Protein AF-0000000079789313 (afdb_homodimer)

pLDDT: mean 78.88, std 24.29, range [18.08, 97.69]

Sequence (876 aa):
MSASTAAPPKLTTPKPVKETPDKKHDMRDMPPPPLPPSMHPHGGPPGLPPPAPPMMKCGNMIKLNRTPNIKLKQVHWVKINANQLSASMWKDARDLTDRLDLAELEEQFSLQEKKPFIIKQKSQEERQMLMDTKRAQNLGILFSGIKLDSLVKLTEALNSTVELESFPADKMATLKRYQPTTEDIEMYRMYADKRDSLHDVDRFMLALCEIPRLGSRLDLVGILWDFPDHYLSLEEEVNDLLCACDEVLTNAHLTKILEYLLSIGNYMNANWNSKHGVPGFQLTSIEKVLNVKGRDPQTTLCSYLVGQLRKIDPVLLEWPEGVTHVNKCAGYSVKAVGAEIDVLKNDLQKIKKTLKALRDHKVGVDKMDKKFQTDVQNFIVEYDRKLDQLDAKYSKVTDKYKQMLVRFGEPVNKPTESLFASVSLFADIFQQVCDKTKMSASTAAPPKLTTPKPVKETPDKKHDMRDMPPPPLPPSMHPHGGPPGLPPPAPPMMKCGNMIKLNRTPNIKLKQVHWVKINANQLSASMWKDARDLTDRLDLAELEEQFSLQEKKPFIIKQKSQEERQMLMDTKRAQNLGILFSGIKLDSLVKLTEALNSTVELESFPADKMATLKRYQPTTEDIEMYRMYADKRDSLHDVDRFMLALCEIPRLGSRLDLVGILWDFPDHYLSLEEEVNDLLCACDEVLTNAHLTKILEYLLSIGNYMNANWNSKHGVPGFQLTSIEKVLNVKGRDPQTTLCSYLVGQLRKIDPVLLEWPEGVTHVNKCAGYSVKAVGAEIDVLKNDLQKIKKTLKALRDHKVGVDKMDKKFQTDVQNFIVEYDRKLDQLDAKYSKVTDKYKQMLVRFGEPVNKPTESLFASVSLFADIFQQVCDKTK

Organism: Elysia chlorotica (NCBI:txid188477)

Foldseek 3Di:
DDDCPPDDDDPPDDDDPDDPDDPPPDPDCPDDPPDPDPPVPPPPPPPDPPPPPPPPPCVVDDDDPDDDPADFDDDDDDDDDPVCCVVDPNVPDDDPVVVDDVVVVCVVGGDPPPPPPCPVPDPDDQADEDDDPVLLVVCCVLCVVCPVVNLVVVVLLLLDLEADPSQGLVSLVVCLVSQDDPVLLVVLVVCLVVLVSHDPSNNVNSSSSPPPPSNLSSLLSNLSHVLVVLLVVLLVLLVLLLLLLVLLVVQPLVVVLQVVLQVVVLVVCCVVPVRDGDPADFLLCLVVSQACADPPNVDGPLLVSQVVCVVVPNVSLCSLVSRVSLLVCLQPFLVVSVVSLVVSVVSLVSSVVSLVVLVVVPPPQDPSNVVSSVVSVVVSVVVVVVSVVSVVSSVSSVVSLQVVCVVRVHDNPDGRSRPSNSVSVSSVSNVVSNVVVD/DDDPPPDDPDDPDPDDPDDPPDDPPDPDDDDDPDPPPPPVPPPPDPPDPPPPPPPPPCVVDDDDPDDDPADFDDDDDDDDDPVCCVVDPNVPDDDPVVVDDVVVVCVVGGDPPPPPPCPVPDPDDQADEDDDPVLLVVCCVLCVVCPVVNLVVVVLLLLDLEADPSQGLVSLVVCLVSQDDPVLLVVLVVCLPVLVSHDPSNNVNSSSSPPPPSNLSSLLSNLSHVLVVLLVVLLVLLVLLLLLLVLLVVQVLVVVLQVVLQVVVLVVCCVVPVRDGDPADFLLCLVVSQACADPPNVDGPLLVSQVVCVVVPPVSLCSLVSRVSLLVCLQPFLVVSVVSLVVSVVSLVSSVVSLVVLVVPPPPCDPSNVVSSVVSVVVSVVVVVVSVVSVVSSVSSVVSLQVVCVVRVHDNPDGRSRPSNSVSVSSVSNVVSNVVVD

InterPro domains:
  IPR015425 Formin, FH2 domain [PF02181] (65-431)
  IPR015425 Formin, FH2 domain [PS51444] (62-438)
  IPR015425 Formin, FH2 domain [SM00498] (62-438)
  IPR042201 Formin, FH2 domain superfamily [G3DSA:1.20.58.2220] (60-438)
  IPR051425 Formin Homology [PTHR45725] (5-433)

Radius of gyration: 42.32 Å; Cα contacts (8 Å, |Δi|>4): 829; chains: 2; bounding box: 107×117×102 Å

Secondary structure (DSSP, 8-state):
----------------------------------------------------------TT-EE-S---SS-BPPPP--BPPHHHHTTSGGGG----GGGS-HHHHHHHHB------------S---PBP-S-HHHHHHHHHHHTT--HHHHHHHHHHHT-SS-BTTB-HHHHHHHHHTPPPHHHHHHHHTTGGGGGGB-HHHHHHHHHHTSTTHHHHHHHHHHHHHHHHHHHHHHHHHHHHHHHHHHHHH-HHHHHHHHHHHHHHHHHHTTTTTTEE-S-B-GGGHHHHHT-B-SSTT-BHHHHHHHHHHHH-GGGGGGGGG-HHHHHTTT--HHHHHHHHHHHHHHHHHHHHHHHHHHH--TT--HHHHHHHHHHHHHHHHHHHHHHHHHHHHHHHHHHHHHHHHHTT--TT--TTHHHHHHHHHHHHHHHHHHH--/---------------------------------------------------S------TT-EE-S---SS-BPPPP--BPPHHHHTTSGGGG----GGGS-HHHHHHHHB------------S---PBP-S-HHHHHHHHHHHTT--HHHHHHHHHHHT-SS-BTTB-HHHHHHHHHT---HHHHHHHHTTGGGGGGB-HHHHHHHHHHTSTTHHHHHHHHHHHHHHHHHHHHHHHHHHHHHHHHHHHHH-HHHHHHHHHHHHHHHHHHTTTTTTEE-S-B-GGGHHHHHT-B-SSTT-BHHHHHHHHHHHH-GGGGGGGGG-HHHHHTTT--HHHHHHHHHHHHHHHHHHHHHHHHHHH--TT--HHHHHHHHHHHHHHHHHHHHHHHHHHHHHHHHHHHHHHHHHTT--TT--TTHHHHHHHHHHHHHHHHHHH--

Nearest PDB structures (foldseek):
  9b27-assembly1_G  TM=7.466E-01  e=3.923E-14  Mus musculus
  3o4x-assembly2_F  TM=7.562E-01  e=1.187E-13  Mus musculus
  1ux5-assembly1_A  TM=6.259E-01  e=2.518E-10  Saccharomyces cerevisiae
  1ux4-assembly1_A  TM=6.295E-01  e=4.478E-10  Saccharomyces cerevisiae
  8rty-assembly1_E  TM=6.648E-01  e=8.699E-09  Homo sapiens

Structure (mmCIF, N/CA/C/O backbone):
data_AF-0000000079789313-model_v1
#
loop_
_entity.id
_entity.type
_entity.pdbx_description
1 polymer 'FH2 domain-containing protein'
#
loop_
_atom_site.group_PDB
_atom_site.id
_atom_site.type_symbol
_atom_site.label_atom_id
_atom_site.label_alt_id
_atom_site.label_comp_id
_atom_site.label_asym_id
_atom_site.label_entity_id
_atom_site.label_seq_id
_atom_site.pdbx_PDB_ins_code
_atom_site.Cartn_x
_atom_site.Cartn_y
_atom_site.Cartn_z
_atom_site.occupancy
_atom_site.B_iso_or_equiv
_atom_site.auth_seq_id
_atom_site.auth_comp_id
_atom_site.auth_asym_id
_atom_site.auth_atom_id
_atom_site.pdbx_PDB_model_num
ATOM 1 N N . MET A 1 1 ? -42.75 45.656 -38.094 1 23.16 1 MET A N 1
ATOM 2 C CA . MET A 1 1 ? -42.312 44.312 -37.781 1 23.16 1 MET A CA 1
ATOM 3 C C . MET A 1 1 ? -42.125 44.125 -36.281 1 23.16 1 MET A C 1
ATOM 5 O O . MET A 1 1 ? -41.188 44.688 -35.688 1 23.16 1 MET A O 1
ATOM 9 N N . SER A 1 2 ? -43.219 43.969 -35.469 1 21.36 2 SER A N 1
ATOM 10 C CA . SER A 1 2 ? -43.75 44.219 -34.125 1 21.36 2 SER A CA 1
ATOM 11 C C . SER A 1 2 ? -43.188 43.219 -33.125 1 21.36 2 SER A C 1
ATOM 13 O O . SER A 1 2 ? -43.406 42 -33.281 1 21.36 2 SER A O 1
ATOM 15 N N . ALA A 1 3 ? -41.938 43.469 -32.469 1 25.64 3 ALA A N 1
ATOM 16 C CA . ALA A 1 3 ? -40.969 42.938 -31.531 1 25.64 3 ALA A CA 1
ATOM 17 C C . ALA A 1 3 ? -41.625 42.438 -30.266 1 25.64 3 ALA A C 1
ATOM 19 O O . ALA A 1 3 ? -42.219 43.219 -29.516 1 25.64 3 ALA A O 1
ATOM 20 N N . SER A 1 4 ? -42.094 41.094 -30.203 1 22.8 4 SER A N 1
ATOM 21 C CA . SER A 1 4 ? -42.969 40.344 -29.297 1 22.8 4 SER A CA 1
ATOM 22 C C . SER A 1 4 ? -42.375 40.281 -27.891 1 22.8 4 SER A C 1
ATOM 24 O O . SER A 1 4 ? -41.25 39.781 -27.703 1 22.8 4 SER A O 1
ATOM 26 N N . THR A 1 5 ? -42.656 41.219 -26.953 1 23.17 5 THR A N 1
ATOM 27 C CA . THR A 1 5 ? -42.312 41.625 -25.609 1 23.17 5 THR A CA 1
ATOM 28 C C . THR A 1 5 ? -42.688 40.531 -24.594 1 23.17 5 THR A C 1
ATOM 30 O O . THR A 1 5 ? -43.844 40.438 -24.188 1 23.17 5 THR A O 1
ATOM 33 N N . ALA A 1 6 ? -42.25 39.219 -24.844 1 23.72 6 ALA A N 1
ATOM 34 C CA . ALA A 1 6 ? -42.812 38.156 -24.031 1 23.72 6 ALA A CA 1
ATOM 35 C C . ALA A 1 6 ? -42.531 38.375 -22.547 1 23.72 6 ALA A C 1
ATOM 37 O O . ALA A 1 6 ? -41.406 38.688 -22.172 1 23.72 6 ALA A O 1
ATOM 38 N N . ALA A 1 7 ? -43.594 38.562 -21.719 1 24.36 7 ALA A N 1
ATOM 39 C CA . ALA A 1 7 ? -43.781 38.969 -20.344 1 24.36 7 ALA A CA 1
ATOM 40 C C . ALA A 1 7 ? -43.125 38 -19.375 1 24.36 7 ALA A C 1
ATOM 42 O O . ALA A 1 7 ? -43.062 36.781 -19.672 1 24.36 7 ALA A O 1
ATOM 43 N N . PRO A 1 8 ? -42.438 38.406 -18.297 1 26.81 8 PRO A N 1
ATOM 44 C CA . PRO A 1 8 ? -41.5 37.906 -17.297 1 26.81 8 PRO A CA 1
ATOM 45 C C . PRO A 1 8 ? -42.156 36.938 -16.328 1 26.81 8 PRO A C 1
ATOM 47 O O . PRO A 1 8 ? -43.312 37.094 -15.945 1 26.81 8 PRO A O 1
ATOM 50 N N . PRO A 1 9 ? -41.938 35.562 -16.391 1 22.8 9 PRO A N 1
ATOM 51 C CA . PRO A 1 9 ? -42.719 34.562 -15.656 1 22.8 9 PRO A CA 1
ATOM 52 C C . PRO A 1 9 ? -42.781 34.844 -14.156 1 22.8 9 PRO A C 1
ATOM 54 O O . PRO A 1 9 ? -41.875 35.5 -13.609 1 22.8 9 PRO A O 1
ATOM 57 N N . LYS A 1 10 ? -43.875 34.656 -13.477 1 18.8 10 LYS A N 1
ATOM 58 C CA . LYS A 1 10 ? -44.5 34.938 -12.172 1 18.8 10 LYS A CA 1
ATOM 59 C C . LYS A 1 10 ? -43.781 34.156 -11.07 1 18.8 10 LYS A C 1
ATOM 61 O O . LYS A 1 10 ? -43.562 32.938 -11.203 1 18.8 10 LYS A O 1
ATOM 66 N N . LEU A 1 11 ? -43.062 34.719 -10.086 1 20.19 11 LEU A N 1
ATOM 67 C CA . LEU A 1 11 ? -42.188 34.406 -8.961 1 20.19 11 LEU A CA 1
ATOM 68 C C . LEU A 1 11 ? -42.969 33.656 -7.875 1 20.19 11 LEU A C 1
ATOM 70 O O . LEU A 1 11 ? -43.844 34.219 -7.23 1 20.19 11 LEU A O 1
ATOM 74 N N . THR A 1 12 ? -43.531 32.406 -8.07 1 20.06 12 THR A N 1
ATOM 75 C CA . THR A 1 12 ? -44.438 31.859 -7.078 1 20.06 12 THR A CA 1
ATOM 76 C C . THR A 1 12 ? -43.75 31.703 -5.734 1 20.06 12 THR A C 1
ATOM 78 O O . THR A 1 12 ? -42.625 31.172 -5.66 1 20.06 12 THR A O 1
ATOM 81 N N . THR A 1 13 ? -44.062 32.531 -4.766 1 20.67 13 THR A N 1
ATOM 82 C CA . THR A 1 13 ? -43.531 32.781 -3.428 1 20.67 13 THR A CA 1
ATOM 83 C C . THR A 1 13 ? -43.75 31.562 -2.521 1 20.67 13 THR A C 1
ATOM 85 O O . THR A 1 13 ? -44.906 31.125 -2.357 1 20.67 13 THR A O 1
ATOM 88 N N . PRO A 1 14 ? -42.812 30.578 -2.408 1 21.2 14 PRO A N 1
ATOM 89 C CA . PRO A 1 14 ? -43.031 29.328 -1.67 1 21.2 14 PRO A CA 1
ATOM 90 C C . PRO A 1 14 ? -43.531 29.578 -0.247 1 21.2 14 PRO A C 1
ATOM 92 O O . PRO A 1 14 ? -43.281 30.625 0.332 1 21.2 14 PRO A O 1
ATOM 95 N N . LYS A 1 15 ? -44.5 28.828 0.171 1 19.75 15 LYS A N 1
ATOM 96 C CA . LYS A 1 15 ? -45.406 28.844 1.333 1 19.75 15 LYS A CA 1
ATOM 97 C C . LYS A 1 15 ? -44.594 28.703 2.629 1 19.75 15 LYS A C 1
ATOM 99 O O . LYS A 1 15 ? -43.656 27.922 2.695 1 19.75 15 LYS A O 1
ATOM 104 N N . PRO A 1 16 ? -44.875 29.484 3.686 1 19.94 16 PRO A N 1
ATOM 105 C CA . PRO A 1 16 ? -44.156 29.688 4.957 1 19.94 16 PRO A CA 1
ATOM 106 C C . PRO A 1 16 ? -44.25 28.484 5.887 1 19.94 16 PRO A C 1
ATOM 108 O O . PRO A 1 16 ? -45.375 27.984 6.145 1 19.94 16 PRO A O 1
ATOM 111 N N . VAL A 1 17 ? -43.5 27.406 5.738 1 20.95 17 VAL A N 1
ATOM 112 C CA . VAL A 1 17 ? -43.594 26.203 6.555 1 20.95 17 VAL A CA 1
ATOM 113 C C . VAL A 1 17 ? -43.656 26.578 8.031 1 20.95 17 VAL A C 1
ATOM 115 O O . VAL A 1 17 ? -42.906 27.453 8.492 1 20.95 17 VAL A O 1
ATOM 118 N N . LYS A 1 18 ? -44.719 26.219 8.664 1 18.23 18 LYS A N 1
ATOM 119 C CA . LYS A 1 18 ? -45.281 26.375 9.992 1 18.23 18 LYS A CA 1
ATOM 120 C C . LYS A 1 18 ? -44.312 25.922 11.078 1 18.23 18 LYS A C 1
ATOM 122 O O . LYS A 1 18 ? -43.625 24.938 10.914 1 18.23 18 LYS A O 1
ATOM 127 N N . GLU A 1 19 ? -44.031 26.703 12.18 1 19.25 19 GLU A N 1
ATOM 128 C CA . GLU A 1 19 ? -43.125 26.891 13.312 1 19.25 19 GLU A CA 1
ATOM 129 C C . GLU A 1 19 ? -43.375 25.859 14.406 1 19.25 19 GLU A C 1
ATOM 131 O O . GLU A 1 19 ? -44.438 25.875 15.031 1 19.25 19 GLU A O 1
ATOM 136 N N . THR A 1 20 ? -43.375 24.5 14.133 1 20.55 20 THR A N 1
ATOM 137 C CA . THR A 1 20 ? -43.906 23.688 15.227 1 20.55 20 THR A CA 1
ATOM 138 C C . THR A 1 20 ? -43.156 23.969 16.516 1 20.55 20 THR A C 1
ATOM 140 O O . THR A 1 20 ? -41.906 24.141 16.5 1 20.55 20 THR A O 1
ATOM 143 N N . PRO A 1 21 ? -43.812 24.25 17.672 1 19.48 21 PRO A N 1
ATOM 144 C CA . PRO A 1 21 ? -43.438 24.766 18.984 1 19.48 21 PRO A CA 1
ATOM 145 C C . PRO A 1 21 ? -42.469 23.828 19.734 1 19.48 21 PRO A C 1
ATOM 147 O O . PRO A 1 21 ? -42.438 22.625 19.453 1 19.48 21 PRO A O 1
ATOM 150 N N . ASP A 1 22 ? -41.438 24.297 20.469 1 19.89 22 ASP A N 1
ATOM 151 C CA . ASP A 1 22 ? -40.188 24.031 21.188 1 19.89 22 ASP A CA 1
ATOM 152 C C . ASP A 1 22 ? -40.469 23.281 22.5 1 19.89 22 ASP A C 1
ATOM 154 O O . ASP A 1 22 ? -41.094 23.828 23.406 1 19.89 22 ASP A O 1
ATOM 158 N N . LYS A 1 23 ? -40.938 21.984 22.469 1 19.61 23 LYS A N 1
ATOM 159 C CA . LYS A 1 23 ? -41.281 21.312 23.719 1 19.61 23 LYS 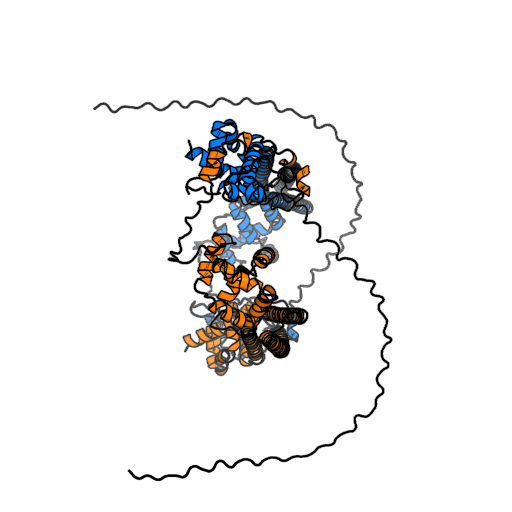A CA 1
ATOM 160 C C . LYS A 1 23 ? -40.156 21.375 24.719 1 19.61 23 LYS A C 1
ATOM 162 O O . LYS A 1 23 ? -39.031 20.906 24.438 1 19.61 23 LYS A O 1
ATOM 167 N N . LYS A 1 24 ? -40.156 22.203 25.734 1 21.5 24 LYS A N 1
ATOM 168 C CA . LYS A 1 24 ? -39.312 22.641 26.844 1 21.5 24 LYS A CA 1
ATOM 169 C C . LYS A 1 24 ? -39.094 21.5 27.844 1 21.5 24 LYS A C 1
ATOM 171 O O . LYS A 1 24 ? -40 21.094 28.547 1 21.5 24 LYS A O 1
ATOM 176 N N . HIS A 1 25 ? -38.5 20.406 27.406 1 21.17 25 HIS A N 1
ATOM 177 C CA . HIS A 1 25 ? -38.375 19.281 28.328 1 21.17 25 HIS A CA 1
ATOM 178 C C . HIS A 1 25 ? -37.656 19.719 29.625 1 21.17 25 HIS A C 1
ATOM 180 O O . HIS A 1 25 ? -36.719 20.484 29.578 1 21.17 25 HIS A O 1
ATOM 186 N N . ASP A 1 26 ? -38.312 19.734 30.734 1 20.03 26 ASP A N 1
ATOM 187 C CA . ASP A 1 26 ? -38.094 20.047 32.125 1 20.03 26 ASP A CA 1
ATOM 188 C C . ASP A 1 26 ? -36.969 19.234 32.719 1 20.03 26 ASP A C 1
ATOM 190 O O . ASP A 1 26 ? -36.969 18 32.656 1 20.03 26 ASP A O 1
ATOM 194 N N . MET A 1 27 ? -35.719 19.719 32.719 1 21.84 27 MET A N 1
ATOM 195 C CA . MET A 1 27 ? -34.375 19.297 33.125 1 21.84 27 MET A CA 1
ATOM 196 C C . MET A 1 27 ? -34.375 18.984 34.625 1 21.84 27 MET A C 1
ATOM 198 O O . MET A 1 27 ? -34.312 19.891 35.469 1 21.84 27 MET A O 1
ATOM 202 N N . ARG A 1 28 ? -35.219 18.094 35.031 1 20.86 28 ARG A N 1
ATOM 203 C CA . ARG A 1 28 ? -35.344 17.766 36.469 1 20.86 28 ARG A CA 1
ATOM 204 C C . ARG A 1 28 ? -33.969 17.656 37.125 1 20.86 28 ARG A C 1
ATOM 206 O O . ARG A 1 28 ? -32.969 17.391 36.438 1 20.86 28 ARG A O 1
ATOM 213 N N . ASP A 1 29 ? -33.844 17.797 38.469 1 20.75 29 ASP A N 1
ATOM 214 C CA . ASP A 1 29 ? -33.031 18.234 39.594 1 20.75 29 ASP A CA 1
ATOM 215 C C . ASP A 1 29 ? -31.938 17.219 39.906 1 20.75 29 ASP A C 1
ATOM 217 O O . ASP A 1 29 ? -32.031 16.438 40.844 1 20.75 29 ASP A O 1
ATOM 221 N N . MET A 1 30 ? -31.359 16.578 38.875 1 23.38 30 MET A N 1
ATOM 222 C CA . MET A 1 30 ? -30.484 15.523 39.375 1 23.38 30 MET A CA 1
ATOM 223 C C . MET A 1 30 ? -29.484 16.078 40.406 1 23.38 30 MET A C 1
ATOM 225 O O . MET A 1 30 ? -28.891 17.125 40.188 1 23.38 30 MET A O 1
ATOM 229 N N . PRO A 1 31 ? -29.562 15.617 41.656 1 24.83 31 PRO A N 1
ATOM 230 C CA . PRO A 1 31 ? -28.828 16.188 42.781 1 24.83 31 PRO A CA 1
ATOM 231 C C . PRO A 1 31 ? -27.328 16.312 42.5 1 24.83 31 PRO A C 1
ATOM 233 O O . PRO A 1 31 ? -26.781 15.578 41.656 1 24.83 31 PRO A O 1
ATOM 236 N N . PRO A 1 32 ? -26.672 17.422 42.75 1 24.22 32 PRO A N 1
ATOM 237 C CA . PRO A 1 32 ? -25.297 17.766 42.406 1 24.22 32 PRO A CA 1
ATOM 238 C C . PRO A 1 32 ? -24.297 16.75 42.969 1 24.22 32 PRO A C 1
ATOM 240 O O . PRO A 1 32 ? -24.547 16.125 44 1 24.22 32 PRO A O 1
ATOM 243 N N . PRO A 1 33 ? -23.719 15.93 42.125 1 26.53 33 PRO A N 1
ATOM 244 C CA . PRO A 1 33 ? -22.812 14.891 42.656 1 26.53 33 PRO A CA 1
ATOM 245 C C . PRO A 1 33 ? -21.891 15.398 43.75 1 26.53 33 PRO A C 1
ATOM 247 O O . PRO A 1 33 ? -21.594 16.594 43.812 1 26.53 33 PRO A O 1
ATOM 250 N N . PRO A 1 34 ? -21.859 14.703 44.812 1 23.77 34 PRO A N 1
ATOM 251 C CA . PRO A 1 34 ? -21.156 15.188 46 1 23.77 34 PRO A CA 1
ATOM 252 C C . PRO A 1 34 ? -19.734 15.664 45.719 1 23.77 34 PRO A C 1
ATOM 254 O O . PRO A 1 34 ? -19.141 15.258 44.719 1 23.77 34 PRO A O 1
ATOM 257 N N . LEU A 1 35 ? -19.344 16.812 46.219 1 24.31 35 LEU A N 1
ATOM 258 C CA . LEU A 1 35 ? -18.109 17.578 46.062 1 24.31 35 LEU A CA 1
ATOM 259 C C . LEU A 1 35 ? -16.891 16.734 46.438 1 24.31 35 LEU A C 1
ATOM 261 O O . LEU A 1 35 ? -16.891 16.094 47.5 1 24.31 35 LEU A O 1
ATOM 265 N N . PRO A 1 36 ? -16.312 15.984 45.5 1 27.33 36 PRO A N 1
ATOM 266 C CA . PRO A 1 36 ? -15.25 15.094 45.938 1 27.33 36 PRO A CA 1
ATOM 267 C C . PRO A 1 36 ? -14.305 15.781 46.938 1 27.33 36 PRO A C 1
ATOM 269 O O . PRO A 1 36 ? -14.172 17 46.938 1 27.33 36 PRO A O 1
ATOM 272 N N . PRO A 1 37 ? -14.023 15.203 48.031 1 24.38 37 PRO A N 1
ATOM 273 C CA . PRO A 1 37 ? -13.25 15.797 49.125 1 24.38 37 PRO A CA 1
ATOM 274 C C . PRO A 1 37 ? -11.969 16.469 48.656 1 24.38 37 PRO A C 1
ATOM 276 O O . PRO A 1 37 ? -11.453 16.141 47.562 1 24.38 37 PRO A O 1
ATOM 279 N N . SER A 1 38 ? -11.664 17.672 49.062 1 25.25 38 SER A N 1
ATOM 280 C CA . SER A 1 38 ? -10.586 18.625 48.812 1 25.25 38 SER A CA 1
ATOM 281 C C . SER A 1 38 ? -9.227 17.984 49.094 1 25.25 38 SER A C 1
ATOM 283 O O . SER A 1 38 ? -8.844 17.812 50.25 1 25.25 38 SER A O 1
ATOM 285 N N . MET A 1 39 ? -8.945 16.797 48.562 1 24.81 39 MET A N 1
ATOM 286 C CA . MET A 1 39 ? -7.672 16.25 49.062 1 24.81 39 MET A CA 1
ATOM 287 C C . MET A 1 39 ? -6.559 17.281 48.938 1 24.81 39 MET A C 1
ATOM 289 O O . MET A 1 39 ? -6.344 17.844 47.844 1 24.81 39 MET A O 1
ATOM 293 N N . HIS A 1 40 ? -6.34 18.047 49.938 1 25.11 40 HIS A N 1
ATOM 294 C CA . HIS A 1 40 ? -5.312 19.062 50.094 1 25.11 40 HIS A CA 1
ATOM 295 C C . HIS A 1 40 ? -3.953 18.562 49.594 1 25.11 40 HIS A C 1
ATOM 297 O O . HIS A 1 40 ? -3.404 17.625 50.188 1 25.11 40 HIS A O 1
ATOM 303 N N . PRO A 1 41 ? -3.758 18.297 48.312 1 26.17 41 PRO A N 1
ATOM 304 C CA . PRO A 1 41 ? -2.465 17.688 48 1 26.17 41 PRO A CA 1
ATOM 305 C C . PRO A 1 41 ? -1.289 18.453 48.594 1 26.17 41 PRO A C 1
ATOM 307 O O . PRO A 1 41 ? -1.275 19.688 48.594 1 26.17 41 PRO A O 1
ATOM 310 N N . HIS A 1 42 ? -0.86 18.125 49.781 1 26.19 42 HIS A N 1
ATOM 311 C CA . HIS A 1 42 ? 0.316 18.672 50.438 1 26.19 42 HIS A CA 1
ATOM 312 C C . HIS A 1 42 ? 1.452 18.891 49.469 1 26.19 42 HIS A C 1
ATOM 314 O O . HIS A 1 42 ? 2.055 17.938 48.969 1 26.19 42 HIS A O 1
ATOM 320 N N . GLY A 1 43 ? 1.262 19.75 48.469 1 26.2 43 GLY A N 1
ATOM 321 C CA . GLY A 1 43 ? 2.197 20.125 47.438 1 26.2 43 GLY A CA 1
ATOM 322 C C . GLY A 1 43 ? 3.576 20.469 47.969 1 26.2 43 GLY A C 1
ATOM 323 O O . GLY A 1 43 ? 3.744 21.484 48.656 1 26.2 43 GLY A O 1
ATOM 324 N N . GLY A 1 44 ? 4.188 19.547 48.719 1 29.08 44 GLY A N 1
ATOM 325 C CA . GLY A 1 44 ? 5.492 19.984 49.188 1 29.08 44 GLY A CA 1
ATOM 326 C C . GLY A 1 44 ? 6.254 20.812 48.156 1 29.08 44 GLY A C 1
ATOM 327 O O . GLY A 1 44 ? 5.898 20.828 47 1 29.08 44 GLY A O 1
ATOM 328 N N . PRO A 1 45 ? 6.988 21.844 48.625 1 28.86 45 PRO A N 1
ATOM 329 C CA . PRO A 1 45 ? 7.566 22.859 47.719 1 28.86 45 PRO A CA 1
ATOM 330 C C . PRO A 1 45 ? 8.258 22.234 46.5 1 28.86 45 PRO A C 1
ATOM 332 O O . PRO A 1 45 ? 8.805 21.141 46.594 1 28.86 45 PRO A O 1
ATOM 335 N N . PRO A 1 46 ? 7.641 22.312 45.281 1 27.95 46 PRO A N 1
ATOM 336 C CA . PRO A 1 46 ? 8.258 21.594 44.156 1 27.95 46 PRO A CA 1
ATOM 337 C C . PRO A 1 46 ? 9.781 21.672 44.188 1 27.95 46 PRO A C 1
ATOM 339 O O . PRO A 1 46 ? 10.352 22.688 44.562 1 27.95 46 PRO A O 1
ATOM 342 N N . GLY A 1 47 ? 10.469 20.672 44.656 1 29.3 47 GLY A N 1
ATOM 343 C CA . GLY A 1 47 ? 11.922 20.656 44.719 1 29.3 47 GLY A CA 1
ATOM 344 C C . GLY A 1 47 ? 12.562 21.359 43.531 1 29.3 47 GLY A C 1
ATOM 345 O O . GLY A 1 47 ? 11.906 21.578 42.5 1 29.3 47 GLY A O 1
ATOM 346 N N . LEU A 1 48 ? 13.734 22.094 43.75 1 30.28 48 LEU A N 1
ATOM 347 C CA . LEU A 1 48 ? 14.469 22.891 42.75 1 30.28 48 LEU A CA 1
ATOM 348 C C . LEU A 1 48 ? 14.539 22.172 41.406 1 30.28 48 LEU A C 1
ATOM 350 O O . LEU A 1 48 ? 14.672 20.953 41.375 1 30.28 48 LEU A O 1
ATOM 354 N N . PRO A 1 49 ? 13.734 22.672 40.406 1 29.58 49 PRO A N 1
ATOM 355 C CA . PRO A 1 49 ? 13.758 21.859 39.188 1 29.58 49 PRO A CA 1
ATOM 356 C C . PRO A 1 49 ? 15.125 21.234 38.938 1 29.58 49 PRO A C 1
ATOM 358 O O . PRO A 1 49 ? 16.156 21.766 39.375 1 29.58 49 PRO A O 1
ATOM 361 N N . PRO A 1 50 ? 15.25 19.922 38.906 1 31.66 50 PRO A N 1
ATOM 362 C CA . PRO A 1 50 ? 16.625 19.469 38.75 1 31.66 50 PRO A CA 1
ATOM 363 C C . PRO A 1 50 ? 17.438 20.328 37.781 1 31.66 50 PRO A C 1
ATOM 365 O O . PRO A 1 50 ? 16.859 21.016 36.938 1 31.66 50 PRO A O 1
ATOM 368 N N . PRO A 1 51 ? 18.656 20.875 38.094 1 30.5 51 PRO A N 1
ATOM 369 C CA . PRO A 1 51 ? 19.391 21.734 37.156 1 30.5 51 PRO A CA 1
ATOM 370 C C . PRO A 1 51 ? 19.156 21.344 35.688 1 30.5 51 PRO A C 1
ATOM 372 O O . PRO A 1 51 ? 18.75 20.219 35.406 1 30.5 51 PRO A O 1
ATOM 375 N N . ALA A 1 52 ? 18.984 22.359 34.75 1 29.28 52 ALA A N 1
ATOM 376 C CA . ALA A 1 52 ? 18.875 22.141 33.312 1 29.28 52 ALA A CA 1
ATOM 377 C C . ALA A 1 52 ? 19.656 20.906 32.875 1 29.28 52 ALA A C 1
ATOM 379 O O . ALA A 1 52 ? 20.703 20.594 33.438 1 29.28 52 ALA A O 1
ATOM 380 N N . PRO A 1 53 ? 18.953 19.844 32.531 1 32.09 53 PRO A N 1
ATOM 381 C CA . PRO A 1 53 ? 19.922 18.766 32.281 1 32.09 53 PRO A CA 1
ATOM 382 C C . PRO A 1 53 ? 21.25 19.266 31.766 1 32.09 53 PRO A C 1
ATOM 384 O O . PRO A 1 53 ? 21.312 20.344 31.156 1 32.09 53 PRO A O 1
ATOM 387 N N . PRO A 1 54 ? 22.375 19.141 32.406 1 31.23 54 PRO A N 1
ATOM 388 C CA . PRO A 1 54 ? 23.578 19.672 31.781 1 31.23 54 PRO A CA 1
ATOM 389 C C . PRO A 1 54 ? 23.469 19.719 30.25 1 31.23 54 PRO A C 1
ATOM 391 O O . PRO A 1 54 ? 22.688 18.969 29.656 1 31.23 54 PRO A O 1
ATOM 394 N N . MET A 1 55 ? 23.547 20.891 29.578 1 30.58 55 MET A N 1
ATOM 395 C CA . MET A 1 55 ? 23.859 20.953 28.156 1 30.58 55 MET A CA 1
ATOM 396 C C . MET A 1 55 ? 24.422 19.625 27.672 1 30.58 55 MET A C 1
ATOM 398 O O . MET A 1 55 ? 25.406 19.109 28.234 1 30.58 55 MET A O 1
ATOM 402 N N . MET A 1 56 ? 23.578 18.766 27.406 1 32.44 56 MET A N 1
ATOM 403 C CA . MET A 1 56 ? 24.203 17.547 26.906 1 32.44 56 MET A CA 1
ATOM 404 C C . MET A 1 56 ? 25.594 17.844 26.328 1 32.44 56 MET A C 1
ATOM 406 O O . MET A 1 56 ? 25.734 18.734 25.484 1 32.44 56 MET A O 1
ATOM 410 N N . LYS A 1 57 ? 26.594 17.891 27.031 1 34.53 57 LYS A N 1
ATOM 411 C CA . LYS A 1 57 ? 27.969 17.875 26.547 1 34.53 57 LYS A CA 1
ATOM 412 C C . LYS A 1 57 ? 28.047 17.312 25.125 1 34.53 57 LYS A C 1
ATOM 414 O O . LYS A 1 57 ? 27.672 16.156 24.891 1 34.53 57 LYS A O 1
ATOM 419 N N . CYS A 1 58 ? 27.594 18.016 24.141 1 43.25 58 CYS A N 1
ATOM 420 C CA . CYS A 1 58 ? 27.844 17.641 22.75 1 43.25 58 CYS A CA 1
ATOM 421 C C . CYS A 1 58 ? 29.094 16.766 22.641 1 43.25 58 CYS A C 1
ATOM 423 O O . CYS A 1 58 ? 30.188 17.266 22.391 1 43.25 58 CYS A O 1
ATOM 425 N N . GLY A 1 59 ? 29.188 15.922 23.562 1 46.97 59 GLY A N 1
ATOM 426 C CA . GLY A 1 59 ? 30.359 15.141 23.938 1 46.97 59 GLY A CA 1
ATOM 427 C C . GLY A 1 59 ? 31.141 14.633 22.734 1 46.97 59 GLY A C 1
ATOM 428 O O . GLY A 1 59 ? 32.344 14.398 22.812 1 46.97 59 GLY A O 1
ATOM 429 N N . ASN A 1 60 ? 30.406 14.211 21.672 1 65.25 60 ASN A N 1
ATOM 430 C CA . ASN A 1 60 ? 31.281 13.523 20.734 1 65.25 60 ASN A CA 1
ATOM 431 C C . ASN A 1 60 ? 31.719 14.445 19.594 1 65.25 60 ASN A C 1
ATOM 433 O O . ASN A 1 60 ? 31.891 14 18.453 1 65.25 60 ASN A O 1
ATOM 437 N N . MET A 1 61 ? 31.625 15.695 19.938 1 77.25 61 MET A N 1
ATOM 438 C CA . MET A 1 61 ? 32.156 16.594 18.906 1 77.25 61 MET A CA 1
ATOM 439 C C . MET A 1 61 ? 33.656 16.781 19.094 1 77.25 61 MET A C 1
ATOM 441 O O . MET A 1 61 ? 34.188 16.641 20.203 1 77.25 61 MET A O 1
ATOM 445 N N . ILE A 1 62 ? 34.281 16.953 17.984 1 85.69 62 ILE A N 1
ATOM 446 C CA . ILE A 1 62 ? 35.75 17.094 18.016 1 85.69 62 ILE A CA 1
ATOM 447 C C . ILE A 1 62 ? 36.125 18.547 17.766 1 85.69 62 ILE A C 1
ATOM 449 O O . ILE A 1 62 ? 35.469 19.25 16.984 1 85.69 62 ILE A O 1
ATOM 453 N N . LYS A 1 63 ? 37.031 19.062 18.547 1 86 63 LYS A N 1
ATOM 454 C CA . LYS A 1 63 ? 37.562 20.406 18.297 1 86 63 LYS A CA 1
ATOM 455 C C . LYS A 1 63 ? 38.312 20.469 16.969 1 86 63 LYS A C 1
ATOM 457 O O . LYS A 1 63 ? 39.125 19.594 16.672 1 86 63 LYS A O 1
ATOM 462 N N . LEU A 1 64 ? 37.969 21.469 16.172 1 90.06 64 LEU A N 1
ATOM 463 C CA . LEU A 1 64 ? 38.562 21.578 14.852 1 90.06 64 LEU A CA 1
ATOM 464 C C . LEU A 1 64 ? 39.875 22.359 14.898 1 90.06 64 LEU A C 1
ATOM 466 O O . LEU A 1 64 ? 39.969 23.344 15.641 1 90.06 64 LEU A O 1
ATOM 470 N N . ASN A 1 65 ? 40.844 21.922 14.148 1 85.5 65 ASN A N 1
ATOM 471 C CA . ASN A 1 65 ? 42.125 22.562 14.109 1 85.5 65 ASN A CA 1
ATOM 472 C C . ASN A 1 65 ? 42.125 23.812 13.234 1 85.5 65 ASN A C 1
ATOM 474 O O . ASN A 1 65 ? 42.875 24.75 13.484 1 85.5 65 ASN A O 1
ATOM 478 N N . ARG A 1 66 ? 41.312 23.812 12.227 1 90.19 66 ARG A N 1
ATOM 479 C CA . ARG A 1 66 ? 41.219 24.922 11.281 1 90.19 66 ARG A CA 1
ATOM 480 C C . ARG A 1 66 ? 39.75 25.328 11.039 1 90.19 66 ARG A C 1
ATOM 482 O O . ARG A 1 66 ? 38.875 24.453 10.914 1 90.19 66 ARG A O 1
ATOM 489 N N . THR A 1 67 ? 39.562 26.625 11.062 1 91.31 67 THR A N 1
ATOM 490 C CA . THR A 1 67 ? 38.25 27.156 10.805 1 91.31 67 THR A CA 1
ATOM 491 C C . THR A 1 67 ? 38.312 28.266 9.75 1 91.31 67 THR A C 1
ATOM 493 O O . THR A 1 67 ? 39.312 28.969 9.633 1 91.31 67 THR A O 1
ATOM 496 N N . PRO A 1 68 ? 37.312 28.266 8.93 1 91.25 68 PRO A N 1
ATOM 497 C CA . PRO A 1 68 ? 37.312 29.266 7.855 1 91.25 68 PRO A CA 1
ATOM 498 C C . PRO A 1 68 ? 37.219 30.703 8.375 1 91.25 68 PRO A C 1
ATOM 500 O O . PRO A 1 68 ? 36.75 30.922 9.484 1 91.25 68 PRO A O 1
ATOM 503 N N . ASN A 1 69 ? 37.688 31.625 7.555 1 86.81 69 ASN A N 1
ATOM 504 C CA . ASN A 1 69 ? 37.656 33.062 7.875 1 86.81 69 ASN A CA 1
ATOM 505 C C . ASN A 1 69 ? 36.281 33.688 7.527 1 86.81 69 ASN A C 1
ATOM 507 O O . ASN A 1 69 ? 35.969 34.781 7.992 1 86.81 69 ASN A O 1
ATOM 511 N N . ILE A 1 70 ? 35.656 33.031 6.66 1 87.31 70 ILE A N 1
ATOM 512 C CA . ILE A 1 70 ? 34.344 33.469 6.191 1 87.31 70 ILE A CA 1
ATOM 513 C C . ILE A 1 70 ? 33.312 32.375 6.402 1 87.31 70 ILE A C 1
ATOM 515 O O . ILE A 1 70 ? 33.656 31.203 6.492 1 87.31 70 ILE A O 1
ATOM 519 N N . LYS A 1 71 ? 32.125 32.812 6.508 1 87.75 71 LYS A N 1
ATOM 520 C CA . LYS A 1 71 ? 31.047 31.812 6.645 1 87.75 71 LYS A CA 1
ATOM 521 C C . LYS A 1 71 ? 30.828 31.062 5.332 1 87.75 71 LYS A C 1
ATOM 523 O O . LYS A 1 71 ? 30.719 31.688 4.27 1 87.75 71 LYS A O 1
ATOM 528 N N . LEU A 1 72 ? 30.797 29.781 5.398 1 93 72 LEU A N 1
ATOM 529 C CA . LEU A 1 72 ? 30.594 28.938 4.227 1 93 72 LEU A CA 1
ATOM 530 C C . LEU A 1 72 ? 29.219 28.281 4.254 1 93 72 LEU A C 1
ATOM 532 O O . LEU A 1 72 ? 28.547 28.297 5.285 1 93 72 LEU A O 1
ATOM 536 N N . LYS A 1 73 ? 28.812 27.812 3.166 1 91.44 73 LYS A N 1
ATOM 537 C CA . LYS A 1 73 ? 27.578 27.031 3.109 1 91.44 73 LYS A CA 1
ATOM 538 C C . LYS A 1 73 ? 27.641 25.828 4.047 1 91.44 73 LYS A C 1
ATOM 540 O O . LYS A 1 73 ? 28.688 25.219 4.199 1 91.44 73 LYS A O 1
ATOM 545 N N . GLN A 1 74 ? 26.547 25.547 4.598 1 90.06 74 GLN A N 1
ATOM 546 C CA . GLN A 1 74 ? 26.5 24.469 5.574 1 90.06 74 GLN A CA 1
ATOM 547 C C . GLN A 1 74 ? 26.359 23.109 4.887 1 90.06 74 GLN A C 1
ATOM 549 O O . GLN A 1 74 ? 25.609 22.984 3.914 1 90.06 74 GLN A O 1
ATOM 554 N N . VAL A 1 75 ? 27.062 22.109 5.383 1 92.62 75 VAL A N 1
ATOM 555 C CA . VAL A 1 75 ? 26.938 20.734 4.941 1 92.62 75 VAL A CA 1
ATOM 556 C C . VAL A 1 75 ? 26 19.969 5.875 1 92.62 75 VAL A C 1
ATOM 558 O O . VAL A 1 75 ? 26.219 19.938 7.086 1 92.62 75 VAL A O 1
ATOM 561 N N . HIS A 1 76 ? 24.953 19.422 5.258 1 90.88 76 HIS A N 1
ATOM 562 C CA . HIS A 1 76 ? 23.969 18.672 6.039 1 90.88 76 HIS A CA 1
ATOM 563 C C . HIS A 1 76 ? 24.234 17.172 5.953 1 90.88 76 HIS A C 1
ATOM 565 O O . HIS A 1 76 ? 24.297 16.609 4.859 1 90.88 76 HIS A O 1
ATOM 571 N N . TRP A 1 77 ? 24.438 16.594 7.156 1 91.94 77 TRP A N 1
ATOM 572 C CA . TRP A 1 77 ? 24.656 15.148 7.211 1 91.94 77 TRP A CA 1
ATOM 573 C C . TRP A 1 77 ? 24.141 14.57 8.523 1 91.94 77 TRP A C 1
ATOM 575 O O . TRP A 1 77 ? 23.828 15.312 9.461 1 91.94 77 TRP A O 1
ATOM 585 N N . VAL A 1 78 ? 23.859 13.266 8.484 1 88.75 78 VAL A N 1
ATOM 586 C CA . VAL A 1 78 ? 23.484 12.539 9.688 1 88.75 78 VAL A CA 1
ATOM 587 C C . VAL A 1 78 ? 24.734 12.039 10.414 1 88.75 78 VAL A C 1
ATOM 589 O O . VAL A 1 78 ? 25.484 11.227 9.875 1 88.75 78 VAL A O 1
ATOM 592 N N . LYS A 1 79 ? 25.031 12.633 11.578 1 90.69 79 LYS A N 1
ATOM 593 C CA . LYS A 1 79 ? 26.203 12.234 12.352 1 90.69 79 LYS A CA 1
ATOM 594 C C . LYS A 1 79 ? 26.031 10.836 12.93 1 90.69 79 LYS A C 1
ATOM 596 O O . LYS A 1 79 ? 24.906 10.391 13.172 1 90.69 79 LYS A O 1
ATOM 601 N N . ILE A 1 80 ? 27.109 10.125 13.109 1 90.44 80 ILE A N 1
ATOM 602 C CA . ILE A 1 80 ? 27.031 8.797 13.719 1 90.44 80 ILE A CA 1
ATOM 603 C C . ILE A 1 80 ? 26.781 8.93 15.219 1 90.44 80 ILE A C 1
ATOM 605 O O . ILE A 1 80 ? 27.094 9.961 15.82 1 90.44 80 ILE A O 1
ATOM 609 N N . ASN A 1 81 ? 26.234 7.883 15.797 1 84.25 81 ASN A N 1
ATOM 610 C CA . ASN A 1 81 ? 26.031 7.867 17.25 1 84.25 81 ASN A CA 1
ATOM 611 C C . ASN A 1 81 ? 27.359 7.688 17.984 1 84.25 81 ASN A C 1
ATOM 613 O O . ASN A 1 81 ? 28.266 7.008 17.5 1 84.25 81 ASN A O 1
ATOM 617 N N . ALA A 1 82 ? 27.391 8.305 19.156 1 85.81 82 ALA A N 1
ATOM 618 C CA . ALA A 1 82 ? 28.625 8.273 19.953 1 85.81 82 ALA A CA 1
ATOM 619 C C . ALA A 1 82 ? 29.031 6.836 20.25 1 85.81 82 ALA A C 1
ATOM 621 O O . ALA A 1 82 ? 30.219 6.516 20.281 1 85.81 82 ALA A O 1
ATOM 622 N N . ASN A 1 83 ? 28.047 5.988 20.453 1 86.19 83 ASN A N 1
ATOM 623 C CA . ASN A 1 83 ? 28.312 4.602 20.828 1 86.19 83 ASN A CA 1
ATOM 624 C C . ASN A 1 83 ? 28.875 3.805 19.656 1 86.19 83 ASN A C 1
ATOM 626 O O . ASN A 1 83 ? 29.422 2.715 19.844 1 86.19 83 ASN A O 1
ATOM 630 N N . GLN A 1 84 ? 28.828 4.375 18.5 1 88.44 84 GLN A N 1
ATOM 631 C CA . GLN A 1 84 ? 29.297 3.664 17.312 1 88.44 84 GLN A CA 1
ATOM 632 C C . GLN A 1 84 ? 30.719 4.07 16.938 1 88.44 84 GLN A C 1
ATOM 634 O O . GLN A 1 84 ? 31.375 3.387 16.156 1 88.44 84 GLN A O 1
ATOM 639 N N . LEU A 1 85 ? 31.234 5.102 17.453 1 91.5 85 LEU A N 1
ATOM 640 C CA . LEU A 1 85 ? 32.5 5.715 17.031 1 91.5 85 LEU A CA 1
ATOM 641 C C . LEU A 1 85 ? 33.656 4.77 17.266 1 91.5 85 LEU A C 1
ATOM 643 O O . LEU A 1 85 ? 34.5 4.582 16.359 1 91.5 85 LEU A O 1
ATOM 647 N N . SER A 1 86 ? 33.656 4.102 18.406 1 91.69 86 SER A N 1
ATOM 648 C CA . SER A 1 86 ? 34.844 3.299 18.781 1 91.69 86 SER A CA 1
ATOM 649 C C . SER A 1 86 ? 35 2.109 17.844 1 91.69 86 SER A C 1
ATOM 651 O O . SER A 1 86 ? 36.125 1.655 17.625 1 91.69 86 SER A O 1
ATOM 653 N N . ALA A 1 87 ? 33.938 1.65 17.328 1 91.62 87 ALA A N 1
ATOM 654 C CA . ALA A 1 87 ? 34 0.454 16.484 1 91.62 87 ALA A CA 1
ATOM 655 C C . ALA A 1 87 ? 34 0.818 15.008 1 91.62 87 ALA A C 1
ATOM 657 O O . ALA A 1 87 ? 34.188 -0.046 14.148 1 91.62 87 ALA A O 1
ATOM 658 N N . SER A 1 88 ? 33.844 2.02 14.664 1 93.75 88 SER A N 1
ATOM 659 C CA . SER A 1 88 ? 33.688 2.436 13.273 1 93.75 88 SER A CA 1
ATOM 660 C C . SER A 1 88 ? 35.031 2.916 12.711 1 93.75 88 SER A C 1
ATOM 662 O O . SER A 1 88 ? 36 3.09 13.461 1 93.75 88 SER A O 1
ATOM 664 N N . MET A 1 89 ? 35.094 3.121 11.391 1 93.44 89 MET A N 1
ATOM 665 C CA . MET A 1 89 ? 36.281 3.623 10.742 1 93.44 89 MET A CA 1
ATOM 666 C C . MET A 1 89 ? 36.594 5.047 11.195 1 93.44 89 MET A C 1
ATOM 668 O O . MET A 1 89 ? 37.75 5.516 11.055 1 93.44 89 MET A O 1
ATOM 672 N N . TRP A 1 90 ? 35.656 5.695 11.75 1 94.19 90 TRP A N 1
ATOM 673 C CA . TRP A 1 90 ? 35.75 7.113 12.07 1 94.19 90 TRP A CA 1
ATOM 674 C C . TRP A 1 90 ? 36.625 7.328 13.297 1 94.19 90 TRP A C 1
ATOM 676 O O . TRP A 1 90 ? 37.125 8.438 13.531 1 94.19 90 TRP A O 1
ATOM 686 N N . LYS A 1 91 ? 36.75 6.285 14.102 1 91.5 91 LYS A N 1
ATOM 687 C CA . LYS A 1 91 ? 37.625 6.355 15.273 1 91.5 91 LYS A CA 1
ATOM 688 C C . LYS A 1 91 ? 39.031 6.789 14.891 1 91.5 91 LYS A C 1
ATOM 690 O O . LYS A 1 91 ? 39.656 7.555 15.617 1 91.5 91 LYS A O 1
ATOM 695 N N . ASP A 1 92 ? 39.469 6.359 13.703 1 91 92 ASP A N 1
ATOM 696 C CA . ASP A 1 92 ? 40.844 6.609 13.266 1 91 92 ASP A CA 1
ATOM 697 C C . ASP A 1 92 ? 40.875 7.656 12.156 1 91 92 ASP A C 1
ATOM 699 O O . ASP A 1 92 ? 41.875 7.801 11.469 1 91 92 ASP A O 1
ATOM 703 N N . ALA A 1 93 ? 39.75 8.328 11.992 1 92.06 93 ALA A N 1
ATOM 704 C CA . ALA A 1 93 ? 39.719 9.305 10.906 1 92.06 93 ALA A CA 1
ATOM 705 C C . ALA A 1 93 ? 40.594 10.508 11.203 1 92.06 93 ALA A C 1
ATOM 707 O O . ALA A 1 93 ? 40.531 11.086 12.297 1 92.06 93 ALA A O 1
ATOM 708 N N . ARG A 1 94 ? 41.438 10.93 10.266 1 91.25 94 ARG A N 1
ATOM 709 C CA . ARG A 1 94 ? 42.344 12.055 10.43 1 91.25 94 ARG A CA 1
ATOM 710 C C . ARG A 1 94 ? 41.781 13.32 9.805 1 91.25 94 ARG A C 1
ATOM 712 O O . ARG A 1 94 ? 41 13.25 8.836 1 91.25 94 ARG A O 1
ATOM 719 N N . ASP A 1 95 ? 42.062 14.422 10.438 1 92.62 95 ASP A N 1
ATOM 720 C CA . ASP A 1 95 ? 41.75 15.711 9.82 1 92.62 95 ASP A CA 1
ATOM 721 C C . ASP A 1 95 ? 42.719 16.031 8.688 1 92.62 95 ASP A C 1
ATOM 723 O O . ASP A 1 95 ? 43.906 16.25 8.922 1 92.62 95 ASP A O 1
ATOM 727 N N . LEU A 1 96 ? 42.219 16.047 7.496 1 94 96 LEU A N 1
ATOM 728 C CA . LEU A 1 96 ? 43.062 16.188 6.316 1 94 96 LEU A CA 1
ATOM 729 C C . LEU A 1 96 ? 42.969 17.594 5.746 1 94 96 LEU A C 1
ATOM 731 O O . LEU A 1 96 ? 43.375 17.828 4.594 1 94 96 LEU A O 1
ATOM 735 N N . THR A 1 97 ? 42.562 18.531 6.484 1 94.56 97 THR A N 1
ATOM 736 C CA . THR A 1 97 ? 42.375 19.906 6.02 1 94.56 97 THR A CA 1
ATOM 737 C C . THR A 1 97 ? 43.688 20.516 5.578 1 94.56 97 THR A C 1
ATOM 739 O O . THR A 1 97 ? 43.719 21.406 4.727 1 94.56 97 THR A O 1
ATOM 742 N N . ASP A 1 98 ? 44.812 20.016 6.137 1 93.62 98 ASP A N 1
ATOM 743 C CA . ASP A 1 98 ? 46.156 20.547 5.816 1 93.62 98 ASP A CA 1
ATOM 744 C C . ASP A 1 98 ? 46.531 20.203 4.379 1 93.62 98 ASP A C 1
ATOM 746 O O . ASP A 1 98 ? 47.438 20.844 3.807 1 93.62 98 ASP A O 1
ATOM 750 N N . ARG A 1 99 ? 45.875 19.234 3.795 1 94.69 99 ARG A N 1
ATOM 751 C CA . ARG A 1 99 ? 46.25 18.781 2.453 1 94.69 99 ARG A CA 1
ATOM 752 C C . ARG A 1 99 ? 45.375 19.453 1.399 1 94.69 99 ARG A C 1
ATOM 754 O O . ARG A 1 99 ? 45.594 19.297 0.199 1 94.69 99 ARG A O 1
ATOM 761 N N . LEU A 1 100 ? 44.375 20.25 1.824 1 95.69 100 LEU A N 1
ATOM 762 C CA . LEU A 1 100 ? 43.344 20.781 0.921 1 95.69 100 LEU A CA 1
ATOM 763 C C . LEU A 1 100 ? 43.594 22.25 0.636 1 95.69 100 LEU A C 1
ATOM 765 O O . LEU A 1 100 ? 44.188 22.969 1.466 1 95.69 100 LEU A O 1
ATOM 769 N N . ASP A 1 101 ? 43.219 22.703 -0.547 1 96.12 101 ASP A N 1
ATOM 770 C CA . ASP A 1 101 ? 43.219 24.141 -0.857 1 96.12 101 ASP A CA 1
ATOM 771 C C . ASP A 1 101 ? 42 24.812 -0.243 1 96.12 101 ASP A C 1
ATOM 773 O O . ASP A 1 101 ? 40.938 24.906 -0.885 1 96.12 101 ASP A O 1
ATOM 777 N N . LEU A 1 102 ? 42.156 25.297 0.905 1 96.12 102 LEU A N 1
ATOM 778 C CA . LEU A 1 102 ? 41.062 25.859 1.677 1 96.12 102 LEU A CA 1
ATOM 779 C C . LEU A 1 102 ? 40.656 27.219 1.133 1 96.12 102 LEU A C 1
ATOM 781 O O . LEU A 1 102 ? 39.5 27.625 1.272 1 96.12 102 LEU A O 1
ATOM 785 N N . ALA A 1 103 ? 41.594 27.891 0.515 1 95.38 103 ALA A N 1
ATOM 786 C CA . ALA A 1 103 ? 41.281 29.172 -0.102 1 95.38 103 ALA A CA 1
ATOM 787 C C . ALA A 1 103 ? 40.281 28.984 -1.238 1 95.38 103 ALA A C 1
ATOM 789 O O . ALA A 1 103 ? 39.312 29.766 -1.361 1 95.38 103 ALA A O 1
ATOM 790 N N . GLU A 1 104 ? 40.562 28.016 -2.025 1 95.44 104 GLU A N 1
ATOM 791 C CA . GLU A 1 104 ? 39.656 27.703 -3.111 1 95.44 104 GLU A CA 1
ATOM 792 C C . GLU A 1 104 ? 38.281 27.297 -2.576 1 95.44 104 GLU A C 1
ATOM 794 O O . GLU A 1 104 ? 37.25 27.688 -3.133 1 95.44 104 GLU A O 1
ATOM 799 N N . LEU A 1 105 ? 38.25 26.5 -1.515 1 96.44 105 LEU A N 1
ATOM 800 C CA . LEU A 1 105 ? 37 26.094 -0.877 1 96.44 105 LEU A CA 1
ATOM 801 C C . LEU A 1 105 ? 36.188 27.297 -0.399 1 96.44 105 LEU A C 1
ATOM 803 O O . LEU A 1 105 ? 35 27.391 -0.658 1 96.44 105 LEU A O 1
ATOM 807 N N . GLU A 1 106 ? 36.844 28.219 0.26 1 95.44 106 GLU A N 1
ATOM 808 C CA . GLU A 1 106 ? 36.156 29.422 0.761 1 95.44 106 GLU A CA 1
ATOM 809 C C . GLU A 1 106 ? 35.625 30.281 -0.384 1 95.44 106 GLU A C 1
ATOM 811 O O . GLU A 1 106 ? 34.531 30.844 -0.282 1 95.44 106 GLU A O 1
ATOM 816 N N . GLU A 1 107 ? 36.438 30.344 -1.413 1 93.94 107 GLU A N 1
ATOM 817 C CA . GLU A 1 107 ? 36.031 31.125 -2.574 1 93.94 107 GLU A CA 1
ATOM 818 C C . GLU A 1 107 ? 34.781 30.531 -3.223 1 93.94 107 GLU A C 1
ATOM 820 O O . GLU A 1 107 ? 33.844 31.266 -3.576 1 93.94 107 GLU A O 1
ATOM 825 N N . GLN A 1 108 ? 34.719 29.25 -3.322 1 94.69 108 GLN A N 1
ATOM 826 C CA . GLN A 1 108 ? 33.688 28.594 -4.098 1 94.69 108 GLN A CA 1
ATOM 827 C C . GLN A 1 108 ? 32.406 28.422 -3.273 1 94.69 108 GLN A C 1
ATOM 829 O O . GLN A 1 108 ? 31.312 28.375 -3.822 1 94.69 108 GLN A O 1
ATOM 834 N N . PHE A 1 109 ? 32.531 28.328 -1.956 1 95.75 109 PHE A N 1
ATOM 835 C CA . PHE A 1 109 ? 31.375 27.938 -1.178 1 95.75 109 PHE A CA 1
ATOM 836 C C . PHE A 1 109 ? 31.062 28.969 -0.106 1 95.75 109 PHE A C 1
ATOM 838 O O . PHE A 1 109 ? 30.391 28.672 0.88 1 95.75 109 PHE A O 1
ATOM 845 N N . SER A 1 110 ? 31.625 30.203 -0.316 1 92.5 110 SER A N 1
ATOM 846 C CA . SER A 1 110 ? 31.297 31.281 0.599 1 92.5 110 SER A CA 1
ATOM 847 C C . SER A 1 110 ? 29.828 31.672 0.488 1 92.5 110 SER A C 1
ATOM 849 O O . SER A 1 110 ? 29.25 31.594 -0.591 1 92.5 110 SER A O 1
ATOM 851 N N . LEU A 1 111 ? 29.25 31.844 1.41 1 84.5 111 LEU A N 1
ATOM 852 C CA . LEU A 1 111 ? 27.891 32.344 1.412 1 84.5 111 LEU A CA 1
ATOM 853 C C . LEU A 1 111 ? 27.844 33.781 0.87 1 84.5 111 LEU A C 1
ATOM 855 O O . LEU A 1 111 ? 28.703 34.594 1.187 1 84.5 111 LEU A O 1
ATOM 859 N N . GLN A 1 112 ? 27.5 33.844 -0.546 1 62.22 112 GLN A N 1
ATOM 860 C CA . GLN A 1 112 ? 27.375 35.219 -1.069 1 62.22 112 GLN A CA 1
ATOM 861 C C . GLN A 1 112 ? 26.75 36.156 -0.034 1 62.22 112 GLN A C 1
ATOM 863 O O . GLN A 1 112 ? 25.766 35.781 0.612 1 62.22 112 GLN A O 1
ATOM 868 N N . GLU A 1 113 ? 27.531 36.875 0.38 1 51.38 113 GLU A N 1
ATOM 869 C CA . GLU A 1 113 ? 26.844 37.969 1.076 1 51.38 113 GLU A CA 1
ATOM 870 C C . GLU A 1 113 ? 25.656 38.469 0.26 1 51.38 113 GLU A C 1
ATOM 872 O O . GLU A 1 113 ? 25.828 38.938 -0.869 1 51.38 113 GLU A O 1
ATOM 877 N N . LYS A 1 114 ? 24.688 37.594 -0.037 1 43.31 114 LYS A N 1
ATOM 878 C CA . LYS A 1 114 ? 23.578 38.281 -0.678 1 43.31 114 LYS A CA 1
ATOM 879 C C . LYS A 1 114 ? 23.641 39.781 -0.434 1 43.31 114 LYS A C 1
ATOM 881 O O . LYS A 1 114 ? 23.906 40.219 0.684 1 43.31 114 LYS A O 1
ATOM 886 N N . LYS A 1 115 ? 24.016 40.438 -1.525 1 40.69 115 LYS A N 1
ATOM 887 C CA . LYS A 1 115 ? 23.656 41.844 -1.411 1 40.69 115 LYS A CA 1
ATOM 888 C C . LYS A 1 115 ? 22.406 42.031 -0.577 1 40.69 115 LYS A C 1
ATOM 890 O O . LYS A 1 115 ? 21.422 41.312 -0.748 1 40.69 115 LYS A O 1
ATOM 895 N N . PRO A 1 116 ? 22.5 42.438 0.544 1 35.5 116 PRO A N 1
ATOM 896 C CA . PRO A 1 116 ? 21.203 42.75 1.183 1 35.5 116 PRO A CA 1
ATOM 897 C C . PRO A 1 116 ? 20.125 43.125 0.176 1 35.5 116 PRO A C 1
ATOM 899 O O . PRO A 1 116 ? 20.406 43.812 -0.8 1 35.5 116 PRO A O 1
ATOM 902 N N . PHE A 1 117 ? 19.484 42.156 -0.472 1 33.41 117 PHE A N 1
ATOM 903 C CA . PHE A 1 117 ? 18.328 42.844 -1.042 1 33.41 117 PHE A CA 1
ATOM 904 C C . PHE A 1 117 ? 18.062 44.156 -0.349 1 33.41 117 PHE A C 1
ATOM 906 O O . PHE A 1 117 ? 17.844 44.219 0.863 1 33.41 117 PHE A O 1
ATOM 913 N N . ILE A 1 118 ? 18.766 45.094 -0.7 1 32.34 118 ILE A N 1
ATOM 914 C CA . ILE A 1 118 ? 18.375 46.438 -0.349 1 32.34 118 ILE A CA 1
ATOM 915 C C . ILE A 1 118 ? 16.875 46.594 -0.506 1 32.34 118 ILE A C 1
ATOM 917 O O . ILE A 1 118 ? 16.344 46.531 -1.621 1 32.34 118 ILE A O 1
ATOM 921 N N . ILE A 1 119 ? 15.945 45.75 0.171 1 35.56 119 ILE A N 1
ATOM 922 C CA . ILE A 1 119 ? 14.719 46.5 0.292 1 35.56 119 ILE A CA 1
ATOM 923 C C . ILE A 1 119 ? 15.031 48 0.264 1 35.56 119 ILE A C 1
ATOM 925 O O . ILE A 1 119 ? 15.789 48.5 1.102 1 35.56 119 ILE A O 1
ATOM 929 N N . LYS A 1 120 ? 15.117 48.406 -0.828 1 37.66 120 LYS A N 1
ATOM 930 C CA . LYS A 1 120 ? 15.195 49.844 -1.012 1 37.66 120 LYS A CA 1
ATOM 931 C C . LYS A 1 120 ? 14.609 50.594 0.188 1 37.66 120 LYS A C 1
ATOM 933 O O . LYS A 1 120 ? 13.406 50.875 0.233 1 37.66 120 LYS A O 1
ATOM 938 N N . GLN A 1 121 ? 14.602 50.031 1.494 1 36.44 121 GLN A N 1
ATOM 939 C CA . GLN A 1 121 ? 14.164 51.094 2.365 1 36.44 121 GLN A CA 1
ATOM 940 C C . GLN A 1 121 ? 14.945 52.375 2.088 1 36.44 121 GLN A C 1
ATOM 942 O O . GLN A 1 121 ? 16.172 52.375 2.033 1 36.44 121 GLN A O 1
ATOM 947 N N . LYS A 1 122 ? 14.477 53.281 1.387 1 39.47 122 LYS A N 1
ATOM 948 C CA . LYS A 1 122 ? 14.922 54.656 1.414 1 39.47 122 LYS A CA 1
ATOM 949 C C . LYS A 1 122 ? 15.781 54.938 2.643 1 39.47 122 LYS A C 1
ATOM 951 O O . LYS A 1 122 ? 15.891 54.094 3.533 1 39.47 122 LYS A O 1
ATOM 956 N N . SER A 1 123 ? 15.82 56.25 3.195 1 38.44 123 SER A N 1
ATOM 957 C CA . SER A 1 123 ? 16.438 57.031 4.25 1 38.44 123 SER A CA 1
ATOM 958 C C . SER A 1 123 ? 16.328 56.344 5.605 1 38.44 123 SER A C 1
ATOM 960 O O . SER A 1 123 ? 16.578 56.969 6.645 1 38.44 123 SER A O 1
ATOM 962 N N . GLN A 1 124 ? 15.539 55.25 5.797 1 41 124 GLN A N 1
ATOM 963 C CA . GLN A 1 124 ? 15.273 54.844 7.176 1 41 124 GLN A CA 1
ATOM 964 C C . GLN A 1 124 ? 16.547 54.375 7.871 1 41 124 GLN A C 1
ATOM 966 O O . GLN A 1 124 ? 17.391 53.719 7.262 1 41 124 GLN A O 1
ATOM 971 N N . GLU A 1 125 ? 16.969 54.688 9.078 1 47.75 125 GLU A N 1
ATOM 972 C CA . GLU A 1 125 ? 17.969 54.406 10.109 1 47.75 125 GLU A CA 1
ATOM 973 C C . GLU A 1 125 ? 18.328 52.938 10.172 1 47.75 125 GLU A C 1
ATOM 975 O O . GLU A 1 125 ? 17.469 52.094 9.945 1 47.75 125 GLU A O 1
ATOM 980 N N . GLU A 1 126 ? 19.562 52.344 10.055 1 61.31 126 GLU A N 1
ATOM 981 C CA . GLU A 1 126 ? 20.297 51.062 10.102 1 61.31 126 GLU A CA 1
ATOM 982 C C . GLU A 1 126 ? 19.719 50.125 11.148 1 61.31 126 GLU A C 1
ATOM 984 O O . GLU A 1 126 ? 20.109 50.156 12.312 1 61.31 126 GLU A O 1
ATOM 989 N N . ARG A 1 127 ? 18.547 49.5 11.125 1 73.62 127 ARG A N 1
ATOM 990 C CA . ARG A 1 127 ? 18 48.625 12.148 1 73.62 127 ARG A CA 1
ATOM 991 C C . ARG A 1 127 ? 18.688 47.25 12.109 1 73.62 127 ARG A C 1
ATOM 993 O O . ARG A 1 127 ? 19.062 46.781 11.031 1 73.62 127 ARG A O 1
ATOM 1000 N N . GLN A 1 128 ? 19.078 46.688 13.25 1 83.31 128 GLN A N 1
ATOM 1001 C CA . GLN A 1 128 ? 19.828 45.438 13.461 1 83.31 128 GLN A CA 1
ATOM 1002 C C . GLN A 1 128 ? 18.953 44.219 13.172 1 83.31 128 GLN A C 1
ATOM 1004 O O . GLN A 1 128 ? 17.797 44.156 13.609 1 83.31 128 GLN A O 1
ATOM 1009 N N . MET A 1 129 ? 19.453 43.281 12.273 1 84.56 129 MET A N 1
ATOM 1010 C CA . MET A 1 129 ? 18.781 42 12.008 1 84.56 129 MET A CA 1
ATOM 1011 C C . MET A 1 129 ? 19.422 40.875 12.805 1 84.56 129 MET A C 1
ATOM 1013 O O . MET A 1 129 ? 20.625 40.625 12.688 1 84.56 129 MET A O 1
ATOM 1017 N N . LEU A 1 130 ? 18.641 40.156 13.562 1 84.5 130 LEU A N 1
ATOM 1018 C CA . LEU A 1 130 ? 19.156 39.125 14.438 1 84.5 130 LEU A CA 1
ATOM 1019 C C . LEU A 1 130 ? 18.969 37.75 13.805 1 84.5 130 LEU A C 1
ATOM 1021 O O . LEU A 1 130 ? 19.781 36.844 14.008 1 84.5 130 LEU A O 1
ATOM 1025 N N . MET A 1 131 ? 17.891 37.562 13.055 1 82.38 131 MET A N 1
ATOM 1026 C CA . MET A 1 131 ? 17.578 36.25 12.484 1 82.38 131 MET A CA 1
ATOM 1027 C C . MET A 1 131 ? 18.359 36.031 11.188 1 82.38 131 MET A C 1
ATOM 1029 O O . MET A 1 131 ? 18.781 36.969 10.539 1 82.38 131 MET A O 1
ATOM 1033 N N . ASP A 1 132 ? 18.422 34.719 10.859 1 81.31 132 ASP A N 1
ATOM 1034 C CA . ASP A 1 132 ? 19.109 34.406 9.609 1 81.31 132 ASP A CA 1
ATOM 1035 C C . ASP A 1 132 ? 18.344 34.938 8.406 1 81.31 132 ASP A C 1
ATOM 1037 O O . ASP A 1 132 ? 17.125 35.062 8.445 1 81.31 132 ASP A O 1
ATOM 1041 N N . THR A 1 133 ? 19.062 35.281 7.465 1 76.56 133 THR A N 1
ATOM 1042 C CA . THR A 1 133 ? 18.547 36.031 6.32 1 76.56 133 THR A CA 1
ATOM 1043 C C . THR A 1 133 ? 17.484 35.25 5.586 1 76.56 133 THR A C 1
ATOM 1045 O O . THR A 1 133 ? 16.453 35.781 5.176 1 76.56 133 THR A O 1
ATOM 1048 N N . LYS A 1 134 ? 17.688 33.969 5.445 1 78.38 134 LYS A N 1
ATOM 1049 C CA . LYS A 1 134 ? 16.703 33.156 4.719 1 78.38 134 LYS A CA 1
ATOM 1050 C C . LYS A 1 134 ? 15.383 33.094 5.465 1 78.38 134 LYS A C 1
ATOM 1052 O O . LYS A 1 134 ? 14.32 33.312 4.875 1 78.38 134 LYS A O 1
ATOM 1057 N N . ARG A 1 135 ? 15.453 32.781 6.695 1 80 135 ARG A N 1
ATOM 1058 C CA . ARG A 1 135 ? 14.258 32.75 7.527 1 80 135 ARG A CA 1
ATOM 1059 C C . ARG A 1 135 ? 13.57 34.094 7.535 1 80 135 ARG A C 1
ATOM 1061 O O . ARG A 1 135 ? 12.344 34.188 7.43 1 80 135 ARG A O 1
ATOM 1068 N N . ALA A 1 136 ? 14.398 35.156 7.613 1 78.62 136 ALA A N 1
ATOM 1069 C CA . ALA A 1 136 ? 13.875 36.531 7.605 1 78.62 136 ALA A CA 1
ATOM 1070 C C . ALA A 1 136 ? 13.148 36.844 6.297 1 78.62 136 ALA A C 1
ATOM 1072 O O . ALA A 1 136 ? 12.086 37.438 6.297 1 78.62 136 ALA A O 1
ATOM 1073 N N . GLN A 1 137 ? 13.719 36.375 5.273 1 75.81 137 GLN A N 1
ATOM 1074 C CA . GLN A 1 137 ? 13.109 36.594 3.965 1 75.81 137 GLN A CA 1
ATOM 1075 C C . GLN A 1 137 ? 11.773 35.844 3.852 1 75.81 137 GLN A C 1
ATOM 1077 O O . GLN A 1 137 ? 10.781 36.438 3.387 1 75.81 137 GLN A O 1
ATOM 1082 N N . ASN A 1 138 ? 11.734 34.594 4.246 1 75.88 138 ASN A N 1
ATOM 1083 C CA . ASN A 1 138 ? 10.5 33.812 4.207 1 75.88 138 ASN A CA 1
ATOM 1084 C C . ASN A 1 138 ? 9.398 34.438 5.047 1 75.88 138 ASN A C 1
ATOM 1086 O O . ASN A 1 138 ? 8.25 34.531 4.609 1 75.88 138 ASN A O 1
ATOM 1090 N N . LEU A 1 139 ? 9.797 34.875 6.168 1 76.19 139 LEU A N 1
ATOM 1091 C CA . LEU A 1 139 ? 8.836 35.531 7.047 1 76.19 139 LEU A CA 1
ATOM 1092 C C . LEU A 1 139 ? 8.383 36.875 6.465 1 76.19 139 LEU A C 1
ATOM 1094 O O . LEU A 1 139 ? 7.223 37.25 6.605 1 76.19 139 LEU A O 1
ATOM 1098 N N . GLY A 1 140 ? 9.398 37.531 5.863 1 74.19 140 GLY A N 1
ATOM 1099 C CA . GLY A 1 140 ? 9.055 38.781 5.195 1 74.19 140 GLY A CA 1
ATOM 1100 C C . GLY A 1 140 ? 8.016 38.594 4.105 1 74.19 140 GLY A C 1
ATOM 1101 O O . GLY A 1 140 ? 7.121 39.438 3.955 1 74.19 140 GLY A O 1
ATOM 1102 N N . ILE A 1 141 ? 8.188 37.531 3.449 1 71.5 141 ILE A N 1
ATOM 1103 C CA . ILE A 1 141 ? 7.238 37.219 2.391 1 71.5 141 ILE A CA 1
ATOM 1104 C C . ILE A 1 141 ? 5.887 36.844 3.004 1 71.5 141 ILE A C 1
ATOM 1106 O O . ILE A 1 141 ? 4.84 37.312 2.523 1 71.5 141 ILE A O 1
ATOM 1110 N N . LEU A 1 142 ? 6.004 36.094 3.924 1 67.88 142 LEU A N 1
ATOM 1111 C CA . LEU A 1 142 ? 4.785 35.562 4.543 1 67.88 142 LEU A CA 1
ATOM 1112 C C . LEU A 1 142 ? 4.047 36.688 5.289 1 67.88 142 LEU A C 1
ATOM 1114 O O . LEU A 1 142 ? 2.818 36.75 5.234 1 67.88 142 LEU A O 1
ATOM 1118 N N . PHE A 1 143 ? 4.934 37.594 5.957 1 62.28 143 PHE A N 1
ATOM 1119 C CA . PHE A 1 143 ? 4.309 38.562 6.848 1 62.28 143 PHE A CA 1
ATOM 1120 C C . PHE A 1 143 ? 4.398 39.969 6.258 1 62.28 143 PHE A C 1
ATOM 1122 O O . PHE A 1 143 ? 4.051 40.938 6.918 1 62.28 143 PHE A O 1
ATOM 1129 N N . SER A 1 144 ? 5.27 40.188 5.184 1 58.25 144 SER A N 1
ATOM 1130 C CA . SER A 1 144 ? 5.387 41.5 4.609 1 58.25 144 SER A CA 1
ATOM 1131 C C . SER A 1 144 ? 4.055 42.25 4.66 1 58.25 144 SER A C 1
ATOM 1133 O O . SER A 1 144 ? 4.027 43.469 4.75 1 58.25 144 SER A O 1
ATOM 1135 N N . GLY A 1 145 ? 3.045 41.531 4.488 1 53.41 145 GLY A N 1
ATOM 1136 C CA . GLY A 1 145 ? 1.817 42.281 4.703 1 53.41 145 GLY A CA 1
ATOM 1137 C C . GLY A 1 145 ? 1.414 42.375 6.164 1 53.41 145 GLY A C 1
ATOM 1138 O O . GLY A 1 145 ? 0.305 42.781 6.488 1 53.41 145 GLY A O 1
ATOM 1139 N N . ILE A 1 146 ? 2.133 41.75 6.996 1 53.16 146 ILE A N 1
ATOM 1140 C CA . ILE A 1 146 ? 1.653 41.781 8.375 1 53.16 146 ILE A CA 1
ATOM 1141 C C . ILE A 1 146 ? 2.258 43 9.094 1 53.16 146 ILE A C 1
ATOM 1143 O O . ILE A 1 146 ? 3.436 42.969 9.453 1 53.16 146 ILE A O 1
ATOM 1147 N N . LYS A 1 147 ? 2 44.125 8.758 1 54.16 147 LYS A N 1
ATOM 1148 C CA . LYS A 1 147 ? 2.279 45.312 9.516 1 54.16 147 LYS A CA 1
ATOM 1149 C C . LYS A 1 147 ? 1.975 45.125 11 1 54.16 147 LYS A C 1
ATOM 1151 O O . LYS A 1 147 ? 1.343 44.125 11.383 1 54.16 147 LYS A O 1
ATOM 1156 N N . LEU A 1 148 ? 2.654 46 11.883 1 56.44 148 LEU A N 1
ATOM 1157 C CA . LEU A 1 148 ? 2.33 46.031 13.305 1 56.44 148 LEU A CA 1
ATOM 1158 C C . LEU A 1 148 ? 0.84 45.812 13.531 1 56.44 148 LEU A C 1
ATOM 1160 O O . LEU A 1 148 ? 0.447 45.156 14.516 1 56.44 148 LEU A O 1
ATOM 1164 N N . ASP A 1 149 ? 0.102 46.25 12.641 1 64.12 149 ASP A N 1
ATOM 1165 C CA . ASP A 1 149 ? -1.339 46.031 12.672 1 64.12 149 ASP A CA 1
ATOM 1166 C C . ASP A 1 149 ? -1.659 44.531 12.57 1 64.12 149 ASP A C 1
ATOM 1168 O O . ASP A 1 149 ? -2.65 44.062 13.141 1 64.12 149 ASP A O 1
ATOM 1172 N N . SER A 1 150 ? -0.667 43.844 12.117 1 72.06 150 SER A N 1
ATOM 1173 C CA . SER A 1 150 ? -0.853 42.406 11.969 1 72.06 150 SER A CA 1
ATOM 1174 C C . SER A 1 150 ? -0.708 41.688 13.305 1 72.06 150 SER A C 1
ATOM 1176 O O . SER A 1 150 ? -1.354 40.656 13.531 1 72.06 150 SER A O 1
ATOM 1178 N N . LEU A 1 151 ? -0.003 42.344 14.188 1 76.56 151 LEU A N 1
ATOM 1179 C CA . LEU A 1 151 ? 0.185 41.719 15.492 1 76.56 151 LEU A CA 1
ATOM 1180 C C . LEU A 1 151 ? -1.098 41.781 16.312 1 76.56 151 LEU A C 1
ATOM 1182 O O . LEU A 1 151 ? -1.414 40.875 17.062 1 76.56 151 LEU A O 1
ATOM 1186 N N . VAL A 1 152 ? -1.72 42.906 16.094 1 76.75 152 VAL A N 1
ATOM 1187 C CA . VAL A 1 152 ? -2.99 43.062 16.797 1 76.75 152 VAL A CA 1
ATOM 1188 C C . VAL A 1 152 ? -3.979 42 16.312 1 76.75 152 VAL A C 1
ATOM 1190 O O . VAL A 1 152 ? -4.645 41.344 17.109 1 76.75 152 VAL A O 1
ATOM 1193 N N . LYS A 1 153 ? -3.99 41.906 15.031 1 80 153 LYS A N 1
ATOM 1194 C CA . LYS A 1 153 ? -4.887 40.906 14.438 1 80 153 LYS A CA 1
ATOM 1195 C C . LYS A 1 153 ? -4.512 39.5 14.867 1 80 153 LYS A C 1
ATOM 1197 O O . LYS A 1 153 ? -5.387 38.656 15.133 1 80 153 LYS A O 1
ATOM 1202 N N . LEU A 1 154 ? -3.297 39.219 14.953 1 83.94 154 LEU A N 1
ATOM 1203 C CA . LEU A 1 154 ? -2.812 37.906 15.391 1 83.94 154 LEU A CA 1
ATOM 1204 C C . LEU A 1 154 ? -3.221 37.625 16.828 1 83.94 154 LEU A C 1
ATOM 1206 O O . LEU A 1 154 ? -3.709 36.531 17.141 1 83.94 154 LEU A O 1
ATOM 1210 N N . THR A 1 155 ? -2.949 38.625 17.672 1 82.94 155 THR A N 1
ATOM 1211 C CA . THR A 1 155 ? -3.295 38.469 19.078 1 82.94 155 THR A CA 1
ATOM 1212 C C . THR A 1 155 ? -4.793 38.219 19.25 1 82.94 155 THR A C 1
ATOM 1214 O O . THR A 1 155 ? -5.199 37.375 20.062 1 82.94 155 THR A O 1
ATOM 1217 N N . GLU A 1 156 ? -5.543 38.906 18.438 1 84.75 156 GLU A N 1
ATOM 1218 C CA . GLU A 1 156 ? -6.984 38.688 18.453 1 84.75 156 GLU A CA 1
ATOM 1219 C C . GLU A 1 156 ? -7.324 37.25 18.016 1 84.75 156 GLU A C 1
ATOM 1221 O O . GLU A 1 156 ? -8.156 36.594 18.625 1 84.75 156 GLU A O 1
ATOM 1226 N N . ALA A 1 157 ? -6.688 36.875 17.016 1 87.31 157 ALA A N 1
ATOM 1227 C CA . ALA A 1 157 ? -6.934 35.531 16.453 1 87.31 157 ALA A CA 1
ATOM 1228 C C . ALA A 1 157 ? -6.539 34.438 17.438 1 87.31 157 ALA A C 1
ATOM 1230 O O . ALA A 1 157 ? -7.234 33.438 17.578 1 87.31 157 ALA A O 1
ATOM 1231 N N . LEU A 1 158 ? -5.473 34.656 18.141 1 89.19 158 LEU A N 1
ATOM 1232 C CA . LEU A 1 158 ? -4.965 33.688 19.109 1 89.19 158 LEU A CA 1
ATOM 1233 C C . LEU A 1 158 ? -5.898 33.562 20.312 1 89.19 158 LEU A C 1
ATOM 1235 O O . LEU A 1 158 ? -5.805 32.594 21.078 1 89.19 158 LEU A O 1
ATOM 1239 N N . ASN A 1 159 ? -6.754 34.625 20.391 1 87.25 159 ASN A N 1
ATOM 1240 C CA . ASN A 1 159 ? -7.703 34.625 21.5 1 87.25 159 ASN A CA 1
ATOM 1241 C C . ASN A 1 159 ? -9.141 34.469 21.016 1 87.25 159 ASN A C 1
ATOM 1243 O O . ASN A 1 159 ? -10.078 34.969 21.641 1 87.25 159 ASN A O 1
ATOM 1247 N N . SER A 1 160 ? -9.297 33.75 19.922 1 87.31 160 SER A N 1
ATOM 1248 C CA . SER A 1 160 ? -10.625 33.5 19.359 1 87.31 160 SER A CA 1
ATOM 1249 C C . SER A 1 160 ? -10.883 32 19.188 1 87.31 160 SER A C 1
ATOM 1251 O O . SER A 1 160 ? -10.008 31.281 18.734 1 87.31 160 SER A O 1
ATOM 1253 N N . THR A 1 161 ? -12.07 31.625 19.5 1 86.5 161 THR A N 1
ATOM 1254 C CA . THR A 1 161 ? -12.461 30.234 19.328 1 86.5 161 THR A CA 1
ATOM 1255 C C . THR A 1 161 ? -12.945 29.984 17.906 1 86.5 161 THR A C 1
ATOM 1257 O O . THR A 1 161 ? -13.148 28.828 17.5 1 86.5 161 THR A O 1
ATOM 1260 N N . VAL A 1 162 ? -13.117 31.078 17.156 1 86.62 162 VAL A N 1
ATOM 1261 C CA . VAL A 1 162 ? -13.586 30.953 15.773 1 86.62 162 VAL A CA 1
ATOM 1262 C C . VAL A 1 162 ? -12.57 31.578 14.82 1 86.62 162 VAL A C 1
ATOM 1264 O O . VAL A 1 162 ? -11.859 32.5 15.195 1 86.62 162 VAL A O 1
ATOM 1267 N N . GLU A 1 163 ? -12.555 31.062 13.664 1 86.06 163 GLU A N 1
ATOM 1268 C CA . GLU A 1 163 ? -11.633 31.594 12.664 1 86.06 163 GLU A CA 1
ATOM 1269 C C . GLU A 1 163 ? -11.977 33.031 12.289 1 86.06 163 GLU A C 1
ATOM 1271 O O . GLU A 1 163 ? -13.148 33.375 12.094 1 86.06 163 GLU A O 1
ATOM 1276 N N . LEU A 1 164 ? -10.984 33.781 12.266 1 82.25 164 LEU A N 1
ATOM 1277 C CA . LEU A 1 164 ? -11.18 35.188 11.891 1 82.25 164 LEU A CA 1
ATOM 1278 C C . LEU A 1 164 ? -10.727 35.406 10.453 1 82.25 164 LEU A C 1
ATOM 1280 O O . LEU A 1 164 ? -9.68 34.938 10.039 1 82.25 164 LEU A O 1
ATOM 1284 N N . GLU A 1 165 ? -11.414 36.156 9.711 1 81.75 165 GLU A N 1
ATOM 1285 C CA . GLU A 1 165 ? -11.078 36.5 8.336 1 81.75 165 GLU A CA 1
ATOM 1286 C C . GLU A 1 165 ? -9.797 37.312 8.258 1 81.75 165 GLU A C 1
ATOM 1288 O O . GLU A 1 165 ? -9.039 37.188 7.289 1 81.75 165 GLU A O 1
ATOM 1293 N N . SER A 1 166 ? -9.586 38.094 9.297 1 79.81 166 SER A N 1
ATOM 1294 C CA . SER A 1 166 ? -8.422 38.969 9.328 1 79.81 166 SER A CA 1
ATOM 1295 C C . SER A 1 166 ? -7.133 38.188 9.469 1 79.81 166 SER A C 1
ATOM 1297 O O . SER A 1 166 ? -6.055 38.688 9.133 1 79.81 166 SER A O 1
ATOM 1299 N N . PHE A 1 167 ? -7.316 36.938 10 1 83.06 167 PHE A N 1
ATOM 1300 C CA . PHE A 1 167 ? -6.188 36.031 10.156 1 83.06 167 PHE A CA 1
ATOM 1301 C C . PHE A 1 167 ? -6.633 34.594 10 1 83.06 167 PHE A C 1
ATOM 1303 O O . PHE A 1 167 ? -6.848 33.875 10.992 1 83.06 167 PHE A O 1
ATOM 1310 N N . PRO A 1 168 ? -6.652 34.188 8.812 1 82 168 PRO A N 1
ATOM 1311 C CA . PRO A 1 168 ? -7.297 32.906 8.516 1 82 168 PRO A CA 1
ATOM 1312 C C . PRO A 1 168 ? -6.414 31.703 8.875 1 82 168 PRO A C 1
ATOM 1314 O O . PRO A 1 168 ? -5.262 31.891 9.273 1 82 168 PRO A O 1
ATOM 1317 N N . ALA A 1 169 ? -6.945 30.547 8.734 1 84 169 ALA A N 1
ATOM 1318 C CA . ALA A 1 169 ? -6.363 29.281 9.203 1 84 169 ALA A CA 1
ATOM 1319 C C . ALA A 1 169 ? -5.035 29 8.508 1 84 169 ALA A C 1
ATOM 1321 O O . ALA A 1 169 ? -4.102 28.484 9.117 1 84 169 ALA A O 1
ATOM 1322 N N . ASP A 1 170 ? -4.926 29.328 7.277 1 81.25 170 ASP A N 1
ATOM 1323 C CA . ASP A 1 170 ? -3.695 29.062 6.539 1 81.25 170 ASP A CA 1
ATOM 1324 C C . ASP A 1 170 ? -2.537 29.891 7.09 1 81.25 170 ASP A C 1
ATOM 1326 O O . ASP A 1 170 ? -1.409 29.406 7.184 1 81.25 170 ASP A O 1
ATOM 1330 N N . LYS A 1 171 ? -2.826 31.141 7.449 1 80.31 171 LYS A N 1
ATOM 1331 C CA . LYS A 1 171 ? -1.81 32 8.047 1 80.31 171 LYS A CA 1
ATOM 1332 C C . LYS A 1 171 ? -1.395 31.484 9.422 1 80.31 171 LYS A C 1
ATOM 1334 O O . LYS A 1 171 ? -0.211 31.516 9.766 1 80.31 171 LYS A O 1
ATOM 1339 N N . MET A 1 172 ? -2.398 31.031 10.148 1 83.5 172 MET A N 1
ATOM 1340 C CA . MET A 1 172 ? -2.133 30.469 11.469 1 83.5 172 MET A CA 1
ATOM 1341 C C . MET A 1 172 ? -1.209 29.25 11.375 1 83.5 172 MET A C 1
ATOM 1343 O O . MET A 1 172 ? -0.249 29.141 12.133 1 83.5 172 MET A O 1
ATOM 1347 N N . ALA A 1 173 ? -1.566 28.422 10.438 1 85.31 173 ALA A N 1
ATOM 1348 C CA . ALA A 1 173 ? -0.739 27.25 10.219 1 85.31 173 ALA A CA 1
ATOM 1349 C C . ALA A 1 173 ? 0.685 27.641 9.836 1 85.31 173 ALA A C 1
ATOM 1351 O O . ALA A 1 173 ? 1.65 27.016 10.289 1 85.31 173 ALA A O 1
ATOM 1352 N N . THR A 1 174 ? 0.757 28.594 9.039 1 81.31 174 THR A N 1
ATOM 1353 C CA . THR A 1 174 ? 2.066 29.078 8.625 1 81.31 174 THR A CA 1
ATOM 1354 C C . THR A 1 174 ? 2.842 29.625 9.82 1 81.31 174 THR A C 1
ATOM 1356 O O . THR A 1 174 ? 4.039 29.359 9.961 1 81.31 174 THR A O 1
ATOM 1359 N N . LEU A 1 175 ? 2.172 30.406 10.648 1 83.69 175 LEU A N 1
ATOM 1360 C CA . LEU A 1 175 ? 2.801 30.953 11.836 1 83.69 175 LEU A CA 1
ATOM 1361 C C . LEU A 1 175 ? 3.301 29.859 12.758 1 83.69 175 LEU A C 1
ATOM 1363 O O . LEU A 1 175 ? 4.367 29.984 13.367 1 83.69 175 LEU A O 1
ATOM 1367 N N . LYS A 1 176 ? 2.494 28.844 12.867 1 87.56 176 LYS A N 1
ATOM 1368 C CA . LYS A 1 176 ? 2.896 27.719 13.703 1 87.56 176 LYS A CA 1
ATOM 1369 C C . LYS A 1 176 ? 4.207 27.109 13.211 1 87.56 176 LYS A C 1
ATOM 1371 O O . LYS A 1 176 ? 5.078 26.766 14.016 1 87.56 176 LYS A O 1
ATOM 1376 N N . ARG A 1 177 ? 4.371 27.078 11.961 1 85.38 177 ARG A N 1
ATOM 1377 C CA . ARG A 1 177 ? 5.582 26.531 11.359 1 85.38 177 ARG A CA 1
ATOM 1378 C C . ARG A 1 177 ? 6.789 27.422 11.656 1 85.38 177 ARG A C 1
ATOM 1380 O O . ARG A 1 177 ? 7.902 26.922 11.828 1 85.38 177 ARG A O 1
ATOM 1387 N N . TYR A 1 178 ? 6.555 28.766 11.852 1 82.69 178 TYR A N 1
ATOM 1388 C CA . TYR A 1 178 ? 7.66 29.719 11.992 1 82.69 178 TYR A CA 1
ATOM 1389 C C . TYR A 1 178 ? 7.691 30.312 13.398 1 82.69 178 TYR A C 1
ATOM 1391 O O . TYR A 1 178 ? 8.297 31.359 13.617 1 82.69 178 TYR A O 1
ATOM 1399 N N . GLN A 1 179 ? 6.984 29.656 14.195 1 86.06 179 GLN A N 1
ATOM 1400 C CA . GLN A 1 179 ? 6.941 30.172 15.555 1 86.06 179 GLN A CA 1
ATOM 1401 C C . GLN A 1 179 ? 8.336 30.188 16.188 1 86.06 179 GLN A C 1
ATOM 1403 O O . GLN A 1 179 ? 9.188 29.375 15.82 1 86.06 179 GLN A O 1
ATOM 1408 N N . PRO A 1 180 ? 8.578 31.125 17.047 1 86.06 180 PRO A N 1
ATOM 1409 C CA . PRO A 1 180 ? 9.883 31.219 17.703 1 86.06 180 PRO A CA 1
ATOM 1410 C C . PRO A 1 180 ? 10.242 29.953 18.484 1 86.06 180 PRO A C 1
ATOM 1412 O O . PRO A 1 180 ? 9.375 29.359 19.141 1 86.06 180 PRO A O 1
ATOM 1415 N N . THR A 1 181 ? 11.445 29.516 18.391 1 85 181 THR A N 1
ATOM 1416 C CA . THR A 1 181 ? 11.969 28.406 19.188 1 85 181 THR A CA 1
ATOM 1417 C C . THR A 1 181 ? 12.445 28.891 20.547 1 85 181 THR A C 1
ATOM 1419 O O . THR A 1 181 ? 12.453 30.094 20.828 1 85 181 THR A O 1
ATOM 1422 N N . THR A 1 182 ? 12.82 27.984 21.391 1 81.06 182 THR A N 1
ATOM 1423 C CA . THR A 1 182 ? 13.367 28.328 22.703 1 81.06 182 THR A CA 1
ATOM 1424 C C . THR A 1 182 ? 14.617 29.188 22.547 1 81.06 182 THR A C 1
ATOM 1426 O O . THR A 1 182 ? 14.82 30.141 23.312 1 81.06 182 THR A O 1
ATOM 1429 N N . GLU A 1 183 ? 15.359 28.891 21.484 1 79.75 183 GLU A N 1
ATOM 1430 C CA . GLU A 1 183 ? 16.562 29.656 21.219 1 79.75 183 GLU A CA 1
ATOM 1431 C C . GLU A 1 183 ? 16.219 31.078 20.781 1 79.75 183 GLU A C 1
ATOM 1433 O O . GLU A 1 183 ? 16.891 32.031 21.172 1 79.75 183 GLU A O 1
ATOM 1438 N N . ASP A 1 184 ? 15.211 31.219 20 1 85.75 184 ASP A N 1
ATOM 1439 C CA . ASP A 1 184 ? 14.75 32.531 19.578 1 85.75 184 ASP A CA 1
ATOM 1440 C C . ASP A 1 184 ? 14.328 33.375 20.781 1 85.75 184 ASP A C 1
ATOM 1442 O O . ASP A 1 184 ? 14.719 34.562 20.891 1 85.75 184 ASP A O 1
ATOM 1446 N N . ILE A 1 185 ? 13.578 32.781 21.656 1 83.44 185 ILE A N 1
ATOM 1447 C CA . ILE A 1 185 ? 13.031 33.469 22.812 1 83.44 185 ILE A CA 1
ATOM 1448 C C . ILE A 1 185 ? 14.172 34.031 23.672 1 83.44 185 ILE A C 1
ATOM 1450 O O . ILE A 1 185 ? 14.133 35.156 24.109 1 83.44 185 ILE A O 1
ATOM 1454 N N . GLU A 1 186 ? 15.102 33.188 23.844 1 82.88 186 GLU A N 1
ATOM 1455 C CA . GLU A 1 186 ? 16.25 33.625 24.641 1 82.88 186 GLU A CA 1
ATOM 1456 C C . GLU A 1 186 ? 17 34.75 23.953 1 82.88 186 GLU A C 1
ATOM 1458 O O . GLU A 1 186 ? 17.406 35.719 24.594 1 82.88 186 GLU A O 1
ATOM 1463 N N . MET A 1 187 ? 17.125 34.656 22.688 1 85.19 187 MET A N 1
ATOM 1464 C CA . MET A 1 187 ? 17.844 35.656 21.922 1 85.19 187 MET A CA 1
ATOM 1465 C C . MET A 1 187 ? 17.094 36.969 21.938 1 85.19 187 MET A C 1
ATOM 1467 O O . MET A 1 187 ? 17.672 38.031 22.219 1 85.19 187 MET A O 1
ATOM 1471 N N . TYR A 1 188 ? 15.867 36.969 21.75 1 87.62 188 TYR A N 1
ATOM 1472 C CA . TYR A 1 188 ? 15.086 38.219 21.625 1 87.62 188 TYR A CA 1
ATOM 1473 C C . TYR A 1 188 ? 14.836 38.844 22.984 1 87.62 188 TYR A C 1
ATOM 1475 O O . TYR A 1 188 ? 14.609 40.031 23.078 1 87.62 188 TYR A O 1
ATOM 1483 N N . ARG A 1 189 ? 14.898 38 24.031 1 82.94 189 ARG A N 1
ATOM 1484 C CA . ARG A 1 189 ? 14.742 38.531 25.391 1 82.94 189 ARG A CA 1
ATOM 1485 C C . ARG A 1 189 ? 15.805 39.594 25.688 1 82.94 189 ARG A C 1
ATOM 1487 O O . ARG A 1 189 ? 15.531 40.562 26.391 1 82.94 189 ARG A O 1
ATOM 1494 N N . MET A 1 190 ? 16.891 39.5 25 1 84.5 190 MET A N 1
ATOM 1495 C CA . MET A 1 190 ? 18.016 40.406 25.234 1 84.5 190 MET A CA 1
ATOM 1496 C C . MET A 1 190 ? 17.797 41.75 24.531 1 84.5 190 MET A C 1
ATOM 1498 O O . MET A 1 190 ? 18.453 42.719 24.844 1 84.5 190 MET A O 1
ATOM 1502 N N . TYR A 1 191 ? 16.859 41.719 23.734 1 84.56 191 TYR A N 1
ATOM 1503 C CA . TYR A 1 191 ? 16.656 42.938 22.938 1 84.56 191 TYR A CA 1
ATOM 1504 C C . TYR A 1 191 ? 15.281 43.531 23.234 1 84.56 191 TYR A C 1
ATOM 1506 O O . TYR A 1 191 ? 14.797 44.375 22.484 1 84.56 191 TYR A O 1
ATOM 1514 N N . ALA A 1 192 ? 14.648 43.094 24.375 1 81.88 192 ALA A N 1
ATOM 1515 C CA . ALA A 1 192 ? 13.312 43.562 24.719 1 81.88 192 ALA A CA 1
ATOM 1516 C C . ALA A 1 192 ? 13.289 45.094 24.891 1 81.88 192 ALA A C 1
ATOM 1518 O O . ALA A 1 192 ? 12.32 45.75 24.5 1 81.88 192 ALA A O 1
ATOM 1519 N N . ASP A 1 193 ? 14.391 45.75 25.297 1 85.19 193 ASP A N 1
ATOM 1520 C CA . ASP A 1 193 ? 14.477 47.188 25.562 1 85.19 193 ASP A CA 1
ATOM 1521 C C . ASP A 1 193 ? 14.984 47.969 24.344 1 85.19 193 ASP A C 1
ATOM 1523 O O . ASP A 1 193 ? 15.023 49.188 24.359 1 85.19 193 ASP A O 1
ATOM 1527 N N . LYS A 1 194 ? 15.398 47.312 23.281 1 85.88 194 LYS A N 1
ATOM 1528 C CA . LYS A 1 194 ? 15.938 47.938 22.094 1 85.88 194 LYS A CA 1
ATOM 1529 C C . LYS A 1 194 ? 15.133 47.562 20.844 1 85.88 194 LYS A C 1
ATOM 1531 O O . LYS A 1 194 ? 15.703 47.344 19.781 1 85.88 194 LYS A O 1
ATOM 1536 N N . ARG A 1 195 ? 13.867 47.469 21.016 1 85.12 195 ARG A N 1
ATOM 1537 C CA . ARG A 1 195 ? 12.961 47 19.969 1 85.12 195 ARG A CA 1
ATOM 1538 C C . ARG A 1 195 ? 13.078 47.875 18.719 1 85.12 195 ARG A C 1
ATOM 1540 O O . ARG A 1 195 ? 13.047 47.344 17.609 1 85.12 195 ARG A O 1
ATOM 1547 N N . ASP A 1 196 ? 13.273 49.125 18.906 1 83.12 196 ASP A N 1
ATOM 1548 C CA . ASP A 1 196 ? 13.242 50.062 17.812 1 83.12 196 ASP A CA 1
ATOM 1549 C C . ASP A 1 196 ? 14.508 49.969 16.953 1 83.12 196 ASP A C 1
ATOM 1551 O O . ASP A 1 196 ? 14.547 50.438 15.82 1 83.12 196 ASP A O 1
ATOM 1555 N N . SER A 1 197 ? 15.484 49.344 17.5 1 86.44 197 SER A N 1
ATOM 1556 C CA . SER A 1 197 ? 16.734 49.188 16.766 1 86.44 197 SER A CA 1
ATOM 1557 C C . SER A 1 197 ? 16.719 47.969 15.859 1 86.44 197 SER A C 1
ATOM 1559 O O . SER A 1 197 ? 17.609 47.781 15.023 1 86.44 197 SER A O 1
ATOM 1561 N N . LEU A 1 198 ? 15.672 47.188 16.047 1 86.44 198 LEU A N 1
ATOM 1562 C CA . LEU A 1 198 ? 15.617 45.906 15.336 1 86.44 198 LEU A CA 1
ATOM 1563 C C . LEU A 1 198 ? 14.906 46.094 13.992 1 86.44 198 LEU A C 1
ATOM 1565 O O . LEU A 1 198 ? 14.062 46.969 13.836 1 86.44 198 LEU A O 1
ATOM 1569 N N . HIS A 1 199 ? 15.312 45.156 13.078 1 82.69 199 HIS A N 1
ATOM 1570 C CA . HIS A 1 199 ? 14.594 45.062 11.812 1 82.69 199 HIS A CA 1
ATOM 1571 C C . HIS A 1 199 ? 13.141 44.656 12.039 1 82.69 199 HIS A C 1
ATOM 1573 O O . HIS A 1 199 ? 12.805 44.031 13.055 1 82.69 199 HIS A O 1
ATOM 1579 N N . ASP A 1 200 ? 12.273 45 11.109 1 78.94 200 ASP A N 1
ATOM 1580 C CA . ASP A 1 200 ? 10.836 44.781 11.234 1 78.94 200 ASP A CA 1
ATOM 1581 C C . ASP A 1 200 ? 10.523 43.312 11.531 1 78.94 200 ASP A C 1
ATOM 1583 O O . ASP A 1 200 ? 9.664 43 12.359 1 78.94 200 ASP A O 1
ATOM 1587 N N . VAL A 1 201 ? 11.203 42.438 10.859 1 80.19 201 VAL A N 1
ATOM 1588 C CA . VAL A 1 201 ? 10.953 41.031 11.023 1 80.19 201 VAL A CA 1
ATOM 1589 C C . VAL A 1 201 ? 11.32 40.594 12.438 1 80.19 201 VAL A C 1
ATOM 1591 O O . VAL A 1 201 ? 10.609 39.812 13.062 1 80.19 201 VAL A O 1
ATOM 1594 N N . ASP A 1 202 ? 12.383 41.156 12.945 1 85.38 202 ASP A N 1
ATOM 1595 C CA . ASP A 1 202 ? 12.812 40.844 14.305 1 85.38 202 ASP A CA 1
ATOM 1596 C C . ASP A 1 202 ? 11.875 41.438 15.336 1 85.38 202 ASP A C 1
ATOM 1598 O O . ASP A 1 202 ? 11.641 40.844 16.391 1 85.38 202 ASP A O 1
ATOM 1602 N N . ARG A 1 203 ? 11.43 42.562 14.977 1 83.12 203 ARG A N 1
ATOM 1603 C CA . ARG A 1 203 ? 10.461 43.188 15.867 1 83.12 203 ARG A CA 1
ATOM 1604 C C . ARG A 1 203 ? 9.188 42.344 15.969 1 83.12 203 ARG A C 1
ATOM 1606 O O . ARG A 1 203 ? 8.625 42.188 17.047 1 83.12 203 ARG A O 1
ATOM 1613 N N . PHE A 1 204 ? 8.812 41.844 14.883 1 82.56 204 PHE A N 1
ATOM 1614 C CA . PHE A 1 204 ? 7.648 40.969 14.844 1 82.56 204 PHE A CA 1
ATOM 1615 C C . PHE A 1 204 ? 7.906 39.688 15.656 1 82.56 204 PHE A C 1
ATOM 1617 O O . PHE A 1 204 ? 7.07 39.312 16.469 1 82.56 204 PHE A O 1
ATOM 1624 N N . MET A 1 205 ? 9.039 39.125 15.438 1 84.81 205 MET A N 1
ATOM 1625 C CA . MET A 1 205 ? 9.391 37.906 16.172 1 84.81 205 MET A CA 1
ATOM 1626 C C . MET A 1 205 ? 9.461 38.156 17.672 1 84.81 205 MET A C 1
ATOM 1628 O O . MET A 1 205 ? 9.023 37.344 18.469 1 84.81 205 MET A O 1
ATOM 1632 N N . LEU A 1 206 ? 10.031 39.312 17.953 1 86.44 206 LEU A N 1
ATOM 1633 C CA . LEU A 1 206 ? 10.086 39.688 19.359 1 86.44 206 LEU A CA 1
ATOM 1634 C C . LEU A 1 206 ? 8.688 39.812 19.953 1 86.44 206 LEU A C 1
ATOM 1636 O O . LEU A 1 206 ? 8.43 39.375 21.062 1 86.44 206 LEU A O 1
ATOM 1640 N N . ALA A 1 207 ? 7.84 40.375 19.172 1 83.75 207 ALA A N 1
ATOM 1641 C CA . ALA A 1 207 ? 6.449 40.5 19.609 1 83.75 207 ALA A CA 1
ATOM 1642 C C . ALA A 1 207 ? 5.812 39.156 19.812 1 83.75 207 ALA A C 1
ATOM 1644 O O . ALA A 1 207 ? 5.039 38.969 20.766 1 83.75 207 ALA A O 1
ATOM 1645 N N . LEU A 1 208 ? 6.133 38.219 18.984 1 85.69 208 LEU A N 1
ATOM 1646 C CA . LEU A 1 208 ? 5.617 36.844 19.125 1 85.69 208 LEU A CA 1
ATOM 1647 C C . LEU A 1 208 ? 6.129 36.219 20.406 1 85.69 208 LEU A C 1
ATOM 1649 O O . LEU A 1 208 ? 5.379 35.531 21.094 1 85.69 208 LEU A O 1
ATOM 1653 N N . CYS A 1 209 ? 7.371 36.438 20.672 1 85.5 209 CYS A N 1
ATOM 1654 C CA . CYS A 1 209 ? 7.992 35.875 21.875 1 85.5 209 CYS A CA 1
ATOM 1655 C C . CYS A 1 209 ? 7.309 36.375 23.141 1 85.5 209 CYS A C 1
ATOM 1657 O O . CYS A 1 209 ? 7.344 35.719 24.172 1 85.5 209 CYS A O 1
ATOM 1659 N N . GLU A 1 210 ? 6.715 37.531 23.031 1 82.81 210 GLU A N 1
ATOM 1660 C CA . GLU A 1 210 ? 6.109 38.156 24.203 1 82.81 210 GLU A CA 1
ATOM 1661 C C . GLU A 1 210 ? 4.703 37.625 24.453 1 82.81 210 GLU A C 1
ATOM 1663 O O . GLU A 1 210 ? 4.113 37.875 25.5 1 82.81 210 GLU A O 1
ATOM 1668 N N . ILE A 1 211 ? 4.176 36.906 23.484 1 82.44 211 ILE A N 1
ATOM 1669 C CA . ILE A 1 211 ? 2.873 36.281 23.672 1 82.44 211 ILE A CA 1
ATOM 1670 C C . ILE A 1 211 ? 3.021 35.062 24.562 1 82.44 211 ILE A C 1
ATOM 1672 O O . ILE A 1 211 ? 3.721 34.094 24.203 1 82.44 211 ILE A O 1
ATOM 1676 N N . PRO A 1 212 ? 2.393 35.094 25.703 1 81.81 212 PRO A N 1
ATOM 1677 C CA . PRO A 1 212 ? 2.529 33.969 26.609 1 81.81 212 PRO A CA 1
ATOM 1678 C C . PRO A 1 212 ? 1.993 32.656 26.016 1 81.81 212 PRO A C 1
ATOM 1680 O O . PRO A 1 212 ? 0.897 32.625 25.438 1 81.81 212 PRO A O 1
ATOM 1683 N N . ARG A 1 213 ? 2.807 31.547 26.078 1 85.62 213 ARG A N 1
ATOM 1684 C CA . ARG A 1 213 ? 2.443 30.203 25.656 1 85.62 213 ARG A CA 1
ATOM 1685 C C . ARG A 1 213 ? 1.981 30.188 24.203 1 85.62 213 ARG A C 1
ATOM 1687 O O . ARG A 1 213 ? 0.96 29.578 23.875 1 85.62 213 ARG A O 1
ATOM 1694 N N . LEU A 1 214 ? 2.654 30.906 23.422 1 87.12 214 LEU A N 1
ATOM 1695 C CA . LEU A 1 214 ? 2.303 31.062 22.016 1 87.12 214 LEU A CA 1
ATOM 1696 C C . LEU A 1 214 ? 2.082 29.719 21.344 1 87.12 214 LEU A C 1
ATOM 1698 O O . LEU A 1 214 ? 1.078 29.516 20.656 1 87.12 214 LEU A O 1
ATOM 1702 N N . GLY A 1 215 ? 2.998 28.766 21.547 1 87.19 215 GLY A N 1
ATOM 1703 C CA . GLY A 1 215 ? 2.875 27.453 20.938 1 87.19 215 GLY A CA 1
ATOM 1704 C C . GLY A 1 215 ? 1.593 26.734 21.328 1 87.19 215 GLY A C 1
ATOM 1705 O O . GLY A 1 215 ? 0.886 26.219 20.453 1 87.19 215 GLY A O 1
ATOM 1706 N N . SER A 1 216 ? 1.327 26.75 22.547 1 88.38 216 SER A N 1
ATOM 1707 C CA . SER A 1 216 ? 0.121 26.094 23.047 1 88.38 216 SER A CA 1
ATOM 1708 C C . SER A 1 216 ? -1.136 26.766 22.5 1 88.38 216 SER A C 1
ATOM 1710 O O . SER A 1 216 ? -2.111 26.094 22.172 1 88.38 216 SER A O 1
ATOM 1712 N N . ARG A 1 217 ? -1.048 28.078 22.391 1 89.5 217 ARG A N 1
ATOM 1713 C CA . ARG A 1 217 ? -2.195 28.812 21.875 1 89.5 217 ARG A CA 1
ATOM 1714 C C . ARG A 1 217 ? -2.422 28.5 20.391 1 89.5 217 ARG A C 1
ATOM 1716 O O . ARG A 1 217 ? -3.562 28.344 19.953 1 89.5 217 ARG A O 1
ATOM 1723 N N . LEU A 1 218 ? -1.366 28.453 19.734 1 89.69 218 LEU A N 1
ATOM 1724 C CA . LEU A 1 218 ? -1.456 28.125 18.312 1 89.69 218 LEU A CA 1
ATOM 1725 C C . LEU A 1 218 ? -2.049 26.734 18.109 1 89.69 218 LEU A C 1
ATOM 1727 O O . LEU A 1 218 ? -2.928 26.547 17.266 1 89.69 218 LEU A O 1
ATOM 1731 N N . ASP A 1 219 ? -1.6 25.781 18.875 1 89.88 219 ASP A N 1
ATOM 1732 C CA . ASP A 1 219 ? -2.139 24.438 18.828 1 89.88 219 ASP A CA 1
ATOM 1733 C C . ASP A 1 219 ? -3.627 24.422 19.172 1 89.88 219 ASP A C 1
ATOM 1735 O O . ASP A 1 219 ? -4.422 23.766 18.484 1 89.88 219 ASP A O 1
ATOM 1739 N N . LEU A 1 220 ? -3.926 25.141 20.188 1 93.62 220 LEU A N 1
ATOM 1740 C CA . LEU A 1 220 ? -5.301 25.172 20.672 1 93.62 220 LEU A CA 1
ATOM 1741 C C . LEU A 1 220 ? -6.23 25.781 19.641 1 93.62 220 LEU A C 1
ATOM 1743 O O . LEU A 1 220 ? -7.273 25.219 19.312 1 93.62 220 LEU A O 1
ATOM 1747 N N . VAL A 1 221 ? -5.848 26.875 19.078 1 92.69 221 VAL A N 1
ATOM 1748 C CA . VAL A 1 221 ? -6.676 27.594 18.109 1 92.69 221 VAL A CA 1
ATOM 1749 C C . VAL A 1 221 ? -6.848 26.734 16.844 1 92.69 221 VAL A C 1
ATOM 1751 O O . VAL A 1 221 ? -7.934 26.688 16.266 1 92.69 221 VAL A O 1
ATOM 1754 N N . GLY A 1 222 ? -5.848 26.094 16.5 1 90.44 222 GLY A N 1
ATOM 1755 C CA . GLY A 1 222 ? -5.945 25.203 15.359 1 90.44 222 GLY A CA 1
ATOM 1756 C C . GLY A 1 222 ? -7.023 24.141 15.523 1 90.44 222 GLY A C 1
ATOM 1757 O O . GLY A 1 222 ? -7.82 23.922 14.609 1 90.44 222 GLY A O 1
ATOM 1758 N N . ILE A 1 223 ? -7.012 23.516 16.625 1 94.25 223 ILE A N 1
ATOM 1759 C CA . ILE A 1 223 ? -7.988 22.453 16.891 1 94.25 223 ILE A CA 1
ATOM 1760 C C . ILE A 1 223 ? -9.383 23.078 17.016 1 94.25 223 ILE A C 1
ATOM 1762 O O . ILE A 1 223 ? -10.352 22.547 16.469 1 94.25 223 ILE A O 1
ATOM 1766 N N . LEU A 1 224 ? -9.453 24.25 17.688 1 95 224 LEU A N 1
ATOM 1767 C CA . LEU A 1 224 ? -10.727 24.906 17.953 1 95 224 LEU A CA 1
ATOM 1768 C C . LEU A 1 224 ? -11.406 25.312 16.656 1 95 224 LEU A C 1
ATOM 1770 O O . LEU A 1 224 ? -12.625 25.172 16.516 1 95 224 LEU A O 1
ATOM 1774 N N . TRP A 1 225 ? -10.68 25.75 15.742 1 90.69 225 TRP A N 1
ATOM 1775 C CA . TRP A 1 225 ? -11.234 26.281 14.508 1 90.69 225 TRP A CA 1
ATOM 1776 C C . TRP A 1 225 ? -11.711 25.156 13.594 1 90.69 225 TRP A C 1
ATOM 1778 O O . TRP A 1 225 ? -12.719 25.297 12.891 1 90.69 225 TRP A O 1
ATOM 1788 N N . ASP A 1 226 ? -11.117 24.078 13.617 1 90.56 226 ASP A N 1
ATOM 1789 C CA . ASP A 1 226 ? -11.438 22.953 12.742 1 90.56 226 ASP A CA 1
ATOM 1790 C C . ASP A 1 226 ? -12.547 22.094 13.344 1 90.56 226 ASP A C 1
ATOM 1792 O O . ASP A 1 226 ? -13.266 21.406 12.617 1 90.56 226 ASP A O 1
ATOM 1796 N N . PHE A 1 227 ? -12.719 22.125 14.602 1 95 227 PHE A N 1
ATOM 1797 C CA . PHE A 1 227 ? -13.508 21.172 15.367 1 95 227 PHE A CA 1
ATOM 1798 C C . PHE A 1 227 ? -14.977 21.25 14.969 1 95 227 PHE A C 1
ATOM 1800 O O . PHE A 1 227 ? -15.602 20.219 14.664 1 95 227 PHE A O 1
ATOM 1807 N N . PRO A 1 228 ? -15.57 22.453 14.852 1 93.81 228 PRO A N 1
ATOM 1808 C CA . PRO A 1 228 ? -17.016 22.531 14.57 1 93.81 228 PRO A CA 1
ATOM 1809 C C . PRO A 1 228 ? -17.375 21.938 13.211 1 93.81 228 PRO A C 1
ATOM 1811 O O . PRO A 1 228 ? -18.344 21.188 13.094 1 93.81 228 PRO A O 1
ATOM 1814 N N . ASP A 1 229 ? -16.594 22.234 12.242 1 90.56 229 ASP A N 1
ATOM 1815 C CA . ASP A 1 229 ? -16.875 21.734 10.898 1 90.56 229 ASP A CA 1
ATOM 1816 C C . ASP A 1 229 ? -16.703 20.219 10.844 1 90.56 229 ASP A C 1
ATOM 1818 O O . ASP A 1 229 ? -17.484 19.516 10.195 1 90.56 229 ASP A O 1
ATOM 1822 N N . HIS A 1 230 ? -15.695 19.781 11.477 1 93.62 230 HIS A N 1
ATOM 1823 C CA . HIS A 1 230 ? -15.469 18.344 11.547 1 93.62 230 HIS A CA 1
ATOM 1824 C C . HIS A 1 230 ? -16.625 17.625 12.242 1 93.62 230 HIS A C 1
ATOM 1826 O O . HIS A 1 230 ? -17.109 16.609 11.758 1 93.62 230 HIS A O 1
ATOM 1832 N N . TYR A 1 231 ? -17.062 18.188 13.273 1 95.88 231 TYR A N 1
ATOM 1833 C CA . TYR A 1 231 ? -18.188 17.641 14.016 1 95.88 231 TYR A CA 1
ATOM 1834 C C . TYR A 1 231 ? -19.438 17.609 13.148 1 95.88 231 TYR A C 1
ATOM 1836 O O . TYR A 1 231 ? -20.125 16.578 13.086 1 95.88 231 TYR A O 1
ATOM 1844 N N . LEU A 1 232 ? -19.703 18.703 12.5 1 94.38 232 LEU A N 1
ATOM 1845 C CA . LEU A 1 232 ? -20.906 18.812 11.68 1 94.38 232 LEU A CA 1
ATOM 1846 C C . LEU A 1 232 ? -20.891 17.766 10.562 1 94.38 232 LEU A C 1
ATOM 1848 O O . LEU A 1 232 ? -21.922 17.156 10.273 1 94.38 232 LEU A O 1
ATOM 1852 N N . SER A 1 233 ? -19.781 17.625 9.969 1 94.62 233 SER A N 1
ATOM 1853 C CA . SER A 1 233 ? -19.641 16.641 8.898 1 94.62 233 SER A CA 1
ATOM 1854 C C . SER A 1 233 ? -19.938 15.234 9.414 1 94.62 233 SER A C 1
ATOM 1856 O O . SER A 1 233 ? -20.656 14.469 8.773 1 94.62 233 SER A O 1
ATOM 1858 N N . LEU A 1 234 ? -19.406 14.898 10.594 1 95.81 234 LEU A N 1
ATOM 1859 C CA . LEU A 1 234 ? -19.609 13.578 11.18 1 95.81 234 LEU A CA 1
ATOM 1860 C C . LEU A 1 234 ? -21.062 13.375 11.594 1 95.81 234 LEU A C 1
ATOM 1862 O O . LEU A 1 234 ? -21.609 12.281 11.445 1 95.81 234 LEU A O 1
ATOM 1866 N N . GLU A 1 235 ? -21.578 14.43 12.125 1 96.12 235 GLU A N 1
ATOM 1867 C CA . GLU A 1 235 ? -22.984 14.367 12.516 1 96.12 235 GLU A CA 1
ATOM 1868 C C . GLU A 1 235 ? -23.875 14.047 11.32 1 96.12 235 GLU A C 1
ATOM 1870 O O . GLU A 1 235 ? -24.781 13.219 11.422 1 96.12 235 GLU A O 1
ATOM 1875 N N . GLU A 1 236 ? -23.625 14.648 10.281 1 94.81 236 GLU A N 1
ATOM 1876 C CA . GLU A 1 236 ? -24.359 14.383 9.055 1 94.81 236 GLU A CA 1
ATOM 1877 C C . GLU A 1 236 ? -24.188 12.938 8.602 1 94.81 236 GLU A C 1
ATOM 1879 O O . GLU A 1 236 ? -25.172 12.266 8.25 1 94.81 236 GLU A O 1
ATOM 1884 N N . GLU A 1 237 ? -23.016 12.484 8.641 1 95.69 237 GLU A N 1
ATOM 1885 C CA . GLU A 1 237 ? -22.719 11.117 8.219 1 95.69 237 GLU A CA 1
ATOM 1886 C C . GLU A 1 237 ? -23.438 10.094 9.094 1 95.69 237 GLU A C 1
ATOM 1888 O O . GLU A 1 237 ? -24.016 9.125 8.594 1 95.69 237 GLU A O 1
ATOM 1893 N N . VAL A 1 238 ? -23.359 10.328 10.383 1 97.5 238 VAL A N 1
ATOM 1894 C CA . VAL A 1 238 ? -24 9.414 11.336 1 97.5 238 VAL A CA 1
ATOM 1895 C C . VAL A 1 238 ? -25.5 9.414 11.109 1 97.5 238 VAL A C 1
ATOM 1897 O O . VAL A 1 238 ? -26.141 8.352 11.125 1 97.5 238 VAL A O 1
ATOM 1900 N N . ASN A 1 239 ? -26.016 10.594 10.867 1 97.06 239 ASN A N 1
ATOM 1901 C CA . ASN A 1 239 ? -27.453 10.695 10.594 1 97.06 239 ASN A CA 1
ATOM 1902 C C . ASN A 1 239 ? -27.828 9.969 9.305 1 97.06 239 ASN A C 1
ATOM 1904 O O . ASN A 1 239 ? -28.828 9.266 9.258 1 97.06 239 ASN A O 1
ATOM 1908 N N . ASP A 1 240 ? -27.031 10.148 8.312 1 96.81 240 ASP A N 1
ATOM 1909 C CA . ASP A 1 240 ? -27.266 9.461 7.043 1 96.81 240 ASP A CA 1
ATOM 1910 C C . ASP A 1 240 ? -27.219 7.941 7.227 1 96.81 240 ASP A C 1
ATOM 1912 O O . ASP A 1 240 ? -28.062 7.223 6.688 1 96.81 240 ASP A O 1
ATOM 1916 N N . LEU A 1 241 ? -26.281 7.496 7.996 1 97.25 241 LEU A N 1
ATOM 1917 C CA . LEU A 1 241 ? -26.141 6.066 8.242 1 97.25 241 LEU A CA 1
ATOM 1918 C C . LEU A 1 241 ? -27.344 5.52 9 1 97.25 241 LEU A C 1
ATOM 1920 O O . LEU A 1 241 ? -27.828 4.43 8.695 1 97.25 241 LEU A O 1
ATOM 1924 N N . LEU A 1 242 ? -27.719 6.277 10 1 96.94 242 LEU A N 1
ATOM 1925 C CA . LEU A 1 242 ? -28.891 5.867 10.773 1 96.94 242 LEU A CA 1
ATOM 1926 C C . LEU A 1 242 ? -30.109 5.734 9.883 1 96.94 242 LEU A C 1
ATOM 1928 O O . LEU A 1 242 ? -30.828 4.73 9.945 1 96.94 242 LEU A O 1
ATOM 1932 N N . CYS A 1 243 ? -30.328 6.684 9.039 1 97.12 243 CYS A N 1
ATOM 1933 C CA . CYS A 1 243 ? -31.438 6.668 8.109 1 97.12 243 CYS A CA 1
ATOM 1934 C C . CYS A 1 243 ? -31.312 5.52 7.113 1 97.12 243 CYS A C 1
ATOM 1936 O O . CYS A 1 243 ? -32.281 4.832 6.816 1 97.12 243 CYS A O 1
ATOM 1938 N N . ALA A 1 244 ? -30.141 5.344 6.594 1 97.44 244 ALA A N 1
ATOM 1939 C CA . ALA A 1 244 ? -29.906 4.262 5.641 1 97.44 244 ALA A CA 1
ATOM 1940 C C . ALA A 1 244 ? -30.234 2.906 6.254 1 97.44 244 ALA A C 1
ATOM 1942 O O . ALA A 1 244 ? -30.875 2.07 5.609 1 97.44 244 ALA A O 1
ATOM 1943 N N . CYS A 1 245 ? -29.797 2.713 7.5 1 96.88 245 CYS A N 1
ATOM 1944 C CA . CYS A 1 245 ? -30.109 1.464 8.18 1 96.88 245 CYS A CA 1
ATOM 1945 C C . CYS A 1 245 ? -31.609 1.27 8.289 1 96.88 245 CYS A C 1
ATOM 1947 O O . CYS A 1 245 ? -32.125 0.188 8 1 96.88 245 CYS A O 1
ATOM 1949 N N . ASP A 1 246 ? -32.25 2.334 8.656 1 97 246 ASP A N 1
ATOM 1950 C CA . ASP A 1 246 ? -33.688 2.268 8.82 1 97 246 ASP A CA 1
ATOM 1951 C C . ASP A 1 246 ? -34.375 1.977 7.484 1 97 246 ASP A C 1
ATOM 1953 O O . ASP A 1 246 ? -35.344 1.2 7.43 1 97 246 ASP A O 1
ATOM 1957 N N . GLU A 1 247 ? -33.906 2.555 6.445 1 97 247 GLU A N 1
ATOM 1958 C CA . GLU A 1 247 ? -34.469 2.357 5.113 1 97 247 GLU A CA 1
ATOM 1959 C C . GLU A 1 247 ? -34.406 0.893 4.691 1 97 247 GLU A C 1
ATOM 1961 O O . GLU A 1 247 ? -35.344 0.337 4.168 1 97 247 GLU A O 1
ATOM 1966 N N . VAL A 1 248 ? -33.344 0.265 4.965 1 96.38 248 VAL A N 1
ATOM 1967 C CA . VAL A 1 248 ? -33.125 -1.12 4.559 1 96.38 248 VAL A CA 1
ATOM 1968 C C . VAL A 1 248 ? -33.938 -2.051 5.445 1 96.38 248 VAL A C 1
ATOM 1970 O O . VAL A 1 248 ? -34.594 -2.969 4.949 1 96.38 248 VAL A O 1
ATOM 1973 N N . LEU A 1 249 ? -33.938 -1.791 6.711 1 96 249 LEU A N 1
ATOM 1974 C CA . LEU A 1 249 ? -34.562 -2.678 7.68 1 96 249 LEU A CA 1
ATOM 1975 C C . LEU A 1 249 ? -36.062 -2.625 7.551 1 96 249 LEU A C 1
ATOM 1977 O O . LEU A 1 249 ? -36.75 -3.613 7.824 1 96 249 LEU A O 1
ATOM 1981 N N . THR A 1 250 ? -36.562 -1.491 7.082 1 95.44 250 THR A N 1
ATOM 1982 C CA . THR A 1 250 ? -38 -1.335 7.082 1 95.44 250 THR A CA 1
ATOM 1983 C C . THR A 1 250 ? -38.562 -1.479 5.668 1 95.44 250 THR A C 1
ATOM 1985 O O . THR A 1 250 ? -39.781 -1.39 5.461 1 95.44 250 THR A O 1
ATOM 1988 N N . ASN A 1 251 ? -37.781 -1.704 4.695 1 95.06 251 ASN A N 1
ATOM 1989 C CA . ASN A 1 251 ? -38.219 -1.793 3.307 1 95.06 251 ASN A CA 1
ATOM 1990 C C . ASN A 1 251 ? -38.812 -3.162 2.992 1 95.06 251 ASN A C 1
ATOM 1992 O O . ASN A 1 251 ? -38.094 -4.094 2.635 1 95.06 251 ASN A O 1
ATOM 1996 N N . ALA A 1 252 ? -40.094 -3.324 3.018 1 95.38 252 ALA A N 1
ATOM 1997 C CA . ALA A 1 252 ? -40.812 -4.586 2.785 1 95.38 252 ALA A CA 1
ATOM 1998 C C . ALA A 1 252 ? -40.75 -4.98 1.312 1 95.38 252 ALA A C 1
ATOM 2000 O O . ALA A 1 252 ? -40.719 -6.168 0.98 1 95.38 252 ALA A O 1
ATOM 2001 N N . HIS A 1 253 ? -40.719 -4.023 0.462 1 96.56 253 HIS A N 1
ATOM 2002 C CA . HIS A 1 253 ? -40.656 -4.293 -0.97 1 96.56 253 HIS A CA 1
ATOM 2003 C C . HIS A 1 253 ? -39.312 -4.949 -1.346 1 96.56 253 HIS A C 1
ATOM 2005 O O . HIS A 1 253 ? -39.281 -5.879 -2.154 1 96.56 253 HIS A O 1
ATOM 2011 N N . LEU A 1 254 ? -38.281 -4.461 -0.725 1 96.19 254 LEU A N 1
ATOM 2012 C CA . LEU A 1 254 ? -37 -5.059 -0.95 1 96.19 254 LEU A CA 1
ATOM 2013 C C . LEU A 1 254 ? -36.969 -6.531 -0.555 1 96.19 254 LEU A C 1
ATOM 2015 O O . LEU A 1 254 ? -36.5 -7.383 -1.313 1 96.19 254 LEU A O 1
ATOM 2019 N N . THR A 1 255 ? -37.5 -6.828 0.573 1 95.25 255 THR A N 1
ATOM 2020 C CA . THR A 1 255 ? -37.562 -8.195 1.074 1 95.25 255 THR A CA 1
ATOM 2021 C C . THR A 1 255 ? -38.344 -9.094 0.113 1 95.25 255 THR A C 1
ATOM 2023 O O . THR A 1 255 ? -37.906 -10.203 -0.195 1 95.25 255 THR A O 1
ATOM 2026 N N . LYS A 1 256 ? -39.375 -8.578 -0.365 1 96.81 256 LYS A N 1
ATOM 2027 C CA . LYS A 1 256 ? -40.219 -9.344 -1.289 1 96.81 256 LYS A CA 1
ATOM 2028 C C . LYS A 1 256 ? -39.469 -9.602 -2.604 1 96.81 256 LYS A C 1
ATOM 2030 O O . LYS A 1 256 ? -39.562 -10.703 -3.152 1 96.81 256 LYS A O 1
ATOM 2035 N N . ILE A 1 257 ? -38.812 -8.664 -3.092 1 97.31 257 ILE A N 1
ATOM 2036 C CA . ILE A 1 257 ? -38.062 -8.797 -4.344 1 97.31 257 ILE A CA 1
ATOM 2037 C C . ILE A 1 257 ? -36.938 -9.828 -4.18 1 97.31 257 ILE A C 1
ATOM 2039 O O . ILE A 1 257 ? -36.688 -10.617 -5.09 1 97.31 257 ILE A O 1
ATOM 2043 N N . LEU A 1 258 ? -36.344 -9.805 -3.031 1 96.75 258 LEU A N 1
ATOM 2044 C CA . LEU A 1 258 ? -35.281 -10.789 -2.748 1 96.75 258 LEU A CA 1
ATOM 2045 C C . LEU A 1 258 ? -35.875 -12.203 -2.721 1 96.75 258 LEU A C 1
ATOM 2047 O O . LEU A 1 258 ? -35.219 -13.148 -3.18 1 96.75 258 LEU A O 1
ATOM 2051 N N . GLU A 1 259 ? -37.062 -12.328 -2.281 1 96.25 259 GLU A N 1
ATOM 2052 C CA . GLU A 1 259 ? -37.75 -13.617 -2.311 1 96.25 259 GLU A CA 1
ATOM 2053 C C . GLU A 1 259 ? -37.969 -14.078 -3.742 1 96.25 259 GLU A C 1
ATOM 2055 O O . GLU A 1 259 ? -37.812 -15.266 -4.055 1 96.25 259 GLU A O 1
ATOM 2060 N N . TYR A 1 260 ? -38.375 -13.164 -4.551 1 97.06 260 TYR A N 1
ATOM 2061 C CA . TYR A 1 260 ? -38.562 -13.492 -5.961 1 97.06 260 TYR A CA 1
ATOM 2062 C C . TYR A 1 260 ? -37.25 -13.961 -6.586 1 97.06 260 TYR A C 1
ATOM 2064 O O . TYR A 1 260 ? -37.219 -14.961 -7.305 1 97.06 260 TYR A O 1
ATOM 2072 N N . LEU A 1 261 ? -36.188 -13.227 -6.297 1 97 261 LEU A N 1
ATOM 2073 C CA . LEU A 1 261 ? -34.906 -13.57 -6.852 1 97 261 LEU A CA 1
ATOM 2074 C C . LEU A 1 261 ? -34.438 -14.953 -6.383 1 97 261 LEU A C 1
ATOM 2076 O O . LEU A 1 261 ? -33.938 -15.75 -7.172 1 97 261 LEU A O 1
ATOM 2080 N N . LEU A 1 262 ? -34.656 -15.227 -5.105 1 95.94 262 LEU A N 1
ATOM 2081 C CA . LEU A 1 262 ? -34.344 -16.531 -4.562 1 95.94 262 LEU A CA 1
ATOM 2082 C C . LEU A 1 262 ? -35.125 -17.641 -5.277 1 95.94 262 LEU A C 1
ATOM 2084 O O . LEU A 1 262 ? -34.562 -18.656 -5.664 1 95.94 262 LEU A O 1
ATOM 2088 N N . SER A 1 263 ? -36.406 -17.406 -5.504 1 96.56 263 SER A N 1
ATOM 2089 C CA . SER A 1 263 ? -37.281 -18.375 -6.168 1 96.56 263 SER A CA 1
ATOM 2090 C C . SER A 1 263 ? -36.812 -18.625 -7.602 1 96.56 263 SER A C 1
ATOM 2092 O O . SER A 1 263 ? -36.75 -19.781 -8.039 1 96.56 263 SER A O 1
ATOM 2094 N N . ILE A 1 264 ? -36.5 -17.578 -8.258 1 96.5 264 ILE A N 1
ATOM 2095 C CA . ILE A 1 264 ? -36.062 -17.656 -9.648 1 96.5 264 ILE A CA 1
ATOM 2096 C C . ILE A 1 264 ? -34.75 -18.406 -9.734 1 96.5 264 ILE A C 1
ATOM 2098 O O . ILE A 1 264 ? -34.594 -19.344 -10.539 1 96.5 264 ILE A O 1
ATOM 2102 N N . GLY A 1 265 ? -33.812 -17.938 -8.922 1 96.19 265 GLY A N 1
ATOM 2103 C CA . GLY A 1 265 ? -32.5 -18.562 -8.938 1 96.19 265 GLY A CA 1
ATOM 2104 C C . GLY A 1 265 ? -32.562 -20.047 -8.586 1 96.19 265 GLY A C 1
ATOM 2105 O O . GLY A 1 265 ? -31.891 -20.859 -9.227 1 96.19 265 GLY A O 1
ATOM 2106 N N . ASN A 1 266 ? -33.312 -20.406 -7.574 1 93.56 266 ASN A N 1
ATOM 2107 C CA . ASN A 1 266 ? -33.469 -21.797 -7.199 1 93.56 266 ASN A CA 1
ATOM 2108 C C . ASN A 1 266 ? -34.094 -22.609 -8.328 1 93.56 266 ASN A C 1
ATOM 2110 O O . ASN A 1 266 ? -33.688 -23.734 -8.594 1 93.56 266 ASN A O 1
ATOM 2114 N N . TYR A 1 267 ? -35.094 -22.078 -9 1 95.75 267 TYR A N 1
ATOM 2115 C CA . TYR A 1 267 ? -35.719 -22.734 -10.141 1 95.75 267 TYR A CA 1
ATOM 2116 C C . TYR A 1 267 ? -34.688 -22.984 -11.25 1 95.75 267 TYR A C 1
ATOM 2118 O O . TYR A 1 267 ? -34.625 -24.094 -11.797 1 95.75 267 TYR A O 1
ATOM 2126 N N . MET A 1 268 ? -33.906 -21.984 -11.531 1 92.81 268 MET A N 1
ATOM 2127 C CA . MET A 1 268 ? -32.938 -22.062 -12.617 1 92.81 268 MET A CA 1
ATOM 2128 C C . MET A 1 268 ? -31.844 -23.047 -12.289 1 92.81 268 MET A C 1
ATOM 2130 O O . MET A 1 268 ? -31.312 -23.719 -13.18 1 92.81 268 MET A O 1
ATOM 2134 N N . ASN A 1 269 ? -31.547 -23.156 -10.984 1 90.69 269 ASN A N 1
ATOM 2135 C CA . ASN A 1 269 ? -30.453 -24.016 -10.562 1 90.69 269 ASN A CA 1
ATOM 2136 C C . ASN A 1 269 ? -30.938 -25.422 -10.227 1 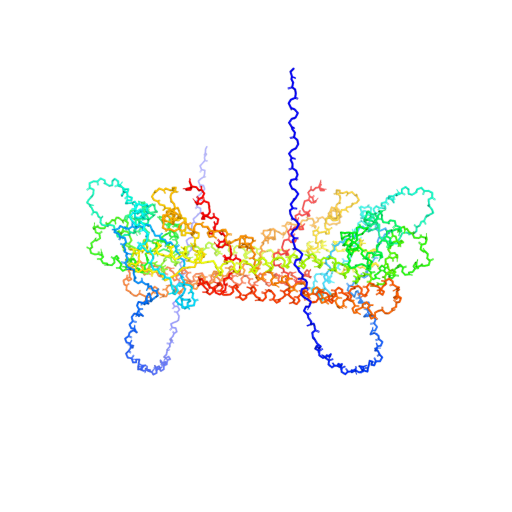90.69 269 ASN A C 1
ATOM 2138 O O . ASN A 1 269 ? -30.141 -26.297 -9.859 1 90.69 269 ASN A O 1
ATOM 2142 N N . ALA A 1 270 ? -32.156 -25.688 -10.391 1 90.06 270 ALA A N 1
ATOM 2143 C CA . ALA A 1 270 ? -32.75 -26.938 -9.945 1 90.06 270 ALA A CA 1
ATOM 2144 C C . ALA A 1 270 ? -32.062 -28.141 -10.57 1 90.06 270 ALA A C 1
ATOM 2146 O O . ALA A 1 270 ? -31.703 -29.094 -9.875 1 90.06 270 ALA A O 1
ATOM 2147 N N . ASN A 1 271 ? -31.781 -28.047 -11.867 1 84.88 271 ASN A N 1
ATOM 2148 C CA . ASN A 1 271 ? -31.156 -29.172 -12.57 1 84.88 271 ASN A CA 1
ATOM 2149 C C . ASN A 1 271 ? -29.672 -29.266 -12.281 1 84.88 271 ASN A C 1
ATOM 2151 O O . ASN A 1 271 ? -29.047 -30.312 -12.5 1 84.88 271 ASN A O 1
ATOM 2155 N N . TRP A 1 272 ? -29.172 -28.172 -11.844 1 81.62 272 TRP A N 1
ATOM 2156 C CA . TRP A 1 272 ? -27.766 -28.172 -11.469 1 81.62 272 TRP A CA 1
ATOM 2157 C C . TRP A 1 272 ? -27.562 -28.766 -10.078 1 81.62 272 TRP A C 1
ATOM 2159 O O . TRP A 1 272 ? -26.5 -29.297 -9.781 1 81.62 272 TRP A O 1
ATOM 2169 N N . ASN A 1 273 ? -28.625 -28.719 -9.273 1 81.62 273 ASN A N 1
ATOM 2170 C CA . ASN A 1 273 ? -28.5 -29.062 -7.859 1 81.62 273 ASN A CA 1
ATOM 2171 C C . ASN A 1 273 ? -29.438 -30.203 -7.473 1 81.62 273 ASN A C 1
ATOM 2173 O O . ASN A 1 273 ? -29.984 -30.203 -6.371 1 81.62 273 ASN A O 1
ATOM 2177 N N . SER A 1 274 ? -29.641 -31.219 -8.391 1 80.38 274 SER A N 1
ATOM 2178 C CA . SER A 1 274 ? -30.438 -32.406 -8.148 1 80.38 274 SER A CA 1
ATOM 2179 C C . SER A 1 274 ? -31.797 -32.062 -7.539 1 80.38 274 SER A C 1
ATOM 2181 O O . SER A 1 274 ? -32.219 -32.656 -6.555 1 80.38 274 SER A O 1
ATOM 2183 N N . LYS A 1 275 ? -32.375 -30.953 -7.98 1 82.69 275 LYS A N 1
ATOM 2184 C CA . LYS A 1 275 ? -33.719 -30.484 -7.652 1 82.69 275 LYS A CA 1
ATOM 2185 C C . LYS A 1 275 ? -33.781 -29.938 -6.23 1 82.69 275 LYS A C 1
ATOM 2187 O O . LYS A 1 275 ? -34.844 -29.938 -5.602 1 82.69 275 LYS A O 1
ATOM 2192 N N . HIS A 1 276 ? -32.688 -29.578 -5.699 1 84.56 276 HIS A N 1
ATOM 2193 C CA . HIS A 1 276 ? -32.594 -28.906 -4.414 1 84.56 276 HIS A CA 1
ATOM 2194 C C . HIS A 1 276 ? -32.219 -27.438 -4.59 1 84.56 276 HIS A C 1
ATOM 2196 O O . HIS A 1 276 ? -31.547 -27.078 -5.57 1 84.56 276 HIS A O 1
ATOM 2202 N N . GLY A 1 277 ? -32.719 -26.625 -3.756 1 89.56 277 GLY A N 1
ATOM 2203 C CA . GLY A 1 277 ? -32.375 -25.203 -3.768 1 89.56 277 GLY A CA 1
ATOM 2204 C C . GLY A 1 277 ? -31.703 -24.75 -2.494 1 89.56 277 GLY A C 1
ATOM 2205 O O . GLY A 1 277 ? -31.594 -25.5 -1.527 1 89.56 277 GLY A O 1
ATOM 2206 N N . VAL A 1 278 ? -31.203 -23.484 -2.451 1 91.06 278 VAL A N 1
ATOM 2207 C CA . VAL A 1 278 ? -30.594 -22.875 -1.269 1 91.06 278 VAL A CA 1
ATOM 2208 C C . VAL A 1 278 ? -31.656 -22.094 -0.494 1 91.06 278 VAL A C 1
ATOM 2210 O O . VAL A 1 278 ? -32.562 -21.516 -1.088 1 91.06 278 VAL A O 1
ATOM 2213 N N . PRO A 1 279 ? -31.547 -22.078 0.796 1 91.31 279 PRO A N 1
ATOM 2214 C CA . PRO A 1 279 ? -32.531 -21.359 1.592 1 91.31 279 PRO A CA 1
ATOM 2215 C C . PRO A 1 279 ? -32.375 -19.844 1.514 1 91.31 279 PRO A C 1
ATOM 2217 O O . PRO A 1 279 ? -33.344 -19.109 1.808 1 91.31 279 PRO A O 1
ATOM 2220 N N . GLY A 1 280 ? -31.234 -19.406 1.218 1 94.06 280 GLY A N 1
ATOM 2221 C CA . GLY A 1 280 ? -30.938 -17.984 1.133 1 94.06 280 GLY A CA 1
ATOM 2222 C C . GLY A 1 280 ? -29.562 -17.703 0.536 1 94.06 280 GLY A C 1
ATOM 2223 O O . GLY A 1 280 ? -28.75 -18.609 0.379 1 94.06 280 GLY A O 1
ATOM 2224 N N . PHE A 1 281 ? -29.438 -16.453 0.162 1 94.06 281 PHE A N 1
ATOM 2225 C CA . PHE A 1 281 ? -28.156 -16.047 -0.415 1 94.06 281 PHE A CA 1
ATOM 2226 C C . PHE A 1 281 ? -27.719 -14.688 0.111 1 94.06 281 PHE A C 1
ATOM 2228 O O . PHE A 1 281 ? -28.562 -13.914 0.598 1 94.06 281 PHE A O 1
ATOM 2235 N N . GLN A 1 282 ? -26.484 -14.375 0.073 1 92.31 282 GLN A N 1
ATOM 2236 C CA . GLN A 1 282 ? -25.922 -13.117 0.559 1 92.31 282 GLN A CA 1
ATOM 2237 C C . GLN A 1 282 ? -26.141 -11.992 -0.448 1 92.31 282 GLN A C 1
ATOM 2239 O O . GLN A 1 282 ? -26.047 -12.211 -1.658 1 92.31 282 GLN A O 1
ATOM 2244 N N . LEU A 1 283 ? -26.266 -10.805 0.002 1 93 283 LEU A N 1
ATOM 2245 C CA . LEU A 1 283 ? -26.547 -9.641 -0.833 1 93 283 LEU A CA 1
ATOM 2246 C C . LEU A 1 283 ? -25.375 -9.344 -1.769 1 93 283 LEU A C 1
ATOM 2248 O O . LEU A 1 283 ? -25.562 -8.773 -2.844 1 93 283 LEU A O 1
ATOM 2252 N N . THR A 1 284 ? -24.219 -9.742 -1.399 1 85.19 284 THR A N 1
ATOM 2253 C CA . THR A 1 284 ? -23.047 -9.516 -2.232 1 85.19 284 THR A CA 1
ATOM 2254 C C . THR A 1 284 ? -23.188 -10.242 -3.57 1 85.19 284 THR A C 1
ATOM 2256 O O . THR A 1 284 ? -22.5 -9.898 -4.539 1 85.19 284 THR A O 1
ATOM 2259 N N . SER A 1 285 ? -24.172 -11.211 -3.668 1 90.38 285 SER A N 1
ATOM 2260 C CA . SER A 1 285 ? -24.375 -12 -4.879 1 90.38 285 SER A CA 1
ATOM 2261 C C . SER A 1 285 ? -25.297 -11.273 -5.859 1 90.38 285 SER A C 1
ATOM 2263 O O . SER A 1 285 ? -25.406 -11.664 -7.023 1 90.38 285 SER A O 1
ATOM 2265 N N . ILE A 1 286 ? -25.859 -10.266 -5.469 1 92.25 286 ILE A N 1
ATOM 2266 C CA . ILE A 1 286 ? -27.016 -9.695 -6.168 1 92.25 286 ILE A CA 1
ATOM 2267 C C . ILE A 1 286 ? -26.578 -9.211 -7.547 1 92.25 286 ILE A C 1
ATOM 2269 O O . ILE A 1 286 ? -27.297 -9.414 -8.531 1 92.25 286 ILE A O 1
ATOM 2273 N N . GLU A 1 287 ? -25.469 -8.508 -7.531 1 90.25 287 GLU A N 1
ATOM 2274 C CA . GLU A 1 287 ? -25 -7.988 -8.805 1 90.25 287 GLU A CA 1
ATOM 2275 C C . GLU A 1 287 ? -24.812 -9.102 -9.836 1 90.25 287 GLU A C 1
ATOM 2277 O O . GLU A 1 287 ? -25.25 -8.969 -10.984 1 90.25 287 GLU A O 1
ATOM 2282 N N . LYS A 1 288 ? -24.25 -10.164 -9.414 1 89.5 288 LYS A N 1
ATOM 2283 C CA . LYS A 1 288 ? -24.016 -11.305 -10.297 1 89.5 288 LYS A CA 1
ATOM 2284 C C . LYS A 1 288 ? -25.344 -11.93 -10.742 1 89.5 288 LYS A C 1
ATOM 2286 O O . LYS A 1 288 ? -25.5 -12.266 -11.914 1 89.5 288 LYS A O 1
ATOM 2291 N N . VAL A 1 289 ? -26.281 -12.055 -9.875 1 93 289 VAL A N 1
ATOM 2292 C CA . VAL A 1 289 ? -27.578 -12.68 -10.141 1 93 289 VAL A CA 1
ATOM 2293 C C . VAL A 1 289 ? -28.359 -11.836 -11.141 1 93 289 VAL A C 1
ATOM 2295 O O . VAL A 1 289 ? -28.875 -12.359 -12.133 1 93 289 VAL A O 1
ATOM 2298 N N . LEU A 1 290 ? -28.344 -10.578 -10.945 1 94.88 290 LEU A N 1
ATOM 2299 C CA . LEU A 1 290 ? -29.125 -9.664 -11.773 1 94.88 290 LEU A CA 1
ATOM 2300 C C . LEU A 1 290 ? -28.562 -9.617 -13.195 1 94.88 290 LEU A C 1
ATOM 2302 O O . LEU A 1 290 ? -29.328 -9.414 -14.148 1 94.88 290 LEU A O 1
ATOM 2306 N N . ASN A 1 291 ? -27.344 -9.906 -13.312 1 92.12 291 ASN A N 1
ATOM 2307 C CA . ASN A 1 291 ? -26.688 -9.688 -14.594 1 92.12 291 ASN A CA 1
ATOM 2308 C C . ASN A 1 291 ? -26.531 -10.992 -15.375 1 92.12 291 ASN A C 1
ATOM 2310 O O . ASN A 1 291 ? -25.844 -11.031 -16.406 1 92.12 291 ASN A O 1
ATOM 2314 N N . VAL A 1 292 ? -27.141 -12.031 -14.922 1 92.62 292 VAL A N 1
ATOM 2315 C CA . VAL A 1 292 ? -27.188 -13.25 -15.727 1 92.62 292 VAL A CA 1
ATOM 2316 C C . VAL A 1 292 ? -27.844 -12.961 -17.078 1 92.62 292 VAL A C 1
ATOM 2318 O O . VAL A 1 292 ? -28.953 -12.414 -17.125 1 92.62 292 VAL A O 1
ATOM 2321 N N . LYS A 1 293 ? -27.172 -13.281 -18.172 1 90.12 293 LYS A N 1
ATOM 2322 C CA . LYS A 1 293 ? -27.656 -12.969 -19.516 1 90.12 293 LYS A CA 1
ATOM 2323 C C . LYS A 1 293 ? -28.562 -14.07 -20.047 1 90.12 293 LYS A C 1
ATOM 2325 O O . LYS A 1 293 ? -28.359 -15.25 -19.75 1 90.12 293 LYS A O 1
ATOM 2330 N N . GLY A 1 294 ? -29.531 -13.703 -20.766 1 91 294 GLY A N 1
ATOM 2331 C CA . GLY A 1 294 ? -30.375 -14.664 -21.453 1 91 294 GLY A CA 1
ATOM 2332 C C . GLY A 1 294 ? -29.812 -15.125 -22.781 1 91 294 GLY A C 1
ATOM 2333 O O . GLY A 1 294 ? -28.625 -14.906 -23.062 1 91 294 GLY A O 1
ATOM 2334 N N . ARG A 1 295 ? -30.625 -15.836 -23.531 1 86.69 295 ARG A N 1
ATOM 2335 C CA . ARG A 1 295 ? -30.25 -16.219 -24.891 1 86.69 295 ARG A CA 1
ATOM 2336 C C . ARG A 1 295 ? -29.953 -15 -25.75 1 86.69 295 ARG A C 1
ATOM 2338 O O . ARG A 1 295 ? -28.984 -15 -26.531 1 86.69 295 ARG A O 1
ATOM 2345 N N . ASP A 1 296 ? -30.844 -14.078 -25.578 1 86.62 296 ASP A N 1
ATOM 2346 C CA . ASP A 1 296 ? -30.594 -12.742 -26.109 1 86.62 296 ASP A CA 1
ATOM 2347 C C . ASP A 1 296 ? -29.688 -11.938 -25.172 1 86.62 296 ASP A C 1
ATOM 2349 O O . ASP A 1 296 ? -30.047 -11.695 -24.016 1 86.62 296 ASP A O 1
ATOM 2353 N N . PRO A 1 297 ? -28.547 -11.508 -25.672 1 84.44 297 PRO A N 1
ATOM 2354 C CA . PRO A 1 297 ? -27.578 -10.812 -24.812 1 84.44 297 PRO A CA 1
ATOM 2355 C C . PRO A 1 297 ? -28.141 -9.523 -24.219 1 84.44 297 PRO A C 1
ATOM 2357 O O . PRO A 1 297 ? -27.625 -9.023 -23.219 1 84.44 297 PRO A O 1
ATOM 2360 N N . GLN A 1 298 ? -29.188 -9.008 -24.766 1 86.31 298 GLN A N 1
ATOM 2361 C CA . GLN A 1 298 ? -29.781 -7.785 -24.25 1 86.31 298 GLN A CA 1
ATOM 2362 C C . GLN A 1 298 ? -30.719 -8.078 -23.062 1 86.31 298 GLN A C 1
ATOM 2364 O O . GLN A 1 298 ? -31.094 -7.168 -22.328 1 86.31 298 GLN A O 1
ATOM 2369 N N . THR A 1 299 ? -31.047 -9.328 -22.891 1 91.06 299 THR A N 1
ATOM 2370 C CA . THR A 1 299 ? -31.938 -9.734 -21.812 1 91.06 299 THR A CA 1
ATOM 2371 C C . THR A 1 299 ? -31.141 -10.219 -20.594 1 91.06 299 THR A C 1
ATOM 2373 O O . THR A 1 299 ? -30.172 -10.969 -20.75 1 91.06 299 THR A O 1
ATOM 2376 N N . THR A 1 300 ? -31.422 -9.664 -19.438 1 95.44 300 THR A N 1
ATOM 2377 C CA . THR A 1 300 ? -30.812 -10.102 -18.188 1 95.44 300 THR A CA 1
ATOM 2378 C C . THR A 1 300 ? -31.875 -10.633 -17.219 1 95.44 300 THR A C 1
ATOM 2380 O O . THR A 1 300 ? -33.062 -10.461 -17.453 1 95.44 300 THR A O 1
ATOM 2383 N N . LEU A 1 301 ? -31.391 -11.297 -16.25 1 96.06 301 LEU A N 1
ATOM 2384 C CA . LEU A 1 301 ? -32.344 -11.797 -15.258 1 96.06 301 LEU A CA 1
ATOM 2385 C C . LEU A 1 301 ? -33.094 -10.648 -14.609 1 96.06 301 LEU A C 1
ATOM 2387 O O . LEU A 1 301 ? -34.281 -10.797 -14.258 1 96.06 301 LEU A O 1
ATOM 2391 N N . CYS A 1 302 ? -32.5 -9.516 -14.508 1 96.75 302 CYS A N 1
ATOM 2392 C CA . CYS A 1 302 ? -33.156 -8.344 -13.953 1 96.75 302 CYS A CA 1
ATOM 2393 C C . CYS A 1 302 ? -34.312 -7.891 -14.844 1 96.75 302 CYS A C 1
ATOM 2395 O O . CYS A 1 302 ? -35.375 -7.555 -14.352 1 96.75 302 CYS A O 1
ATOM 2397 N N . SER A 1 303 ? -34.062 -7.906 -16.109 1 96.19 303 SER A N 1
ATOM 2398 C CA . SER A 1 303 ? -35.125 -7.5 -17.031 1 96.19 303 SER A CA 1
ATOM 2399 C C . SER A 1 303 ? -36.312 -8.445 -16.953 1 96.19 303 SER A C 1
ATOM 2401 O O . SER A 1 303 ? -37.469 -8.016 -17.016 1 96.19 303 SER A O 1
ATOM 2403 N N . TYR A 1 304 ? -36.031 -9.734 -16.859 1 96.88 304 TYR A N 1
ATOM 2404 C CA . TYR A 1 304 ? -37.125 -10.703 -16.672 1 96.88 304 TYR A CA 1
ATOM 2405 C C . TYR A 1 304 ? -37.906 -10.414 -15.391 1 96.88 304 TYR A C 1
ATOM 2407 O O . TYR A 1 304 ? -39.125 -10.352 -15.406 1 96.88 304 TYR A O 1
ATOM 2415 N N . LEU A 1 305 ? -37.125 -10.219 -14.305 1 97.25 305 LEU A N 1
ATOM 2416 C CA . LEU A 1 305 ? -37.719 -9.945 -13.008 1 97.25 305 LEU A CA 1
ATOM 2417 C C . LEU A 1 305 ? -38.625 -8.719 -13.086 1 97.25 305 LEU A C 1
ATOM 2419 O O . LEU A 1 305 ? -39.781 -8.766 -12.664 1 97.25 305 LEU A O 1
ATOM 2423 N N . VAL A 1 306 ? -38.125 -7.684 -13.609 1 96.94 306 VAL A N 1
ATOM 2424 C CA . VAL A 1 306 ? -38.875 -6.434 -13.711 1 96.94 306 VAL A CA 1
ATOM 2425 C C . VAL A 1 306 ? -40.125 -6.656 -14.555 1 96.94 306 VAL A C 1
ATOM 2427 O O . VAL A 1 306 ? -41.188 -6.164 -14.219 1 96.94 306 VAL A O 1
ATOM 2430 N N . GLY A 1 307 ? -39.969 -7.367 -15.656 1 96.44 307 GLY A N 1
ATOM 2431 C CA . GLY A 1 307 ? -41.125 -7.691 -16.484 1 96.44 307 GLY A CA 1
ATOM 2432 C C . GLY A 1 307 ? -42.188 -8.453 -15.734 1 96.44 307 GLY A C 1
ATOM 2433 O O . GLY A 1 307 ? -43.375 -8.172 -15.891 1 96.44 307 GLY A O 1
ATOM 2434 N N . GLN A 1 308 ? -41.781 -9.383 -14.961 1 96.62 308 GLN A N 1
ATOM 2435 C CA . GLN A 1 308 ? -42.719 -10.172 -14.164 1 96.62 308 GLN A CA 1
ATOM 2436 C C . GLN A 1 308 ? -43.406 -9.312 -13.102 1 96.62 308 GLN A C 1
ATOM 2438 O O . GLN A 1 308 ? -44.625 -9.391 -12.922 1 96.62 308 GLN A O 1
ATOM 2443 N N . LEU A 1 309 ? -42.625 -8.484 -12.414 1 96.81 309 LEU A N 1
ATOM 2444 C CA . LEU A 1 309 ? -43.156 -7.656 -11.344 1 96.81 309 LEU A CA 1
ATOM 2445 C C . LEU A 1 309 ? -44.188 -6.652 -11.891 1 96.81 309 LEU A C 1
ATOM 2447 O O . LEU A 1 309 ? -45.156 -6.324 -11.219 1 96.81 309 LEU A O 1
ATOM 2451 N N . ARG A 1 310 ? -43.938 -6.168 -13.086 1 95.88 310 ARG A N 1
ATOM 2452 C CA . ARG A 1 310 ? -44.844 -5.23 -13.711 1 95.88 310 ARG A CA 1
ATOM 2453 C C . ARG A 1 310 ? -46.25 -5.863 -13.883 1 95.88 310 ARG A C 1
ATOM 2455 O O . ARG A 1 310 ? -47.25 -5.172 -13.789 1 95.88 310 ARG A O 1
ATOM 2462 N N . LYS A 1 311 ? -46.25 -7.156 -14.078 1 95.19 311 LYS A N 1
ATOM 2463 C CA . LYS A 1 311 ? -47.5 -7.891 -14.289 1 95.19 311 LYS A CA 1
ATOM 2464 C C . LYS A 1 311 ? -48.125 -8.328 -12.969 1 95.19 311 LYS A C 1
ATOM 2466 O O . LYS A 1 311 ? -49.344 -8.258 -12.789 1 95.19 311 LYS A O 1
ATOM 2471 N N . ILE A 1 312 ? -47.312 -8.703 -12.039 1 95 312 ILE A N 1
ATOM 2472 C CA . ILE A 1 312 ? -47.781 -9.375 -10.828 1 95 312 ILE A CA 1
ATOM 2473 C C . ILE A 1 312 ? -48.062 -8.344 -9.742 1 95 312 ILE A C 1
ATOM 2475 O O . ILE A 1 312 ? -49.094 -8.383 -9.102 1 95 312 ILE A O 1
ATOM 2479 N N . ASP A 1 313 ? -47.062 -7.504 -9.508 1 95.5 313 ASP A N 1
ATOM 2480 C CA . ASP A 1 313 ? -47.156 -6.523 -8.43 1 95.5 313 ASP A CA 1
ATOM 2481 C C . ASP A 1 313 ? -46.312 -5.289 -8.75 1 95.5 313 ASP A C 1
ATOM 2483 O O . ASP A 1 313 ? -45.219 -5.125 -8.227 1 95.5 313 ASP A O 1
ATOM 2487 N N . PRO A 1 314 ? -46.906 -4.328 -9.461 1 95.38 314 PRO A N 1
ATOM 2488 C CA . PRO A 1 314 ? -46.156 -3.176 -9.953 1 95.38 314 PRO A CA 1
ATOM 2489 C C . PRO A 1 314 ? -45.656 -2.266 -8.828 1 95.38 314 PRO A C 1
ATOM 2491 O O . PRO A 1 314 ? -44.719 -1.496 -9.023 1 95.38 314 PRO A O 1
ATOM 2494 N N . VAL A 1 315 ? -46.219 -2.314 -7.672 1 96.06 315 VAL A N 1
ATOM 2495 C CA . VAL A 1 315 ? -45.844 -1.46 -6.555 1 96.06 315 VAL A CA 1
ATOM 2496 C C . VAL A 1 315 ? -44.406 -1.782 -6.113 1 96.06 315 VAL A C 1
ATOM 2498 O O . VAL A 1 315 ? -43.719 -0.908 -5.621 1 96.06 315 VAL A O 1
ATOM 2501 N N . LEU A 1 316 ? -44 -2.986 -6.34 1 96.88 316 LEU A N 1
ATOM 2502 C CA . LEU A 1 316 ? -42.688 -3.432 -5.945 1 96.88 316 LEU A CA 1
ATOM 2503 C C . LEU A 1 316 ? -41.594 -2.713 -6.758 1 96.88 316 LEU A C 1
ATOM 2505 O O . LEU A 1 316 ? -40.438 -2.648 -6.34 1 96.88 316 LEU A O 1
ATOM 2509 N N . LEU A 1 317 ? -42 -2.166 -7.922 1 96.25 317 LEU A N 1
ATOM 2510 C CA . LEU A 1 317 ? -41.031 -1.512 -8.805 1 96.25 31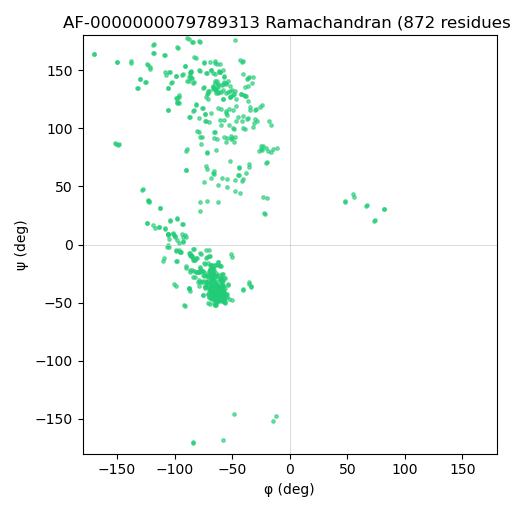7 LEU A CA 1
ATOM 2511 C C . LEU A 1 317 ? -40.531 -0.202 -8.195 1 96.25 317 LEU A C 1
ATOM 2513 O O . LEU A 1 317 ? -39.5 0.335 -8.617 1 96.25 317 LEU A O 1
ATOM 2517 N N . GLU A 1 318 ? -41.156 0.274 -7.098 1 94.94 318 GLU A N 1
ATOM 2518 C CA . GLU A 1 318 ? -40.844 1.574 -6.508 1 94.94 318 GLU A CA 1
ATOM 2519 C C . GLU A 1 318 ? -39.844 1.437 -5.348 1 94.94 318 GLU A C 1
ATOM 2521 O O . GLU A 1 318 ? -39.469 2.434 -4.746 1 94.94 318 GLU A O 1
ATOM 2526 N N . TRP A 1 319 ? -39.406 0.271 -5.074 1 96.06 319 TRP A N 1
ATOM 2527 C CA . TRP A 1 319 ? -38.594 0.02 -3.875 1 96.06 319 TRP A CA 1
ATOM 2528 C C . TRP A 1 319 ? -37.344 0.866 -3.869 1 96.06 319 TRP A C 1
ATOM 2530 O O . TRP A 1 319 ? -36.906 1.34 -2.818 1 96.06 319 TRP A O 1
ATOM 2540 N N . PRO A 1 320 ? -36.781 1.19 -5.059 1 94.94 320 PRO A N 1
ATOM 2541 C CA . PRO A 1 320 ? -35.531 1.979 -5.016 1 94.94 320 PRO A CA 1
ATOM 2542 C C . PRO A 1 320 ? -35.75 3.393 -4.484 1 94.94 320 PRO A C 1
ATOM 2544 O O . PRO A 1 320 ? -34.844 4.016 -3.969 1 94.94 320 PRO A O 1
ATOM 2547 N N . GLU A 1 321 ? -37 3.91 -4.543 1 94.19 321 GLU A N 1
ATOM 2548 C CA . GLU A 1 321 ? -37.281 5.246 -4.043 1 94.19 321 GLU A CA 1
ATOM 2549 C C . GLU A 1 321 ? -37.156 5.316 -2.525 1 94.19 321 GLU A C 1
ATOM 2551 O O . GLU A 1 321 ? -36.938 6.395 -1.965 1 94.19 321 GLU A O 1
ATOM 2556 N N . GLY A 1 322 ? -37.188 4.16 -1.877 1 94.62 322 GLY A N 1
ATOM 2557 C CA . GLY A 1 322 ? -37.156 4.113 -0.424 1 94.62 322 GLY A CA 1
ATOM 2558 C C . GLY A 1 322 ? -35.75 3.939 0.12 1 94.62 322 GLY A C 1
ATOM 2559 O O . GLY A 1 322 ? -35.562 3.74 1.322 1 94.62 322 GLY A O 1
ATOM 2560 N N . VAL A 1 323 ? -34.719 4.047 -0.771 1 95.81 323 VAL A N 1
ATOM 2561 C CA . VAL A 1 323 ? -33.375 3.787 -0.274 1 95.81 323 VAL A CA 1
ATOM 2562 C C . VAL A 1 323 ? -32.438 4.949 -0.646 1 95.81 323 VAL A C 1
ATOM 2564 O O . VAL A 1 323 ? -31.312 4.734 -1.062 1 95.81 323 VAL A O 1
ATOM 2567 N N . THR A 1 324 ? -32.875 6.195 -0.412 1 94.38 324 THR A N 1
ATOM 2568 C CA . THR A 1 324 ? -32.125 7.402 -0.771 1 94.38 324 THR A CA 1
ATOM 2569 C C . THR A 1 324 ? -30.859 7.531 0.073 1 94.38 324 THR A C 1
ATOM 2571 O O . THR A 1 324 ? -29.781 7.812 -0.454 1 94.38 324 THR A O 1
ATOM 2574 N N . HIS A 1 325 ? -31 7.32 1.321 1 96.19 325 HIS A N 1
ATOM 2575 C CA . HIS A 1 325 ? -29.844 7.457 2.201 1 96.19 325 HIS A CA 1
ATOM 2576 C C . HIS A 1 325 ? -28.859 6.309 2.006 1 96.19 325 HIS A C 1
ATOM 2578 O O . HIS A 1 325 ? -27.656 6.484 2.174 1 96.19 325 HIS A O 1
ATOM 2584 N N . VAL A 1 326 ? -29.406 5.156 1.56 1 96.38 326 VAL A N 1
ATOM 2585 C CA . VAL A 1 326 ? -28.531 4.031 1.253 1 96.38 326 VAL A CA 1
ATOM 2586 C C . VAL A 1 326 ? -27.594 4.406 0.11 1 96.38 326 VAL A C 1
ATOM 2588 O O . VAL A 1 326 ? -26.391 4.141 0.174 1 96.38 326 VAL A O 1
ATOM 2591 N N . ASN A 1 327 ? -28.125 5.062 -0.824 1 94.12 327 ASN A N 1
ATOM 2592 C CA . ASN A 1 327 ? -27.328 5.484 -1.968 1 94.12 327 ASN A CA 1
ATOM 2593 C C . ASN A 1 327 ? -26.25 6.48 -1.558 1 94.12 327 ASN A C 1
ATOM 2595 O O . ASN A 1 327 ? -25.109 6.406 -2.035 1 94.12 327 ASN A O 1
ATOM 2599 N N . LYS A 1 328 ? -26.609 7.359 -0.665 1 92.88 328 LYS A N 1
ATOM 2600 C CA . LYS A 1 328 ? -25.656 8.344 -0.156 1 92.88 328 LYS A CA 1
ATOM 2601 C C . LYS A 1 328 ? -24.547 7.664 0.65 1 92.88 328 LYS A C 1
ATOM 2603 O O . LYS A 1 328 ? -23.391 8.109 0.633 1 92.88 328 LYS A O 1
ATOM 2608 N N . CYS A 1 329 ? -24.844 6.527 1.286 1 95.06 329 CYS A N 1
AT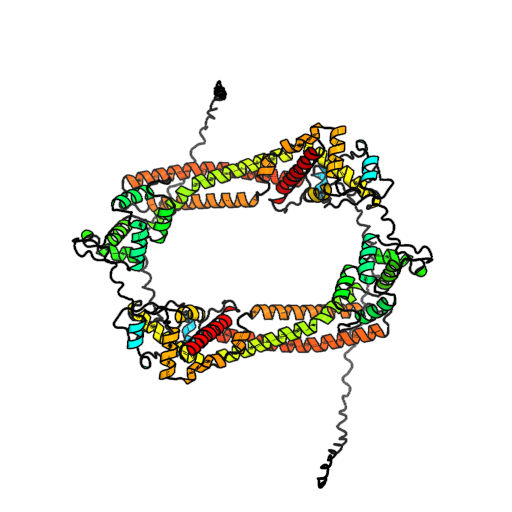OM 2609 C CA . CYS A 1 329 ? -23.938 5.879 2.225 1 95.06 329 CYS A CA 1
ATOM 2610 C C . CYS A 1 329 ? -23.219 4.719 1.56 1 95.06 329 CYS A C 1
ATOM 2612 O O . CYS A 1 329 ? -22.562 3.922 2.236 1 95.06 329 CYS A O 1
ATOM 2614 N N . ALA A 1 330 ? -23.359 4.551 0.252 1 92.56 330 ALA A N 1
ATOM 2615 C CA . ALA A 1 330 ? -22.797 3.404 -0.461 1 92.56 330 ALA A CA 1
ATOM 2616 C C . ALA A 1 330 ? -21.297 3.311 -0.242 1 92.56 330 ALA A C 1
ATOM 2618 O O . ALA A 1 330 ? -20.734 2.213 -0.195 1 92.56 330 ALA A O 1
ATOM 2619 N N . GLY A 1 331 ? -20.672 4.434 -0.019 1 89.06 331 GLY A N 1
ATOM 2620 C CA . GLY A 1 331 ? -19.219 4.441 0.143 1 89.06 331 GLY A CA 1
ATOM 2621 C C . GLY A 1 331 ? -18.781 4.648 1.58 1 89.06 331 GLY A C 1
ATOM 2622 O O . GLY A 1 331 ? -17.594 4.758 1.861 1 89.06 331 GLY A O 1
ATOM 2623 N N . TYR A 1 332 ? -19.688 4.613 2.473 1 89.38 332 TYR A N 1
ATOM 2624 C CA . TYR A 1 332 ? -19.359 4.883 3.869 1 89.38 332 TYR A CA 1
ATOM 2625 C C . TYR A 1 332 ? -18.875 3.623 4.566 1 89.38 332 TYR A C 1
ATOM 2627 O O . TYR A 1 332 ? -19.359 2.523 4.297 1 89.38 332 TYR A O 1
ATOM 2635 N N . SER A 1 333 ? -17.922 3.754 5.445 1 88.62 333 SER A N 1
ATOM 2636 C CA . SER A 1 333 ? -17.516 2.727 6.395 1 88.62 333 SER A CA 1
ATOM 2637 C C . SER A 1 333 ? -18 3.049 7.805 1 88.62 333 SER A C 1
ATOM 2639 O O . SER A 1 333 ? -17.578 4.051 8.391 1 88.62 333 SER A O 1
ATOM 2641 N N . VAL A 1 334 ? -18.844 2.176 8.25 1 92.75 334 VAL A N 1
ATOM 2642 C CA . VAL A 1 334 ? -19.359 2.389 9.594 1 92.75 334 VAL A CA 1
ATOM 2643 C C . VAL A 1 334 ? -18.203 2.441 10.594 1 92.75 334 VAL A C 1
ATOM 2645 O O . VAL A 1 334 ? -18.172 3.309 11.469 1 92.75 334 VAL A O 1
ATOM 2648 N N . LYS A 1 335 ? -17.25 1.628 10.398 1 90.19 335 LYS A N 1
ATOM 2649 C CA . LYS A 1 335 ? -16.094 1.572 11.297 1 90.19 335 LYS A CA 1
ATOM 2650 C C . LYS A 1 335 ? -15.258 2.84 11.18 1 90.19 335 LYS A C 1
ATOM 2652 O O . LYS A 1 335 ? -14.766 3.357 12.188 1 90.19 335 LYS A O 1
ATOM 2657 N N . ALA A 1 336 ? -15.109 3.328 9.992 1 89.62 336 ALA A N 1
ATOM 2658 C CA . ALA A 1 336 ? -14.312 4.535 9.773 1 89.62 336 ALA A CA 1
ATOM 2659 C C . ALA A 1 336 ? -14.953 5.742 10.453 1 89.62 336 ALA A C 1
ATOM 2661 O O . ALA A 1 336 ? -14.25 6.598 11 1 89.62 336 ALA A O 1
ATOM 2662 N N . VAL A 1 337 ? -16.25 5.789 10.422 1 94.06 337 VAL A N 1
ATOM 2663 C CA . VAL A 1 337 ? -16.969 6.883 11.07 1 94.06 337 VAL A CA 1
ATOM 2664 C C . VAL A 1 337 ? -16.719 6.836 12.578 1 94.06 337 VAL A C 1
ATOM 2666 O O . VAL A 1 337 ? -16.5 7.875 13.203 1 94.06 337 VAL A O 1
ATOM 2669 N N . GLY A 1 338 ? -16.75 5.664 13.133 1 93.81 338 GLY A N 1
ATOM 2670 C CA . GLY A 1 338 ? -16.422 5.512 14.547 1 93.81 338 GLY A CA 1
ATOM 2671 C C . GLY A 1 338 ? -15.023 5.984 14.898 1 93.81 338 GLY A C 1
ATOM 2672 O O . GLY A 1 338 ? -14.828 6.648 15.914 1 93.81 338 GLY A O 1
ATOM 2673 N N . ALA A 1 339 ? -14.148 5.641 14.07 1 91.62 339 ALA A N 1
ATOM 2674 C CA . ALA A 1 339 ? -12.758 6.059 14.281 1 91.62 339 ALA A CA 1
ATOM 2675 C C . ALA A 1 339 ? -12.633 7.578 14.258 1 91.62 339 ALA A C 1
ATOM 2677 O O . ALA A 1 339 ? -11.883 8.156 15.039 1 91.62 339 ALA A O 1
ATOM 2678 N N . GLU A 1 340 ? -13.383 8.211 13.375 1 94.19 340 GLU A N 1
ATOM 2679 C CA . GLU A 1 340 ? -13.359 9.664 13.266 1 94.19 340 GLU A CA 1
ATOM 2680 C C . GLU A 1 340 ? -13.969 10.32 14.508 1 94.19 340 GLU A C 1
ATOM 2682 O O . GLU A 1 340 ? -13.523 11.383 14.93 1 94.19 340 GLU A O 1
ATOM 2687 N N . ILE A 1 341 ? -14.938 9.688 15.031 1 95.31 341 ILE A N 1
ATOM 2688 C CA . ILE A 1 341 ? -15.531 10.18 16.266 1 95.31 341 ILE A CA 1
ATOM 2689 C C . ILE A 1 341 ? -14.5 10.125 17.391 1 95.31 341 ILE A C 1
ATOM 2691 O O . ILE A 1 341 ? -14.391 11.062 18.188 1 95.31 341 ILE A O 1
ATOM 2695 N N . ASP A 1 342 ? -13.727 9.109 17.344 1 93.75 342 ASP A N 1
ATOM 2696 C CA . ASP A 1 342 ? -12.672 8.977 18.344 1 93.75 342 ASP A CA 1
ATOM 2697 C C . ASP A 1 342 ? -11.617 10.07 18.188 1 93.75 342 ASP A C 1
ATOM 2699 O O . ASP A 1 342 ? -11.086 10.578 19.172 1 93.75 342 ASP A O 1
ATOM 2703 N N . VAL A 1 343 ? -11.367 10.391 17 1 94.06 343 VAL A N 1
ATOM 2704 C CA . VAL A 1 343 ? -10.438 11.477 16.734 1 94.06 343 VAL A CA 1
ATOM 2705 C C . VAL A 1 343 ? -10.953 12.773 17.344 1 94.06 343 VAL A C 1
ATOM 2707 O O . VAL A 1 343 ? -10.195 13.508 17.984 1 94.06 343 VAL A O 1
ATOM 2710 N N . LEU A 1 344 ? -12.227 13.086 17.234 1 95.75 344 LEU A N 1
ATOM 2711 C CA . LEU A 1 344 ? -12.828 14.281 17.797 1 95.75 344 LEU A CA 1
ATOM 2712 C C . LEU A 1 344 ? -12.789 14.25 19.328 1 95.75 344 LEU A C 1
ATOM 2714 O O . LEU A 1 344 ? -12.539 15.281 19.969 1 95.75 344 LEU A O 1
ATOM 2718 N N . LYS A 1 345 ? -13.016 13.07 19.828 1 95.75 345 LYS A N 1
ATOM 2719 C CA . LYS A 1 345 ? -12.938 12.93 21.281 1 95.75 345 LYS A CA 1
ATOM 2720 C C . LYS A 1 345 ? -11.531 13.227 21.781 1 95.75 345 LYS A C 1
ATOM 2722 O O . LYS A 1 345 ? -11.359 13.914 22.797 1 95.75 345 LYS A O 1
ATOM 2727 N N . ASN A 1 346 ? -10.625 12.734 21.094 1 95 346 ASN A N 1
ATOM 2728 C CA . ASN A 1 346 ? -9.227 12.984 21.453 1 95 346 ASN A CA 1
ATOM 2729 C C . ASN A 1 346 ? -8.875 14.461 21.328 1 95 346 ASN A C 1
ATOM 2731 O O . ASN A 1 346 ? -8.164 15.008 22.172 1 95 346 ASN A O 1
ATOM 2735 N N . ASP A 1 347 ? -9.352 15.086 20.328 1 95.81 347 ASP A N 1
ATOM 2736 C CA . ASP A 1 347 ? -9.109 16.516 20.141 1 95.81 347 ASP A CA 1
ATOM 2737 C C . ASP A 1 347 ? -9.719 17.328 21.281 1 95.81 347 ASP A C 1
ATOM 2739 O O . ASP A 1 347 ? -9.117 18.281 21.766 1 95.81 347 ASP A O 1
ATOM 2743 N N . LEU A 1 348 ? -10.891 16.969 21.719 1 97 348 LEU A N 1
ATOM 2744 C CA . LEU A 1 348 ? -11.539 17.672 22.828 1 97 348 LEU A CA 1
ATOM 2745 C C . LEU A 1 348 ? -10.734 17.516 24.109 1 97 348 LEU A C 1
ATOM 2747 O O . LEU A 1 348 ? -10.609 18.453 24.891 1 97 348 LEU A O 1
ATOM 2751 N N . GLN A 1 349 ? -10.156 16.344 24.203 1 96.44 349 GLN A N 1
ATOM 2752 C CA . GLN A 1 349 ? -9.305 16.109 25.375 1 96.44 349 GLN A CA 1
ATOM 2753 C C . GLN A 1 349 ? -8.055 16.984 25.312 1 96.44 349 GLN A C 1
ATOM 2755 O O . GLN A 1 349 ? -7.629 17.531 26.344 1 96.44 349 GLN A O 1
ATOM 2760 N N . LYS A 1 350 ? -7.535 17.094 24.203 1 95.19 350 LYS A N 1
ATOM 2761 C CA . LYS A 1 350 ? -6.379 17.969 24.016 1 95.19 350 LYS A CA 1
ATOM 2762 C C . LYS A 1 350 ? -6.723 19.406 24.359 1 95.19 350 LYS A C 1
ATOM 2764 O O . LYS A 1 350 ? -5.926 20.109 24.984 1 95.19 350 LYS A O 1
ATOM 2769 N N . ILE A 1 351 ? -7.883 19.875 23.969 1 95.94 351 ILE A N 1
ATOM 2770 C CA . ILE A 1 351 ? -8.344 21.219 24.266 1 95.94 351 ILE A CA 1
ATOM 2771 C C . ILE A 1 351 ? -8.453 21.406 25.781 1 95.94 351 ILE A C 1
ATOM 2773 O O . ILE A 1 351 ? -7.988 22.422 26.328 1 95.94 351 ILE A O 1
ATOM 2777 N N . LYS A 1 352 ? -9.008 20.422 26.422 1 95.31 352 LYS A N 1
ATOM 2778 C CA . LYS A 1 352 ? -9.156 20.469 27.875 1 95.31 352 LYS A CA 1
ATOM 2779 C C . LYS A 1 352 ? -7.797 20.578 28.562 1 95.31 352 LYS A C 1
ATOM 2781 O O . LYS A 1 352 ? -7.613 21.406 29.453 1 95.31 352 LYS A O 1
ATOM 2786 N N . LYS A 1 353 ? -6.898 19.766 28.094 1 94.44 353 LYS A N 1
ATOM 2787 C CA . LYS A 1 353 ? -5.562 19.75 28.688 1 94.44 353 LYS A CA 1
ATOM 2788 C C . LYS A 1 353 ? -4.844 21.078 28.453 1 94.44 353 LYS A C 1
ATOM 2790 O O . LYS A 1 353 ? -4.215 21.609 29.375 1 94.44 353 LYS A O 1
ATOM 2795 N N . THR A 1 354 ? -5 21.594 27.266 1 93.19 354 THR A N 1
ATOM 2796 C CA . THR A 1 354 ? -4.336 22.844 26.938 1 93.19 354 THR A CA 1
ATOM 2797 C C . THR A 1 354 ? -4.941 24 27.719 1 93.19 354 THR A C 1
ATOM 2799 O O . THR A 1 354 ? -4.219 24.875 28.203 1 93.19 354 THR A O 1
ATOM 2802 N N . LEU A 1 355 ? -6.246 24.062 27.875 1 92.94 355 LEU A N 1
ATOM 2803 C CA . LEU A 1 355 ? -6.906 25.094 28.672 1 92.94 355 LEU A CA 1
ATOM 2804 C C . LEU A 1 355 ? -6.434 25.062 30.125 1 92.94 355 LEU A C 1
ATOM 2806 O O . LEU A 1 355 ? -6.164 26.109 30.719 1 92.94 355 LEU A O 1
ATOM 2810 N N . LYS A 1 356 ? -6.32 23.875 30.625 1 91.38 356 LYS A N 1
ATOM 2811 C CA . LYS A 1 356 ? -5.832 23.719 31.984 1 91.38 356 LYS A CA 1
ATOM 2812 C C . LYS A 1 356 ? -4.418 24.281 32.125 1 91.38 356 LYS A C 1
ATOM 2814 O O . LYS A 1 356 ? -4.117 24.984 33.094 1 91.38 356 LYS A O 1
ATOM 2819 N N . ALA A 1 357 ? -3.607 23.953 31.172 1 87.81 357 ALA A N 1
ATOM 2820 C CA . ALA A 1 357 ? -2.229 24.422 31.188 1 87.81 357 ALA A CA 1
ATOM 2821 C C . ALA A 1 357 ? -2.174 25.953 31.109 1 87.81 357 ALA A C 1
ATOM 2823 O O . ALA A 1 357 ? -1.351 26.578 31.781 1 87.81 357 ALA A O 1
ATOM 2824 N N . LEU A 1 358 ? -3.051 26.578 30.359 1 85.5 358 LEU A N 1
ATOM 2825 C CA . LEU A 1 358 ? -3.109 28.031 30.219 1 85.5 358 LEU A CA 1
ATOM 2826 C C . LEU A 1 358 ? -3.57 28.672 31.516 1 85.5 358 LEU A C 1
ATOM 2828 O O . LEU A 1 358 ? -3.064 29.734 31.906 1 85.5 358 LEU A O 1
ATOM 2832 N N . ARG A 1 359 ? -4.438 28.062 32.188 1 86.56 359 ARG A N 1
ATOM 2833 C CA . ARG A 1 359 ? -4.98 28.578 33.438 1 86.56 359 ARG A CA 1
ATOM 2834 C C . ARG A 1 359 ? -3.953 28.484 34.562 1 86.56 359 ARG A C 1
ATOM 2836 O O . ARG A 1 359 ? -3.918 29.328 35.469 1 86.56 359 ARG A O 1
ATOM 2843 N N . ASP A 1 360 ? -3.211 27.391 34.469 1 84.31 360 ASP A N 1
ATOM 2844 C CA . ASP A 1 360 ? -2.199 27.172 35.5 1 84.31 360 ASP A CA 1
ATOM 2845 C C . ASP A 1 360 ? -1.067 28.188 35.375 1 84.31 360 ASP A C 1
ATOM 2847 O O . ASP A 1 360 ? -0.365 28.469 36.344 1 84.31 360 ASP A O 1
ATOM 2851 N N . HIS A 1 361 ? -0.939 28.734 34.156 1 73.31 361 HIS A N 1
ATOM 2852 C CA . HIS A 1 361 ? 0.099 29.734 33.969 1 73.31 361 HIS A CA 1
ATOM 2853 C C . HIS A 1 361 ? -0.426 31.125 34.25 1 73.31 361 HIS A C 1
ATOM 2855 O O . HIS A 1 361 ? -1.135 31.719 33.438 1 73.31 361 HIS A O 1
ATOM 2861 N N . LYS A 1 362 ? -0.558 31.625 35.562 1 64.94 362 LYS A N 1
ATOM 2862 C CA . LYS A 1 362 ? -1.222 32.812 36.094 1 64.94 362 LYS A CA 1
ATOM 2863 C C . LYS A 1 362 ? -0.477 34.094 35.688 1 64.94 362 LYS A C 1
ATOM 2865 O O . LYS A 1 362 ? -1 35.188 35.844 1 64.94 362 LYS A O 1
ATOM 2870 N N . VAL A 1 363 ? 0.595 34 35.062 1 59.81 363 VAL A N 1
ATOM 2871 C CA . VAL A 1 363 ? 1.355 35.219 34.938 1 59.81 363 VAL A CA 1
ATOM 2872 C C . VAL A 1 363 ? 0.823 36.031 33.75 1 59.81 363 VAL A C 1
ATOM 2874 O O . VAL A 1 363 ? 0.804 35.562 32.625 1 59.81 363 VAL A O 1
ATOM 2877 N N . GLY A 1 364 ? 0.284 37.156 34 1 61.56 364 GLY A N 1
ATOM 2878 C CA . GLY A 1 364 ? -0.034 38.188 33.031 1 61.56 364 GLY A CA 1
ATOM 2879 C C . GLY A 1 364 ? -1.344 37.938 32.312 1 61.56 364 GLY A C 1
ATOM 2880 O O . GLY A 1 364 ? -1.494 38.281 31.141 1 61.56 364 GLY A O 1
ATOM 2881 N N . VAL A 1 365 ? -2.262 37.312 32.969 1 65.5 365 VAL A N 1
ATOM 2882 C CA . VAL A 1 365 ? -3.551 37.031 32.344 1 65.5 365 VAL A CA 1
ATOM 2883 C C . VAL A 1 365 ? -4.367 38.312 32.25 1 65.5 365 VAL A C 1
ATOM 2885 O O . VAL A 1 365 ? -4.668 38.938 33.25 1 65.5 365 VAL A O 1
ATOM 2888 N N . ASP A 1 366 ? -4.48 38.844 31.047 1 77.81 366 ASP A N 1
ATOM 2889 C CA . ASP A 1 366 ? -5.27 40.031 30.797 1 77.81 366 ASP A CA 1
ATOM 2890 C C . ASP A 1 366 ? -6.727 39.688 30.516 1 77.81 366 ASP A C 1
ATOM 2892 O O . ASP A 1 366 ? -7.125 38.531 30.625 1 77.81 366 ASP A O 1
ATOM 2896 N N . LYS A 1 367 ? -7.453 40.812 30.359 1 80.88 367 LYS A N 1
ATOM 2897 C CA . LYS A 1 367 ? -8.891 40.656 30.156 1 80.88 367 LYS A CA 1
ATOM 2898 C C . LYS A 1 367 ? -9.188 39.812 28.922 1 80.88 367 LYS A C 1
ATOM 2900 O O . LYS A 1 367 ? -10.125 39 28.938 1 80.88 367 LYS A O 1
ATOM 2905 N N . MET A 1 368 ? -8.43 39.938 27.969 1 80.5 368 MET A N 1
ATOM 2906 C CA . MET A 1 368 ? -8.625 39.188 26.734 1 80.5 368 MET A CA 1
ATOM 2907 C C . MET A 1 368 ? -8.359 37.719 26.953 1 80.5 368 MET A C 1
ATOM 2909 O O . MET A 1 368 ? -9.102 36.875 26.453 1 80.5 368 MET A O 1
ATOM 2913 N N . ASP A 1 369 ? -7.371 37.406 27.75 1 83.31 369 ASP A N 1
ATOM 2914 C CA . ASP A 1 369 ? -7.02 36.031 28.062 1 83.31 369 ASP A CA 1
ATOM 2915 C C . ASP A 1 369 ? -8.125 35.344 28.875 1 83.31 369 ASP A C 1
ATOM 2917 O O . ASP A 1 369 ? -8.469 34.188 28.609 1 83.31 369 ASP A O 1
ATOM 2921 N N . LYS A 1 370 ? -8.625 36.156 29.812 1 86.94 370 LYS A N 1
ATOM 2922 C CA . LYS A 1 370 ? -9.695 35.625 30.641 1 86.94 370 LYS A CA 1
ATOM 2923 C C . LYS A 1 370 ? -10.938 35.312 29.812 1 86.94 370 LYS A C 1
ATOM 2925 O O . LYS A 1 370 ? -11.57 34.281 29.984 1 86.94 370 LYS A O 1
ATOM 2930 N N . LYS A 1 371 ? -11.266 36.25 28.938 1 89.12 371 LYS A N 1
ATOM 2931 C CA . LYS A 1 371 ? -12.406 36.031 28.047 1 89.12 371 LYS A CA 1
ATOM 2932 C C . LYS A 1 371 ? -12.195 34.812 27.172 1 89.12 371 LYS A C 1
ATOM 2934 O O . LYS A 1 371 ? -13.102 34 26.984 1 89.12 371 LYS A O 1
ATOM 2939 N N . PHE A 1 372 ? -11.039 34.625 26.672 1 91.25 372 PHE A N 1
ATOM 2940 C CA . PHE A 1 372 ? -10.719 33.469 25.812 1 91.25 372 PHE A CA 1
ATOM 2941 C C . PHE A 1 372 ? -10.859 32.156 26.562 1 91.25 372 PHE A C 1
ATOM 2943 O O . PHE A 1 372 ? -11.453 31.219 26.062 1 91.25 372 PHE A O 1
ATOM 2950 N N . GLN A 1 373 ? -10.297 32.156 27.734 1 90.94 373 GLN A N 1
ATOM 2951 C CA . GLN A 1 373 ? -10.383 30.938 28.547 1 90.94 373 GLN A CA 1
ATOM 2952 C C . GLN A 1 373 ? -11.836 30.578 28.828 1 90.94 373 GLN A C 1
ATOM 2954 O O . GLN A 1 373 ? -12.195 29.391 28.797 1 90.94 373 GLN A O 1
ATOM 2959 N N . THR A 1 374 ? -12.664 31.641 29.094 1 93.31 374 THR A N 1
ATOM 2960 C CA . THR A 1 374 ? -14.086 31.406 29.312 1 93.31 374 THR A CA 1
ATOM 2961 C C . THR A 1 374 ? -14.75 30.875 28.047 1 93.31 374 THR A C 1
ATOM 2963 O O . THR A 1 374 ? -15.555 29.938 28.109 1 93.31 374 THR A O 1
ATOM 2966 N N . ASP A 1 375 ? -14.406 31.469 26.938 1 93.69 375 ASP A N 1
ATOM 2967 C CA . ASP A 1 375 ? -14.969 31.031 25.672 1 93.69 375 ASP A CA 1
ATOM 2968 C C . ASP A 1 375 ? -14.586 29.578 25.359 1 93.69 375 ASP A C 1
ATOM 2970 O O . ASP A 1 375 ? -15.406 28.797 24.859 1 93.69 375 ASP A O 1
ATOM 2974 N N . VAL A 1 376 ? -13.352 29.188 25.656 1 95.19 376 VAL A N 1
ATOM 2975 C CA . VAL A 1 376 ? -12.883 27.828 25.422 1 95.19 376 VAL A CA 1
ATOM 2976 C C . VAL A 1 376 ? -13.617 26.859 26.344 1 95.19 376 VAL A C 1
ATOM 2978 O O . VAL A 1 376 ? -13.992 25.766 25.938 1 95.19 376 VAL A O 1
ATOM 2981 N N . GLN A 1 377 ? -13.773 27.328 27.562 1 95.31 377 GLN A N 1
ATOM 2982 C CA . GLN A 1 377 ? -14.516 26.5 28.516 1 95.31 377 GLN A CA 1
ATOM 2983 C C . GLN A 1 377 ? -15.938 26.25 28.016 1 95.31 377 GLN A C 1
ATOM 2985 O O . GLN A 1 377 ? -16.438 25.125 28.094 1 95.31 377 GLN A O 1
ATOM 2990 N N . ASN A 1 378 ? -16.625 27.281 27.531 1 95.44 378 ASN A N 1
ATOM 2991 C CA . ASN A 1 378 ? -17.953 27.141 26.969 1 95.44 378 ASN A CA 1
ATOM 2992 C C . ASN A 1 378 ? -17.953 26.172 25.781 1 95.44 378 ASN A C 1
ATOM 2994 O O . ASN A 1 378 ? -18.875 25.375 25.625 1 95.44 378 ASN A O 1
ATOM 2998 N N . PHE A 1 379 ? -16.938 26.297 24.969 1 96.44 379 PHE A N 1
ATOM 2999 C CA . PHE A 1 379 ? -16.734 25.406 23.828 1 96.44 379 PHE A CA 1
ATOM 3000 C C . PHE A 1 379 ? -16.672 23.953 24.281 1 96.44 379 PHE A C 1
ATOM 3002 O O . PHE A 1 379 ? -17.344 23.094 23.719 1 96.44 379 PHE A O 1
ATOM 3009 N N . ILE A 1 380 ? -15.859 23.688 25.297 1 97 380 ILE A N 1
ATOM 3010 C CA . ILE A 1 380 ? -15.656 22.328 25.828 1 97 380 ILE A CA 1
ATOM 3011 C C . ILE A 1 380 ? -16.984 21.766 26.312 1 97 380 ILE A C 1
ATOM 3013 O O . ILE A 1 380 ? -17.344 20.625 25.984 1 97 380 ILE A O 1
ATOM 3017 N N . VAL A 1 381 ? -17.734 22.609 27.031 1 96.44 381 VAL A N 1
ATOM 3018 C CA . VAL A 1 381 ? -19 22.156 27.594 1 96.44 381 VAL A CA 1
ATOM 3019 C C . VAL A 1 381 ? -19.984 21.828 26.469 1 96.44 381 VAL A C 1
ATOM 3021 O O . VAL A 1 381 ? -20.641 20.797 26.484 1 96.44 381 VAL A O 1
ATOM 3024 N N . GLU A 1 382 ? -20.047 22.641 25.531 1 96.19 382 GLU A N 1
ATOM 3025 C CA . GLU A 1 382 ? -20.953 22.484 24.406 1 96.19 382 GLU A CA 1
ATOM 3026 C C . GLU A 1 382 ? -20.641 21.203 23.609 1 96.19 382 GLU A C 1
ATOM 3028 O O . GLU A 1 382 ? -21.531 20.391 23.359 1 96.19 382 GLU A O 1
ATOM 3033 N N . TYR A 1 383 ? -19.391 20.969 23.344 1 97 383 TYR A N 1
ATOM 3034 C CA . TYR A 1 383 ? -19.062 19.891 22.438 1 97 383 TYR A CA 1
ATOM 3035 C C . TYR A 1 383 ? -18.859 18.578 23.188 1 97 383 TYR A C 1
ATOM 3037 O O . TYR A 1 383 ? -18.875 17.5 22.594 1 97 383 TYR A O 1
ATOM 3045 N N . ASP A 1 384 ? -18.609 18.75 24.469 1 96.69 384 ASP A N 1
ATOM 3046 C CA . ASP A 1 384 ? -18.688 17.547 25.281 1 96.69 384 ASP A CA 1
ATOM 3047 C C . ASP A 1 384 ? -20.078 16.922 25.203 1 96.69 384 ASP A C 1
ATOM 3049 O O . ASP A 1 384 ? -20.203 15.703 25 1 96.69 384 ASP A O 1
ATOM 3053 N N . ARG A 1 385 ? -21.062 17.781 25.312 1 96.5 385 ARG A N 1
ATOM 3054 C CA . ARG A 1 385 ? -22.453 17.344 25.234 1 96.5 385 ARG A CA 1
ATOM 3055 C C . ARG A 1 385 ? -22.797 16.828 23.844 1 96.5 385 ARG A C 1
ATOM 3057 O O . ARG A 1 385 ? -23.391 15.758 23.703 1 96.5 385 ARG A O 1
ATOM 3064 N N . LYS A 1 386 ? -22.406 17.516 22.875 1 96.81 386 LYS A N 1
ATOM 3065 C CA . LYS A 1 386 ? -22.703 17.172 21.484 1 96.81 386 LYS A CA 1
ATOM 3066 C C . LYS A 1 386 ? -22.047 15.852 21.109 1 96.81 386 LYS A C 1
ATOM 3068 O O . LYS A 1 386 ? -22.656 15.023 20.422 1 96.81 386 LYS A O 1
ATOM 3073 N N . LEU A 1 387 ? -20.797 15.641 21.562 1 97.25 387 LEU A N 1
ATOM 3074 C CA . LEU A 1 387 ? -20.078 14.414 21.25 1 97.25 387 LEU A CA 1
ATOM 3075 C C . LEU A 1 387 ? -20.75 13.211 21.938 1 97.25 387 LEU A C 1
ATOM 3077 O O . LEU A 1 387 ? -20.797 12.125 21.359 1 97.25 387 LEU A O 1
ATOM 3081 N N . ASP A 1 388 ? -21.219 13.461 23.125 1 96.38 388 ASP A N 1
ATOM 3082 C CA . ASP A 1 388 ? -21.953 12.398 23.828 1 96.38 388 ASP A CA 1
ATOM 3083 C C . ASP A 1 388 ? -23.188 11.977 23.031 1 96.38 388 ASP A C 1
ATOM 3085 O O . ASP A 1 388 ? -23.453 10.789 22.875 1 96.38 388 ASP A O 1
ATOM 3089 N N . GLN A 1 389 ? -23.906 12.969 22.531 1 96.94 389 GLN A N 1
ATOM 3090 C CA . GLN A 1 389 ? -25.094 12.703 21.734 1 96.94 389 GLN A CA 1
ATOM 3091 C C . GLN A 1 389 ? -24.734 11.984 20.438 1 96.94 389 GLN A C 1
ATOM 3093 O O . GLN A 1 389 ? -25.422 11.039 20.031 1 96.94 389 GLN A O 1
ATOM 3098 N N . LEU A 1 390 ? -23.688 12.414 19.828 1 97.12 390 LEU A N 1
ATOM 3099 C CA . LEU A 1 390 ? -23.219 11.805 18.594 1 97.12 390 LEU A CA 1
ATOM 3100 C C . LEU A 1 390 ? -22.812 10.352 18.812 1 97.12 390 LEU A C 1
ATOM 3102 O O . LEU A 1 390 ? -23.109 9.484 18 1 97.12 390 LEU A O 1
ATOM 3106 N N . ASP A 1 391 ? -22.125 10.141 19.922 1 96 391 ASP A N 1
ATOM 3107 C CA . ASP A 1 391 ? -21.688 8.797 20.281 1 96 391 ASP A CA 1
ATOM 3108 C C . ASP A 1 391 ? -22.891 7.867 20.484 1 96 391 ASP A C 1
ATOM 3110 O O . ASP A 1 391 ? -22.859 6.707 20.062 1 96 391 ASP A O 1
ATOM 3114 N N . ALA A 1 392 ? -23.906 8.359 21.078 1 96.88 392 ALA A N 1
ATOM 3115 C CA . ALA A 1 392 ? -25.125 7.59 21.281 1 96.88 392 ALA A CA 1
ATOM 3116 C C . ALA A 1 392 ? -25.781 7.234 19.953 1 96.88 392 ALA A C 1
ATOM 3118 O O . ALA A 1 392 ? -26.234 6.102 19.766 1 96.88 392 ALA A O 1
ATOM 3119 N N . LYS A 1 393 ? -25.859 8.18 19.078 1 97 393 LYS A N 1
ATOM 3120 C CA . LYS A 1 393 ? -26.422 7.938 17.75 1 97 393 LYS A CA 1
ATOM 3121 C C . LYS A 1 393 ? -25.594 6.914 16.984 1 97 393 LYS A C 1
ATOM 3123 O O . LYS A 1 393 ? -26.141 6.039 16.312 1 97 393 LYS A O 1
ATOM 3128 N N . TYR A 1 394 ? -24.297 7.059 17.109 1 97.62 394 TYR A N 1
ATOM 3129 C CA . TYR A 1 394 ? -23.406 6.109 16.438 1 97.62 394 TYR A CA 1
ATOM 3130 C C . TYR A 1 394 ? -23.609 4.699 16.984 1 97.62 394 TYR A C 1
ATOM 3132 O O . TYR A 1 394 ? -23.578 3.727 16.234 1 97.62 394 TYR A O 1
ATOM 3140 N N . SER A 1 395 ? -23.766 4.539 18.25 1 97.19 395 SER A N 1
ATOM 3141 C CA . SER A 1 395 ? -24.047 3.24 18.844 1 97.19 395 SER A CA 1
ATOM 3142 C C . SER A 1 395 ? -25.312 2.627 18.266 1 97.19 395 SER A C 1
ATOM 3144 O O . SER A 1 395 ? -25.359 1.423 18 1 97.19 395 SER A O 1
ATOM 3146 N N . LYS A 1 396 ? -26.312 3.457 18.047 1 97.25 396 LYS A N 1
ATOM 3147 C CA . LYS A 1 396 ? -27.547 2.992 17.422 1 97.25 396 LYS A CA 1
ATOM 3148 C C . LYS A 1 396 ? -27.281 2.514 15.992 1 97.25 396 LYS A C 1
ATOM 3150 O O . LYS A 1 396 ? -27.812 1.491 15.562 1 97.25 396 LYS A O 1
ATOM 3155 N N . VAL A 1 397 ? -26.469 3.279 15.281 1 97 397 VAL A N 1
ATOM 3156 C CA . VAL A 1 397 ? -26.094 2.898 13.93 1 97 397 VAL A CA 1
ATOM 3157 C C . VAL A 1 397 ? -25.438 1.521 13.938 1 97 397 VAL A C 1
ATOM 3159 O O . VAL A 1 397 ? -25.781 0.649 13.141 1 97 397 VAL A O 1
ATOM 3162 N N . THR A 1 398 ? -24.469 1.351 14.875 1 95.94 398 THR A N 1
ATOM 3163 C CA . THR A 1 398 ? -23.734 0.091 14.969 1 95.94 398 THR A CA 1
ATOM 3164 C C . THR A 1 398 ? -24.688 -1.062 15.289 1 95.94 398 THR A C 1
ATOM 3166 O O . THR A 1 398 ? -24.578 -2.143 14.703 1 95.94 398 THR A O 1
ATOM 3169 N N . ASP A 1 399 ? -25.625 -0.844 16.094 1 96.12 399 ASP A N 1
ATOM 3170 C CA . ASP A 1 399 ? -26.594 -1.861 16.453 1 96.12 399 ASP A CA 1
ATOM 3171 C C . ASP A 1 399 ? -27.484 -2.211 15.258 1 96.12 399 ASP A C 1
ATOM 3173 O O . ASP A 1 399 ? -27.734 -3.387 14.977 1 96.12 399 ASP A O 1
ATOM 3177 N N . LYS A 1 400 ? -27.953 -1.222 14.594 1 96.31 400 LYS A N 1
ATOM 3178 C CA . LYS A 1 400 ? -28.828 -1.438 13.445 1 96.31 400 LYS A CA 1
ATOM 3179 C C . LYS A 1 400 ? -28.062 -2.115 12.305 1 96.31 400 LYS A C 1
ATOM 3181 O O . LYS A 1 400 ? -28.625 -2.957 11.594 1 96.31 400 LYS A O 1
ATOM 3186 N N . TYR A 1 401 ? -26.875 -1.733 12.18 1 95.94 401 TYR A N 1
ATOM 3187 C CA . TYR A 1 401 ? -26.047 -2.371 11.156 1 95.94 401 TYR A CA 1
ATOM 3188 C C . TYR A 1 401 ? -25.891 -3.861 11.438 1 95.94 401 TYR A C 1
ATOM 3190 O O . TYR A 1 401 ? -26.016 -4.688 10.531 1 95.94 401 TYR A O 1
ATOM 3198 N N . LYS A 1 402 ? -25.594 -4.176 12.68 1 94.5 402 LYS A N 1
ATOM 3199 C CA . LYS A 1 402 ? -25.516 -5.578 13.078 1 94.5 402 LYS A CA 1
ATOM 3200 C C . LYS A 1 402 ? -26.828 -6.309 12.805 1 94.5 402 LYS A C 1
ATOM 3202 O O . LYS A 1 402 ? -26.812 -7.453 12.344 1 94.5 402 LYS A O 1
ATOM 3207 N N . GLN A 1 403 ? -27.906 -5.664 13.078 1 95.12 403 GLN A N 1
ATOM 3208 C CA . GLN A 1 403 ? -29.219 -6.23 12.805 1 95.12 403 GLN A CA 1
ATOM 3209 C C . GLN A 1 403 ? -29.391 -6.516 11.312 1 95.12 403 GLN A C 1
ATOM 3211 O O . GLN A 1 403 ? -29.969 -7.543 10.938 1 95.12 403 GLN A O 1
ATOM 3216 N N . MET A 1 404 ? -28.938 -5.617 10.516 1 95 404 MET A N 1
ATOM 3217 C CA . MET A 1 404 ? -29.016 -5.805 9.07 1 95 404 MET A CA 1
ATOM 3218 C C . MET A 1 404 ? -28.219 -7.027 8.625 1 95 404 MET A C 1
ATOM 3220 O O . MET A 1 404 ? -28.688 -7.828 7.82 1 95 404 MET A O 1
ATOM 3224 N N . LEU A 1 405 ? -27.062 -7.148 9.188 1 93.62 405 LEU A N 1
ATOM 3225 C CA . LEU A 1 405 ? -26.234 -8.305 8.859 1 93.62 405 LEU A CA 1
ATOM 3226 C C . LEU A 1 405 ? -26.953 -9.602 9.203 1 93.62 405 LEU A C 1
ATOM 3228 O O . LEU A 1 405 ? -26.969 -10.539 8.406 1 93.62 405 LEU A O 1
ATOM 3232 N N . VAL A 1 406 ? -27.531 -9.641 10.344 1 93.38 406 VAL A N 1
ATOM 3233 C CA . VAL A 1 406 ? -28.266 -10.82 10.805 1 93.38 406 VAL A CA 1
ATOM 3234 C C . VAL A 1 406 ? -29.484 -11.055 9.906 1 93.38 406 VAL A C 1
ATOM 3236 O O . VAL A 1 406 ? -29.703 -12.18 9.438 1 93.38 406 VAL A O 1
ATOM 3239 N N . ARG A 1 407 ? -30.203 -10.047 9.617 1 94.25 407 ARG A N 1
ATOM 3240 C CA . ARG A 1 407 ? -31.438 -10.148 8.844 1 94.25 407 ARG A CA 1
ATOM 3241 C C . ARG A 1 407 ? -31.172 -10.719 7.453 1 94.25 407 ARG A C 1
ATOM 3243 O O . ARG A 1 407 ? -31.953 -11.531 6.953 1 94.25 407 ARG A O 1
ATOM 3250 N N . PHE A 1 408 ? -30.047 -10.391 6.855 1 94.75 408 PHE A N 1
ATOM 3251 C CA . PHE A 1 408 ? -29.797 -10.781 5.477 1 94.75 408 PHE A CA 1
ATOM 3252 C C . PHE A 1 408 ? -28.781 -11.922 5.418 1 94.75 408 PHE A C 1
ATOM 3254 O O . PHE A 1 408 ? -28.312 -12.281 4.336 1 94.75 408 PHE A O 1
ATOM 3261 N N . GLY A 1 409 ? -28.422 -12.477 6.574 1 91.56 409 GLY A N 1
ATOM 3262 C CA . GLY A 1 409 ? -27.547 -13.625 6.656 1 91.56 409 GLY A CA 1
ATOM 3263 C C . GLY A 1 409 ? -26.125 -13.328 6.203 1 91.56 409 GLY A C 1
ATOM 3264 O O . GLY A 1 409 ? -25.469 -14.172 5.586 1 91.56 409 GLY A O 1
ATOM 3265 N N . GLU A 1 410 ? -25.703 -12.109 6.473 1 91.56 410 GLU A N 1
ATOM 3266 C CA . GLU A 1 410 ? -24.344 -11.703 6.125 1 91.56 410 GLU A CA 1
ATOM 3267 C C . GLU A 1 410 ? -23.359 -12.078 7.234 1 91.56 410 GLU A C 1
ATOM 3269 O O . GLU A 1 410 ? -23.719 -12.109 8.406 1 91.56 410 GLU A O 1
ATOM 3274 N N . PRO A 1 411 ? -22.125 -12.359 6.824 1 86.19 411 PRO A N 1
ATOM 3275 C CA . PRO A 1 411 ? -21.141 -12.625 7.871 1 86.19 411 PRO A CA 1
ATOM 3276 C C . PRO A 1 411 ? -20.922 -11.43 8.797 1 86.19 411 PRO A C 1
ATOM 3278 O O . PRO A 1 411 ? -20.922 -10.281 8.336 1 86.19 411 PRO A O 1
ATOM 3281 N N . VAL A 1 412 ? -20.609 -11.766 10.008 1 84.5 412 VAL A N 1
ATOM 3282 C CA . VAL A 1 412 ? -20.484 -10.742 11.047 1 84.5 412 VAL A CA 1
ATOM 3283 C C . VAL A 1 412 ? -19.25 -9.891 10.773 1 84.5 412 VAL A C 1
ATOM 3285 O O . VAL A 1 412 ? -19.234 -8.695 11.094 1 84.5 412 VAL A O 1
ATOM 3288 N N . ASN A 1 413 ? -18.266 -10.469 10.219 1 80.75 413 ASN A N 1
ATOM 3289 C CA . ASN A 1 413 ? -17 -9.766 10.031 1 80.75 413 ASN A CA 1
ATOM 3290 C C . ASN A 1 413 ? -16.922 -9.117 8.648 1 80.75 413 ASN A C 1
ATOM 3292 O O . ASN A 1 413 ? -15.844 -8.75 8.188 1 80.75 413 ASN A O 1
ATOM 3296 N N . LYS A 1 414 ? -18 -8.977 8.07 1 80.5 414 LYS A N 1
ATOM 3297 C CA . LYS A 1 414 ? -18.047 -8.352 6.75 1 80.5 414 LYS A CA 1
ATOM 3298 C C . LYS A 1 414 ? -17.609 -6.895 6.82 1 80.5 414 LYS A C 1
ATOM 3300 O O . LYS A 1 414 ? -17.953 -6.18 7.762 1 80.5 414 LYS A O 1
ATOM 3305 N N . PRO A 1 415 ? -16.812 -6.453 5.797 1 73.12 415 PRO A N 1
ATOM 3306 C CA . PRO A 1 415 ? -16.469 -5.027 5.762 1 73.12 415 PRO A CA 1
ATOM 3307 C C . PRO A 1 415 ? -17.719 -4.137 5.773 1 73.12 415 PRO A C 1
ATOM 3309 O O . PRO A 1 415 ? -18.703 -4.426 5.086 1 73.12 415 PRO A O 1
ATOM 3312 N N . THR A 1 416 ? -17.688 -3.088 6.504 1 77.94 416 THR A N 1
ATOM 3313 C CA . THR A 1 416 ? -18.891 -2.305 6.812 1 77.94 416 THR A CA 1
ATOM 3314 C C . THR A 1 416 ? -19.266 -1.424 5.629 1 77.94 416 THR A C 1
ATOM 3316 O O . THR A 1 416 ? -20.328 -0.793 5.637 1 77.94 416 THR A O 1
ATOM 3319 N N . GLU A 1 417 ? -18.438 -1.383 4.664 1 79 417 GLU A N 1
ATOM 3320 C CA . GLU A 1 417 ? -18.75 -0.636 3.447 1 79 417 GLU A CA 1
ATOM 3321 C C . GLU A 1 417 ? -19.516 -1.503 2.447 1 79 417 GLU A C 1
ATOM 3323 O O . GLU A 1 417 ? -20.094 -0.989 1.492 1 79 417 GLU A O 1
ATOM 3328 N N . SER A 1 418 ? -19.641 -2.699 2.705 1 85.75 418 SER A N 1
ATOM 3329 C CA . SER A 1 418 ? -20.031 -3.65 1.673 1 85.75 418 SER A CA 1
ATOM 3330 C C . SER A 1 418 ? -21.562 -3.73 1.552 1 85.75 418 SER A C 1
ATOM 3332 O O . SER A 1 418 ? -22.094 -3.752 0.443 1 85.75 418 SER A O 1
ATOM 3334 N N . LEU A 1 419 ? -22.266 -3.705 2.592 1 91.56 419 LEU A N 1
ATOM 3335 C CA . LEU A 1 419 ? -23.703 -3.977 2.555 1 91.56 419 LEU A CA 1
ATOM 3336 C C . LEU A 1 419 ? -24.453 -2.85 1.852 1 91.56 419 LEU A C 1
ATOM 3338 O O . LEU A 1 419 ? -25.25 -3.1 0.942 1 91.56 419 LEU A O 1
ATOM 3342 N N . PHE A 1 420 ? -24.203 -1.6 2.277 1 94.25 420 PHE A N 1
ATOM 3343 C CA . PHE A 1 420 ? -24.859 -0.465 1.645 1 94.25 420 PHE A CA 1
ATOM 3344 C C . PHE A 1 420 ? -24.484 -0.371 0.171 1 94.25 420 PHE A C 1
ATOM 3346 O O . PHE A 1 420 ? -25.328 -0.037 -0.67 1 94.25 420 PHE A O 1
ATOM 3353 N N . ALA A 1 421 ? -23.266 -0.668 -0.084 1 93.25 421 ALA A N 1
ATOM 3354 C CA . ALA A 1 421 ? -22.812 -0.666 -1.474 1 93.25 421 ALA A CA 1
ATOM 3355 C C . ALA A 1 421 ? -23.609 -1.67 -2.309 1 93.25 421 ALA A C 1
ATOM 3357 O O . ALA A 1 421 ? -24.016 -1.364 -3.428 1 93.25 421 ALA A O 1
ATOM 3358 N N . SER A 1 422 ? -23.859 -2.848 -1.786 1 94.12 422 SER A N 1
ATOM 3359 C CA . SER A 1 422 ? -24.594 -3.898 -2.492 1 94.12 422 SER A CA 1
ATOM 3360 C C . SER A 1 422 ? -26.031 -3.498 -2.738 1 94.12 422 SER A C 1
ATOM 3362 O O . SER A 1 422 ? -26.562 -3.674 -3.842 1 94.12 422 SER A O 1
ATOM 3364 N N . VAL A 1 423 ? -26.641 -2.91 -1.792 1 95.81 423 VAL A N 1
ATOM 3365 C CA . VAL A 1 423 ? -28.047 -2.51 -1.92 1 95.81 423 VAL A CA 1
ATOM 3366 C C . VAL A 1 423 ? -28.156 -1.343 -2.896 1 95.81 423 VAL A C 1
ATOM 3368 O O . VAL A 1 423 ? -29.078 -1.299 -3.715 1 95.81 423 VAL A O 1
ATOM 3371 N N . SER A 1 424 ? -27.219 -0.437 -2.721 1 95.38 424 SER A N 1
ATOM 3372 C CA . SER A 1 424 ? -27.219 0.702 -3.635 1 95.38 424 SER A CA 1
ATOM 3373 C C . SER A 1 424 ? -27.047 0.249 -5.078 1 95.38 424 SER A C 1
ATOM 3375 O O . SER A 1 424 ? -27.75 0.719 -5.973 1 95.38 424 SER A O 1
ATOM 3377 N N . LEU A 1 425 ? -26.188 -0.652 -5.242 1 93.62 425 LEU A N 1
ATOM 3378 C CA . LEU A 1 425 ? -25.953 -1.185 -6.578 1 93.62 425 LEU A CA 1
ATOM 3379 C C . LEU A 1 425 ? -27.188 -1.899 -7.113 1 93.62 425 LEU A C 1
ATOM 3381 O O . LEU A 1 425 ? -27.531 -1.752 -8.281 1 93.62 425 LEU A O 1
ATOM 3385 N N . PHE A 1 426 ? -27.828 -2.678 -6.309 1 97.19 426 PHE A N 1
ATOM 3386 C CA . PHE A 1 426 ? -29.078 -3.346 -6.664 1 97.19 426 PHE A CA 1
ATOM 3387 C C . PHE A 1 426 ? -30.125 -2.338 -7.137 1 97.19 426 PHE A C 1
ATOM 3389 O O . PHE A 1 426 ? -30.703 -2.502 -8.211 1 97.19 426 PHE A O 1
ATOM 3396 N N . ALA A 1 427 ? -30.172 -1.304 -6.359 1 96.62 427 ALA A N 1
ATOM 3397 C CA . ALA A 1 427 ? -31.156 -0.268 -6.684 1 96.62 427 ALA A CA 1
ATOM 3398 C C . ALA A 1 427 ? -30.828 0.396 -8.016 1 96.62 427 ALA A C 1
ATOM 3400 O O . ALA A 1 427 ? -31.719 0.647 -8.828 1 96.62 427 ALA A O 1
ATOM 3401 N N . ASP A 1 428 ? -29.625 0.649 -8.227 1 94.31 428 ASP A N 1
ATOM 3402 C CA . ASP A 1 428 ? -29.188 1.317 -9.445 1 94.31 428 ASP A CA 1
ATOM 3403 C C . ASP A 1 428 ? -29.469 0.455 -10.672 1 94.31 428 ASP A C 1
ATOM 3405 O O . ASP A 1 428 ? -30.047 0.93 -11.656 1 94.31 428 ASP A O 1
ATOM 3409 N N . ILE A 1 429 ? -29.094 -0.806 -10.648 1 94.94 429 ILE A N 1
ATOM 3410 C CA . ILE A 1 429 ? -29.312 -1.728 -11.758 1 94.94 429 ILE A CA 1
ATOM 3411 C C . ILE A 1 429 ? -30.812 -1.889 -12.008 1 94.94 429 ILE A C 1
ATOM 3413 O O . ILE A 1 429 ? -31.266 -1.821 -13.148 1 94.94 429 ILE A O 1
ATOM 3417 N N . PHE A 1 430 ? -31.562 -2.051 -10.953 1 96.31 430 PHE A N 1
ATOM 3418 C CA . PHE A 1 430 ? -33 -2.236 -11.016 1 96.31 430 PHE A CA 1
ATOM 3419 C C . PHE A 1 430 ? -33.656 -1.03 -11.664 1 96.31 430 PHE A C 1
ATOM 3421 O O . PHE A 1 430 ? -34.5 -1.183 -12.57 1 96.31 430 PHE A O 1
ATOM 3428 N N . GLN A 1 431 ? -33.25 0.135 -11.242 1 94.5 431 GLN A N 1
ATOM 3429 C CA . GLN A 1 431 ? -33.812 1.366 -11.766 1 94.5 431 GLN A CA 1
ATOM 3430 C C . GLN A 1 431 ? -33.469 1.548 -13.242 1 94.5 431 GLN A C 1
ATOM 3432 O O . GLN A 1 431 ? -34.312 1.959 -14.031 1 94.5 431 GLN A O 1
ATOM 3437 N N . GLN A 1 432 ? -32.344 1.246 -13.578 1 93.5 432 GLN A N 1
ATOM 3438 C CA . GLN A 1 432 ? -31.922 1.354 -14.969 1 93.5 432 GLN A CA 1
ATOM 3439 C C . GLN A 1 432 ? -32.75 0.437 -15.867 1 93.5 432 GLN A C 1
ATOM 3441 O O . GLN A 1 432 ? -33.188 0.838 -16.953 1 93.5 432 GLN A O 1
ATOM 3446 N N . VAL A 1 433 ? -32.969 -0.786 -15.406 1 94.56 433 VAL A N 1
ATOM 3447 C CA . VAL A 1 433 ? -33.75 -1.758 -16.172 1 94.56 433 VAL A CA 1
ATOM 3448 C C . VAL A 1 433 ? -35.219 -1.318 -16.266 1 94.56 433 VAL A C 1
ATOM 3450 O O . VAL A 1 433 ? -35.844 -1.436 -17.312 1 94.56 433 VAL A O 1
ATOM 3453 N N . CYS A 1 434 ? -35.719 -0.801 -15.18 1 93.38 434 CYS A N 1
ATOM 3454 C CA . CYS A 1 434 ? -37.062 -0.273 -15.18 1 93.38 434 CYS A CA 1
ATOM 3455 C C . CYS A 1 434 ? -37.219 0.834 -16.219 1 93.38 434 CYS A C 1
ATOM 3457 O O . CYS A 1 434 ? -38.219 0.889 -16.938 1 93.38 434 CYS A O 1
ATOM 3459 N N . ASP A 1 435 ? -36.25 1.639 -16.344 1 91.06 435 ASP A N 1
ATOM 3460 C CA . ASP A 1 435 ? -36.281 2.781 -17.25 1 91.06 435 ASP A CA 1
ATOM 3461 C C . ASP A 1 435 ? -36.188 2.33 -18.703 1 91.06 435 ASP A C 1
ATOM 3463 O O . ASP A 1 435 ? -36.781 2.932 -19.594 1 91.06 435 ASP A O 1
ATOM 3467 N N . LYS A 1 436 ? -35.5 1.261 -18.938 1 86.75 436 LYS A N 1
ATOM 3468 C CA . LYS A 1 436 ? -35.312 0.752 -20.297 1 86.75 436 LYS A CA 1
ATOM 3469 C C . LYS A 1 436 ? -36.531 -0.014 -20.781 1 86.75 436 LYS A C 1
ATOM 3471 O O . LYS A 1 436 ? -36.844 -0.056 -21.969 1 86.75 436 LYS A O 1
ATOM 3476 N N . THR A 1 437 ? -37.188 -0.649 -19.906 1 77.69 437 THR A N 1
ATOM 3477 C CA . THR A 1 437 ? -38.312 -1.508 -20.281 1 77.69 437 THR A CA 1
ATOM 3478 C C . THR A 1 437 ? -39.625 -0.738 -20.219 1 77.69 437 THR A C 1
ATOM 3480 O O . THR A 1 437 ? -40.719 -1.31 -20.438 1 77.69 437 THR A O 1
ATOM 3483 N N . LYS A 1 438 ? -39.594 0.613 -19.969 1 62.53 438 LYS A N 1
ATOM 3484 C CA . LYS A 1 438 ? -40.812 1.432 -20.047 1 62.53 438 LYS A CA 1
ATOM 3485 C C . LYS A 1 438 ? -41.219 1.647 -21.5 1 62.53 438 LYS A C 1
ATOM 3487 O O . LYS A 1 438 ? -40.375 1.763 -22.391 1 62.53 438 LYS A O 1
ATOM 3492 N N . MET B 1 1 ? 57.75 -24.359 -52.844 1 21.2 1 MET B N 1
ATOM 3493 C CA . MET B 1 1 ? 56.625 -24.734 -51.969 1 21.2 1 MET B CA 1
ATOM 3494 C C . MET B 1 1 ? 57.094 -25.594 -50.812 1 21.2 1 MET B C 1
ATOM 3496 O O . MET B 1 1 ? 56.281 -26.125 -50.062 1 21.2 1 MET B O 1
ATOM 3500 N N . SER B 1 2 ? 58.344 -25.797 -50.5 1 20.47 2 SER B N 1
ATOM 3501 C CA . SER B 1 2 ? 58.688 -27.078 -49.906 1 20.47 2 SER B CA 1
ATOM 3502 C C . SER B 1 2 ? 58.125 -27.219 -48.5 1 20.47 2 SER B C 1
ATOM 3504 O O . SER B 1 2 ? 57.875 -26.219 -47.844 1 20.47 2 SER B O 1
ATOM 3506 N N . ALA B 1 3 ? 57.906 -28.469 -47.906 1 20.62 3 ALA B N 1
ATOM 3507 C CA . ALA B 1 3 ? 57.094 -29.453 -47.219 1 20.62 3 ALA B CA 1
ATOM 3508 C C . ALA B 1 3 ? 57.5 -29.547 -45.75 1 20.62 3 ALA B C 1
ATOM 3510 O O . ALA B 1 3 ? 56.938 -30.328 -44.969 1 20.62 3 ALA B O 1
ATOM 3511 N N . SER B 1 4 ? 58.5 -28.844 -45.188 1 23.09 4 SER B N 1
ATOM 3512 C CA . SER B 1 4 ? 59.125 -29.656 -44.156 1 23.09 4 SER B CA 1
ATOM 3513 C C . SER B 1 4 ? 58.125 -30 -43.031 1 23.09 4 SER B C 1
ATOM 3515 O O . SER B 1 4 ? 57.406 -29.125 -42.531 1 23.09 4 SER B O 1
ATOM 3517 N N . THR B 1 5 ? 57.812 -31.266 -42.812 1 20.06 5 THR B N 1
ATOM 3518 C CA . THR B 1 5 ? 56.938 -32.281 -42.156 1 20.06 5 THR B CA 1
ATOM 3519 C C . THR B 1 5 ? 57.219 -32.344 -40.656 1 20.06 5 THR B C 1
ATOM 3521 O O . THR B 1 5 ? 58.188 -32.938 -40.219 1 20.06 5 THR B O 1
ATOM 3524 N N . ALA B 1 6 ? 57.5 -31.219 -39.969 1 24.77 6 ALA B N 1
ATOM 3525 C CA . ALA B 1 6 ? 58 -31.469 -38.625 1 24.77 6 ALA B CA 1
ATOM 3526 C C . ALA B 1 6 ? 57.031 -32.344 -37.844 1 24.77 6 ALA B C 1
ATOM 3528 O O . ALA B 1 6 ? 55.812 -32.125 -37.875 1 24.77 6 ALA B O 1
ATOM 3529 N N . ALA B 1 7 ? 57.469 -33.625 -37.469 1 21.78 7 ALA B N 1
ATOM 3530 C CA . ALA B 1 7 ? 56.875 -34.844 -36.906 1 21.78 7 ALA B CA 1
ATOM 3531 C C . ALA B 1 7 ? 56.188 -34.562 -35.594 1 21.78 7 ALA B C 1
ATOM 3533 O O . ALA B 1 7 ? 56.562 -33.625 -34.875 1 21.78 7 ALA B O 1
ATOM 3534 N N . PRO B 1 8 ? 55.031 -35.125 -35.281 1 23.72 8 PRO B N 1
ATOM 3535 C CA . PRO B 1 8 ? 53.875 -35.062 -34.344 1 23.72 8 PRO B CA 1
ATOM 3536 C C . PRO B 1 8 ? 54.25 -35.531 -32.938 1 23.72 8 PRO B C 1
ATOM 3538 O O . PRO B 1 8 ? 54.812 -36.594 -32.75 1 23.72 8 PRO B O 1
ATOM 3541 N N . PRO B 1 9 ? 54.938 -34.719 -32.031 1 23.06 9 PRO B N 1
ATOM 3542 C CA . PRO B 1 9 ? 55.531 -35.375 -30.859 1 23.06 9 PRO B CA 1
ATOM 3543 C C . PRO B 1 9 ? 54.562 -36.312 -30.156 1 23.06 9 PRO B C 1
ATOM 3545 O O . PRO B 1 9 ? 53.344 -36.094 -30.219 1 23.06 9 PRO B O 1
ATOM 3548 N N . LYS B 1 10 ? 54.938 -37.5 -29.891 1 20.94 10 LYS B N 1
ATOM 3549 C CA . LYS B 1 10 ? 54.375 -38.75 -29.391 1 20.94 10 LYS B CA 1
ATOM 3550 C C . LYS B 1 10 ? 53.781 -38.594 -28 1 20.94 10 LYS B C 1
ATOM 3552 O O . LYS B 1 10 ? 54.281 -37.812 -27.188 1 20.94 10 LYS B O 1
ATOM 3557 N N . LEU B 1 11 ? 52.531 -39.062 -27.734 1 20.56 11 LEU B N 1
ATOM 3558 C CA . LEU B 1 11 ? 51.438 -39.125 -26.766 1 20.56 11 LEU B CA 1
ATOM 3559 C C . LEU B 1 11 ? 51.844 -39.969 -25.562 1 20.56 11 LEU B C 1
ATOM 3561 O O . LEU B 1 11 ? 52.031 -41.156 -25.656 1 20.56 11 LEU B O 1
ATOM 3565 N N . THR B 1 12 ? 52.969 -39.656 -24.797 1 19.42 12 THR B N 1
ATOM 3566 C CA . THR B 1 12 ? 53.469 -40.656 -23.844 1 19.42 12 THR B CA 1
ATOM 3567 C C . THR B 1 12 ? 52.344 -41.094 -22.875 1 19.42 12 THR B C 1
ATOM 3569 O O . THR B 1 12 ? 51.594 -40.25 -22.391 1 19.42 12 THR B O 1
ATOM 3572 N N . THR B 1 13 ? 51.844 -42.312 -22.938 1 20.22 13 THR B N 1
ATOM 3573 C CA . THR B 1 13 ? 50.781 -43.094 -22.359 1 20.22 13 THR B CA 1
ATOM 3574 C C . THR B 1 13 ? 50.969 -43.281 -20.859 1 20.22 13 THR B C 1
ATOM 3576 O O . THR B 1 13 ? 52 -43.781 -20.406 1 20.22 13 THR B O 1
ATOM 3579 N N . PRO B 1 14 ? 50.594 -42.281 -19.984 1 21.17 14 PRO B N 1
ATOM 3580 C CA . PRO B 1 14 ? 51 -42.438 -18.578 1 21.17 14 PRO B CA 1
ATOM 3581 C C . PRO B 1 14 ? 50.594 -43.812 -18.016 1 21.17 14 PRO B C 1
ATOM 3583 O O . PRO B 1 14 ? 49.625 -44.406 -18.438 1 21.17 14 PRO B O 1
ATOM 3586 N N . LYS B 1 15 ? 51.5 -44.531 -17.469 1 20.41 15 LYS B N 1
ATOM 3587 C CA . LYS B 1 15 ? 51.594 -45.906 -17.016 1 20.41 15 LYS B CA 1
ATOM 3588 C C . LYS B 1 15 ? 50.531 -46.219 -15.969 1 20.41 15 LYS B C 1
ATOM 3590 O O . LYS B 1 15 ? 50.094 -45.312 -15.227 1 20.41 15 LYS B O 1
ATOM 3595 N N . PRO B 1 16 ? 50 -47.438 -15.805 1 20.92 16 PRO B N 1
ATOM 3596 C CA . PRO B 1 16 ? 48.875 -48.125 -15.148 1 20.92 16 PRO B CA 1
ATOM 3597 C C . PRO B 1 16 ? 49.031 -48.188 -13.633 1 20.92 16 PRO B C 1
ATOM 3599 O O . PRO B 1 16 ? 50.062 -48.719 -13.133 1 20.92 16 PRO B O 1
ATOM 3602 N N . VAL B 1 17 ? 49.031 -47.094 -12.867 1 20.59 17 VAL B N 1
ATOM 3603 C CA . VAL B 1 17 ? 49.438 -47.281 -11.469 1 20.59 17 VAL B CA 1
ATOM 3604 C C . VAL B 1 17 ? 48.688 -48.438 -10.852 1 20.59 17 VAL B C 1
ATOM 3606 O O . VAL B 1 17 ? 47.438 -48.5 -10.922 1 20.59 17 VAL B O 1
ATOM 3609 N N . LYS B 1 18 ? 49.344 -49.406 -10.508 1 18.33 18 LYS B N 1
ATOM 3610 C CA . LYS B 1 18 ? 49.094 -50.781 -10.062 1 18.33 18 LYS B CA 1
ATOM 3611 C C . LYS B 1 18 ? 48.219 -50.812 -8.812 1 18.33 18 LYS B C 1
ATOM 3613 O O . LYS B 1 18 ? 48.094 -49.781 -8.117 1 18.33 18 LYS B O 1
ATOM 3618 N N . GLU B 1 19 ? 48.062 -52 -8.086 1 19.5 19 GLU B N 1
ATOM 3619 C CA . GLU B 1 19 ? 47.094 -52.969 -7.543 1 19.5 19 GLU B CA 1
ATOM 3620 C C . GLU B 1 19 ? 46.938 -52.812 -6.035 1 19.5 19 GLU B C 1
ATOM 3622 O O . GLU B 1 19 ? 46.031 -53.375 -5.434 1 19.5 19 GLU B O 1
ATOM 3627 N N . THR B 1 20 ? 47.562 -51.781 -5.277 1 19.11 20 THR B N 1
ATOM 3628 C CA . THR B 1 20 ? 48 -52.438 -4.051 1 19.11 20 THR B CA 1
ATOM 3629 C C . THR B 1 20 ? 46.781 -52.969 -3.291 1 19.11 20 THR B C 1
ATOM 3631 O O . THR B 1 20 ? 45.719 -52.344 -3.248 1 19.11 20 THR B O 1
ATOM 3634 N N . PRO B 1 21 ? 46.781 -54.219 -2.705 1 20.75 21 PRO B N 1
ATOM 3635 C CA . PRO B 1 21 ? 45.781 -55.188 -2.199 1 20.75 21 PRO B CA 1
ATOM 3636 C C . PRO B 1 21 ? 45.25 -54.781 -0.826 1 20.75 21 PRO B C 1
ATOM 3638 O O . PRO B 1 21 ? 44.469 -55.531 -0.229 1 20.75 21 PRO B O 1
ATOM 3641 N N . ASP B 1 22 ? 45.188 -53.625 -0.45 1 18.08 22 ASP B N 1
ATOM 3642 C CA . ASP B 1 22 ? 45.25 -53.406 0.993 1 18.08 22 ASP B CA 1
ATOM 3643 C C . ASP B 1 22 ? 44.312 -54.344 1.733 1 18.08 22 ASP B C 1
ATOM 3645 O O . ASP B 1 22 ? 43.344 -54.844 1.149 1 18.08 22 ASP B O 1
ATOM 3649 N N . LYS B 1 23 ? 44.438 -54.188 3.213 1 19.88 23 LYS B N 1
ATOM 3650 C CA . LYS B 1 23 ? 44.375 -54.906 4.492 1 19.88 23 LYS B CA 1
ATOM 3651 C C . LYS B 1 23 ? 42.938 -55.125 4.93 1 19.88 23 LYS B C 1
ATOM 3653 O O . LYS B 1 23 ? 42.156 -54.156 5.035 1 19.88 23 LYS B O 1
ATOM 3658 N N . LYS B 1 24 ? 42.406 -56.25 4.91 1 19.42 24 LYS B N 1
ATOM 3659 C CA . LYS B 1 24 ? 41.125 -56.938 5.152 1 19.42 24 LYS B CA 1
ATOM 3660 C C . LYS B 1 24 ? 40.688 -56.781 6.609 1 19.42 24 LYS B C 1
ATOM 3662 O O . LYS B 1 24 ? 40.094 -57.688 7.191 1 19.42 24 LYS B O 1
ATOM 3667 N N . HIS B 1 25 ? 40.938 -55.625 7.207 1 19.95 25 HIS B N 1
ATOM 3668 C CA . HIS B 1 25 ? 40.781 -55.688 8.656 1 19.95 25 HIS B CA 1
ATOM 3669 C C . HIS B 1 25 ? 39.438 -56.344 9.031 1 19.95 25 HIS B C 1
ATOM 3671 O O . HIS B 1 25 ? 38.438 -56.188 8.336 1 19.95 25 HIS B O 1
ATOM 3677 N N . ASP B 1 26 ? 39.438 -57.312 9.859 1 20 26 ASP B N 1
ATOM 3678 C CA . ASP B 1 26 ? 38.625 -58.375 10.477 1 20 26 ASP B CA 1
ATOM 3679 C C . ASP B 1 26 ? 37.531 -57.781 11.359 1 20 26 ASP B C 1
ATOM 3681 O O . ASP B 1 26 ? 37.812 -57.188 12.406 1 20 26 ASP B O 1
ATOM 3685 N N . MET B 1 27 ? 36.625 -57.031 10.93 1 20.59 27 MET B N 1
ATOM 3686 C CA . MET B 1 27 ? 35.531 -56.344 11.648 1 20.59 27 MET B CA 1
ATOM 3687 C C . MET B 1 27 ? 34.719 -57.344 12.461 1 20.59 27 MET B C 1
ATOM 3689 O O . MET B 1 27 ? 33.781 -57.969 11.922 1 20.59 27 MET B O 1
ATOM 3693 N N . ARG B 1 28 ? 35.375 -58.031 13.305 1 20.31 28 ARG B N 1
ATOM 3694 C CA . ARG B 1 28 ? 34.719 -59.156 13.984 1 20.31 28 ARG B CA 1
ATOM 3695 C C . ARG B 1 28 ? 33.375 -58.75 14.539 1 20.31 28 ARG B C 1
ATOM 3697 O O . ARG B 1 28 ? 33.031 -57.562 14.609 1 20.31 28 ARG B O 1
ATOM 3704 N N . ASP B 1 29 ? 32.906 -59.312 15.742 1 20.78 29 ASP B N 1
ATOM 3705 C CA . ASP B 1 29 ? 31.766 -60.062 16.266 1 20.78 29 ASP B CA 1
ATOM 3706 C C . ASP B 1 29 ? 30.781 -59.156 16.984 1 20.78 29 ASP B C 1
ATOM 3708 O O . ASP B 1 29 ? 29.906 -59.625 17.703 1 20.78 29 ASP B O 1
ATOM 3712 N N . MET B 1 30 ? 30.969 -57.906 16.938 1 22.3 30 MET B N 1
ATOM 3713 C CA . MET B 1 30 ? 30.266 -57.375 18.094 1 22.3 30 MET B CA 1
ATOM 3714 C C . MET B 1 30 ? 28.828 -57.875 18.172 1 22.3 30 MET B C 1
ATOM 3716 O O . MET B 1 30 ? 28.141 -57.938 17.156 1 22.3 30 MET B O 1
ATOM 3720 N N . PRO B 1 31 ? 28.422 -58.406 19.266 1 23.78 31 PRO B N 1
ATOM 3721 C CA . PRO B 1 31 ? 27.188 -59.188 19.453 1 23.78 31 PRO B CA 1
ATOM 3722 C C . PRO B 1 31 ? 25.938 -58.406 19.062 1 23.78 31 PRO B C 1
ATOM 3724 O O . PRO B 1 31 ? 25.938 -57.188 19.062 1 23.78 31 PRO B O 1
ATOM 3727 N N . PRO B 1 32 ? 25.031 -58.938 18.312 1 23.48 32 PRO B N 1
ATOM 3728 C CA . PRO B 1 32 ? 23.891 -58.219 17.75 1 23.48 32 PRO B CA 1
ATOM 3729 C C . PRO B 1 32 ? 23 -57.594 18.828 1 23.48 32 PRO B C 1
ATOM 3731 O O . PRO B 1 32 ? 22.938 -58.094 19.953 1 23.48 32 PRO B O 1
ATOM 3734 N N . PRO B 1 33 ? 23.125 -56.344 19 1 25.38 33 PRO B N 1
ATOM 3735 C CA . PRO B 1 33 ? 22.359 -55.812 20.125 1 25.38 33 PRO B CA 1
ATOM 3736 C C . PRO B 1 33 ? 21.016 -56.5 20.312 1 25.38 33 PRO B C 1
ATOM 3738 O O . PRO B 1 33 ? 20.469 -57.062 19.359 1 25.38 33 PRO B O 1
ATOM 3741 N N . PRO B 1 34 ? 20.703 -56.781 21.469 1 22.77 34 PRO B N 1
ATOM 3742 C CA . PRO B 1 34 ? 19.547 -57.625 21.766 1 22.77 34 PRO B CA 1
ATOM 3743 C C . PRO B 1 34 ? 18.281 -57.125 21.062 1 22.77 34 PRO B C 1
ATOM 3745 O O . PRO B 1 34 ? 18.172 -55.938 20.734 1 22.77 34 PRO B O 1
ATOM 3748 N N . LEU B 1 35 ? 17.609 -57.906 20.359 1 22.8 35 LEU B N 1
ATOM 3749 C CA . LEU B 1 35 ? 16.422 -57.625 19.547 1 22.8 35 LEU B CA 1
ATOM 3750 C C . LEU B 1 35 ? 15.336 -56.969 20.391 1 22.8 35 LEU B C 1
ATOM 3752 O O . LEU B 1 35 ? 15.07 -57.375 21.516 1 22.8 35 LEU B O 1
ATOM 3756 N N . PRO B 1 36 ? 15.359 -55.656 20.406 1 25.95 36 PRO B N 1
ATOM 3757 C CA . PRO B 1 36 ? 14.391 -55.125 21.359 1 25.95 36 PRO B CA 1
ATOM 3758 C C . PRO B 1 36 ? 13.086 -55.906 21.391 1 25.95 36 PRO B C 1
ATOM 3760 O O . PRO B 1 36 ? 12.742 -56.562 20.422 1 25.95 36 PRO B O 1
ATOM 3763 N N . PRO B 1 37 ? 12.57 -56.188 22.484 1 22.88 37 PRO B N 1
ATOM 3764 C CA . PRO B 1 37 ? 11.398 -57.031 22.688 1 22.88 37 PRO B CA 1
ATOM 3765 C C . PRO B 1 37 ? 10.25 -56.688 21.734 1 22.88 37 PRO B C 1
ATOM 3767 O O . PRO B 1 37 ? 10.164 -55.562 21.25 1 22.88 37 PRO B O 1
ATOM 3770 N N . SER B 1 38 ? 9.711 -57.594 20.969 1 23.69 38 SER B N 1
ATOM 3771 C CA . SER B 1 38 ? 8.617 -57.625 20 1 23.69 38 SER B CA 1
ATOM 3772 C C . SER B 1 38 ? 7.367 -56.938 20.578 1 23.69 38 SER B C 1
ATOM 3774 O O . SER B 1 38 ? 6.676 -57.531 21.406 1 23.69 38 SER B O 1
ATOM 3776 N N . MET B 1 39 ? 7.52 -55.781 21.172 1 23.75 39 MET B N 1
ATOM 3777 C CA . MET B 1 39 ? 6.277 -55.406 21.844 1 23.75 39 MET B CA 1
ATOM 3778 C C . MET B 1 39 ? 5.082 -55.594 20.906 1 23.75 39 MET B C 1
ATOM 3780 O O . MET B 1 39 ? 5.082 -55.125 19.781 1 23.75 39 MET B O 1
ATOM 3784 N N . HIS B 1 40 ? 4.48 -56.656 20.922 1 23.88 40 HIS B N 1
ATOM 3785 C CA . HIS B 1 40 ? 3.307 -57.094 20.172 1 23.88 40 HIS B CA 1
ATOM 3786 C C . HIS B 1 40 ? 2.242 -56 20.141 1 23.88 40 HIS B C 1
ATOM 3788 O O . HIS B 1 40 ? 1.7 -55.625 21.172 1 23.88 40 HIS B O 1
ATOM 3794 N N . PRO B 1 41 ? 2.467 -54.906 19.516 1 25.25 41 PRO B N 1
ATOM 3795 C CA . PRO B 1 41 ? 1.441 -53.875 19.766 1 25.25 41 PRO B CA 1
ATOM 3796 C C . PRO B 1 41 ? 0.026 -54.406 19.531 1 25.25 41 PRO B C 1
ATOM 3798 O O . PRO B 1 41 ? -0.215 -55.125 18.578 1 25.25 41 PRO B O 1
ATOM 3801 N N . HIS B 1 42 ? -0.663 -54.875 20.453 1 25.48 42 HIS B N 1
ATOM 3802 C CA . HIS B 1 42 ? -2.021 -55.406 20.391 1 25.48 42 HIS B CA 1
ATOM 3803 C C . HIS B 1 42 ? -2.91 -54.5 19.531 1 25.48 42 HIS B C 1
ATOM 3805 O O . HIS B 1 42 ? -3.412 -53.469 20 1 25.48 42 HIS B O 1
ATOM 3811 N N . GLY B 1 43 ? -2.441 -54.062 18.422 1 25.36 43 GLY B N 1
ATOM 3812 C CA . GLY B 1 43 ? -3.188 -53.094 17.609 1 25.36 43 GLY B CA 1
ATOM 3813 C C . GLY B 1 43 ? -4.613 -53.531 17.328 1 25.36 43 GLY B C 1
ATOM 3814 O O . GLY B 1 43 ? -4.84 -54.594 16.75 1 25.36 43 GLY B O 1
ATOM 3815 N N . GLY B 1 44 ? -5.465 -53.5 18.297 1 28.55 44 GLY B N 1
ATOM 3816 C CA . GLY B 1 44 ? -6.809 -53.969 18.047 1 28.55 44 GLY B CA 1
ATOM 3817 C C . GLY B 1 44 ? -7.32 -53.656 16.656 1 28.55 44 GLY B C 1
ATOM 3818 O O . GLY B 1 44 ? -6.734 -52.812 15.961 1 28.55 44 GLY B O 1
ATOM 3819 N N . PRO B 1 45 ? -8.109 -54.531 16.016 1 28.3 45 PRO B N 1
ATOM 3820 C CA . PRO B 1 45 ? -8.484 -54.406 14.602 1 28.3 45 PRO B CA 1
ATOM 3821 C C . PRO B 1 45 ? -8.891 -53 14.211 1 28.3 45 PRO B C 1
ATOM 3823 O O . PRO B 1 45 ? -9.406 -52.25 15.047 1 28.3 45 PRO B O 1
ATOM 3826 N N . PRO B 1 46 ? -8.109 -52.281 13.43 1 28.27 46 PRO B N 1
ATOM 3827 C CA . PRO B 1 46 ? -8.484 -50.875 13.211 1 28.27 46 PRO B CA 1
ATOM 3828 C C . PRO B 1 46 ? -9.984 -50.688 13.023 1 28.27 46 PRO B C 1
ATOM 3830 O O . PRO B 1 46 ? -10.648 -51.531 12.422 1 28.27 46 PRO B O 1
ATOM 3833 N N . GLY B 1 47 ? -10.734 -50.281 13.969 1 28.88 47 GLY B N 1
ATOM 3834 C CA . GLY B 1 47 ? -12.18 -50.219 13.867 1 28.88 47 GLY B CA 1
ATOM 3835 C C . GLY B 1 47 ? -12.656 -49.719 12.523 1 28.88 47 GLY B C 1
ATOM 3836 O O . GLY B 1 47 ? -11.875 -49.125 11.758 1 28.88 47 GLY B O 1
ATOM 3837 N N . LEU B 1 48 ? -13.859 -50.219 11.977 1 29.61 48 LEU B N 1
ATOM 3838 C CA . LEU B 1 48 ? -14.477 -49.938 10.688 1 29.61 48 LEU B CA 1
ATOM 3839 C C . LEU B 1 48 ? -14.336 -48.438 10.352 1 29.61 48 LEU B C 1
ATOM 3841 O O . LEU B 1 48 ? -14.383 -47.594 11.242 1 29.61 48 LEU B O 1
ATOM 3845 N N . PRO B 1 49 ? -13.492 -48.125 9.336 1 29.59 49 PRO B N 1
ATOM 3846 C CA . PRO B 1 49 ? -13.344 -46.688 9.117 1 29.59 49 PRO B CA 1
ATOM 3847 C C . PRO B 1 49 ? -14.633 -45.906 9.391 1 29.59 49 PRO B C 1
ATOM 3849 O O . PRO B 1 49 ? -15.727 -46.469 9.266 1 29.59 49 PRO B O 1
ATOM 3852 N N . PRO B 1 50 ? -14.703 -45.031 10.359 1 31.06 50 PRO B N 1
ATOM 3853 C CA . PRO B 1 50 ? -16.078 -44.562 10.555 1 31.06 50 PRO B CA 1
ATOM 3854 C C . PRO B 1 50 ? -16.828 -44.344 9.242 1 31.06 50 PRO B C 1
ATOM 3856 O O . PRO B 1 50 ? -16.188 -44.156 8.195 1 31.06 50 PRO B O 1
ATOM 3859 N N . PRO B 1 51 ? -18.047 -44.844 8.914 1 29.86 51 PRO B N 1
ATOM 3860 C CA . PRO B 1 51 ? -18.703 -44.625 7.629 1 29.86 51 PRO B CA 1
ATOM 3861 C C . PRO B 1 51 ? -18.359 -43.281 7.016 1 29.86 51 PRO B C 1
ATOM 3863 O O . PRO B 1 51 ? -17.906 -42.375 7.719 1 29.86 51 PRO B O 1
ATOM 3866 N N . ALA B 1 52 ? -18.219 -43.188 5.633 1 28.83 52 ALA B N 1
ATOM 3867 C CA . ALA B 1 52 ? -18.031 -41.938 4.871 1 28.83 52 ALA B CA 1
ATOM 3868 C C . ALA B 1 52 ? -18.672 -40.75 5.586 1 28.83 52 ALA B C 1
ATOM 3870 O O . ALA B 1 52 ? -19.719 -40.906 6.219 1 28.83 52 ALA B O 1
ATOM 3871 N N . PRO B 1 53 ? -17.906 -39.906 6.16 1 31.3 53 PRO B N 1
ATOM 3872 C CA . PRO B 1 53 ? -18.812 -39 6.902 1 31.3 53 PRO B CA 1
ATOM 3873 C C . PRO B 1 53 ? -20.188 -38.875 6.238 1 31.3 53 PRO B C 1
ATOM 3875 O O . PRO B 1 53 ? -20.312 -39.094 5.027 1 31.3 53 PRO B O 1
ATOM 3878 N N . PRO B 1 54 ? -21.297 -39.25 6.77 1 30.44 54 PRO B N 1
ATOM 3879 C CA . PRO B 1 54 ? -22.484 -39 5.941 1 30.44 54 PRO B CA 1
ATOM 3880 C C . PRO B 1 54 ? -22.281 -37.875 4.941 1 30.44 54 PRO B C 1
ATOM 3882 O O . PRO B 1 54 ? -21.422 -37 5.141 1 30.44 54 PRO B O 1
ATOM 3885 N N . MET B 1 55 ? -22.391 -38.062 3.596 1 29.89 55 MET B N 1
ATOM 3886 C CA . MET B 1 55 ? -22.688 -36.969 2.68 1 29.89 55 MET B CA 1
ATOM 3887 C C . MET B 1 55 ? -23.125 -35.719 3.443 1 29.89 55 MET B C 1
ATOM 3889 O O . MET B 1 55 ? -24.047 -35.781 4.258 1 29.89 55 MET B O 1
ATOM 3893 N N . MET B 1 56 ? -22.188 -35.031 3.879 1 32.22 56 MET B N 1
ATOM 3894 C CA . MET B 1 56 ? -22.734 -33.875 4.574 1 32.22 56 MET B CA 1
ATOM 3895 C C . MET B 1 56 ? -24.172 -33.594 4.125 1 32.22 56 MET B C 1
ATOM 3897 O O . MET B 1 56 ? -24.422 -33.469 2.926 1 32.22 56 MET B O 1
ATOM 3901 N N . LYS B 1 57 ? -25.109 -34.188 4.609 1 34.31 57 LYS B N 1
ATOM 3902 C CA . LYS B 1 57 ? -26.5 -33.781 4.395 1 34.31 57 LYS B CA 1
ATOM 3903 C C . LYS B 1 57 ? -26.594 -32.344 3.963 1 34.31 57 LYS B C 1
ATOM 3905 O O . LYS B 1 57 ? -26.156 -31.438 4.691 1 34.31 57 LYS B O 1
ATOM 3910 N N . CYS B 1 58 ? -26.188 -32 2.787 1 42.88 58 CYS B N 1
ATOM 3911 C CA . CYS B 1 58 ? -26.5 -30.703 2.238 1 42.88 58 CYS B CA 1
ATOM 3912 C C . CYS B 1 58 ? -27.688 -30.078 2.963 1 42.88 58 CYS B C 1
ATOM 3914 O O . CYS B 1 58 ? -28.828 -30.188 2.51 1 42.88 58 CYS B O 1
ATOM 3916 N N . GLY B 1 59 ? -27.641 -30.297 4.203 1 46.97 59 GLY B N 1
ATOM 3917 C CA . GLY B 1 59 ? -28.734 -30.156 5.16 1 46.97 59 GLY B CA 1
ATOM 3918 C C . GLY B 1 59 ? -29.578 -28.922 4.906 1 46.97 59 GLY B C 1
ATOM 3919 O O . GLY B 1 59 ? -30.766 -28.891 5.273 1 46.97 59 GLY B O 1
ATOM 3920 N N . ASN B 1 60 ? -28.906 -27.828 4.523 1 65 60 ASN B N 1
ATOM 3921 C CA . ASN B 1 60 ? -29.828 -26.703 4.551 1 65 60 ASN B CA 1
ATOM 3922 C C . ASN B 1 60 ? -30.391 -26.406 3.166 1 65 60 ASN B C 1
ATOM 3924 O O . ASN B 1 60 ? -30.656 -25.25 2.828 1 65 60 ASN B O 1
ATOM 3928 N N . MET B 1 61 ? -30.297 -27.469 2.406 1 77.06 61 MET B N 1
ATOM 3929 C CA . MET B 1 61 ? -30.953 -27.25 1.125 1 77.06 61 MET B CA 1
ATOM 3930 C C . MET B 1 61 ? -32.438 -27.578 1.222 1 77.06 61 MET B C 1
ATOM 3932 O O . MET B 1 61 ? -32.844 -28.375 2.066 1 77.06 61 MET B O 1
ATOM 3936 N N . ILE B 1 62 ? -33.156 -26.875 0.468 1 85.56 62 ILE B N 1
ATOM 3937 C CA . ILE B 1 62 ? -34.625 -27.062 0.494 1 85.56 62 ILE B CA 1
ATOM 3938 C C . ILE B 1 62 ? -35.062 -27.797 -0.765 1 85.56 62 ILE B C 1
ATOM 3940 O O . ILE B 1 62 ? -34.531 -27.578 -1.849 1 85.56 62 ILE B O 1
ATOM 3944 N N . LYS B 1 63 ? -35.906 -28.766 -0.614 1 86 63 LYS B N 1
ATOM 3945 C CA . LYS B 1 63 ? -36.5 -29.422 -1.771 1 86 63 LYS B CA 1
ATOM 3946 C C . LYS B 1 63 ? -37.375 -28.453 -2.564 1 86 63 LYS B C 1
ATOM 3948 O O . LYS B 1 63 ? -38.188 -27.734 -1.988 1 86 63 LYS B O 1
ATOM 3953 N N . LEU B 1 64 ? -37.156 -28.453 -3.867 1 89.94 64 LEU B N 1
ATOM 3954 C CA . LEU B 1 64 ? -37.906 -27.516 -4.711 1 89.94 64 LEU B CA 1
ATOM 3955 C C . LEU B 1 64 ? -39.219 -28.109 -5.188 1 89.94 64 LEU B C 1
ATOM 3957 O O . LEU B 1 64 ? -39.281 -29.297 -5.496 1 89.94 64 LEU B O 1
ATOM 3961 N N . ASN B 1 65 ? -40.219 -27.297 -5.211 1 85.31 65 ASN B N 1
ATOM 3962 C CA .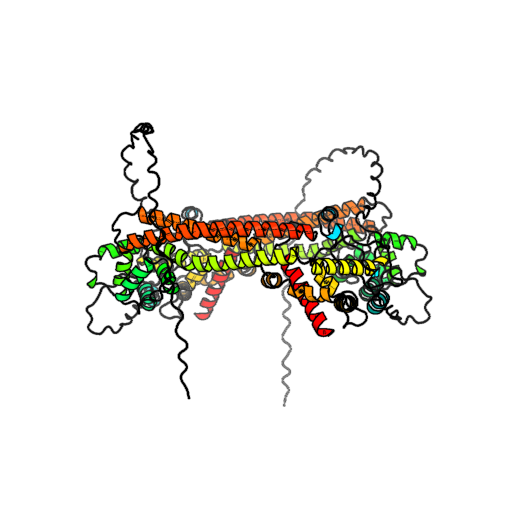 ASN B 1 65 ? -41.562 -27.719 -5.617 1 85.31 65 ASN B CA 1
ATOM 3963 C C . ASN B 1 65 ? -41.656 -27.812 -7.137 1 85.31 65 ASN B C 1
ATOM 3965 O O . ASN B 1 65 ? -42.438 -28.625 -7.652 1 85.31 65 ASN B O 1
ATOM 3969 N N . ARG B 1 66 ? -40.938 -26.984 -7.84 1 90.06 66 ARG B N 1
ATOM 3970 C CA . ARG B 1 66 ? -41 -26.922 -9.297 1 90.06 66 ARG B CA 1
ATOM 3971 C C . ARG B 1 66 ? -39.594 -26.906 -9.891 1 90.06 66 ARG B C 1
ATOM 3973 O O . ARG B 1 66 ? -38.688 -26.219 -9.375 1 90.06 66 ARG B O 1
ATOM 3980 N N . THR B 1 67 ? -39.438 -27.719 -10.906 1 91.19 67 THR B N 1
ATOM 3981 C CA . THR B 1 67 ? -38.156 -27.797 -11.602 1 91.19 67 THR B CA 1
ATOM 3982 C C . THR B 1 67 ? -38.375 -27.656 -13.109 1 91.19 67 THR B C 1
ATOM 3984 O O . THR B 1 67 ? -39.406 -28.047 -13.648 1 91.19 67 THR B O 1
ATOM 3987 N N . PRO B 1 68 ? -37.438 -26.969 -13.719 1 91.12 68 PRO B N 1
ATOM 3988 C CA . PRO B 1 68 ? -37.594 -26.75 -15.156 1 91.12 68 PRO B CA 1
ATOM 3989 C C . PRO B 1 68 ? -37.531 -28.047 -15.961 1 91.12 68 PRO B C 1
ATOM 3991 O O . PRO B 1 68 ? -36.938 -29.031 -15.508 1 91.12 68 PRO B O 1
ATOM 3994 N N . ASN B 1 69 ? -38.094 -28 -17.156 1 86.5 69 ASN B N 1
ATOM 3995 C CA . ASN B 1 69 ? -38.094 -29.125 -18.078 1 86.5 69 ASN B CA 1
ATOM 3996 C C . ASN B 1 69 ? -36.812 -29.172 -18.906 1 86.5 69 ASN B C 1
ATOM 3998 O O . ASN B 1 69 ? -36.5 -30.203 -19.516 1 86.5 69 ASN B O 1
ATOM 4002 N N . ILE B 1 70 ? -36.219 -28.047 -18.984 1 87.12 70 ILE B N 1
ATOM 4003 C CA . ILE B 1 70 ? -35 -27.906 -19.75 1 87.12 70 ILE B CA 1
ATOM 4004 C C . ILE B 1 70 ? -33.875 -27.344 -18.859 1 87.12 70 ILE B C 1
ATOM 4006 O O . ILE B 1 70 ? -34.156 -26.703 -17.828 1 87.12 70 ILE B O 1
ATOM 4010 N N . LYS B 1 71 ? -32.688 -27.625 -19.234 1 87.62 71 LYS B N 1
ATOM 4011 C CA . LYS B 1 71 ? -31.594 -27.078 -18.469 1 87.62 71 LYS B CA 1
ATOM 4012 C C . LYS B 1 71 ? -31.453 -25.578 -18.703 1 87.62 71 LYS B C 1
ATOM 4014 O O . LYS B 1 71 ? -31.484 -25.109 -19.859 1 87.62 71 LYS B O 1
ATOM 4019 N N . LEU B 1 72 ? -31.375 -24.828 -17.672 1 92.88 72 LEU B N 1
ATOM 4020 C CA . LEU B 1 72 ? -31.25 -23.391 -17.734 1 92.88 72 LEU B CA 1
ATOM 4021 C C . LEU B 1 72 ? -29.859 -22.938 -17.328 1 92.88 72 LEU B C 1
ATOM 4023 O O . LEU B 1 72 ? -29.094 -23.719 -16.766 1 92.88 72 LEU B O 1
ATOM 4027 N N . LYS B 1 73 ? -29.531 -21.766 -17.656 1 91.31 73 LYS B N 1
ATOM 4028 C CA . LYS B 1 73 ? -28.266 -21.172 -17.188 1 91.31 73 LYS B CA 1
ATOM 4029 C C . LYS B 1 73 ? -28.203 -21.172 -15.664 1 91.31 73 LYS B C 1
ATOM 4031 O O . LYS B 1 73 ? -29.203 -20.953 -14.992 1 91.31 73 LYS B O 1
ATOM 4036 N N . GLN B 1 74 ? -27.047 -21.359 -15.195 1 89.94 74 GLN B N 1
ATOM 4037 C CA . GLN B 1 74 ? -26.859 -21.453 -13.758 1 89.94 74 GLN B CA 1
ATOM 4038 C C . GLN B 1 74 ? -26.734 -20.078 -13.125 1 89.94 74 GLN B C 1
ATOM 4040 O O . GLN B 1 74 ? -26.078 -19.188 -13.688 1 89.94 74 GLN B O 1
ATOM 4045 N N . VAL B 1 75 ? -27.344 -19.875 -11.977 1 92.44 75 VAL B N 1
ATOM 4046 C CA . VAL B 1 75 ? -27.203 -18.672 -11.172 1 92.44 75 VAL B CA 1
ATOM 4047 C C . VAL B 1 75 ? -26.156 -18.891 -10.086 1 92.44 75 VAL B C 1
ATOM 4049 O O . VAL B 1 75 ? -26.25 -19.828 -9.297 1 92.44 75 VAL B O 1
ATOM 4052 N N . HIS B 1 76 ? -25.125 -18.016 -10.125 1 90.94 76 HIS B N 1
ATOM 4053 C CA . HIS B 1 76 ? -24.062 -18.109 -9.141 1 90.94 76 HIS B CA 1
ATOM 4054 C C . HIS B 1 76 ? -24.266 -17.125 -7.996 1 90.94 76 HIS B C 1
ATOM 4056 O O . HIS B 1 76 ? -24.406 -15.93 -8.219 1 90.94 76 HIS B O 1
ATOM 4062 N N . TRP B 1 77 ? -24.328 -17.734 -6.789 1 91.69 77 TRP B N 1
ATOM 4063 C CA . TRP B 1 77 ? -24.5 -16.891 -5.605 1 91.69 77 TRP B CA 1
ATOM 4064 C C . TRP B 1 77 ? -23.844 -17.531 -4.391 1 91.69 77 TRP B C 1
ATOM 4066 O O . TRP B 1 77 ? -23.469 -18.719 -4.43 1 91.69 77 TRP B O 1
ATOM 4076 N N . VAL B 1 78 ? -23.516 -16.672 -3.412 1 88.88 78 VAL B N 1
ATOM 4077 C CA . VAL B 1 78 ? -23 -17.156 -2.137 1 88.88 78 VAL B CA 1
ATOM 4078 C C . VAL B 1 78 ? -24.156 -17.469 -1.188 1 88.88 78 VAL B C 1
ATOM 4080 O O . VAL B 1 78 ? -24.906 -16.578 -0.808 1 88.88 78 VAL B O 1
ATOM 4083 N N . LYS B 1 79 ? -24.375 -18.75 -0.912 1 90.69 79 LYS B N 1
ATOM 4084 C CA . LYS B 1 79 ? -25.438 -19.172 -0.017 1 90.69 79 LYS B CA 1
ATOM 4085 C C . LYS B 1 79 ? -25.156 -18.75 1.421 1 90.69 79 LYS B C 1
ATOM 4087 O O . LYS B 1 79 ? -24 -18.609 1.814 1 90.69 79 LYS B O 1
ATOM 4092 N N . ILE B 1 80 ? -26.188 -18.5 2.191 1 90.38 80 ILE B N 1
ATOM 4093 C CA . ILE B 1 80 ? -26 -18.156 3.598 1 90.38 80 ILE B CA 1
ATOM 4094 C C . ILE B 1 80 ? -25.625 -19.406 4.395 1 90.38 80 ILE B C 1
ATOM 4096 O O . ILE B 1 80 ? -25.922 -20.516 3.98 1 90.38 80 ILE B O 1
ATOM 4100 N N . ASN B 1 81 ? -24.969 -19.188 5.527 1 84.38 81 ASN B N 1
ATOM 4101 C CA . ASN B 1 81 ? -24.641 -20.297 6.41 1 84.38 81 ASN B CA 1
ATOM 4102 C C . ASN B 1 81 ? -25.891 -20.828 7.125 1 84.38 81 ASN B C 1
ATOM 4104 O O . ASN B 1 81 ? -26.797 -20.062 7.445 1 84.38 81 ASN B O 1
ATOM 4108 N N . ALA B 1 82 ? -25.844 -22.125 7.352 1 85.75 82 ALA B N 1
ATOM 4109 C CA . ALA B 1 82 ? -26.984 -22.781 7.98 1 85.75 82 ALA B CA 1
ATOM 4110 C C . ALA B 1 82 ? -27.297 -22.156 9.336 1 85.75 82 ALA B C 1
ATOM 4112 O O . ALA B 1 82 ? -28.469 -22.031 9.711 1 85.75 82 ALA B O 1
ATOM 4113 N N . ASN B 1 83 ? -26.266 -21.734 10.023 1 86.25 83 ASN B N 1
ATOM 4114 C CA . ASN B 1 83 ? -26.438 -21.188 11.367 1 86.25 83 ASN B CA 1
ATOM 4115 C C . ASN B 1 83 ? -27.078 -19.797 11.32 1 86.25 83 ASN B C 1
ATOM 4117 O O . ASN B 1 83 ? -27.547 -19.297 12.344 1 86.25 83 ASN B O 1
ATOM 4121 N N . GLN B 1 84 ? -27.156 -19.234 10.164 1 88.69 84 GLN B N 1
ATOM 4122 C CA . GLN B 1 84 ? -27.703 -17.891 10.031 1 88.69 84 GLN B CA 1
ATOM 4123 C C . GLN B 1 84 ? -29.156 -17.922 9.617 1 88.69 84 GLN B C 1
ATOM 4125 O O . GLN B 1 84 ? -29.875 -16.922 9.734 1 88.69 84 GLN B O 1
ATOM 4130 N N . LEU B 1 85 ? -29.688 -18.984 9.164 1 91.56 85 LEU B N 1
ATOM 4131 C CA . LEU B 1 85 ? -31 -19.094 8.539 1 91.56 85 LEU B CA 1
ATOM 4132 C C . LEU B 1 85 ? -32.094 -18.734 9.523 1 91.56 85 LEU B C 1
ATOM 4134 O O . LEU B 1 85 ? -33 -17.953 9.188 1 91.56 85 LEU B O 1
ATOM 4138 N N . SER B 1 86 ? -31.984 -19.203 10.742 1 91.81 86 SER B N 1
ATOM 4139 C CA . SER B 1 86 ? -33.062 -19.062 11.711 1 91.81 86 SER B CA 1
ATOM 4140 C C . SER B 1 86 ? -33.281 -17.594 12.078 1 91.81 86 SER B C 1
ATOM 4142 O O . SER B 1 86 ? -34.406 -17.188 12.406 1 91.81 86 SER B O 1
ATOM 4144 N N . ALA B 1 87 ? -32.219 -16.844 12.023 1 91.94 87 ALA B N 1
ATOM 4145 C CA . ALA B 1 87 ? -32.312 -15.453 12.453 1 91.94 87 ALA B CA 1
ATOM 4146 C C . ALA B 1 87 ? -32.469 -14.523 11.258 1 91.94 87 ALA B C 1
ATOM 4148 O O . ALA B 1 87 ? -32.688 -13.32 11.422 1 91.94 87 ALA B O 1
ATOM 4149 N N . SER B 1 88 ? -32.406 -14.992 10.086 1 93.81 88 SER B N 1
ATOM 4150 C CA . SER B 1 88 ? -32.406 -14.156 8.891 1 93.81 88 SER B CA 1
ATOM 4151 C C . SER B 1 88 ? -33.812 -14.078 8.289 1 93.81 88 SER B C 1
ATOM 4153 O O . SER B 1 88 ? -34.719 -14.805 8.703 1 93.81 88 SER B O 1
ATOM 4155 N N . MET B 1 89 ? -33.969 -13.188 7.332 1 93.56 89 MET B N 1
ATOM 4156 C CA . MET B 1 89 ? -35.25 -13.047 6.641 1 93.56 89 MET B CA 1
ATOM 4157 C C . MET B 1 89 ? -35.594 -14.297 5.836 1 93.56 89 MET B C 1
ATOM 4159 O O . MET B 1 89 ? -36.75 -14.531 5.488 1 93.56 89 MET B O 1
ATOM 4163 N N . TRP B 1 90 ? -34.625 -15.094 5.582 1 94.25 90 TRP B N 1
ATOM 4164 C CA . TRP B 1 90 ? -34.75 -16.219 4.676 1 94.25 90 TRP B CA 1
ATOM 4165 C C . TRP B 1 90 ? -35.531 -17.359 5.344 1 94.25 90 TRP B C 1
ATOM 4167 O O . TRP B 1 90 ? -36.031 -18.25 4.664 1 94.25 90 TRP B O 1
ATOM 4177 N N . LYS B 1 91 ? -35.531 -17.344 6.664 1 91.69 91 LYS B N 1
ATOM 4178 C CA . LYS B 1 91 ? -36.281 -18.344 7.41 1 91.69 91 LYS B CA 1
ATOM 4179 C C . LYS B 1 91 ? -37.75 -18.375 6.957 1 91.69 91 LYS B C 1
ATOM 4181 O O . LYS B 1 91 ? -38.344 -19.453 6.852 1 91.69 91 LYS B O 1
ATOM 4186 N N . ASP B 1 92 ? -38.25 -17.203 6.605 1 91.06 92 ASP B N 1
ATOM 4187 C CA . ASP B 1 92 ? -39.656 -17.078 6.262 1 91.06 92 ASP B CA 1
ATOM 4188 C C . ASP B 1 92 ? -39.844 -16.859 4.762 1 91.06 92 ASP B C 1
ATOM 4190 O O . ASP B 1 92 ? -40.938 -16.453 4.316 1 91.06 92 ASP B O 1
ATOM 4194 N N . ALA B 1 93 ? -38.781 -17.109 4.035 1 92.06 93 ALA B N 1
ATOM 4195 C CA . ALA B 1 93 ? -38.875 -16.859 2.6 1 92.06 93 ALA B CA 1
ATOM 4196 C C . ALA B 1 93 ? -39.781 -17.875 1.919 1 92.06 93 ALA B C 1
ATOM 4198 O O . ALA B 1 93 ? -39.656 -19.078 2.125 1 92.06 93 ALA B O 1
ATOM 4199 N N . ARG B 1 94 ? -40.719 -17.422 1.078 1 91.06 94 ARG B N 1
ATOM 4200 C CA . ARG B 1 94 ? -41.688 -18.297 0.378 1 91.06 94 ARG B CA 1
ATOM 4201 C C . ARG B 1 94 ? -41.219 -18.562 -1.052 1 91.06 94 ARG B C 1
ATOM 4203 O O . ARG B 1 94 ? -40.531 -17.734 -1.656 1 91.06 94 ARG B O 1
ATOM 4210 N N . ASP B 1 95 ? -41.5 -19.75 -1.495 1 92.69 95 ASP B N 1
ATOM 4211 C CA . ASP B 1 95 ? -41.312 -20.062 -2.908 1 92.69 95 ASP B CA 1
ATOM 4212 C C . ASP B 1 95 ? -42.375 -19.406 -3.77 1 92.69 95 ASP B C 1
ATOM 4214 O O . ASP B 1 95 ? -43.562 -19.797 -3.695 1 92.69 95 ASP B O 1
ATOM 4218 N N . LEU B 1 96 ? -41.969 -18.469 -4.566 1 94.06 96 LEU B N 1
ATOM 4219 C CA . LEU B 1 96 ? -42.906 -17.672 -5.316 1 94.06 96 LEU B CA 1
ATOM 4220 C C . LEU B 1 96 ? -42.938 -18.094 -6.781 1 94.06 96 LEU B C 1
ATOM 4222 O O . LEU B 1 96 ? -43.438 -17.344 -7.633 1 94.06 96 LEU B O 1
ATOM 4226 N N . THR B 1 97 ? -42.531 -19.234 -7.105 1 94.56 97 THR B N 1
ATOM 4227 C CA . THR B 1 97 ? -42.438 -19.719 -8.484 1 94.56 97 THR B CA 1
ATOM 4228 C C . THR B 1 97 ? -43.812 -19.812 -9.117 1 94.56 97 THR B C 1
ATOM 4230 O O . THR B 1 97 ? -43.969 -19.688 -10.336 1 94.56 97 THR B O 1
ATOM 4233 N N . ASP B 1 98 ? -44.844 -20 -8.289 1 93.69 98 ASP B N 1
ATOM 4234 C CA . ASP B 1 98 ? -46.219 -20.125 -8.781 1 93.69 98 ASP B CA 1
ATOM 4235 C C . ASP B 1 98 ? -46.75 -18.812 -9.359 1 93.69 98 ASP B C 1
ATOM 4237 O O . ASP B 1 98 ? -47.688 -18.797 -10.125 1 93.69 98 ASP B O 1
ATOM 4241 N N . ARG B 1 99 ? -46.094 -17.719 -9.016 1 94.69 99 ARG B N 1
ATOM 4242 C CA . ARG B 1 99 ? -46.531 -16.406 -9.445 1 94.69 99 ARG B CA 1
ATOM 4243 C C . ARG B 1 99 ? -45.812 -15.961 -10.703 1 94.69 99 ARG B C 1
ATOM 4245 O O . ARG B 1 99 ? -46.156 -14.938 -11.297 1 94.69 99 ARG B O 1
ATOM 4252 N N . LEU B 1 100 ? -44.812 -16.734 -11.156 1 95.88 100 LEU B N 1
ATOM 4253 C CA . LEU B 1 100 ? -43.906 -16.312 -12.219 1 95.88 100 LEU B CA 1
ATOM 4254 C C . LEU B 1 100 ? -44.25 -17.016 -13.531 1 95.88 100 LEU B C 1
ATOM 4256 O O . LEU B 1 100 ? -44.781 -18.125 -13.523 1 95.88 100 LEU B O 1
ATOM 4260 N N . ASP B 1 101 ? -44.031 -16.359 -14.648 1 96.25 101 ASP B N 1
ATOM 4261 C CA . ASP B 1 101 ? -44.094 -17 -15.961 1 96.25 101 ASP B CA 1
ATOM 4262 C C . ASP B 1 101 ? -42.844 -17.844 -16.219 1 96.25 101 ASP B C 1
ATOM 4264 O O . ASP B 1 101 ? -41.844 -17.344 -16.797 1 96.25 101 ASP B O 1
ATOM 4268 N N . LEU B 1 102 ? -42.938 -19.062 -15.883 1 96.19 102 LEU B N 1
ATOM 4269 C CA . LEU B 1 102 ? -41.781 -19.953 -15.945 1 96.19 102 LEU B CA 1
ATOM 4270 C C . LEU B 1 102 ? -41.469 -20.344 -17.391 1 96.19 102 LEU B C 1
ATOM 4272 O O . LEU B 1 102 ? -40.312 -20.641 -17.719 1 96.19 102 LEU B O 1
ATOM 4276 N N . ALA B 1 103 ? -42.5 -20.312 -18.203 1 95.44 103 ALA B N 1
ATOM 4277 C CA . ALA B 1 103 ? -42.281 -20.609 -19.625 1 95.44 103 ALA B CA 1
ATOM 4278 C C . ALA B 1 103 ? -41.375 -19.547 -20.266 1 95.44 103 ALA B C 1
ATOM 4280 O O . ALA B 1 103 ? -40.469 -19.891 -21.031 1 95.44 103 ALA B O 1
ATOM 4281 N N . GLU B 1 104 ? -41.688 -18.359 -19.953 1 95.44 104 GLU B N 1
ATOM 4282 C CA . GLU B 1 104 ? -40.875 -17.266 -20.453 1 95.44 104 GLU B CA 1
ATOM 4283 C C . GLU B 1 104 ? -39.438 -17.375 -19.922 1 95.44 104 GLU B C 1
ATOM 4285 O O . GLU B 1 104 ? -38.5 -17.125 -20.656 1 95.44 104 GLU B O 1
ATOM 4290 N N . LEU B 1 105 ? -39.281 -17.719 -18.656 1 96.5 105 LEU B N 1
ATOM 4291 C CA . LEU B 1 105 ? -37.969 -17.891 -18.062 1 96.5 105 LEU B CA 1
ATOM 4292 C C . LEU B 1 105 ? -37.188 -18.969 -18.781 1 96.5 105 LEU B C 1
ATOM 4294 O O . LEU B 1 105 ? -36 -18.766 -19.125 1 96.5 105 LEU B O 1
ATOM 4298 N N . GLU B 1 106 ? -37.781 -20.094 -19.047 1 95.44 106 GLU B N 1
ATOM 4299 C CA . GLU B 1 106 ? -37.156 -21.203 -19.75 1 95.44 106 GLU B CA 1
ATOM 4300 C C . GLU B 1 106 ? -36.75 -20.812 -21.172 1 95.44 106 GLU B C 1
ATOM 4302 O O . GLU B 1 106 ? -35.688 -21.188 -21.656 1 95.44 106 GLU B O 1
ATOM 4307 N N . GLU B 1 107 ? -37.625 -20.078 -21.766 1 94 107 GLU B N 1
ATOM 4308 C CA . GLU B 1 107 ? -37.375 -19.641 -23.125 1 94 107 GLU B CA 1
ATOM 4309 C C . GLU B 1 107 ? -36.156 -18.703 -23.188 1 94 107 GLU B C 1
ATOM 4311 O O . GLU B 1 107 ? -35.312 -18.844 -24.062 1 94 107 GLU B O 1
ATOM 4316 N N . GLN B 1 108 ? -36.094 -17.828 -22.234 1 94.62 108 GLN B N 1
ATOM 4317 C CA . GLN B 1 108 ? -35.094 -16.766 -22.281 1 94.62 108 GLN B CA 1
ATOM 4318 C C . GLN B 1 108 ? -33.75 -17.25 -21.766 1 94.62 108 GLN B C 1
ATOM 4320 O O . GLN B 1 108 ? -32.688 -16.734 -22.156 1 94.62 108 GLN B O 1
ATOM 4325 N N . PHE B 1 109 ? -33.75 -18.234 -20.875 1 95.75 109 PHE B N 1
ATOM 4326 C CA . PHE B 1 109 ? -32.5 -18.547 -20.188 1 95.75 109 PHE B CA 1
ATOM 4327 C C . PHE B 1 109 ? -32.125 -20.016 -20.375 1 95.75 109 PHE B C 1
ATOM 4329 O O . PHE B 1 109 ? -31.344 -20.578 -19.594 1 95.75 109 PHE B O 1
ATOM 4336 N N . SER B 1 110 ? -32.75 -20.625 -21.422 1 92.44 110 SER B N 1
ATOM 4337 C CA . SER B 1 110 ? -32.375 -22 -21.75 1 92.44 110 SER B CA 1
ATOM 4338 C C . SER B 1 110 ? -30.953 -22.078 -22.25 1 92.44 110 SER B C 1
ATOM 4340 O O . SER B 1 110 ? -30.453 -21.156 -22.906 1 92.44 110 SER B O 1
ATOM 4342 N N . LEU B 1 111 ? -30.297 -22.891 -21.859 1 84.25 111 LEU B N 1
ATOM 4343 C CA . LEU B 1 111 ? -28.953 -23.141 -22.391 1 84.25 111 LEU B CA 1
ATOM 4344 C C . LEU B 1 111 ? -29.016 -23.594 -23.844 1 84.25 111 LEU B C 1
ATOM 4346 O O . LEU B 1 111 ? -29.875 -24.391 -24.219 1 84.25 111 LEU B O 1
ATOM 4350 N N . GLN B 1 112 ? -28.797 -22.5 -24.797 1 62.12 112 GLN B N 1
ATOM 4351 C CA . GLN B 1 112 ? -28.766 -22.922 -26.188 1 62.12 112 GLN B CA 1
ATOM 4352 C C . GLN B 1 112 ? -28.094 -24.297 -26.344 1 62.12 112 GLN B C 1
ATOM 4354 O O . GLN B 1 112 ? -27.047 -24.547 -25.734 1 62.12 112 GLN B O 1
ATOM 4359 N N . GLU B 1 113 ? -28.875 -25.109 -26.609 1 51.12 113 GLU B N 1
ATOM 4360 C CA . GLU B 1 113 ? -28.172 -26.297 -27.078 1 51.12 113 GLU B CA 1
ATOM 4361 C C . GLU B 1 113 ? -27.062 -25.922 -28.062 1 51.12 113 GLU B C 1
ATOM 4363 O O . GLU B 1 113 ? -27.344 -25.312 -29.109 1 51.12 113 GLU B O 1
ATOM 4368 N N . LYS B 1 114 ? -26.094 -25.094 -27.609 1 43.03 114 LYS B N 1
ATOM 4369 C CA . LYS B 1 114 ? -25.047 -24.969 -28.609 1 43.03 114 LYS B CA 1
ATOM 4370 C C . LYS B 1 114 ? -25.156 -26.094 -29.641 1 43.03 114 LYS B C 1
ATOM 4372 O O . LYS B 1 114 ? -25.359 -27.25 -29.297 1 43.03 114 LYS B O 1
ATOM 4377 N N . LYS B 1 115 ? -25.703 -25.625 -30.766 1 40.03 115 LYS B N 1
ATOM 4378 C CA . LYS B 1 115 ? -25.406 -26.578 -31.844 1 40.03 115 LYS B CA 1
ATOM 4379 C C . LYS B 1 115 ? -24.062 -27.266 -31.609 1 40.03 115 LYS B C 1
ATOM 4381 O O . LYS B 1 115 ? -23.078 -26.625 -31.266 1 40.03 115 LYS B O 1
ATOM 4386 N N . PRO B 1 116 ? -24.031 -28.375 -31.172 1 35.25 116 PRO B N 1
ATOM 4387 C CA . PRO B 1 116 ? -22.703 -28.984 -31.141 1 35.25 116 PRO B CA 1
ATOM 4388 C C . PRO B 1 116 ? -21.75 -28.391 -32.156 1 35.25 116 PRO B C 1
ATOM 4390 O O . PRO B 1 116 ? -22.172 -28.062 -33.281 1 35.25 116 PRO B O 1
ATOM 4393 N N . PHE B 1 117 ? -21.125 -27.25 -31.891 1 33.34 117 PHE B N 1
ATOM 4394 C CA . PHE B 1 117 ? -20.047 -27.188 -32.875 1 33.34 117 PHE B CA 1
ATOM 4395 C C . PHE B 1 117 ? -19.812 -28.547 -33.5 1 33.34 117 PHE B C 1
ATOM 4397 O O . PHE B 1 117 ? -19.516 -29.516 -32.812 1 33.34 117 PHE B O 1
ATOM 4404 N N . ILE B 1 118 ? -20.609 -28.844 -34.375 1 32.31 118 ILE B N 1
ATOM 4405 C CA . ILE B 1 118 ? -20.266 -29.969 -35.25 1 32.31 118 ILE B CA 1
ATOM 4406 C C . ILE B 1 118 ? -18.781 -29.922 -35.625 1 32.31 118 ILE B C 1
ATOM 4408 O O . ILE B 1 118 ? -18.344 -29 -36.312 1 32.31 118 ILE B O 1
ATOM 4412 N N . ILE B 1 119 ? -17.766 -29.875 -34.562 1 35.56 119 ILE B N 1
ATOM 4413 C CA . ILE B 1 119 ? -16.594 -30.438 -35.219 1 35.56 119 ILE B CA 1
ATOM 4414 C C . ILE B 1 119 ? -17 -31.344 -36.375 1 35.56 119 ILE B C 1
ATOM 4416 O O . ILE B 1 119 ? -17.719 -32.344 -36.156 1 35.56 119 ILE B O 1
ATOM 4420 N N . LYS B 1 120 ? -17.234 -30.734 -37.344 1 38.28 120 LYS B N 1
ATOM 4421 C CA . LYS B 1 120 ? -17.406 -31.484 -38.594 1 38.28 120 LYS B CA 1
ATOM 4422 C C . LYS B 1 120 ? -16.734 -32.844 -38.5 1 38.28 120 LYS B C 1
ATOM 4424 O O . LYS B 1 120 ? -15.562 -33 -38.844 1 38.28 120 LYS B O 1
ATOM 4429 N N . GLN B 1 121 ? -16.547 -33.5 -37.25 1 36.53 121 GLN B N 1
ATOM 4430 C CA . GLN B 1 121 ? -16.078 -34.844 -37.656 1 36.53 121 GLN B CA 1
ATOM 4431 C C . GLN B 1 121 ? -16.969 -35.438 -38.719 1 36.53 121 GLN B C 1
ATOM 4433 O O . GLN B 1 121 ? -18.203 -35.406 -38.594 1 36.53 121 GLN B O 1
ATOM 4438 N N . LYS B 1 122 ? -16.641 -35.406 -39.906 1 39.59 122 LYS B N 1
ATOM 4439 C CA . LYS B 1 122 ? -17.203 -36.312 -40.906 1 39.59 122 LYS B CA 1
ATOM 4440 C C . LYS B 1 122 ? -17.984 -37.438 -40.25 1 39.59 122 LYS B C 1
ATOM 4442 O O . LYS B 1 122 ? -17.984 -37.594 -39.031 1 39.59 122 LYS B O 1
ATOM 4447 N N . SER B 1 123 ? -17.984 -38.688 -40.906 1 38.38 123 SER B N 1
ATOM 4448 C CA . SER B 1 123 ? -18.547 -40.031 -40.781 1 38.38 123 SER B CA 1
ATOM 4449 C C . SER B 1 123 ? -18.312 -40.625 -39.375 1 38.38 123 SER B C 1
ATOM 4451 O O . SER B 1 123 ? -18.469 -41.812 -39.156 1 38.38 123 SER B O 1
ATOM 4453 N N . GLN B 1 124 ? -17.5 -39.969 -38.5 1 40.97 124 GLN B N 1
ATOM 4454 C CA . GLN B 1 124 ? -17.125 -40.75 -37.312 1 40.97 124 GLN B CA 1
ATOM 4455 C C . GLN B 1 124 ? -18.344 -41.062 -36.469 1 40.97 124 GLN B C 1
ATOM 4457 O O . GLN B 1 124 ? -19.203 -40.219 -36.25 1 40.97 124 GLN B O 1
ATOM 4462 N N . GLU B 1 125 ? -18.672 -42.219 -35.938 1 47.94 125 GLU B N 1
ATOM 4463 C CA . GLU B 1 125 ? -19.578 -42.906 -35.031 1 47.94 125 GLU B CA 1
ATOM 4464 C C . GLU B 1 125 ? -19.875 -42.031 -33.812 1 47.94 125 GLU B C 1
ATOM 4466 O O . GLU B 1 125 ? -19.016 -41.281 -33.344 1 47.94 125 GLU B O 1
ATOM 4471 N N . GLU B 1 126 ? -21.109 -41.656 -33.281 1 61.47 126 GLU B N 1
ATOM 4472 C CA . GLU B 1 126 ? -21.797 -40.969 -32.188 1 61.47 126 GLU B CA 1
ATOM 4473 C C . GLU B 1 126 ? -21.062 -41.188 -30.875 1 61.47 126 GLU B C 1
ATOM 4475 O O . GLU B 1 126 ? -21.344 -42.125 -30.156 1 61.47 126 GLU B O 1
ATOM 4480 N N . ARG B 1 127 ? -19.844 -40.75 -30.531 1 72.69 127 ARG B N 1
ATOM 4481 C CA . ARG B 1 127 ? -19.172 -41 -29.25 1 72.69 127 ARG B CA 1
ATOM 4482 C C . ARG B 1 127 ? -19.781 -40.156 -28.141 1 72.69 127 ARG B C 1
ATOM 4484 O O . ARG B 1 127 ? -20.219 -39.031 -28.391 1 72.69 127 ARG B O 1
ATOM 4491 N N . GLN B 1 128 ? -20.047 -40.719 -26.953 1 83.19 128 GLN B N 1
ATOM 4492 C CA . GLN B 1 128 ? -20.688 -40.156 -25.781 1 83.19 128 GLN B CA 1
ATOM 4493 C C . GLN B 1 128 ? -19.797 -39.125 -25.078 1 83.19 128 GLN B C 1
ATOM 4495 O O . GLN B 1 128 ? -18.609 -39.406 -24.859 1 83.19 128 GLN B O 1
ATOM 4500 N N . MET B 1 129 ? -20.297 -37.875 -24.859 1 84.38 129 MET B N 1
ATOM 4501 C CA . MET B 1 129 ? -19.594 -36.875 -24.078 1 84.38 129 MET B CA 1
ATOM 4502 C C . MET B 1 129 ? -20.109 -36.812 -22.641 1 84.38 129 MET B C 1
ATOM 4504 O O . MET B 1 129 ? -21.297 -36.625 -22.422 1 84.38 129 MET B O 1
ATOM 4508 N N . LEU B 1 130 ? -19.234 -36.938 -21.703 1 84.38 130 LEU B N 1
ATOM 4509 C CA . LEU B 1 130 ? -19.609 -37 -20.297 1 84.38 130 LEU B CA 1
ATOM 4510 C C . LEU B 1 130 ? -19.422 -35.625 -19.625 1 84.38 130 LEU B C 1
ATOM 4512 O O . LEU B 1 130 ? -20.172 -35.25 -18.734 1 84.38 130 LEU B O 1
ATOM 4516 N N . MET B 1 131 ? -18.391 -34.906 -20.031 1 82 131 MET B N 1
ATOM 4517 C CA . MET B 1 131 ? -18.078 -33.625 -19.391 1 82 131 MET B CA 1
ATOM 4518 C C . MET B 1 131 ? -18.953 -32.5 -19.938 1 82 131 MET B C 1
ATOM 4520 O O . MET B 1 131 ? -19.484 -32.594 -21.047 1 82 131 MET B O 1
ATOM 4524 N N . ASP B 1 132 ? -18.984 -31.438 -19.094 1 81.19 132 ASP B N 1
ATOM 4525 C CA . ASP B 1 132 ? -19.766 -30.281 -19.547 1 81.19 132 ASP B CA 1
ATOM 4526 C C . ASP B 1 132 ? -19.141 -29.656 -20.797 1 81.19 132 ASP B C 1
ATOM 4528 O O . ASP B 1 132 ? -17.922 -29.703 -20.969 1 81.19 132 ASP B O 1
ATOM 4532 N N . THR B 1 133 ? -19.969 -29.172 -21.578 1 76.5 133 THR B N 1
ATOM 4533 C CA . THR B 1 133 ? -19.594 -28.719 -22.906 1 76.5 133 THR B CA 1
ATOM 4534 C C . THR B 1 133 ? -18.562 -27.594 -22.828 1 76.5 133 THR B C 1
ATOM 4536 O O . THR B 1 133 ? -17.609 -27.578 -23.609 1 76.5 133 THR B O 1
ATOM 4539 N N . LYS B 1 134 ? -18.719 -26.703 -21.922 1 78.31 134 LYS B N 1
ATOM 4540 C CA . LYS B 1 134 ? -17.781 -25.594 -21.812 1 78.31 134 LYS B CA 1
ATOM 4541 C C . LYS B 1 134 ? -16.391 -26.078 -21.438 1 78.31 134 LYS B C 1
ATOM 4543 O O . LYS B 1 134 ? -15.398 -25.703 -22.062 1 78.31 134 LYS B O 1
ATOM 4548 N N . ARG B 1 135 ? -16.328 -26.844 -20.406 1 79.69 135 ARG B N 1
ATOM 4549 C CA . ARG B 1 135 ? -15.062 -27.422 -19.984 1 79.69 135 ARG B CA 1
ATOM 4550 C C . ARG B 1 135 ? -14.438 -28.25 -21.109 1 79.69 135 ARG B C 1
ATOM 4552 O O . ARG B 1 135 ? -13.234 -28.156 -21.359 1 79.69 135 ARG B O 1
ATOM 4559 N N . ALA B 1 136 ? -15.305 -29 -21.812 1 78.56 136 ALA B N 1
ATOM 4560 C CA . ALA B 1 136 ? -14.852 -29.812 -22.938 1 78.56 136 ALA B CA 1
ATOM 4561 C C . ALA B 1 136 ? -14.266 -28.938 -24.047 1 78.56 136 ALA B C 1
ATOM 4563 O O . ALA B 1 136 ? -13.234 -29.281 -24.641 1 78.56 136 ALA B O 1
ATOM 4564 N N . GLN B 1 137 ? -14.906 -27.891 -24.266 1 75.88 137 GLN B N 1
ATOM 4565 C CA . GLN B 1 137 ? -14.43 -26.969 -25.297 1 75.88 137 GLN B CA 1
ATOM 4566 C C . GLN B 1 137 ? -13.078 -26.375 -24.922 1 75.88 137 GLN B C 1
ATOM 4568 O O . GLN B 1 137 ? -12.164 -26.312 -25.75 1 75.88 137 GLN B O 1
ATOM 4573 N N . ASN B 1 138 ? -12.938 -25.891 -23.688 1 75.88 138 ASN B N 1
ATOM 4574 C CA . ASN B 1 138 ? -11.68 -25.328 -23.219 1 75.88 138 ASN B CA 1
ATOM 4575 C C . ASN B 1 138 ? -10.539 -26.344 -23.312 1 75.88 138 ASN B C 1
ATOM 4577 O O . ASN B 1 138 ? -9.438 -26 -23.75 1 75.88 138 ASN B O 1
ATOM 4581 N N . LEU B 1 139 ? -10.859 -27.5 -22.938 1 76.25 139 LEU B N 1
ATOM 4582 C CA . LEU B 1 139 ? -9.852 -28.547 -23 1 76.25 139 LEU B CA 1
ATOM 4583 C C . LEU B 1 139 ? -9.516 -28.906 -24.438 1 76.25 139 LEU B C 1
ATOM 4585 O O . LEU B 1 139 ? -8.359 -29.203 -24.766 1 76.25 139 LEU B O 1
ATOM 4589 N N . GLY B 1 140 ? -10.594 -28.875 -25.234 1 74.12 140 GLY B N 1
ATOM 4590 C CA . GLY B 1 140 ? -10.367 -29.109 -26.656 1 74.12 140 GLY B CA 1
ATOM 4591 C C . GLY B 1 140 ? -9.422 -28.109 -27.281 1 74.12 140 GLY B C 1
ATOM 4592 O O . GLY B 1 140 ? -8.586 -28.469 -28.109 1 74.12 140 GLY B O 1
ATOM 4593 N N . ILE B 1 141 ? -9.609 -26.938 -26.828 1 71.62 141 ILE B N 1
ATOM 4594 C CA . ILE B 1 141 ? -8.742 -25.875 -27.328 1 71.62 141 ILE B CA 1
ATOM 4595 C C . ILE B 1 141 ? -7.328 -26.062 -26.781 1 71.62 141 ILE B C 1
ATOM 4597 O O . ILE B 1 141 ? -6.352 -25.922 -27.516 1 71.62 141 ILE B O 1
ATOM 4601 N N . LEU B 1 142 ? -7.332 -26.312 -25.594 1 67.81 142 LEU B N 1
ATOM 4602 C CA . LEU B 1 142 ? -6.039 -26.438 -24.922 1 67.81 142 LEU B CA 1
ATOM 4603 C C . LEU B 1 142 ? -5.293 -27.672 -25.406 1 67.81 142 LEU B C 1
ATOM 4605 O O . LEU B 1 142 ? -4.078 -27.625 -25.609 1 67.81 142 LEU B O 1
ATOM 4609 N N . PHE B 1 143 ? -6.172 -28.797 -25.625 1 62.47 143 PHE B N 1
ATOM 4610 C CA . PHE B 1 143 ? -5.52 -30.062 -25.906 1 62.47 143 PHE B CA 1
ATOM 4611 C C . PHE B 1 143 ? -5.73 -30.469 -27.359 1 62.47 143 PHE B C 1
ATOM 4613 O O . PHE B 1 143 ? -5.406 -31.594 -27.75 1 62.47 143 PHE B O 1
ATOM 4620 N N . SER B 1 144 ? -6.688 -29.75 -28.125 1 58.31 144 SER B N 1
ATOM 4621 C CA . SER B 1 144 ? -6.918 -30.125 -29.516 1 58.31 144 SER B CA 1
ATOM 4622 C C . SER B 1 144 ? -5.637 -30.609 -30.172 1 58.31 144 SER B C 1
ATOM 4624 O O . SER B 1 144 ? -5.68 -31.453 -31.078 1 58.31 144 SER B O 1
ATOM 4626 N N . GLY B 1 145 ? -4.602 -30.031 -29.828 1 53.62 145 GLY B N 1
ATOM 4627 C CA . GLY B 1 145 ? -3.404 -30.625 -30.391 1 53.62 145 GLY B CA 1
ATOM 4628 C C . GLY B 1 145 ? -2.895 -31.812 -29.594 1 53.62 145 GLY B C 1
ATOM 4629 O O . GLY B 1 145 ? -1.79 -32.312 -29.844 1 53.62 145 GLY B O 1
ATOM 4630 N N . ILE B 1 146 ? -3.496 -32.094 -28.531 1 53.41 146 ILE B N 1
ATOM 4631 C CA . ILE B 1 146 ? -2.887 -33.188 -27.766 1 53.41 146 ILE B CA 1
ATOM 4632 C C . ILE B 1 146 ? -3.488 -34.531 -28.203 1 53.41 146 ILE B C 1
ATOM 4634 O O . ILE B 1 146 ? -4.621 -34.844 -27.844 1 53.41 146 ILE B O 1
ATOM 4638 N N . LYS B 1 147 ? -3.32 -34.938 -29.328 1 54.12 147 LYS B N 1
ATOM 4639 C CA . LYS B 1 147 ? -3.588 -36.312 -29.766 1 54.12 147 LYS B CA 1
ATOM 4640 C C . LYS B 1 147 ? -3.143 -37.344 -28.719 1 54.12 147 LYS B C 1
ATOM 4642 O O . LYS B 1 147 ? -2.445 -37 -27.766 1 54.12 147 LYS B O 1
ATOM 4647 N N . LEU B 1 148 ? -3.766 -38.594 -28.797 1 56.44 148 LEU B N 1
ATOM 4648 C CA . LEU B 1 148 ? -3.318 -39.719 -27.969 1 56.44 148 LEU B CA 1
ATOM 4649 C C . LEU B 1 148 ? -1.805 -39.688 -27.781 1 56.44 148 LEU B C 1
ATOM 4651 O O . LEU B 1 148 ? -1.299 -40.031 -26.719 1 56.44 148 LEU B O 1
ATOM 4655 N N . ASP B 1 149 ? -1.162 -39.25 -28.766 1 64.5 149 ASP B N 1
ATOM 4656 C CA . ASP B 1 149 ? 0.285 -39.062 -28.703 1 64.5 149 ASP B CA 1
ATOM 4657 C C . ASP B 1 149 ? 0.667 -38.062 -27.625 1 64.5 149 ASP B C 1
ATOM 4659 O O . ASP B 1 149 ? 1.727 -38.156 -27 1 64.5 149 ASP B O 1
ATOM 4663 N N . SER B 1 150 ? -0.329 -37.312 -27.266 1 72.12 150 SER B N 1
ATOM 4664 C CA . SER B 1 150 ? -0.09 -36.281 -26.234 1 72.12 150 SER B CA 1
ATOM 4665 C C . SER B 1 150 ? -0.073 -36.906 -24.844 1 72.12 150 SER B C 1
ATOM 4667 O O . SER B 1 150 ? 0.639 -36.406 -23.953 1 72.12 150 SER B O 1
ATOM 4669 N N . LEU B 1 151 ? -0.719 -38.031 -24.75 1 76.44 151 LEU B N 1
ATOM 4670 C CA . LEU B 1 151 ? -0.754 -38.688 -23.438 1 76.44 151 LEU B CA 1
ATOM 4671 C C . LEU B 1 151 ? 0.595 -39.312 -23.109 1 76.44 151 LEU B C 1
ATOM 4673 O O . LEU B 1 151 ? 1.024 -39.312 -21.953 1 76.44 151 LEU B O 1
ATOM 4677 N N . VAL B 1 152 ? 1.139 -39.812 -24.188 1 76.75 152 VAL B N 1
ATOM 4678 C CA . VAL B 1 152 ? 2.459 -40.406 -24 1 76.75 152 VAL B CA 1
ATOM 4679 C C . VAL B 1 152 ? 3.449 -39.312 -23.562 1 76.75 152 VAL B C 1
ATOM 4681 O O . VAL B 1 152 ? 4.219 -39.5 -22.625 1 76.75 152 VAL B O 1
ATOM 4684 N N . LYS B 1 153 ? 3.357 -38.25 -24.266 1 80.25 153 LYS B N 1
ATOM 4685 C CA . LYS B 1 153 ? 4.238 -37.125 -23.938 1 80.25 153 LYS B CA 1
ATOM 4686 C C . LYS B 1 153 ? 3.975 -36.625 -22.531 1 80.25 153 LYS B C 1
ATOM 4688 O O . LYS B 1 153 ? 4.91 -36.281 -21.797 1 80.25 153 LYS B O 1
ATOM 4693 N N . LEU B 1 154 ? 2.791 -36.562 -22.125 1 84.12 154 LEU B N 1
ATOM 4694 C CA . LEU B 1 154 ? 2.416 -36.094 -20.797 1 84.12 154 LEU B CA 1
ATOM 4695 C C . LEU B 1 154 ? 2.967 -37.031 -19.719 1 84.12 154 LEU B C 1
ATOM 4697 O O . LEU B 1 154 ? 3.535 -36.594 -18.734 1 84.12 154 LEU B O 1
ATOM 4701 N N . THR B 1 155 ? 2.738 -38.344 -19.984 1 83 155 THR B N 1
ATOM 4702 C CA . THR B 1 155 ? 3.221 -39.312 -19.016 1 83 155 THR B CA 1
ATOM 4703 C C . THR B 1 155 ? 4.734 -39.219 -18.859 1 83 155 THR B C 1
ATOM 4705 O O . THR B 1 155 ? 5.258 -39.344 -17.75 1 83 155 THR B O 1
ATOM 4708 N N . GLU B 1 156 ? 5.363 -39 -19.984 1 84.88 156 GLU B N 1
ATOM 4709 C CA . GLU B 1 156 ? 6.809 -38.812 -19.922 1 84.88 156 GLU B CA 1
ATOM 4710 C C . GLU B 1 156 ? 7.172 -37.562 -19.109 1 84.88 156 GLU B C 1
ATOM 4712 O O . GLU B 1 156 ? 8.086 -37.594 -18.297 1 84.88 156 GLU B O 1
ATOM 4717 N N . ALA B 1 157 ? 6.469 -36.562 -19.359 1 87.62 157 ALA B N 1
ATOM 4718 C CA . ALA B 1 157 ? 6.727 -35.281 -18.688 1 87.62 157 ALA B CA 1
ATOM 4719 C C . ALA B 1 157 ? 6.473 -35.406 -17.188 1 87.62 157 ALA B C 1
ATOM 4721 O O . ALA B 1 157 ? 7.227 -34.875 -16.375 1 87.62 157 ALA B O 1
ATOM 4722 N N . LEU B 1 158 ? 5.469 -36.156 -16.812 1 89.31 158 LEU B N 1
ATOM 4723 C CA . LEU B 1 158 ? 5.102 -36.312 -15.422 1 89.31 158 LEU B CA 1
ATOM 4724 C C . LEU B 1 158 ? 6.148 -37.156 -14.688 1 89.31 158 LEU B C 1
ATOM 4726 O O . LEU B 1 158 ? 6.176 -37.156 -13.453 1 89.31 158 LEU B O 1
ATOM 4730 N N . ASN B 1 159 ? 6.969 -37.844 -15.555 1 87.38 159 ASN B N 1
ATOM 4731 C CA . ASN B 1 159 ? 8.016 -38.656 -14.969 1 87.38 159 ASN B CA 1
ATOM 4732 C C . ASN B 1 159 ? 9.406 -38.125 -15.273 1 87.38 159 ASN B C 1
ATOM 4734 O O . ASN B 1 159 ? 10.375 -38.875 -15.375 1 87.38 159 ASN B O 1
ATOM 4738 N N . SER B 1 160 ? 9.484 -36.781 -15.406 1 87.31 160 SER B N 1
ATOM 4739 C CA . SER B 1 160 ? 10.766 -36.156 -15.672 1 87.31 160 SER B CA 1
ATOM 4740 C C . SER B 1 160 ? 11.07 -35.062 -14.633 1 87.31 160 SER B C 1
ATOM 4742 O O . SER B 1 160 ? 10.195 -34.312 -14.25 1 87.31 160 SER B O 1
ATOM 4744 N N . THR B 1 161 ? 12.32 -35.031 -14.242 1 87 161 THR B N 1
ATOM 4745 C CA . THR B 1 161 ? 12.75 -34.031 -13.289 1 87 161 THR B CA 1
ATOM 4746 C C . THR B 1 161 ? 13.109 -32.719 -14.008 1 87 161 THR B C 1
ATOM 4748 O O . THR B 1 161 ? 13.328 -31.688 -13.375 1 87 161 THR B O 1
ATOM 4751 N N . VAL B 1 162 ? 13.164 -32.781 -15.352 1 86.88 162 VAL B N 1
ATOM 4752 C CA . VAL B 1 162 ? 13.5 -31.609 -16.141 1 86.88 162 VAL B CA 1
ATOM 4753 C C . VAL B 1 162 ? 12.367 -31.297 -17.109 1 86.88 162 VAL B C 1
ATOM 4755 O O . VAL B 1 162 ? 11.648 -32.188 -17.547 1 86.88 162 VAL B O 1
ATOM 4758 N N . GLU B 1 163 ? 12.273 -30.094 -17.438 1 86.44 163 GLU B N 1
ATOM 4759 C CA . GLU B 1 163 ? 11.234 -29.672 -18.375 1 86.44 163 GLU B CA 1
ATOM 4760 C C . GLU B 1 163 ? 11.477 -30.266 -19.766 1 86.44 163 GLU B C 1
ATOM 4762 O O . GLU B 1 163 ? 12.609 -30.266 -20.25 1 86.44 163 GLU B O 1
ATOM 4767 N N . LEU B 1 164 ? 10.453 -30.75 -20.266 1 82.56 164 LEU B N 1
ATOM 4768 C CA . LEU B 1 164 ? 10.547 -31.312 -21.609 1 82.56 164 LEU B CA 1
ATOM 4769 C C . LEU B 1 164 ? 9.945 -30.375 -22.641 1 82.56 164 LEU B C 1
ATOM 4771 O O . LEU B 1 164 ? 8.891 -29.781 -22.406 1 82.56 164 LEU B O 1
ATOM 4775 N N . GLU B 1 165 ? 10.516 -30.203 -23.75 1 82.12 165 GLU B N 1
ATOM 4776 C CA . GLU B 1 165 ? 10.039 -29.344 -24.828 1 82.12 165 GLU B CA 1
ATOM 4777 C C . GLU B 1 165 ? 8.719 -29.859 -25.391 1 82.12 165 GLU B C 1
ATOM 4779 O O . GLU B 1 165 ? 7.875 -29.078 -25.828 1 82.12 165 GLU B O 1
ATOM 4784 N N . SER B 1 166 ? 8.578 -31.188 -25.344 1 80 166 SER B N 1
ATOM 4785 C CA . SER B 1 166 ? 7.387 -31.812 -25.906 1 80 166 SER B CA 1
ATOM 4786 C C . SER B 1 166 ? 6.152 -31.484 -25.078 1 80 166 SER B C 1
ATOM 4788 O O . SER B 1 166 ? 5.023 -31.562 -25.578 1 80 166 SER B O 1
ATOM 4790 N N . PHE B 1 167 ? 6.453 -31.109 -23.812 1 83.62 167 PHE B N 1
ATOM 4791 C CA . PHE B 1 167 ? 5.387 -30.734 -22.891 1 83.62 167 PHE B CA 1
ATOM 4792 C C . PHE B 1 167 ? 5.883 -29.688 -21.891 1 83.62 167 PHE B C 1
ATOM 4794 O O . PHE B 1 167 ? 6.223 -30.031 -20.75 1 83.62 167 PHE B O 1
ATOM 4801 N N . PRO B 1 168 ? 5.805 -28.516 -22.312 1 82.31 168 PRO B N 1
ATOM 4802 C CA . PRO B 1 168 ? 6.477 -27.453 -21.547 1 82.31 168 PRO B CA 1
ATOM 4803 C C . PRO B 1 168 ? 5.691 -27.031 -20.312 1 82.31 168 PRO B C 1
ATOM 4805 O O . PRO B 1 168 ? 4.57 -27.5 -20.094 1 82.31 168 PRO B O 1
ATOM 4808 N N . ALA B 1 169 ? 6.27 -26.188 -19.531 1 84.38 169 ALA B N 1
ATOM 4809 C CA . ALA B 1 169 ? 5.797 -25.797 -18.203 1 84.38 169 ALA B CA 1
ATOM 4810 C C . ALA B 1 169 ? 4.426 -25.125 -18.297 1 84.38 169 ALA B C 1
ATOM 4812 O O . ALA B 1 169 ? 3.58 -25.328 -17.422 1 84.38 169 ALA B O 1
ATOM 4813 N N . ASP B 1 170 ? 4.188 -24.359 -19.281 1 81.19 170 ASP B N 1
ATOM 4814 C CA . ASP B 1 170 ? 2.908 -23.672 -19.422 1 81.19 170 ASP B CA 1
ATOM 4815 C C . ASP B 1 170 ? 1.766 -24.656 -19.625 1 81.19 170 ASP B C 1
ATOM 4817 O O . ASP B 1 170 ? 0.676 -24.484 -19.078 1 81.19 170 ASP B O 1
ATOM 4821 N N . LYS B 1 171 ? 2.021 -25.719 -20.406 1 80.62 171 LYS B N 1
ATOM 4822 C CA . LYS B 1 171 ? 1.022 -26.75 -20.609 1 80.62 171 LYS B CA 1
ATOM 4823 C C . LYS B 1 171 ? 0.759 -27.531 -19.328 1 80.62 171 LYS B C 1
ATOM 4825 O O . LYS B 1 171 ? -0.388 -27.859 -19.016 1 80.62 171 LYS B O 1
ATOM 4830 N N . MET B 1 172 ? 1.849 -27.766 -18.625 1 83.56 172 MET B N 1
ATOM 4831 C CA . MET B 1 172 ? 1.731 -28.469 -17.344 1 83.56 172 MET B CA 1
ATOM 4832 C C . MET B 1 172 ? 0.863 -27.672 -16.375 1 83.56 172 MET B C 1
ATOM 4834 O O . MET B 1 172 ? -0.019 -28.234 -15.719 1 83.56 172 MET B O 1
ATOM 4838 N N . ALA B 1 173 ? 1.183 -26.422 -16.312 1 85.19 173 ALA B N 1
ATOM 4839 C CA . ALA B 1 173 ? 0.4 -25.547 -15.445 1 85.19 173 ALA B CA 1
ATOM 4840 C C . ALA B 1 173 ? -1.07 -25.531 -15.852 1 85.19 173 ALA B C 1
ATOM 4842 O O . ALA B 1 173 ? -1.958 -25.547 -14.992 1 85.19 173 ALA B O 1
ATOM 4843 N N . THR B 1 174 ? -1.259 -25.5 -17.078 1 81.56 174 THR B N 1
ATOM 4844 C CA . THR B 1 174 ? -2.623 -25.531 -17.594 1 81.56 174 THR B CA 1
ATOM 4845 C C . THR B 1 174 ? -3.314 -26.844 -17.219 1 81.56 174 THR B C 1
ATOM 4847 O O . THR B 1 174 ? -4.477 -26.828 -16.812 1 81.56 174 THR B O 1
ATOM 4850 N N . LEU B 1 175 ? -2.623 -27.953 -17.391 1 83.81 175 LEU B N 1
ATOM 4851 C CA . LEU B 1 175 ? -3.17 -29.266 -17.031 1 83.81 175 LEU B CA 1
ATOM 4852 C C . LEU B 1 175 ? -3.527 -29.312 -15.547 1 83.81 175 LEU B C 1
ATOM 4854 O O . LEU B 1 175 ? -4.539 -29.906 -15.172 1 83.81 175 LEU B O 1
ATOM 4858 N N . LYS B 1 176 ? -2.658 -28.75 -14.766 1 87.56 176 LYS B N 1
ATOM 4859 C CA . LYS B 1 176 ? -2.924 -28.719 -13.328 1 87.56 176 LYS B CA 1
ATOM 4860 C C . LYS B 1 176 ? -4.242 -28 -13.031 1 87.56 176 LYS B C 1
ATOM 4862 O O . LYS B 1 176 ? -5.02 -28.453 -12.188 1 87.56 176 LYS B O 1
ATOM 4867 N N . ARG B 1 177 ? -4.523 -27.016 -13.773 1 85.06 177 ARG B N 1
ATOM 4868 C CA . ARG B 1 177 ? -5.754 -26.25 -13.602 1 85.06 177 ARG B CA 1
ATOM 4869 C C . ARG B 1 177 ? -6.973 -27.078 -14 1 85.06 177 ARG B C 1
ATOM 4871 O O . ARG B 1 177 ? -8.039 -26.938 -13.398 1 85.06 177 ARG B O 1
ATOM 4878 N N . TYR B 1 178 ? -6.789 -28.047 -14.953 1 82.69 178 TYR B N 1
ATOM 4879 C CA . TYR B 1 178 ? -7.922 -28.781 -15.5 1 82.69 178 TYR B CA 1
ATOM 4880 C C . TYR B 1 178 ? -7.859 -30.25 -15.102 1 82.69 178 TYR B C 1
ATOM 4882 O O . TYR B 1 178 ? -8.5 -31.109 -15.727 1 82.69 178 TYR B O 1
ATOM 4890 N N . GLN B 1 179 ? -7.051 -30.453 -14.172 1 85.94 179 GLN B N 1
ATOM 4891 C CA . GLN B 1 179 ? -6.91 -31.844 -13.75 1 85.94 179 GLN B CA 1
ATOM 4892 C C . GLN B 1 179 ? -8.242 -32.406 -13.242 1 85.94 179 GLN B C 1
ATOM 4894 O O . GLN B 1 179 ? -9.086 -31.641 -12.758 1 85.94 179 GLN B O 1
ATOM 4899 N N . PRO B 1 180 ? -8.445 -33.656 -13.43 1 86.19 180 PRO B N 1
ATOM 4900 C CA . PRO B 1 180 ? -9.688 -34.281 -12.969 1 86.19 180 PRO B CA 1
ATOM 4901 C C . PRO B 1 180 ? -9.906 -34.125 -11.469 1 86.19 180 PRO B C 1
ATOM 4903 O O . PRO B 1 180 ? -8.961 -34.25 -10.688 1 86.19 180 PRO B O 1
ATOM 4906 N N . THR B 1 181 ? -11.094 -33.844 -11.062 1 85.06 181 THR B N 1
ATOM 4907 C CA . THR B 1 181 ? -11.492 -33.812 -9.656 1 85.06 181 THR B CA 1
ATOM 4908 C C . THR B 1 181 ? -11.867 -35.188 -9.156 1 85.06 181 THR B C 1
ATOM 4910 O O . THR B 1 181 ? -11.914 -36.156 -9.93 1 85.06 181 THR B O 1
ATOM 4913 N N . THR B 1 182 ? -12.125 -35.312 -7.891 1 80.94 182 THR B N 1
ATOM 4914 C CA . THR B 1 182 ? -12.562 -36.562 -7.312 1 80.94 182 THR B CA 1
ATOM 4915 C C . THR B 1 182 ? -13.867 -37.031 -7.961 1 80.94 182 THR B C 1
ATOM 4917 O O . THR B 1 182 ? -14.047 -38.219 -8.219 1 80.94 182 THR B O 1
ATOM 4920 N N . GLU B 1 183 ? -14.688 -36.031 -8.297 1 79.62 183 GLU B N 1
ATOM 4921 C CA . GLU B 1 183 ? -15.953 -36.344 -8.953 1 79.62 183 GLU B CA 1
ATOM 4922 C C . GLU B 1 183 ? -15.719 -36.875 -10.375 1 79.62 183 GLU B C 1
ATOM 4924 O O . GLU B 1 183 ? -16.391 -37.812 -10.82 1 79.62 183 GLU B O 1
ATOM 4929 N N . ASP B 1 184 ? -14.797 -36.312 -11.055 1 85.62 184 ASP B N 1
ATOM 4930 C CA . ASP B 1 184 ? -14.445 -36.781 -12.391 1 85.62 184 ASP B CA 1
ATOM 4931 C C . ASP B 1 184 ? -13.961 -38.219 -12.359 1 85.62 184 ASP B C 1
ATOM 4933 O O . ASP B 1 184 ? -14.398 -39.031 -13.164 1 85.62 184 ASP B O 1
ATOM 4937 N N . ILE B 1 185 ? -13.094 -38.5 -11.414 1 83.06 185 ILE B N 1
ATOM 4938 C CA . ILE B 1 185 ? -12.477 -39.812 -11.305 1 83.06 185 ILE B CA 1
ATOM 4939 C C . ILE B 1 185 ? -13.562 -40.875 -11.094 1 83.06 185 ILE B C 1
ATOM 4941 O O . ILE B 1 185 ? -13.539 -41.938 -11.734 1 83.06 185 ILE B O 1
ATOM 4945 N N . GLU B 1 186 ? -14.43 -40.531 -10.25 1 82.38 186 GLU B N 1
ATOM 4946 C CA . GLU B 1 186 ? -15.523 -41.469 -9.984 1 82.38 186 GLU B CA 1
ATOM 4947 C C . GLU B 1 186 ? -16.391 -41.656 -11.219 1 82.38 186 GLU B C 1
ATOM 4949 O O . GLU B 1 186 ? -16.781 -42.781 -11.547 1 82.38 186 GLU B O 1
ATOM 4954 N N . MET B 1 187 ? -16.641 -40.594 -11.898 1 85.25 187 MET B N 1
ATOM 4955 C CA . MET B 1 187 ? -17.469 -40.656 -13.102 1 85.25 187 MET B CA 1
ATOM 4956 C C . MET B 1 187 ? -16.781 -41.469 -14.203 1 85.25 187 MET B C 1
ATOM 4958 O O . MET B 1 187 ? -17.391 -42.375 -14.789 1 85.25 187 MET B O 1
ATOM 4962 N N . TYR B 1 188 ? -15.586 -41.281 -14.422 1 87.38 188 TYR B N 1
ATOM 4963 C CA . TYR B 1 188 ? -14.891 -41.906 -15.539 1 87.38 188 TYR B CA 1
ATOM 4964 C C . TYR B 1 188 ? -14.555 -43.344 -15.219 1 87.38 188 TYR B C 1
ATOM 4966 O O . TYR B 1 188 ? -14.375 -44.156 -16.125 1 87.38 188 TYR B O 1
ATOM 4974 N N . ARG B 1 189 ? -14.469 -43.656 -13.922 1 82.5 189 ARG B N 1
ATOM 4975 C CA . ARG B 1 189 ? -14.227 -45.031 -13.523 1 82.5 189 ARG B CA 1
ATOM 4976 C C . ARG B 1 189 ? -15.305 -45.969 -14.062 1 82.5 189 ARG B C 1
ATOM 4978 O O . ARG B 1 189 ? -15.023 -47.125 -14.422 1 82.5 189 ARG B O 1
ATOM 4985 N N . MET B 1 190 ? -16.453 -45.406 -14.305 1 84 190 MET B N 1
ATOM 4986 C CA . MET B 1 190 ? -17.594 -46.219 -14.766 1 84 190 MET B CA 1
ATOM 4987 C C . MET B 1 190 ? -17.484 -46.469 -16.266 1 84 190 MET B C 1
ATOM 4989 O O . MET B 1 190 ? -18.172 -47.344 -16.781 1 84 190 MET B O 1
ATOM 4993 N N . TYR B 1 191 ? -16.656 -45.812 -16.812 1 84.12 191 TYR B N 1
ATOM 4994 C CA . TYR B 1 191 ? -16.562 -45.906 -18.266 1 84.12 191 TYR B CA 1
ATOM 4995 C C . TYR B 1 191 ? -15.211 -46.469 -18.703 1 84.12 191 TYR B C 1
ATOM 4997 O O . TYR B 1 191 ? -14.836 -46.375 -19.859 1 84.12 191 TYR B O 1
ATOM 5005 N N . ALA B 1 192 ? -14.461 -47.062 -17.719 1 81.38 192 ALA B N 1
ATOM 5006 C CA . ALA B 1 192 ? -13.117 -47.562 -18 1 81.38 192 ALA B CA 1
ATOM 5007 C C . ALA B 1 192 ? -13.156 -48.625 -19.094 1 81.38 192 ALA B C 1
ATOM 5009 O O . ALA B 1 192 ? -12.258 -48.688 -19.938 1 81.38 192 ALA B O 1
ATOM 5010 N N . ASP B 1 193 ? -14.242 -49.406 -19.281 1 84.19 193 ASP B N 1
ATOM 5011 C CA . ASP B 1 193 ? -14.367 -50.5 -20.219 1 84.19 193 ASP B CA 1
ATOM 5012 C C . ASP B 1 193 ? -15.023 -50.031 -21.516 1 84.19 193 ASP B C 1
ATOM 5014 O O . ASP B 1 193 ? -15.125 -50.812 -22.484 1 84.19 193 ASP B O 1
ATOM 5018 N N . LYS B 1 194 ? -15.5 -48.812 -21.625 1 85.75 194 LYS B N 1
ATOM 5019 C CA . LYS B 1 194 ? -16.172 -48.312 -22.812 1 85.75 194 LYS B CA 1
ATOM 5020 C C . LYS B 1 194 ? -15.469 -47.062 -23.359 1 85.75 194 LYS B C 1
ATOM 5022 O O . LYS B 1 194 ? -16.109 -46.094 -23.781 1 85.75 194 LYS B O 1
ATOM 5027 N N . ARG B 1 195 ? -14.195 -47.094 -23.281 1 84.81 195 ARG B N 1
ATOM 5028 C CA . ARG B 1 195 ? -13.359 -45.938 -23.656 1 84.81 195 ARG B CA 1
ATOM 5029 C C . ARG B 1 195 ? -13.633 -45.5 -25.094 1 84.81 195 ARG B C 1
ATOM 5031 O O . ARG B 1 195 ? -13.672 -44.312 -25.375 1 84.81 195 ARG B O 1
ATOM 5038 N N . ASP B 1 196 ? -13.852 -46.438 -25.938 1 82.94 196 ASP B N 1
ATOM 5039 C CA . ASP B 1 196 ? -13.969 -46.156 -27.375 1 82.94 196 ASP B CA 1
ATOM 5040 C C . ASP B 1 196 ? -15.297 -45.469 -27.703 1 82.94 196 ASP B C 1
ATOM 5042 O O . ASP B 1 196 ? -15.445 -44.875 -28.766 1 82.94 196 ASP B O 1
ATOM 5046 N N . SER B 1 197 ? -16.188 -45.562 -26.781 1 86.12 197 SER B N 1
ATOM 5047 C CA . SER B 1 197 ? -17.484 -44.938 -27.016 1 86.12 197 SER B CA 1
ATOM 5048 C C . SER B 1 197 ? -17.484 -43.469 -26.609 1 86.12 197 SER B C 1
ATOM 5050 O O . SER B 1 197 ? -18.438 -42.75 -26.891 1 86.12 197 SER B O 1
ATOM 5052 N N . LEU B 1 198 ? -16.406 -43.094 -25.969 1 86.25 198 LEU B N 1
ATOM 5053 C CA . LEU B 1 198 ? -16.359 -41.75 -25.406 1 86.25 198 LEU B CA 1
ATOM 5054 C C . LEU B 1 198 ? -15.773 -40.781 -26.422 1 86.25 198 LEU B C 1
ATOM 5056 O O . LEU B 1 198 ? -14.992 -41.156 -27.297 1 86.25 198 LEU B O 1
ATOM 5060 N N . HIS B 1 199 ? -16.219 -39.5 -26.219 1 82.62 199 HIS B N 1
ATOM 5061 C CA . HIS B 1 199 ? -15.609 -38.406 -26.969 1 82.62 199 HIS B CA 1
ATOM 5062 C C . HIS B 1 199 ? -14.117 -38.281 -26.672 1 82.62 199 HIS B C 1
ATOM 5064 O O . HIS B 1 199 ? -13.664 -38.688 -25.594 1 82.62 199 HIS B O 1
ATOM 5070 N N . ASP B 1 200 ? -13.352 -37.719 -27.578 1 78.75 200 ASP B N 1
ATOM 5071 C CA . ASP B 1 200 ? -11.898 -37.625 -27.469 1 78.75 200 ASP B CA 1
ATOM 5072 C C . ASP B 1 200 ? -11.492 -36.938 -26.156 1 78.75 200 ASP B C 1
ATOM 5074 O O . ASP B 1 200 ? -10.555 -37.375 -25.484 1 78.75 200 ASP B O 1
ATOM 5078 N N . VAL B 1 201 ? -12.188 -35.906 -25.828 1 80.12 201 VAL B N 1
ATOM 5079 C CA . VAL B 1 201 ? -11.859 -35.156 -24.641 1 80.12 201 VAL B CA 1
ATOM 5080 C C . VAL B 1 201 ? -12.078 -36.031 -23.391 1 80.12 201 VAL B C 1
ATOM 5082 O O . VAL B 1 201 ? -11.266 -36 -22.469 1 80.12 201 VAL B O 1
ATOM 5085 N N . ASP B 1 202 ? -13.109 -36.812 -23.422 1 85.19 202 ASP B N 1
ATOM 5086 C CA . ASP B 1 202 ? -13.398 -37.688 -22.297 1 85.19 202 ASP B CA 1
ATOM 5087 C C . ASP B 1 202 ? -12.406 -38.844 -22.234 1 85.19 202 ASP B C 1
ATOM 5089 O O . ASP B 1 202 ? -12.039 -39.312 -21.156 1 85.19 202 ASP B O 1
ATOM 5093 N N . ARG B 1 203 ? -12.047 -39.219 -23.375 1 83.06 203 ARG B N 1
ATOM 5094 C CA . ARG B 1 203 ? -11.031 -40.281 -23.406 1 83.06 203 ARG B CA 1
ATOM 5095 C C . ARG B 1 203 ? -9.719 -39.781 -22.812 1 83.06 203 ARG B C 1
ATOM 5097 O O . ARG B 1 203 ? -9.047 -40.531 -22.078 1 83.06 203 ARG B O 1
ATOM 5104 N N . PHE B 1 204 ? -9.414 -38.625 -23.141 1 82.69 204 PHE B N 1
ATOM 5105 C CA . PHE B 1 204 ? -8.219 -38 -22.578 1 82.69 204 PHE B CA 1
ATOM 5106 C C . PHE B 1 204 ? -8.328 -37.875 -21.062 1 82.69 204 PHE B C 1
ATOM 5108 O O . PHE B 1 204 ? -7.41 -38.219 -20.328 1 82.69 204 PHE B O 1
ATOM 5115 N N . MET B 1 205 ? -9.445 -37.375 -20.625 1 84.69 205 MET B N 1
ATOM 5116 C CA . MET B 1 205 ? -9.664 -37.219 -19.188 1 84.69 205 MET B CA 1
ATOM 5117 C C . MET B 1 205 ? -9.609 -38.562 -18.484 1 84.69 205 MET B C 1
ATOM 5119 O O . MET B 1 205 ? -9.062 -38.656 -17.375 1 84.69 205 MET B O 1
ATOM 5123 N N . LEU B 1 206 ? -10.211 -39.5 -19.141 1 86.38 206 LEU B N 1
ATOM 5124 C CA . LEU B 1 206 ? -10.164 -40.844 -18.578 1 86.38 206 LEU B CA 1
ATOM 5125 C C . LEU B 1 206 ? -8.719 -41.344 -18.453 1 86.38 206 LEU B C 1
ATOM 5127 O O . LEU B 1 206 ? -8.344 -41.938 -17.453 1 86.38 206 LEU B O 1
ATOM 5131 N N . ALA B 1 207 ? -7.984 -41.031 -19.438 1 83.69 207 ALA B N 1
ATOM 5132 C CA . ALA B 1 207 ? -6.57 -41.406 -19.406 1 83.69 207 ALA B CA 1
ATOM 5133 C C . ALA B 1 207 ? -5.848 -40.688 -18.266 1 83.69 207 ALA B C 1
ATOM 5135 O O . ALA B 1 207 ? -4.984 -41.281 -17.609 1 83.69 207 ALA B O 1
ATOM 5136 N N . LEU B 1 208 ? -6.184 -39.469 -18.031 1 85.81 208 LEU B N 1
ATOM 5137 C CA . LEU B 1 208 ? -5.594 -38.719 -16.922 1 85.81 208 LEU B CA 1
ATOM 5138 C C . LEU B 1 208 ? -5.957 -39.344 -15.578 1 85.81 208 LEU B C 1
ATOM 5140 O O . LEU B 1 208 ? -5.117 -39.438 -14.688 1 85.81 208 LEU B O 1
ATOM 5144 N N . CYS B 1 209 ? -7.18 -39.781 -15.484 1 85.44 209 CYS B N 1
ATOM 5145 C CA . CYS B 1 209 ? -7.66 -40.375 -14.25 1 85.44 209 CYS B CA 1
ATOM 5146 C C . CYS B 1 209 ? -6.891 -41.656 -13.938 1 85.44 209 CYS B C 1
ATOM 5148 O O . CYS B 1 209 ? -6.801 -42.062 -12.781 1 85.44 209 CYS B O 1
ATOM 5150 N N . GLU B 1 210 ? -6.367 -42.25 -14.938 1 82.81 210 GLU B N 1
ATOM 5151 C CA . GLU B 1 210 ? -5.684 -43.531 -14.773 1 82.81 210 GLU B CA 1
ATOM 5152 C C . GLU B 1 210 ? -4.238 -43.344 -14.328 1 82.81 210 GLU B C 1
ATOM 5154 O O . GLU B 1 210 ? -3.566 -44.312 -13.945 1 82.81 210 GLU B O 1
ATOM 5159 N N . ILE B 1 211 ? -3.771 -42.125 -14.43 1 82.56 211 ILE B N 1
ATOM 5160 C CA . ILE B 1 211 ? -2.43 -41.844 -13.945 1 82.56 211 ILE B CA 1
ATOM 5161 C C . ILE B 1 211 ? -2.439 -41.781 -12.414 1 82.56 211 ILE B C 1
ATOM 5163 O O . ILE B 1 211 ? -3.125 -40.938 -11.828 1 82.56 211 ILE B O 1
ATOM 5167 N N . PRO B 1 212 ? -1.706 -42.688 -11.812 1 81.94 212 PRO B N 1
ATOM 5168 C CA . PRO B 1 212 ? -1.706 -42.688 -10.344 1 81.94 212 PRO B CA 1
ATOM 5169 C C . PRO B 1 212 ? -1.171 -41.406 -9.75 1 81.94 212 PRO B C 1
ATOM 5171 O O . PRO B 1 212 ? -0.135 -40.875 -10.188 1 81.94 212 PRO B O 1
ATOM 5174 N N . ARG B 1 213 ? -1.921 -40.812 -8.758 1 85.81 213 ARG B N 1
ATOM 5175 C CA . ARG B 1 213 ? -1.535 -39.625 -7.996 1 85.81 213 ARG B CA 1
ATOM 5176 C C . ARG B 1 213 ? -1.204 -38.469 -8.922 1 85.81 213 ARG B C 1
ATOM 5178 O O . ARG B 1 213 ? -0.19 -37.781 -8.734 1 85.81 213 ARG B O 1
ATOM 5185 N N . LEU B 1 2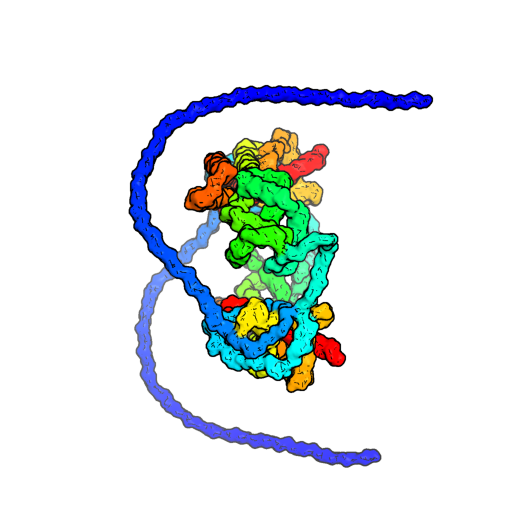14 ? -1.974 -38.281 -9.898 1 87.25 214 LEU B N 1
ATOM 5186 C CA . LEU B 1 214 ? -1.756 -37.281 -10.922 1 87.25 214 LEU B CA 1
ATOM 5187 C C . LEU B 1 214 ? -1.532 -35.906 -10.289 1 87.25 214 LEU B C 1
ATOM 5189 O O . LEU B 1 214 ? -0.584 -35.219 -10.648 1 87.25 214 LEU B O 1
ATOM 5193 N N . GLY B 1 215 ? -2.375 -35.531 -9.336 1 87.31 215 GLY B N 1
ATOM 5194 C CA . GLY B 1 215 ? -2.244 -34.219 -8.688 1 87.31 215 GLY B CA 1
ATOM 5195 C C . GLY B 1 215 ? -0.898 -34.031 -8.016 1 87.31 215 GLY B C 1
ATOM 5196 O O . GLY B 1 215 ? -0.248 -33 -8.211 1 87.31 215 GLY B O 1
ATOM 5197 N N . SER B 1 216 ? -0.513 -35 -7.305 1 88.44 216 SER B N 1
ATOM 5198 C CA . SER B 1 216 ? 0.763 -34.938 -6.602 1 88.44 216 SER B CA 1
ATOM 5199 C C . SER B 1 216 ? 1.932 -34.875 -7.578 1 88.44 216 SER B C 1
ATOM 5201 O O . SER B 1 216 ? 2.904 -34.156 -7.34 1 88.44 216 SER B O 1
ATOM 5203 N N . ARG B 1 217 ? 1.756 -35.594 -8.656 1 89.5 217 ARG B N 1
ATOM 5204 C CA . ARG B 1 217 ? 2.812 -35.594 -9.664 1 89.5 217 ARG B CA 1
ATOM 5205 C C . ARG B 1 217 ? 2.922 -34.219 -10.344 1 89.5 217 ARG B C 1
ATOM 5207 O O . ARG B 1 217 ? 4.023 -33.75 -10.594 1 89.5 217 ARG B O 1
ATOM 5214 N N . LEU B 1 218 ? 1.824 -33.719 -10.625 1 89.88 218 LEU B N 1
ATOM 5215 C CA . LEU B 1 218 ? 1.8 -32.406 -11.242 1 89.88 218 LEU B CA 1
ATOM 5216 C C . LEU B 1 218 ? 2.439 -31.359 -10.328 1 89.88 218 LEU B C 1
ATOM 5218 O O . LEU B 1 218 ? 3.244 -30.547 -10.773 1 89.88 218 LEU B O 1
ATOM 5222 N N . ASP B 1 219 ? 2.119 -31.406 -9.078 1 90.06 219 ASP B N 1
ATOM 5223 C CA . ASP B 1 219 ? 2.713 -30.5 -8.094 1 90.06 219 ASP B CA 1
ATOM 5224 C C . ASP B 1 219 ? 4.227 -30.703 -8.008 1 90.06 219 ASP B C 1
ATOM 5226 O O . ASP B 1 219 ? 4.984 -29.734 -7.984 1 90.06 219 ASP B O 1
ATOM 5230 N N . LEU B 1 220 ? 4.57 -31.906 -7.977 1 93.69 220 LEU B N 1
ATOM 5231 C CA . LEU B 1 220 ? 5.98 -32.25 -7.836 1 93.69 220 LEU B CA 1
ATOM 5232 C C . LEU B 1 220 ? 6.785 -31.781 -9.039 1 93.69 220 LEU B C 1
ATOM 5234 O O . LEU B 1 220 ? 7.82 -31.141 -8.883 1 93.69 220 LEU B O 1
ATOM 5238 N N . VAL B 1 221 ? 6.305 -32.062 -10.203 1 92.81 221 VAL B N 1
ATOM 5239 C CA . VAL B 1 221 ? 7.012 -31.703 -11.43 1 92.81 221 VAL B CA 1
ATOM 5240 C C . VAL B 1 221 ? 7.105 -30.172 -11.555 1 92.81 221 VAL B C 1
ATOM 5242 O O . VAL B 1 221 ? 8.133 -29.641 -11.969 1 92.81 221 VAL B O 1
ATOM 5245 N N . GLY B 1 222 ? 6.102 -29.562 -11.164 1 90.81 222 GLY B N 1
ATOM 5246 C CA . GLY B 1 222 ? 6.133 -28.109 -11.172 1 90.81 222 GLY B CA 1
ATOM 5247 C C . GLY B 1 222 ? 7.27 -27.531 -10.344 1 90.81 222 GLY B C 1
ATOM 5248 O O . GLY B 1 222 ? 7.988 -26.641 -10.805 1 90.81 222 GLY B O 1
ATOM 5249 N N . ILE B 1 223 ? 7.414 -28 -9.18 1 94.44 223 ILE B N 1
ATOM 5250 C CA . ILE B 1 223 ? 8.461 -27.516 -8.289 1 94.44 223 ILE B CA 1
ATOM 5251 C C . ILE B 1 223 ? 9.828 -27.938 -8.812 1 94.44 223 ILE B C 1
ATOM 5253 O O . ILE B 1 223 ? 10.766 -27.141 -8.82 1 94.44 223 ILE B O 1
ATOM 5257 N N . LEU B 1 224 ? 9.891 -29.172 -9.328 1 95.06 224 LEU B N 1
ATOM 5258 C CA . LEU B 1 224 ? 11.148 -29.734 -9.805 1 95.06 224 LEU B CA 1
ATOM 5259 C C . LEU B 1 224 ? 11.695 -28.922 -10.977 1 95.06 224 LEU B C 1
ATOM 5261 O O . LEU B 1 224 ? 12.898 -28.688 -11.062 1 95.06 224 LEU B O 1
ATOM 5265 N N . TRP B 1 225 ? 10.867 -28.531 -11.812 1 90.94 225 TRP B N 1
ATOM 5266 C CA . TRP B 1 225 ? 11.289 -27.875 -13.039 1 90.94 225 TRP B CA 1
ATOM 5267 C C . TRP B 1 225 ? 11.727 -26.438 -12.766 1 90.94 225 TRP B C 1
ATOM 5269 O O . TRP B 1 225 ? 12.656 -25.938 -13.398 1 90.94 225 TRP B O 1
ATOM 5279 N N . ASP B 1 226 ? 11.188 -25.812 -11.844 1 90.69 226 ASP B N 1
ATOM 5280 C CA . ASP B 1 226 ? 11.477 -24.406 -11.531 1 90.69 226 ASP B CA 1
ATOM 5281 C C . ASP B 1 226 ? 12.672 -24.297 -10.586 1 90.69 226 ASP B C 1
ATOM 5283 O O . ASP B 1 226 ? 13.352 -23.266 -10.562 1 90.69 226 ASP B O 1
ATOM 5287 N N . PHE B 1 227 ? 12.977 -25.297 -9.875 1 95.19 227 PHE B N 1
ATOM 5288 C CA . PHE B 1 227 ? 13.867 -25.266 -8.727 1 95.19 227 PHE B CA 1
ATOM 5289 C C . PHE B 1 227 ? 15.297 -24.938 -9.156 1 95.19 227 PHE B C 1
ATOM 5291 O O . PHE B 1 227 ? 15.922 -24.031 -8.602 1 95.19 227 PHE B O 1
ATOM 5298 N N . PRO B 1 228 ? 15.82 -25.562 -10.227 1 93.88 228 PRO B N 1
ATOM 5299 C CA . PRO B 1 228 ? 17.219 -25.312 -10.578 1 93.88 228 PRO B CA 1
ATOM 5300 C C . PRO B 1 228 ? 17.484 -23.875 -10.984 1 93.88 228 PRO B C 1
ATOM 5302 O O . PRO B 1 228 ? 18.469 -23.281 -10.555 1 93.88 228 PRO B O 1
ATOM 5305 N N . ASP B 1 229 ? 16.625 -23.344 -11.75 1 90.88 229 ASP B N 1
ATOM 5306 C CA . ASP B 1 229 ? 16.797 -21.969 -12.203 1 90.88 229 ASP B CA 1
ATOM 5307 C C . ASP B 1 229 ? 16.688 -20.984 -11.031 1 90.88 229 ASP B C 1
ATOM 5309 O O . ASP B 1 229 ? 17.438 -20.016 -10.953 1 90.88 229 ASP B O 1
ATOM 5313 N N . HIS B 1 230 ? 15.773 -21.281 -10.211 1 93.69 230 HIS B N 1
ATOM 5314 C CA . HIS B 1 230 ? 15.609 -20.453 -9.016 1 93.69 230 HIS B CA 1
ATOM 5315 C C . HIS B 1 230 ? 16.859 -20.5 -8.141 1 93.69 230 HIS B C 1
ATOM 5317 O O . HIS B 1 230 ? 17.328 -19.469 -7.676 1 93.69 230 HIS B O 1
ATOM 5323 N N . TYR B 1 231 ? 17.375 -21.625 -7.992 1 95.88 231 TYR B N 1
ATOM 5324 C CA . TYR B 1 231 ? 18.594 -21.812 -7.211 1 95.88 231 TYR B CA 1
ATOM 5325 C C . TYR B 1 231 ? 19.75 -21.062 -7.824 1 95.88 231 TYR B C 1
ATOM 5327 O O . TYR B 1 231 ? 20.484 -20.344 -7.121 1 95.88 231 TYR B O 1
ATOM 5335 N N . LEU B 1 232 ? 19.891 -21.219 -9.102 1 94.44 232 LEU B N 1
ATOM 5336 C CA . LEU B 1 232 ? 21.016 -20.578 -9.789 1 94.44 232 LEU B CA 1
ATOM 5337 C C . LEU B 1 232 ? 20.953 -19.062 -9.664 1 94.44 232 LEU B C 1
ATOM 5339 O O . LEU B 1 232 ? 21.969 -18.406 -9.453 1 94.44 232 LEU B O 1
ATOM 5343 N N . SER B 1 233 ? 19.797 -18.578 -9.82 1 94.75 233 SER B N 1
ATOM 5344 C CA . SER B 1 233 ? 19.594 -17.125 -9.68 1 94.75 233 SER B CA 1
ATOM 5345 C C . SER B 1 233 ? 20 -16.656 -8.289 1 94.75 233 SER B C 1
ATOM 5347 O O . SER B 1 233 ? 20.688 -15.641 -8.148 1 94.75 233 SER B O 1
ATOM 5349 N N . LEU B 1 234 ? 19.609 -17.391 -7.266 1 95.81 234 LEU B N 1
ATOM 5350 C CA . LEU B 1 234 ? 19.922 -17.031 -5.887 1 95.81 234 LEU B CA 1
ATOM 5351 C C . LEU B 1 234 ? 21.406 -17.172 -5.605 1 95.81 234 LEU B C 1
ATOM 5353 O O . LEU B 1 234 ? 21.984 -16.344 -4.891 1 95.81 234 LEU B O 1
ATOM 5357 N N . GLU B 1 235 ? 21.922 -18.203 -6.156 1 96.12 235 GLU B N 1
ATOM 5358 C CA . GLU B 1 235 ? 23.359 -18.406 -5.992 1 96.12 235 GLU B CA 1
ATOM 5359 C C . GLU B 1 235 ? 24.156 -17.234 -6.555 1 96.12 235 GLU B C 1
ATOM 5361 O O . GLU B 1 235 ? 25.109 -16.75 -5.926 1 96.12 235 GLU B O 1
ATOM 5366 N N . GLU B 1 236 ? 23.781 -16.812 -7.656 1 94.81 236 GLU B N 1
ATOM 5367 C CA . GLU B 1 236 ? 24.422 -15.648 -8.266 1 94.81 236 GLU B CA 1
ATOM 5368 C C . GLU B 1 236 ? 24.266 -14.406 -7.387 1 94.81 236 GLU B C 1
ATOM 5370 O O . GLU B 1 236 ? 25.234 -13.672 -7.168 1 94.81 236 GLU B O 1
ATOM 5375 N N . GLU B 1 237 ? 23.125 -14.211 -6.902 1 95.75 237 GLU B N 1
ATOM 5376 C CA . GLU B 1 237 ? 22.844 -13.047 -6.062 1 95.75 237 GLU B CA 1
ATOM 5377 C C . GLU B 1 237 ? 23.688 -13.078 -4.785 1 95.75 237 GLU B C 1
ATOM 5379 O O . GLU B 1 237 ? 24.25 -12.062 -4.391 1 95.75 237 GLU B O 1
ATOM 5384 N N . VAL B 1 238 ? 23.719 -14.227 -4.168 1 97.38 238 VAL B N 1
ATOM 5385 C CA . VAL B 1 238 ? 24.484 -14.383 -2.932 1 97.38 238 VAL B CA 1
ATOM 5386 C C . VAL B 1 238 ? 25.969 -14.141 -3.199 1 97.38 238 VAL B C 1
ATOM 5388 O O . VAL B 1 238 ? 26.641 -13.477 -2.414 1 97.38 238 VAL B O 1
ATOM 5391 N N . ASN B 1 239 ? 26.406 -14.648 -4.324 1 97.12 239 ASN B N 1
ATOM 5392 C CA . ASN B 1 239 ? 27.797 -14.438 -4.703 1 97.12 239 ASN B CA 1
ATOM 5393 C C . ASN B 1 239 ? 28.078 -12.961 -4.957 1 97.12 239 ASN B C 1
ATOM 5395 O O . ASN B 1 239 ? 29.109 -12.438 -4.527 1 97.12 239 ASN B O 1
ATOM 5399 N N . ASP B 1 240 ? 27.203 -12.344 -5.637 1 96.88 240 ASP B N 1
ATOM 5400 C CA . ASP B 1 240 ? 27.344 -10.914 -5.895 1 96.88 240 ASP B CA 1
ATOM 5401 C C . ASP B 1 240 ? 27.391 -10.117 -4.59 1 96.88 240 ASP B C 1
ATOM 5403 O O . ASP B 1 240 ? 28.203 -9.211 -4.434 1 96.88 240 ASP B O 1
ATOM 5407 N N . LEU B 1 241 ? 26.531 -10.492 -3.688 1 97.31 241 LEU B N 1
ATOM 5408 C CA . LEU B 1 241 ? 26.484 -9.812 -2.398 1 97.31 241 LEU B CA 1
ATOM 5409 C C . LEU B 1 241 ? 27.766 -10.016 -1.616 1 97.31 241 LEU B C 1
ATOM 5411 O O . LEU B 1 241 ? 28.281 -9.078 -0.99 1 97.31 241 LEU B O 1
ATOM 5415 N N . LEU B 1 242 ? 28.203 -11.242 -1.627 1 97 242 LEU B N 1
ATOM 5416 C CA . LEU B 1 242 ? 29.453 -11.547 -0.934 1 97 242 LEU B CA 1
ATOM 5417 C C . LEU B 1 242 ? 30.609 -10.703 -1.489 1 97 242 LEU B C 1
ATOM 5419 O O . LEU B 1 242 ? 31.359 -10.109 -0.728 1 97 242 LEU B O 1
ATOM 5423 N N . CYS B 1 243 ? 30.703 -10.625 -2.777 1 97.25 243 CYS B N 1
ATOM 5424 C CA . CYS B 1 243 ? 31.734 -9.836 -3.438 1 97.25 243 CYS B CA 1
ATOM 5425 C C . CYS B 1 243 ? 31.562 -8.352 -3.133 1 97.25 243 CYS B C 1
ATOM 5427 O O . CYS B 1 243 ? 32.531 -7.648 -2.867 1 97.25 243 CYS B O 1
ATOM 5429 N N . ALA B 1 244 ? 30.359 -7.898 -3.203 1 97.5 244 ALA B N 1
ATOM 5430 C CA . ALA B 1 244 ? 30.078 -6.496 -2.918 1 97.5 244 ALA B CA 1
ATOM 5431 C C . ALA B 1 244 ? 30.516 -6.121 -1.509 1 97.5 244 ALA B C 1
ATOM 5433 O O . ALA B 1 244 ? 31.141 -5.07 -1.306 1 97.5 244 ALA B O 1
ATOM 5434 N N . CYS B 1 245 ? 30.203 -6.996 -0.56 1 96.88 245 CYS B N 1
ATOM 5435 C CA . CYS B 1 245 ? 30.641 -6.746 0.811 1 96.88 245 CYS B CA 1
ATOM 5436 C C . CYS B 1 245 ? 32.156 -6.645 0.893 1 96.88 245 CYS B C 1
ATOM 5438 O O . CYS B 1 245 ? 32.688 -5.723 1.516 1 96.88 245 CYS B O 1
ATOM 5440 N N . ASP B 1 246 ? 32.781 -7.547 0.23 1 97.12 246 ASP B N 1
ATOM 5441 C CA . ASP B 1 246 ? 34.219 -7.566 0.25 1 97.12 246 ASP B CA 1
ATOM 5442 C C . ASP B 1 246 ? 34.812 -6.312 -0.406 1 97.12 246 ASP B C 1
ATOM 5444 O O . ASP B 1 246 ? 35.781 -5.746 0.08 1 97.12 246 ASP B O 1
ATOM 5448 N N . GLU B 1 247 ? 34.219 -5.902 -1.464 1 97.06 247 GLU B N 1
ATOM 5449 C CA . GLU B 1 247 ? 34.688 -4.711 -2.18 1 97.06 247 GLU B CA 1
ATOM 5450 C C . GLU B 1 247 ? 34.625 -3.477 -1.284 1 97.06 247 GLU B C 1
ATOM 5452 O O . GLU B 1 247 ? 35.562 -2.682 -1.257 1 97.06 247 GLU B O 1
ATOM 5457 N N . VAL B 1 248 ? 33.625 -3.354 -0.526 1 96.38 248 VAL B N 1
ATOM 5458 C CA . VAL B 1 248 ? 33.438 -2.186 0.328 1 96.38 248 VAL B CA 1
ATOM 5459 C C . VAL B 1 248 ? 34.375 -2.266 1.527 1 96.38 248 VAL B C 1
ATOM 5461 O O . VAL B 1 248 ? 35.031 -1.279 1.88 1 96.38 248 VAL B O 1
ATOM 5464 N N . LEU B 1 249 ? 34.469 -3.418 2.102 1 96 249 LEU B N 1
ATOM 5465 C CA . LEU B 1 249 ? 35.219 -3.602 3.336 1 96 249 LEU B CA 1
ATOM 5466 C C . LEU B 1 249 ? 36.719 -3.471 3.08 1 96 249 LEU B C 1
ATOM 5468 O O . LEU B 1 249 ? 37.469 -3.045 3.961 1 96 249 LEU B O 1
ATOM 5472 N N . THR B 1 250 ? 37.125 -3.762 1.865 1 95.69 250 THR B N 1
ATOM 5473 C CA . THR B 1 250 ? 38.562 -3.791 1.61 1 95.69 250 THR B CA 1
ATOM 5474 C C . THR B 1 250 ? 39 -2.57 0.804 1 95.69 250 THR B C 1
ATOM 5476 O O . THR B 1 250 ? 40.188 -2.404 0.502 1 95.69 250 THR B O 1
ATOM 5479 N N . ASN B 1 251 ? 38.125 -1.74 0.439 1 95.12 251 ASN B N 1
ATOM 5480 C CA . ASN B 1 251 ? 38.438 -0.578 -0.385 1 95.12 251 ASN B CA 1
ATOM 5481 C C . ASN B 1 251 ? 39.062 0.543 0.441 1 95.12 251 ASN B C 1
ATOM 5483 O O . ASN B 1 251 ? 38.344 1.365 1.02 1 95.12 251 ASN B O 1
ATOM 5487 N N . ALA B 1 252 ? 40.375 0.671 0.468 1 95.44 252 ALA B N 1
ATOM 5488 C CA . ALA B 1 252 ? 41.094 1.667 1.253 1 95.44 252 ALA B CA 1
ATOM 5489 C C . ALA B 1 252 ? 40.906 3.062 0.661 1 95.44 252 ALA B C 1
ATOM 5491 O O . ALA B 1 252 ? 40.938 4.059 1.39 1 95.44 252 ALA B O 1
ATOM 5492 N N . HIS B 1 253 ? 40.781 3.129 -0.618 1 96.56 253 HIS B N 1
ATOM 5493 C CA . HIS B 1 253 ? 40.594 4.414 -1.279 1 96.56 253 HIS B CA 1
ATOM 5494 C C . HIS B 1 253 ? 39.25 5.059 -0.875 1 96.56 253 HIS B C 1
ATOM 5496 O O . HIS B 1 253 ? 39.188 6.266 -0.64 1 96.56 253 HIS B O 1
ATOM 5502 N N . LEU B 1 254 ? 38.281 4.219 -0.776 1 96.25 254 LEU B N 1
ATOM 5503 C CA . LEU B 1 254 ? 36.969 4.711 -0.327 1 96.25 254 LEU B CA 1
ATOM 5504 C C . LEU B 1 254 ? 37.062 5.312 1.07 1 96.25 254 LEU B C 1
ATOM 5506 O O . LEU B 1 254 ? 36.562 6.414 1.314 1 96.25 254 LEU B O 1
ATOM 5510 N N . THR B 1 255 ? 37.719 4.637 1.938 1 95.25 255 THR B N 1
ATOM 5511 C CA . THR B 1 255 ? 37.875 5.094 3.314 1 95.25 255 THR B CA 1
ATOM 5512 C C . THR B 1 255 ? 38.594 6.438 3.357 1 95.25 255 THR B C 1
ATOM 5514 O O . THR B 1 255 ? 38.188 7.348 4.078 1 95.25 255 THR B O 1
ATOM 5517 N N . LYS B 1 256 ? 39.562 6.539 2.57 1 96.88 256 LYS B N 1
ATOM 5518 C CA . LYS B 1 256 ? 40.344 7.77 2.525 1 96.88 256 LYS B CA 1
ATOM 5519 C C . LYS B 1 256 ? 39.531 8.93 1.988 1 96.88 256 LYS B C 1
ATOM 5521 O O . LYS B 1 256 ? 39.594 10.047 2.51 1 96.88 256 LYS B O 1
ATOM 5526 N N . ILE B 1 257 ? 38.75 8.703 1.012 1 97.38 257 ILE B N 1
ATOM 5527 C CA . ILE B 1 257 ? 37.906 9.734 0.414 1 97.38 257 ILE B CA 1
ATOM 5528 C C . ILE B 1 257 ? 36.875 10.195 1.424 1 97.38 257 ILE B C 1
ATOM 5530 O O . ILE B 1 257 ? 36.562 11.391 1.51 1 97.38 257 ILE B O 1
ATOM 5534 N N . LEU B 1 258 ? 36.344 9.25 2.168 1 96.75 258 LEU B N 1
ATOM 5535 C CA . LEU B 1 258 ? 35.375 9.586 3.203 1 96.75 258 LEU B CA 1
ATOM 5536 C C . LEU B 1 258 ? 36.031 10.469 4.277 1 96.75 258 LEU B C 1
ATOM 5538 O O . LEU B 1 258 ? 35.375 11.383 4.793 1 96.75 258 LEU B O 1
ATOM 5542 N N . GLU B 1 259 ? 37.25 10.258 4.535 1 96.19 259 GLU B N 1
ATOM 5543 C CA . GLU B 1 259 ? 37.969 11.109 5.465 1 96.19 259 GLU B CA 1
ATOM 5544 C C . GLU B 1 259 ? 38.125 12.523 4.926 1 96.19 259 GLU B C 1
ATOM 5546 O O . GLU B 1 259 ? 37.969 13.5 5.676 1 96.19 259 GLU B O 1
ATOM 5551 N N . TYR B 1 260 ? 38.406 12.602 3.666 1 97.06 260 TYR B N 1
ATOM 5552 C CA . TYR B 1 260 ? 38.469 13.922 3.041 1 97.06 260 TYR B CA 1
ATOM 5553 C C . TYR B 1 260 ? 37.125 14.648 3.139 1 97.06 260 TYR B C 1
ATOM 5555 O O . TYR B 1 260 ? 37.094 15.828 3.49 1 97.06 260 TYR B O 1
ATOM 5563 N N . LEU B 1 261 ? 36.094 13.914 2.844 1 97 261 LEU B N 1
ATOM 5564 C CA . LEU B 1 261 ? 34.75 14.508 2.893 1 97 261 LEU B CA 1
ATOM 5565 C C . LEU B 1 261 ? 34.406 14.984 4.305 1 97 261 LEU B C 1
ATOM 5567 O O . LEU B 1 261 ? 33.844 16.062 4.484 1 97 261 LEU B O 1
ATOM 5571 N N . LEU B 1 262 ? 34.75 14.156 5.277 1 95.81 262 LEU B N 1
ATOM 5572 C CA . LEU B 1 262 ? 34.531 14.531 6.668 1 95.81 262 LEU B CA 1
ATOM 5573 C C . LEU B 1 262 ? 35.312 15.805 7.02 1 95.81 262 LEU B C 1
ATOM 5575 O O . LEU B 1 262 ? 34.75 16.719 7.637 1 95.81 262 LEU B O 1
ATOM 5579 N N . SER B 1 263 ? 36.531 15.898 6.598 1 96.56 263 SER B N 1
ATOM 5580 C CA . SER B 1 263 ? 37.375 17.062 6.867 1 96.56 263 SER B CA 1
ATOM 5581 C C . SER B 1 263 ? 36.812 18.312 6.223 1 96.56 263 SER B C 1
ATOM 5583 O O . SER B 1 263 ? 36.75 19.375 6.863 1 96.56 263 SER B O 1
ATOM 5585 N N . ILE B 1 264 ? 36.406 18.156 5.023 1 96.44 264 ILE B N 1
ATOM 5586 C CA . ILE B 1 264 ? 35.844 19.281 4.273 1 96.44 264 ILE B CA 1
ATOM 5587 C C . ILE B 1 264 ? 34.562 19.75 4.934 1 96.44 264 ILE B C 1
ATOM 5589 O O . ILE B 1 264 ? 34.375 20.953 5.176 1 96.44 264 ILE B O 1
ATOM 5593 N N . GLY B 1 265 ? 33.688 18.781 5.141 1 96.19 265 GLY B N 1
ATOM 5594 C CA . GLY B 1 265 ? 32.438 19.141 5.754 1 96.19 265 GLY B CA 1
ATOM 5595 C C . GLY B 1 265 ? 32.562 19.781 7.121 1 96.19 265 GLY B C 1
ATOM 5596 O O . GLY B 1 265 ? 31.891 20.75 7.43 1 96.19 265 GLY B O 1
ATOM 5597 N N . ASN B 1 266 ? 33.406 19.234 7.957 1 93.5 266 ASN B N 1
ATOM 5598 C CA . ASN B 1 266 ? 33.688 19.812 9.266 1 93.5 266 ASN B CA 1
ATOM 5599 C C . ASN B 1 266 ? 34.25 21.234 9.156 1 93.5 266 ASN B C 1
ATOM 5601 O O . ASN B 1 266 ? 33.844 22.125 9.914 1 93.5 266 ASN B O 1
ATOM 5605 N N . TYR B 1 267 ? 35.125 21.453 8.219 1 95.75 267 TYR B N 1
ATOM 5606 C CA . TYR B 1 267 ? 35.688 22.797 7.988 1 95.75 267 TYR B CA 1
ATOM 5607 C C . TYR B 1 267 ? 34.594 23.766 7.594 1 95.75 267 TYR B C 1
ATOM 5609 O O . TYR B 1 267 ? 34.5 24.875 8.125 1 95.75 267 TYR B O 1
ATOM 5617 N N . MET B 1 268 ? 33.75 23.328 6.699 1 92.81 268 MET B N 1
ATOM 5618 C CA . MET B 1 268 ? 32.688 24.188 6.18 1 92.81 268 MET B CA 1
ATOM 5619 C C . MET B 1 268 ? 31.656 24.5 7.266 1 92.81 268 MET B C 1
ATOM 5621 O O . MET B 1 268 ? 31.078 25.594 7.285 1 92.81 268 MET B O 1
ATOM 5625 N N . ASN B 1 269 ? 31.484 23.531 8.18 1 90.75 269 ASN B N 1
ATOM 5626 C CA . ASN B 1 269 ? 30.484 23.688 9.219 1 90.75 269 ASN B CA 1
ATOM 5627 C C . ASN B 1 269 ? 31.062 24.312 10.484 1 90.75 269 ASN B C 1
ATOM 5629 O O . ASN B 1 269 ? 30.344 24.531 11.461 1 90.75 269 ASN B O 1
ATOM 5633 N N . ALA B 1 270 ? 32.281 24.672 10.469 1 90.19 270 ALA B N 1
ATOM 5634 C CA . ALA B 1 270 ? 32.969 25.109 11.672 1 90.19 270 ALA B CA 1
ATOM 5635 C C . ALA B 1 270 ? 32.281 26.328 12.289 1 90.19 270 ALA B C 1
ATOM 5637 O O . ALA B 1 270 ? 32.031 26.344 13.5 1 90.19 270 ALA B O 1
ATOM 5638 N N . ASN B 1 271 ? 31.875 27.281 11.438 1 85.25 271 ASN B N 1
ATOM 5639 C CA . ASN B 1 271 ? 31.25 28.5 11.938 1 85.25 271 ASN B CA 1
ATOM 5640 C C . ASN B 1 271 ? 29.797 28.266 12.328 1 85.25 271 ASN B C 1
ATOM 5642 O O . ASN B 1 271 ? 29.203 29.062 13.055 1 85.25 271 ASN B O 1
ATOM 5646 N N . TRP B 1 272 ? 29.297 27.219 11.797 1 82 272 TRP B N 1
ATOM 5647 C CA . TRP B 1 272 ? 27.938 26.875 12.148 1 82 272 TRP B CA 1
ATOM 5648 C C . TRP B 1 272 ? 27.891 26.141 13.492 1 82 272 TRP B C 1
ATOM 5650 O O . TRP B 1 272 ? 26.875 26.203 14.195 1 82 272 TRP B O 1
ATOM 5660 N N . ASN B 1 273 ? 29 25.531 13.852 1 81.75 273 ASN B N 1
ATOM 5661 C CA . ASN B 1 273 ? 29.016 24.625 15 1 81.75 273 ASN B CA 1
ATOM 5662 C C . ASN B 1 273 ? 30.047 25.062 16.047 1 81.75 273 ASN B C 1
ATOM 5664 O O . ASN B 1 273 ? 30.688 24.234 16.688 1 81.75 273 ASN B O 1
ATOM 5668 N N . SER B 1 274 ? 30.203 26.422 16.25 1 81.19 274 SER B N 1
ATOM 5669 C CA . SER B 1 274 ? 31.078 27 17.266 1 81.19 274 SER B CA 1
ATOM 5670 C C . SER B 1 274 ? 32.469 26.359 17.234 1 81.19 274 SER B C 1
ATOM 5672 O O . SER B 1 274 ? 33 25.984 18.281 1 81.19 274 SER B O 1
ATOM 5674 N N . LYS B 1 275 ? 32.938 26.062 16.031 1 83.19 275 LYS B N 1
ATOM 5675 C CA . LYS B 1 275 ? 34.312 25.562 15.75 1 83.19 275 LYS B CA 1
ATOM 5676 C C . LYS B 1 275 ? 34.469 24.125 16.188 1 83.19 275 LYS B C 1
ATOM 5678 O O . LYS B 1 275 ? 35.562 23.672 16.484 1 83.19 275 LYS B O 1
ATOM 5683 N N . HIS B 1 276 ? 33.375 23.438 16.344 1 84.81 276 HIS B N 1
ATOM 5684 C CA . HIS B 1 276 ? 33.406 22 16.594 1 84.81 276 HIS B CA 1
ATOM 5685 C C . HIS B 1 276 ? 32.938 21.219 15.383 1 84.81 276 HIS B C 1
ATOM 5687 O O . HIS B 1 276 ? 32.188 21.734 14.555 1 84.81 276 HIS B O 1
ATOM 5693 N N . GLY B 1 277 ? 33.469 20.078 15.219 1 89.81 277 GLY B N 1
ATOM 5694 C CA . GLY B 1 277 ? 33.062 19.188 14.133 1 89.81 277 GLY B CA 1
ATOM 5695 C C . GLY B 1 277 ? 32.5 17.875 14.609 1 89.81 277 GLY B C 1
ATOM 5696 O O . GLY B 1 277 ? 32.5 17.594 15.812 1 89.81 277 GLY B O 1
ATOM 5697 N N . VAL B 1 278 ? 31.938 17.047 13.695 1 91.25 278 VAL B N 1
ATOM 5698 C CA . VAL B 1 278 ? 31.406 15.719 14 1 91.25 278 VAL B CA 1
ATOM 5699 C C . VAL B 1 278 ? 32.5 14.672 13.766 1 91.25 278 VAL B C 1
ATOM 5701 O O . VAL B 1 278 ? 33.312 14.82 12.867 1 91.25 278 VAL B O 1
ATOM 5704 N N . PRO B 1 279 ? 32.469 13.648 14.555 1 91.5 279 PRO B N 1
ATOM 5705 C CA . PRO B 1 279 ? 33.531 12.625 14.398 1 91.5 279 PRO B CA 1
ATOM 5706 C C . PRO B 1 279 ? 33.281 11.734 13.18 1 91.5 279 PRO B C 1
ATOM 5708 O O . PRO B 1 279 ? 34.219 11.086 12.695 1 91.5 279 PRO B O 1
ATOM 5711 N N . GLY B 1 280 ? 32.094 11.648 12.766 1 94.19 280 GLY B N 1
ATOM 5712 C CA . GLY B 1 280 ? 31.719 10.82 11.625 1 94.19 280 GLY B CA 1
ATOM 5713 C C . GLY B 1 280 ? 30.297 11.047 11.164 1 94.19 280 GLY B C 1
ATOM 5714 O O . GLY B 1 280 ? 29.5 11.695 11.852 1 94.19 280 GLY B O 1
ATOM 5715 N N . PHE B 1 281 ? 30.062 10.578 9.969 1 94.19 281 PHE B N 1
ATOM 5716 C CA . PHE B 1 281 ? 28.719 10.727 9.414 1 94.19 281 PHE B CA 1
ATOM 5717 C C . PHE B 1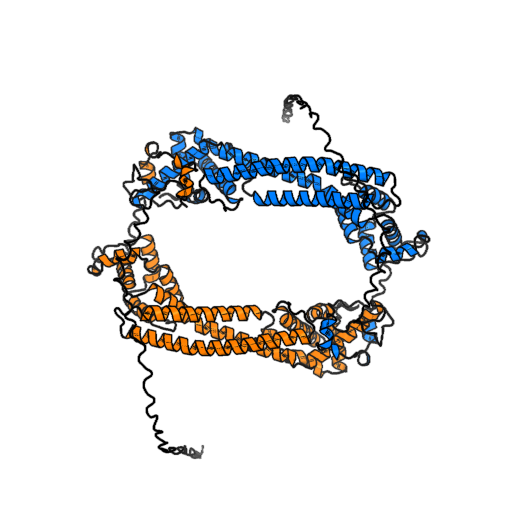 281 ? 28.281 9.453 8.711 1 94.19 281 PHE B C 1
ATOM 5719 O O . PHE B 1 281 ? 29.109 8.625 8.328 1 94.19 281 PHE B O 1
ATOM 5726 N N . GLN B 1 282 ? 27.031 9.227 8.57 1 92.31 282 GLN B N 1
ATOM 5727 C CA . GLN B 1 282 ? 26.453 8.047 7.934 1 92.31 282 GLN B CA 1
ATOM 5728 C C . GLN B 1 282 ? 26.531 8.148 6.414 1 92.31 282 GLN B C 1
ATOM 5730 O O . GLN B 1 282 ? 26.344 9.227 5.844 1 92.31 282 GLN B O 1
ATOM 5735 N N . LEU B 1 283 ? 26.641 7.07 5.734 1 93.06 283 LEU B N 1
ATOM 5736 C CA . LEU B 1 283 ? 26.797 7.016 4.285 1 93.06 283 LEU B CA 1
ATOM 5737 C C . LEU B 1 283 ? 25.531 7.516 3.588 1 93.06 283 LEU B C 1
ATOM 5739 O O . LEU B 1 283 ? 25.594 8.008 2.459 1 93.06 283 LEU B O 1
ATOM 5743 N N . THR B 1 284 ? 24.438 7.426 4.238 1 85.25 284 THR B N 1
ATOM 5744 C CA . THR B 1 284 ? 23.188 7.887 3.656 1 85.25 284 THR B CA 1
ATOM 5745 C C . THR B 1 284 ? 23.234 9.383 3.387 1 85.25 284 THR B C 1
ATOM 5747 O O . THR B 1 284 ? 22.438 9.906 2.594 1 85.25 284 THR B O 1
ATOM 5750 N N . SER B 1 285 ? 24.234 10.102 3.996 1 90.5 285 SER B N 1
ATOM 5751 C CA . SER B 1 285 ? 24.375 11.555 3.848 1 90.5 285 SER B CA 1
ATOM 5752 C C . SER B 1 285 ? 25.156 11.906 2.596 1 90.5 285 SER B C 1
ATOM 5754 O O . SER B 1 285 ? 25.188 13.07 2.178 1 90.5 285 SER B O 1
ATOM 5756 N N . ILE B 1 286 ? 25.734 11.008 1.987 1 92.44 286 ILE B N 1
ATOM 5757 C CA . ILE B 1 286 ? 26.781 11.25 1.009 1 92.44 286 ILE B CA 1
ATOM 5758 C C . ILE B 1 286 ? 26.203 12.016 -0.186 1 92.44 286 ILE B C 1
ATOM 5760 O O . ILE B 1 286 ? 26.828 12.945 -0.696 1 92.44 286 ILE B O 1
ATOM 5764 N N . GLU B 1 287 ? 25.062 11.523 -0.618 1 90.44 287 GLU B N 1
ATOM 5765 C CA . GLU B 1 287 ? 24.453 12.172 -1.772 1 90.44 287 GLU B CA 1
ATOM 5766 C C . GLU B 1 287 ? 24.234 13.664 -1.512 1 90.44 287 GLU B C 1
ATOM 5768 O O . GLU B 1 287 ? 24.547 14.5 -2.359 1 90.44 287 GLU B O 1
ATOM 5773 N N . LYS B 1 288 ? 23.75 13.961 -0.378 1 89.38 288 LYS B N 1
ATOM 5774 C CA . LYS B 1 288 ? 23.484 15.352 -0.005 1 89.38 288 LYS B CA 1
ATOM 5775 C C . LYS B 1 288 ? 24.781 16.141 0.097 1 89.38 288 LYS B C 1
ATOM 5777 O O . LYS B 1 288 ? 24.859 17.281 -0.37 1 89.38 288 LYS B O 1
ATOM 5782 N N . VAL B 1 289 ? 25.812 15.578 0.638 1 93.06 289 VAL B N 1
ATOM 5783 C CA . VAL B 1 289 ? 27.109 16.234 0.847 1 93.06 289 VAL B CA 1
ATOM 5784 C C . VAL B 1 289 ? 27.75 16.531 -0.501 1 93.06 289 VAL B C 1
ATOM 5786 O O . VAL B 1 289 ? 28.203 17.656 -0.744 1 93.06 289 VAL B O 1
ATOM 5789 N N . LEU B 1 290 ? 27.703 15.602 -1.37 1 95 290 LEU B N 1
ATOM 5790 C CA . LEU B 1 290 ? 28.375 15.727 -2.664 1 95 290 LEU B CA 1
ATOM 5791 C C . LEU B 1 290 ? 27.688 16.781 -3.521 1 95 290 LEU B C 1
ATOM 5793 O O . LEU B 1 290 ? 28.344 17.438 -4.336 1 95 290 LEU B O 1
ATOM 5797 N N . ASN B 1 291 ? 26.469 17 -3.25 1 92.19 291 ASN B N 1
ATOM 5798 C CA . ASN B 1 291 ? 25.688 17.844 -4.152 1 92.19 291 ASN B CA 1
ATOM 5799 C C . ASN B 1 291 ? 25.531 19.25 -3.596 1 92.19 291 ASN B C 1
ATOM 5801 O O . ASN B 1 291 ? 24.766 20.047 -4.129 1 92.19 291 ASN B O 1
ATOM 5805 N N . VAL B 1 292 ? 26.219 19.562 -2.564 1 92.62 292 VAL B N 1
ATOM 5806 C CA . VAL B 1 292 ? 26.25 20.953 -2.104 1 92.62 292 VAL B CA 1
ATOM 5807 C C . VAL B 1 292 ? 26.766 21.859 -3.219 1 92.62 292 VAL B C 1
ATOM 5809 O O . VAL B 1 292 ? 27.828 21.609 -3.779 1 92.62 292 VAL B O 1
ATOM 5812 N N . LYS B 1 293 ? 26.016 22.891 -3.586 1 90.25 293 LYS B N 1
ATOM 5813 C CA . LYS B 1 293 ? 26.359 23.766 -4.699 1 90.25 293 LYS B CA 1
ATOM 5814 C C . LYS B 1 293 ? 27.281 24.906 -4.238 1 90.25 293 LYS B C 1
ATOM 5816 O O . LYS B 1 293 ? 27.141 25.391 -3.113 1 90.25 293 LYS B O 1
ATOM 5821 N N . GLY B 1 294 ? 28.156 25.281 -5.062 1 91.19 294 GLY B N 1
ATOM 5822 C CA . GLY B 1 294 ? 28.984 26.453 -4.812 1 91.19 294 GLY B CA 1
ATOM 5823 C C . GLY B 1 294 ? 28.312 27.75 -5.219 1 91.19 294 GLY B C 1
ATOM 5824 O O . GLY B 1 294 ? 27.109 27.781 -5.457 1 91.19 294 GLY B O 1
ATOM 5825 N N . ARG B 1 295 ? 29.094 28.812 -5.191 1 87.06 295 ARG B N 1
ATOM 5826 C CA . ARG B 1 295 ? 28.609 30.094 -5.68 1 87.06 295 ARG B CA 1
ATOM 5827 C C . ARG B 1 295 ? 28.188 30 -7.141 1 87.06 295 ARG B C 1
ATOM 5829 O O . ARG B 1 295 ? 27.156 30.578 -7.535 1 87.06 295 ARG B O 1
ATOM 5836 N N . ASP B 1 296 ? 29.047 29.328 -7.844 1 86.88 296 ASP B N 1
ATOM 5837 C CA . ASP B 1 296 ? 28.688 28.922 -9.195 1 86.88 296 ASP B CA 1
ATOM 5838 C C . ASP B 1 296 ? 27.844 27.656 -9.172 1 86.88 296 ASP B C 1
ATOM 5840 O O . ASP B 1 296 ? 28.281 26.609 -8.695 1 86.88 296 ASP B O 1
ATOM 5844 N N . PRO B 1 297 ? 26.641 27.734 -9.695 1 84.38 297 PRO B N 1
ATOM 5845 C CA . PRO B 1 297 ? 25.734 26.594 -9.633 1 84.38 297 PRO B CA 1
ATOM 5846 C C . PRO B 1 297 ? 26.281 25.359 -10.32 1 84.38 297 PRO B C 1
ATOM 5848 O O . PRO B 1 297 ? 25.828 24.234 -10.055 1 84.38 297 PRO B O 1
ATOM 5851 N N . GLN B 1 298 ? 27.25 25.5 -11.164 1 86.38 298 GLN B N 1
ATOM 5852 C CA . GLN B 1 298 ? 27.828 24.359 -11.859 1 86.38 298 GLN B CA 1
ATOM 5853 C C . GLN B 1 298 ? 28.859 23.656 -10.992 1 86.38 298 GLN B C 1
ATOM 5855 O O . GLN B 1 298 ? 29.266 22.531 -11.289 1 86.38 298 GLN B O 1
ATOM 5860 N N . THR B 1 299 ? 29.266 24.297 -9.93 1 91.12 299 THR B N 1
ATOM 5861 C CA . THR B 1 299 ? 30.266 23.734 -9.031 1 91.12 299 THR B CA 1
ATOM 5862 C C . THR B 1 299 ? 29.609 23.047 -7.844 1 91.12 299 THR B C 1
ATOM 5864 O O . THR B 1 299 ? 28.672 23.594 -7.254 1 91.12 299 THR B O 1
ATOM 5867 N N . THR B 1 300 ? 29.984 21.812 -7.586 1 95.5 300 THR B N 1
ATOM 5868 C CA . THR B 1 300 ? 29.5 21.078 -6.422 1 95.5 300 THR B CA 1
ATOM 5869 C C . THR B 1 300 ? 30.672 20.688 -5.508 1 95.5 300 THR B C 1
ATOM 5871 O O . THR B 1 300 ? 31.828 20.812 -5.891 1 95.5 300 THR B O 1
ATOM 5874 N N . LEU B 1 301 ? 30.297 20.328 -4.344 1 96.12 301 LEU B N 1
ATOM 5875 C CA . LEU B 1 301 ? 31.344 19.891 -3.426 1 96.12 301 LEU B CA 1
ATOM 5876 C C . LEU B 1 301 ? 32.125 18.703 -4 1 96.12 301 LEU B C 1
ATOM 5878 O O . LEU B 1 301 ? 33.312 18.578 -3.773 1 96.12 301 LEU B O 1
ATOM 5882 N N . CYS B 1 302 ? 31.469 17.906 -4.766 1 96.81 302 CYS B N 1
ATOM 5883 C CA . CYS B 1 302 ? 32.125 16.766 -5.406 1 96.81 302 CYS B CA 1
ATOM 5884 C C . CYS B 1 302 ? 33.188 17.234 -6.41 1 96.81 302 CYS B C 1
ATOM 5886 O O . CYS B 1 302 ? 34.281 16.688 -6.469 1 96.81 302 CYS B O 1
ATOM 5888 N N . SER B 1 303 ? 32.812 18.234 -7.156 1 96.25 303 SER B N 1
ATOM 5889 C CA . SER B 1 303 ? 33.75 18.75 -8.133 1 96.25 303 SER B CA 1
ATOM 5890 C C . SER B 1 303 ? 35 19.328 -7.449 1 96.25 303 SER B C 1
ATOM 5892 O O . SER B 1 303 ? 36.125 19.156 -7.938 1 96.25 303 SER B O 1
ATOM 5894 N N . TYR B 1 304 ? 34.812 20.031 -6.379 1 96.88 304 TYR B N 1
ATOM 5895 C CA . TYR B 1 304 ? 35.938 20.531 -5.598 1 96.88 304 TYR B CA 1
ATOM 5896 C C . TYR B 1 304 ? 36.812 19.375 -5.105 1 96.88 304 TYR B C 1
ATOM 5898 O O . TYR B 1 304 ? 38.031 19.391 -5.273 1 96.88 304 TYR B O 1
ATOM 5906 N N . LEU B 1 305 ? 36.125 18.375 -4.523 1 97.25 305 LEU B N 1
ATOM 5907 C CA . LEU B 1 305 ? 36.844 17.219 -3.996 1 97.25 305 LEU B CA 1
ATOM 5908 C C . LEU B 1 305 ? 37.688 16.547 -5.086 1 97.25 305 LEU B C 1
ATOM 5910 O O . LEU B 1 305 ? 38.875 16.297 -4.898 1 97.25 305 LEU B O 1
ATOM 5914 N N . VAL B 1 306 ? 37.094 16.297 -6.172 1 96.94 306 VAL B N 1
ATOM 5915 C CA . VAL B 1 306 ? 37.75 15.648 -7.285 1 96.94 306 VAL B CA 1
ATOM 5916 C C . VAL B 1 306 ? 38.938 16.5 -7.746 1 96.94 306 VAL B C 1
ATOM 5918 O O . VAL B 1 306 ? 40.031 15.977 -8.016 1 96.94 306 VAL B O 1
ATOM 5921 N N . GLY B 1 307 ? 38.719 17.797 -7.844 1 96.44 307 GLY B N 1
ATOM 5922 C CA . GLY B 1 307 ? 39.781 18.703 -8.203 1 96.44 307 GLY B CA 1
ATOM 5923 C C . GLY B 1 307 ? 40.969 18.625 -7.238 1 96.44 307 GLY B C 1
ATOM 5924 O O . GLY B 1 307 ? 42.125 18.625 -7.664 1 96.44 307 GLY B O 1
ATOM 5925 N N . GLN B 1 308 ? 40.688 18.578 -6 1 96.62 308 GLN B N 1
ATOM 5926 C CA . GLN B 1 308 ? 41.719 18.484 -4.98 1 96.62 308 GLN B CA 1
ATOM 5927 C C . GLN B 1 308 ? 42.469 17.156 -5.062 1 96.62 308 GLN B C 1
ATOM 5929 O O . GLN B 1 308 ? 43.688 17.109 -5.004 1 96.62 308 GLN B O 1
ATOM 5934 N N . LEU B 1 309 ? 41.719 16.047 -5.219 1 96.88 309 LEU B N 1
ATOM 5935 C CA . LEU B 1 309 ? 42.312 14.727 -5.262 1 96.88 309 LEU B CA 1
ATOM 5936 C C . LEU B 1 309 ? 43.219 14.578 -6.477 1 96.88 309 LEU B C 1
ATOM 5938 O O . LEU B 1 309 ? 44.25 13.891 -6.41 1 96.88 309 LEU B O 1
ATOM 5942 N N . ARG B 1 310 ? 42.844 15.219 -7.57 1 95.88 310 ARG B N 1
ATOM 5943 C CA . ARG B 1 310 ? 43.656 15.172 -8.773 1 95.88 310 ARG B CA 1
ATOM 5944 C C . ARG B 1 310 ? 45.062 15.758 -8.508 1 95.88 310 ARG B C 1
ATOM 5946 O O . ARG B 1 310 ? 46.031 15.305 -9.086 1 95.88 310 ARG B O 1
ATOM 5953 N N . LYS B 1 311 ? 45.094 16.703 -7.613 1 95.19 311 LYS B N 1
ATOM 5954 C CA . LYS B 1 311 ? 46.375 17.391 -7.281 1 95.19 311 LYS B CA 1
ATOM 5955 C C . LYS B 1 311 ? 47.125 16.641 -6.18 1 95.19 311 LYS B C 1
ATOM 5957 O O . LYS B 1 311 ? 48.344 16.516 -6.234 1 95.19 311 LYS B O 1
ATOM 5962 N N . ILE B 1 312 ? 46.406 16.109 -5.238 1 95 312 ILE B N 1
ATOM 5963 C CA . ILE B 1 312 ? 47 15.594 -4.008 1 95 312 ILE B CA 1
ATOM 5964 C C . ILE B 1 312 ? 47.344 14.117 -4.184 1 95 312 ILE B C 1
ATOM 5966 O O . ILE B 1 312 ? 48.438 13.688 -3.861 1 95 312 ILE B O 1
ATOM 5970 N N . ASP B 1 313 ? 46.344 13.367 -4.605 1 95.5 313 ASP B N 1
ATOM 5971 C CA . ASP B 1 313 ? 46.469 11.922 -4.719 1 95.5 313 ASP B CA 1
ATOM 5972 C C . ASP B 1 313 ? 45.562 11.367 -5.809 1 95.5 313 ASP B C 1
ATOM 5974 O O . ASP B 1 313 ? 44.5 10.812 -5.512 1 95.5 313 ASP B O 1
ATOM 5978 N N . PRO B 1 314 ? 46.062 11.359 -7.047 1 95.44 314 PRO B N 1
ATOM 5979 C CA . PRO B 1 314 ? 45.219 11 -8.188 1 95.44 314 PRO B CA 1
ATOM 5980 C C . PRO B 1 314 ? 44.781 9.539 -8.164 1 95.44 314 PRO B C 1
ATOM 5982 O O . PRO B 1 314 ? 43.781 9.172 -8.797 1 95.44 314 PRO B O 1
ATOM 5985 N N . VAL B 1 315 ? 45.438 8.703 -7.457 1 96.12 315 VAL B N 1
ATOM 5986 C CA . VAL B 1 315 ? 45.125 7.277 -7.406 1 96.12 315 VAL B CA 1
ATOM 5987 C C . VAL B 1 315 ? 43.781 7.066 -6.75 1 96.12 315 VAL B C 1
ATOM 5989 O O . VAL B 1 315 ? 43.062 6.105 -7.066 1 96.12 315 VAL B O 1
ATOM 5992 N N . LEU B 1 316 ? 43.375 7.965 -5.906 1 97 316 LEU B N 1
ATOM 5993 C CA . LEU B 1 316 ? 42.125 7.871 -5.195 1 97 316 LEU B CA 1
ATOM 5994 C C . LEU B 1 316 ? 40.938 8.016 -6.156 1 97 316 LEU B C 1
ATOM 5996 O O . LEU B 1 316 ? 39.812 7.598 -5.848 1 97 316 LEU B O 1
ATOM 6000 N N . LEU B 1 317 ? 41.188 8.617 -7.336 1 96.31 317 LEU B N 1
ATOM 6001 C CA . LEU B 1 317 ? 40.125 8.859 -8.297 1 96.31 317 LEU B CA 1
ATOM 6002 C C . LEU B 1 317 ? 39.625 7.547 -8.906 1 96.31 317 LEU B C 1
ATOM 6004 O O . LEU B 1 317 ? 38.531 7.5 -9.492 1 96.31 317 LEU B O 1
ATOM 6008 N N . GLU B 1 318 ? 40.312 6.441 -8.656 1 95.06 318 GLU B N 1
ATOM 6009 C CA . GLU B 1 318 ? 40 5.16 -9.289 1 95.06 318 GLU B CA 1
ATOM 6010 C C . GLU B 1 318 ? 39.156 4.293 -8.383 1 95.06 318 GLU B C 1
ATOM 6012 O O . GLU B 1 318 ? 38.75 3.184 -8.758 1 95.06 318 GLU B O 1
ATOM 6017 N N . TRP B 1 319 ? 38.75 4.773 -7.246 1 96.12 319 TRP B N 1
ATOM 6018 C CA . TRP B 1 319 ? 38.094 3.951 -6.238 1 96.12 319 TRP B CA 1
ATOM 6019 C C . TRP B 1 319 ? 36.781 3.369 -6.785 1 96.12 319 TRP B C 1
ATOM 6021 O O . TRP B 1 319 ? 36.438 2.234 -6.465 1 96.12 319 TRP B O 1
ATOM 6031 N N . PRO B 1 320 ? 36.094 4.07 -7.715 1 95.06 320 PRO B N 1
ATOM 6032 C CA . PRO B 1 320 ? 34.844 3.496 -8.195 1 95.06 320 PRO B CA 1
ATOM 6033 C C . PRO B 1 320 ? 35.062 2.213 -9 1 95.06 320 PRO B C 1
ATOM 6035 O O . PRO B 1 320 ? 34.125 1.387 -9.094 1 95.06 320 PRO B O 1
ATOM 6038 N N . GLU B 1 321 ? 36.25 2.02 -9.555 1 94.12 321 GLU B N 1
ATOM 6039 C CA . GLU B 1 321 ? 36.531 0.816 -10.328 1 94.12 321 GLU B CA 1
ATOM 6040 C C . GLU B 1 321 ? 36.5 -0.426 -9.438 1 94.12 321 GLU B C 1
ATOM 6042 O O . GLU B 1 321 ? 36.312 -1.539 -9.93 1 94.12 321 GLU B O 1
ATOM 6047 N N . GLY B 1 322 ? 36.688 -0.237 -8.141 1 94.62 322 GLY B N 1
ATOM 6048 C CA . GLY B 1 322 ? 36.75 -1.352 -7.207 1 94.62 322 GLY B CA 1
ATOM 6049 C C . GLY B 1 322 ? 35.406 -1.732 -6.613 1 94.62 322 GLY B C 1
ATOM 6050 O O . GLY B 1 322 ? 35.344 -2.559 -5.699 1 94.62 322 GLY B O 1
ATOM 6051 N N . VAL B 1 323 ? 34.312 -1.133 -7.141 1 95.88 323 VAL B N 1
ATOM 6052 C CA . VAL B 1 323 ? 33.031 -1.423 -6.512 1 95.88 323 VAL B CA 1
ATOM 6053 C C . VAL B 1 323 ? 32.031 -1.89 -7.566 1 95.88 323 VAL B C 1
ATOM 6055 O O . VAL B 1 323 ? 30.859 -1.486 -7.547 1 95.88 323 VAL B O 1
ATOM 6058 N N . THR B 1 324 ? 32.406 -2.814 -8.438 1 94.69 324 THR B N 1
ATOM 6059 C CA . THR B 1 324 ? 31.578 -3.312 -9.539 1 94.69 324 THR B CA 1
ATOM 6060 C C . THR B 1 324 ? 30.391 -4.109 -9 1 94.69 324 THR B C 1
ATOM 6062 O O . THR B 1 324 ? 29.25 -3.914 -9.445 1 94.69 324 THR B O 1
ATOM 6065 N N . HIS B 1 325 ? 30.641 -4.957 -8.078 1 96.31 325 HIS B N 1
ATOM 6066 C CA . HIS B 1 325 ? 29.562 -5.781 -7.539 1 96.31 325 HIS B CA 1
ATOM 6067 C C . HIS B 1 325 ? 28.625 -4.957 -6.668 1 96.31 325 HIS B C 1
ATOM 6069 O O . HIS B 1 325 ? 27.422 -5.246 -6.59 1 96.31 325 HIS B O 1
ATOM 6075 N N . VAL B 1 326 ? 29.188 -3.867 -6.09 1 96.38 326 VAL B N 1
ATOM 6076 C CA . VAL B 1 326 ? 28.328 -2.969 -5.316 1 96.38 326 VAL B CA 1
ATOM 6077 C C . VAL B 1 326 ? 27.281 -2.346 -6.227 1 96.38 326 VAL B C 1
ATOM 6079 O O . VAL B 1 326 ? 26.094 -2.283 -5.867 1 96.38 326 VAL B O 1
ATOM 6082 N N . ASN B 1 327 ? 27.703 -1.992 -7.367 1 94.19 327 ASN B N 1
ATOM 6083 C CA . ASN B 1 327 ? 26.781 -1.395 -8.328 1 94.19 327 ASN B CA 1
ATOM 6084 C C . ASN B 1 327 ? 25.688 -2.381 -8.758 1 94.19 327 ASN B C 1
ATOM 6086 O O . ASN B 1 327 ? 24.531 -2.008 -8.883 1 94.19 327 ASN B O 1
ATOM 6090 N N . LYS B 1 328 ? 26.094 -3.605 -8.914 1 93 328 LYS B N 1
ATOM 6091 C CA . LYS B 1 328 ? 25.141 -4.652 -9.289 1 93 328 LYS B CA 1
ATOM 6092 C C . LYS B 1 328 ? 24.141 -4.914 -8.156 1 93 328 LYS B C 1
ATOM 6094 O O . LYS B 1 328 ? 22.984 -5.223 -8.414 1 93 328 LYS B O 1
ATOM 6099 N N . CYS B 1 329 ? 24.562 -4.703 -6.91 1 95.06 329 CYS B N 1
ATOM 6100 C CA . CYS B 1 329 ? 23.766 -5.074 -5.742 1 95.06 329 CYS B CA 1
ATOM 6101 C C . CYS B 1 329 ? 23.031 -3.865 -5.172 1 95.06 329 CYS B C 1
ATOM 6103 O O . CYS B 1 329 ? 22.484 -3.932 -4.078 1 95.06 329 CYS B O 1
ATOM 6105 N N . ALA B 1 330 ? 23.078 -2.729 -5.859 1 92.56 330 ALA B N 1
ATOM 6106 C CA . ALA B 1 330 ? 22.516 -1.485 -5.348 1 92.56 330 ALA B CA 1
ATOM 6107 C C . ALA B 1 330 ? 21.031 -1.661 -5.008 1 92.56 330 ALA B C 1
ATOM 6109 O O . ALA B 1 330 ? 20.531 -1.047 -4.062 1 92.56 330 ALA B O 1
ATOM 6110 N N . GLY B 1 331 ? 20.375 -2.557 -5.691 1 89.25 331 GLY B N 1
ATOM 6111 C CA . GLY B 1 331 ? 18.953 -2.752 -5.469 1 89.25 331 GLY B CA 1
ATOM 6112 C C . GLY B 1 331 ? 18.625 -4.027 -4.707 1 89.25 331 GLY B C 1
ATOM 6113 O O . GLY B 1 331 ? 17.469 -4.367 -4.516 1 89.25 331 GLY B O 1
ATOM 6114 N N . TYR B 1 332 ? 19.609 -4.66 -4.219 1 89.38 332 TYR B N 1
ATOM 6115 C CA . TYR B 1 332 ? 19.406 -5.938 -3.541 1 89.38 332 TYR B CA 1
ATOM 6116 C C . TYR B 1 332 ? 19.031 -5.723 -2.078 1 89.38 332 TYR B C 1
ATOM 6118 O O . TYR B 1 332 ? 19.531 -4.805 -1.43 1 89.38 332 TYR B O 1
ATOM 6126 N N . SER B 1 333 ? 18.172 -6.535 -1.551 1 88.62 333 SER B N 1
ATOM 6127 C CA . SER B 1 333 ? 17.891 -6.664 -0.124 1 88.62 333 SER B CA 1
ATOM 6128 C C . SER B 1 333 ? 18.484 -7.949 0.445 1 88.62 333 SER B C 1
ATOM 6130 O O . SER B 1 333 ? 18.078 -9.047 0.058 1 88.62 333 SER B O 1
ATOM 6132 N N . VAL B 1 334 ? 19.406 -7.723 1.319 1 92.81 334 VAL B N 1
ATOM 6133 C CA . VAL B 1 334 ? 20.031 -8.891 1.932 1 92.81 334 VAL B CA 1
ATOM 6134 C C . VAL B 1 334 ? 18.969 -9.75 2.607 1 92.81 334 VAL B C 1
ATOM 6136 O O . VAL B 1 334 ? 18.984 -10.977 2.465 1 92.81 334 VAL B O 1
ATOM 6139 N N . LYS B 1 335 ? 18.047 -9.148 3.221 1 90.19 335 LYS B N 1
ATOM 6140 C CA . LYS B 1 335 ? 16.984 -9.859 3.914 1 90.19 335 LYS B CA 1
ATOM 6141 C C . LYS B 1 335 ? 16.078 -10.594 2.924 1 90.19 335 LYS B C 1
ATOM 6143 O O . LYS B 1 335 ? 15.656 -11.727 3.178 1 90.19 335 LYS B O 1
ATOM 6148 N N . ALA B 1 336 ? 15.797 -9.969 1.818 1 89.69 336 ALA B N 1
ATOM 6149 C CA . ALA B 1 336 ? 14.93 -10.578 0.809 1 89.69 336 ALA B CA 1
ATOM 6150 C C . ALA B 1 336 ? 15.57 -11.836 0.224 1 89.69 336 ALA B C 1
ATOM 6152 O O . ALA B 1 336 ? 14.875 -12.82 -0.053 1 89.69 336 ALA B O 1
ATOM 6153 N N . VAL B 1 337 ? 16.859 -11.766 0.052 1 94.06 337 VAL B N 1
ATOM 6154 C CA . VAL B 1 337 ? 17.578 -12.922 -0.471 1 94.06 337 VAL B CA 1
ATOM 6155 C C . VAL B 1 337 ? 17.469 -14.086 0.51 1 94.06 337 VAL B C 1
ATOM 6157 O O . VAL B 1 337 ? 17.266 -15.234 0.102 1 94.06 337 VAL B O 1
ATOM 6160 N N . GLY B 1 338 ? 17.609 -13.805 1.776 1 93.94 338 GLY B N 1
ATOM 6161 C CA . GLY B 1 338 ? 17.422 -14.836 2.791 1 93.94 338 GLY B CA 1
ATOM 6162 C C . GLY B 1 338 ? 16.047 -15.461 2.762 1 93.94 338 GLY B C 1
ATOM 6163 O O . GLY B 1 338 ? 15.914 -16.688 2.881 1 93.94 338 GLY B O 1
ATOM 6164 N N . ALA B 1 339 ? 15.102 -14.633 2.613 1 91.81 339 ALA B N 1
ATOM 6165 C CA . ALA B 1 339 ? 13.727 -15.125 2.541 1 91.81 339 ALA B CA 1
ATOM 6166 C C . ALA B 1 339 ? 13.539 -16.047 1.342 1 91.81 339 ALA B C 1
ATOM 6168 O O . ALA B 1 339 ? 12.828 -17.062 1.434 1 91.81 339 ALA B O 1
ATOM 6169 N N . GLU B 1 340 ? 14.164 -15.711 0.234 1 94.25 340 GLU B N 1
ATOM 6170 C CA . GLU B 1 340 ? 14.055 -16.531 -0.97 1 94.25 340 GLU B CA 1
ATOM 6171 C C . GLU B 1 340 ? 14.742 -17.875 -0.781 1 94.25 340 GLU B C 1
ATOM 6173 O O . GLU B 1 340 ? 14.289 -18.891 -1.316 1 94.25 340 GLU B O 1
ATOM 6178 N N . ILE B 1 341 ? 15.797 -17.844 -0.045 1 95.38 341 ILE B N 1
ATOM 6179 C CA . ILE B 1 341 ? 16.469 -19.094 0.271 1 95.38 341 ILE B CA 1
ATOM 6180 C C . ILE B 1 341 ? 15.555 -19.984 1.095 1 95.38 341 ILE B C 1
ATOM 6182 O O . ILE B 1 341 ? 15.477 -21.203 0.857 1 95.38 341 ILE B O 1
ATOM 6186 N N . ASP B 1 342 ? 14.836 -19.359 1.942 1 93.88 342 ASP B N 1
ATOM 6187 C CA . ASP B 1 342 ? 13.883 -20.109 2.752 1 93.88 342 ASP B CA 1
ATOM 6188 C C . ASP B 1 342 ? 12.773 -20.703 1.885 1 93.88 342 ASP B C 1
ATOM 6190 O O . ASP B 1 342 ? 12.305 -21.828 2.139 1 93.88 342 ASP B O 1
ATOM 6194 N N . VAL B 1 343 ? 12.391 -19.984 0.942 1 94.19 343 VAL B N 1
ATOM 6195 C CA . VAL B 1 343 ? 11.383 -20.484 0.005 1 94.19 343 VAL B CA 1
ATOM 6196 C C . VAL B 1 343 ? 11.898 -21.75 -0.681 1 94.19 343 VAL B C 1
ATOM 6198 O O . VAL B 1 343 ? 11.172 -22.734 -0.794 1 94.19 343 VAL B O 1
ATOM 6201 N N . LEU B 1 344 ? 13.141 -21.797 -1.108 1 95.81 344 LEU B N 1
ATOM 6202 C CA . LEU B 1 344 ? 13.734 -22.953 -1.765 1 95.81 344 LEU B CA 1
ATOM 6203 C C . LEU B 1 344 ? 13.836 -24.125 -0.803 1 95.81 344 LEU B C 1
ATOM 6205 O O . LEU B 1 344 ? 13.594 -25.281 -1.193 1 95.81 344 LEU B O 1
ATOM 6209 N N . LYS B 1 345 ? 14.172 -23.797 0.404 1 95.81 345 LYS B N 1
ATOM 6210 C CA . LYS B 1 345 ? 14.234 -24.844 1.412 1 95.81 345 LYS B CA 1
ATOM 6211 C C . LYS B 1 345 ? 12.867 -25.484 1.622 1 95.81 345 LYS B C 1
ATOM 6213 O O . LYS B 1 345 ? 12.758 -26.703 1.714 1 95.81 345 LYS B O 1
ATOM 6218 N N . ASN B 1 346 ? 11.922 -24.672 1.68 1 95.19 346 ASN B N 1
ATOM 6219 C CA . ASN B 1 346 ? 10.555 -25.172 1.828 1 95.19 346 ASN B CA 1
ATOM 6220 C C . ASN B 1 346 ? 10.133 -26.016 0.626 1 95.19 346 ASN B C 1
ATOM 6222 O O . ASN B 1 346 ? 9.477 -27.047 0.784 1 95.19 346 ASN B O 1
ATOM 6226 N N . ASP B 1 347 ? 10.461 -25.578 -0.536 1 95.88 347 ASP B N 1
ATOM 6227 C CA . ASP B 1 347 ? 10.141 -26.328 -1.748 1 95.88 347 ASP B CA 1
ATOM 6228 C C . ASP B 1 347 ? 10.812 -27.703 -1.738 1 95.88 347 ASP B C 1
ATOM 6230 O O . ASP B 1 347 ? 10.211 -28.703 -2.141 1 95.88 347 ASP B O 1
ATOM 6234 N N . LEU B 1 348 ? 12.031 -27.75 -1.292 1 97 348 LEU B N 1
ATOM 6235 C CA . LEU B 1 348 ? 12.742 -29.031 -1.219 1 97 348 LEU B CA 1
ATOM 6236 C C . LEU B 1 348 ? 12.062 -29.969 -0.234 1 97 348 LEU B C 1
ATOM 6238 O O . LEU B 1 348 ? 11.969 -31.172 -0.488 1 97 348 LEU B O 1
ATOM 6242 N N . GLN B 1 349 ? 11.57 -29.375 0.805 1 96.44 349 GLN B N 1
ATOM 6243 C CA . GLN B 1 349 ? 10.828 -30.172 1.773 1 96.44 349 GLN B CA 1
ATOM 6244 C C . GLN B 1 349 ? 9.547 -30.734 1.165 1 96.44 349 GLN B C 1
ATOM 6246 O O . GLN B 1 349 ? 9.188 -31.891 1.405 1 96.44 349 GLN B O 1
ATOM 6251 N N . LYS B 1 350 ? 8.906 -29.938 0.443 1 95.25 350 LYS B N 1
ATOM 6252 C CA . LYS B 1 350 ? 7.703 -30.391 -0.244 1 95.25 350 LYS B CA 1
ATOM 6253 C C . LYS B 1 350 ? 8.008 -31.531 -1.205 1 95.25 350 LYS B C 1
ATOM 6255 O O . LYS B 1 350 ? 7.242 -32.5 -1.302 1 95.25 350 LYS B O 1
ATOM 6260 N N . ILE B 1 351 ? 9.102 -31.453 -1.91 1 96.06 351 ILE B N 1
ATOM 6261 C CA . ILE B 1 351 ? 9.523 -32.5 -2.828 1 96.06 351 ILE B CA 1
ATOM 6262 C C . ILE B 1 351 ? 9.758 -33.812 -2.055 1 96.06 351 ILE B C 1
ATOM 6264 O O . ILE B 1 351 ? 9.297 -34.875 -2.465 1 96.06 351 ILE B O 1
ATOM 6268 N N . LYS B 1 352 ? 10.422 -33.688 -0.941 1 95.44 352 LYS B N 1
ATOM 6269 C CA . LYS B 1 352 ? 10.703 -34.844 -0.1 1 95.44 352 LYS B CA 1
ATOM 6270 C C . LYS B 1 352 ? 9.406 -35.5 0.362 1 95.44 352 LYS B C 1
ATOM 6272 O O . LYS B 1 352 ? 9.266 -36.719 0.278 1 95.44 352 LYS B O 1
ATOM 6277 N N . LYS B 1 353 ? 8.516 -34.656 0.792 1 94.5 353 LYS B N 1
ATOM 6278 C CA . LYS B 1 353 ? 7.238 -35.188 1.291 1 94.5 353 LYS B CA 1
ATOM 6279 C C . LYS B 1 353 ? 6.445 -35.844 0.178 1 94.5 353 LYS B C 1
ATOM 6281 O O . LYS B 1 353 ? 5.875 -36.938 0.381 1 94.5 353 LYS B O 1
ATOM 6286 N N . THR B 1 354 ? 6.449 -35.25 -0.979 1 93.38 354 THR B N 1
ATOM 6287 C CA . THR B 1 354 ? 5.703 -35.781 -2.107 1 93.38 354 THR B CA 1
ATOM 6288 C C . THR B 1 354 ? 6.324 -37.094 -2.59 1 93.38 354 THR B C 1
ATOM 6290 O O . THR B 1 354 ? 5.609 -38.031 -2.914 1 93.38 354 THR B O 1
ATOM 6293 N N . LEU B 1 355 ? 7.621 -37.188 -2.639 1 93.06 355 LEU B N 1
ATOM 6294 C CA . LEU B 1 355 ? 8.305 -38.406 -3.031 1 93.06 355 LEU B CA 1
ATOM 6295 C C . LEU B 1 355 ? 7.969 -39.562 -2.074 1 93.06 355 LEU B C 1
ATOM 6297 O O . LEU B 1 355 ? 7.707 -40.688 -2.51 1 93.06 355 LEU B O 1
ATOM 6301 N N . LYS B 1 356 ? 7.969 -39.219 -0.821 1 91.44 356 LYS B N 1
ATOM 6302 C CA . LYS B 1 356 ? 7.617 -40.219 0.179 1 91.44 356 LYS B CA 1
ATOM 6303 C C . LYS B 1 356 ? 6.195 -40.75 -0.037 1 91.44 356 LYS B C 1
ATOM 6305 O O . LYS B 1 356 ? 5.953 -41.938 0.028 1 91.44 356 LYS B O 1
ATOM 6310 N N . ALA B 1 357 ? 5.328 -39.812 -0.289 1 87.88 357 ALA B N 1
ATOM 6311 C CA . ALA B 1 357 ? 3.936 -40.188 -0.525 1 87.88 357 ALA B CA 1
ATOM 6312 C C . ALA B 1 357 ? 3.805 -41.094 -1.761 1 87.88 357 ALA B C 1
ATOM 6314 O O . ALA B 1 357 ? 3.018 -42.031 -1.771 1 87.88 357 ALA B O 1
ATOM 6315 N N . LEU B 1 358 ? 4.566 -40.812 -2.805 1 85.62 358 LEU B N 1
ATOM 6316 C CA . LEU B 1 358 ? 4.547 -41.625 -4.027 1 85.62 358 LEU B CA 1
ATOM 6317 C C . LEU B 1 358 ? 5.094 -43.031 -3.779 1 85.62 358 LEU B C 1
ATOM 6319 O O . LEU B 1 358 ? 4.578 -44 -4.32 1 85.62 358 LEU B O 1
ATOM 6323 N N . ARG B 1 359 ? 6.043 -43.125 -2.959 1 86.62 359 ARG B N 1
ATOM 6324 C CA . ARG B 1 359 ? 6.672 -44.406 -2.648 1 86.62 359 ARG B CA 1
ATOM 6325 C C . ARG B 1 359 ? 5.762 -45.25 -1.782 1 86.62 359 ARG B C 1
ATOM 6327 O O . ARG B 1 359 ? 5.77 -46.5 -1.894 1 86.62 359 ARG B O 1
ATOM 6334 N N . ASP B 1 360 ? 5.055 -44.531 -0.919 1 84.38 360 ASP B N 1
ATOM 6335 C CA . ASP B 1 360 ? 4.152 -45.25 -0.026 1 84.38 360 ASP B CA 1
ATOM 6336 C C . ASP B 1 360 ? 2.967 -45.812 -0.794 1 84.38 360 ASP B C 1
ATOM 6338 O O . ASP B 1 360 ? 2.344 -46.781 -0.347 1 84.38 360 ASP B O 1
ATOM 6342 N N . HIS B 1 361 ? 2.689 -45.219 -1.927 1 73.56 361 HIS B N 1
ATOM 6343 C CA . HIS B 1 361 ? 1.598 -45.719 -2.75 1 73.56 361 HIS B CA 1
ATOM 6344 C C . HIS B 1 361 ? 2.09 -46.781 -3.723 1 73.56 361 HIS B C 1
ATOM 6346 O O . HIS B 1 361 ? 2.701 -46.469 -4.746 1 73.56 361 HIS B O 1
ATOM 6352 N N . LYS B 1 362 ? 2.275 -48.156 -3.359 1 65.12 362 LYS B N 1
ATOM 6353 C CA . LYS B 1 362 ? 2.93 -49.281 -4.012 1 65.12 362 LYS B CA 1
ATOM 6354 C C . LYS B 1 362 ? 2.107 -49.781 -5.195 1 65.12 362 LYS B C 1
ATOM 6356 O O . LYS B 1 362 ? 2.607 -50.531 -6.027 1 65.12 362 LYS B O 1
ATOM 6361 N N . VAL B 1 363 ? 0.973 -49.25 -5.387 1 59.97 363 VAL B N 1
ATOM 6362 C CA . VAL B 1 363 ? 0.152 -49.938 -6.379 1 59.97 363 VAL B CA 1
ATOM 6363 C C . VAL B 1 363 ? 0.538 -49.469 -7.781 1 59.97 363 VAL B C 1
ATOM 6365 O O . VAL B 1 363 ? 0.487 -48.281 -8.086 1 59.97 363 VAL B O 1
ATOM 6368 N N . GLY B 1 364 ? 1.043 -50.344 -8.57 1 61.97 364 GLY B N 1
ATOM 6369 C CA . GLY B 1 364 ? 1.224 -50.188 -10 1 61.97 364 GLY B CA 1
ATOM 6370 C C . GLY B 1 364 ? 2.479 -49.406 -10.359 1 61.97 364 GLY B C 1
ATOM 6371 O O . GLY B 1 364 ? 2.518 -48.719 -11.375 1 61.97 364 GLY B O 1
ATOM 6372 N N . VAL B 1 365 ? 3.473 -49.5 -9.547 1 66.5 365 VAL B N 1
ATOM 6373 C CA . VAL B 1 365 ? 4.719 -48.812 -9.812 1 66.5 365 VAL B CA 1
ATOM 6374 C C . VAL B 1 365 ? 5.461 -49.5 -10.961 1 66.5 365 VAL B C 1
ATOM 6376 O O . VAL B 1 365 ? 5.816 -50.656 -10.867 1 66.5 365 VAL B O 1
ATOM 6379 N N . ASP B 1 366 ? 5.457 -48.875 -12.117 1 77.81 366 ASP B N 1
ATOM 6380 C CA . ASP B 1 366 ? 6.164 -49.406 -13.281 1 77.81 366 ASP B CA 1
ATOM 6381 C C . ASP B 1 366 ? 7.605 -48.906 -13.32 1 77.81 366 ASP B C 1
ATOM 6383 O O . ASP B 1 366 ? 8.062 -48.25 -12.383 1 77.81 366 ASP B O 1
ATOM 6387 N N . LYS B 1 367 ? 8.242 -49.438 -14.367 1 80.75 367 LYS B N 1
ATOM 6388 C CA . LYS B 1 367 ? 9.664 -49.125 -14.516 1 80.75 367 LYS B CA 1
ATOM 6389 C C . LYS B 1 367 ? 9.891 -47.625 -14.625 1 80.75 367 LYS B C 1
ATOM 6391 O O . LYS B 1 367 ? 10.859 -47.094 -14.078 1 80.75 367 LYS B O 1
ATOM 6396 N N . MET B 1 368 ? 9.055 -46.969 -15.25 1 80.75 368 MET B N 1
ATOM 6397 C CA . MET B 1 368 ? 9.172 -45.531 -15.43 1 80.75 368 MET B CA 1
ATOM 6398 C C . MET B 1 368 ? 8.992 -44.812 -14.102 1 80.75 368 MET B C 1
ATOM 6400 O O . MET B 1 368 ? 9.727 -43.875 -13.805 1 80.75 368 MET B O 1
ATOM 6404 N N . ASP B 1 369 ? 8.094 -45.25 -13.289 1 83.31 369 ASP B N 1
ATOM 6405 C CA . ASP B 1 369 ? 7.836 -44.656 -11.977 1 83.31 369 ASP B CA 1
ATOM 6406 C C . ASP B 1 369 ? 9.039 -44.844 -11.055 1 83.31 369 ASP B C 1
ATOM 6408 O O . ASP B 1 369 ? 9.414 -43.906 -10.328 1 83.31 369 ASP B O 1
ATOM 6412 N N . LYS B 1 370 ? 9.586 -46.062 -11.156 1 86.81 370 LYS B N 1
ATOM 6413 C CA . LYS B 1 370 ? 10.75 -46.344 -10.32 1 86.81 370 LYS B CA 1
ATOM 6414 C C . LYS B 1 370 ? 11.93 -45.438 -10.711 1 86.81 370 LYS B C 1
ATOM 6416 O O . LYS B 1 370 ? 12.617 -44.906 -9.836 1 86.81 370 LYS B O 1
ATOM 6421 N N . LYS B 1 371 ? 12.148 -45.344 -12.016 1 89.12 371 LYS B N 1
ATOM 6422 C CA . LYS B 1 371 ? 13.211 -44.438 -12.484 1 89.12 371 LYS B CA 1
ATOM 6423 C C . LYS B 1 371 ? 12.977 -43 -12.039 1 89.12 371 LYS B C 1
ATOM 6425 O O . LYS B 1 371 ? 13.898 -42.344 -11.594 1 89.12 371 LYS B O 1
ATOM 6430 N N . PHE B 1 372 ? 11.781 -42.562 -12.102 1 91.56 372 PHE B N 1
ATOM 6431 C CA . PHE B 1 372 ? 11.43 -41.188 -11.711 1 91.56 372 PHE B CA 1
ATOM 6432 C C . PHE B 1 372 ? 11.695 -40.969 -10.227 1 91.56 372 PHE B C 1
ATOM 6434 O O . PHE B 1 372 ? 12.289 -39.969 -9.844 1 91.56 372 PHE B O 1
ATOM 6441 N N . GLN B 1 373 ? 11.266 -41.906 -9.43 1 90.94 373 GLN B N 1
ATOM 6442 C CA . GLN B 1 373 ? 11.477 -41.781 -7.992 1 90.94 373 GLN B CA 1
ATOM 6443 C C . GLN B 1 373 ? 12.969 -41.688 -7.664 1 90.94 373 GLN B C 1
ATOM 6445 O O . GLN B 1 373 ? 13.375 -40.938 -6.789 1 90.94 373 GLN B O 1
ATOM 6450 N N . THR B 1 374 ? 13.758 -42.531 -8.422 1 93.25 374 THR B N 1
ATOM 6451 C CA . THR B 1 374 ? 15.203 -42.5 -8.227 1 93.25 374 THR B CA 1
ATOM 6452 C C . THR B 1 374 ? 15.781 -41.156 -8.648 1 93.25 374 THR B C 1
ATOM 6454 O O . THR B 1 374 ? 16.625 -40.594 -7.949 1 93.25 374 THR B O 1
ATOM 6457 N N . ASP B 1 375 ? 15.312 -40.656 -9.766 1 93.69 375 ASP B N 1
ATOM 6458 C CA . ASP B 1 375 ? 15.781 -39.375 -10.258 1 93.69 375 ASP B CA 1
ATOM 6459 C C . ASP B 1 375 ? 15.438 -38.25 -9.273 1 93.69 375 ASP B C 1
ATOM 6461 O O . ASP B 1 375 ? 16.234 -37.344 -9.055 1 93.69 375 ASP B O 1
ATOM 6465 N N . VAL B 1 376 ? 14.258 -38.281 -8.672 1 95.31 376 VAL B N 1
ATOM 6466 C CA . VAL B 1 376 ? 13.828 -37.281 -7.703 1 95.31 376 VAL B CA 1
ATOM 6467 C C . VAL B 1 376 ? 14.688 -37.375 -6.445 1 95.31 376 VAL B C 1
ATOM 6469 O O . VAL B 1 37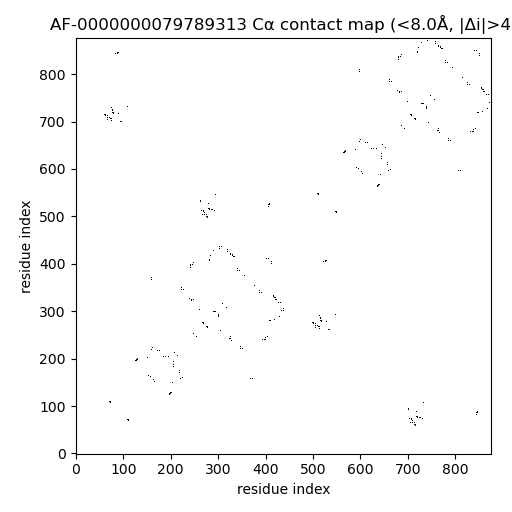6 ? 15.078 -36.375 -5.867 1 95.31 376 VAL B O 1
ATOM 6472 N N . GLN B 1 377 ? 14.953 -38.625 -6.094 1 95.31 377 GLN B N 1
ATOM 6473 C CA . GLN B 1 377 ? 15.82 -38.812 -4.934 1 95.31 377 GLN B CA 1
ATOM 6474 C C . GLN B 1 377 ? 17.203 -38.219 -5.172 1 95.31 377 GLN B C 1
ATOM 6476 O O . GLN B 1 377 ? 17.75 -37.562 -4.285 1 95.31 377 GLN B O 1
ATOM 6481 N N . ASN B 1 378 ? 17.781 -38.438 -6.34 1 95.44 378 ASN B N 1
ATOM 6482 C CA . ASN B 1 378 ? 19.062 -37.844 -6.691 1 95.44 378 ASN B CA 1
ATOM 6483 C C . ASN B 1 378 ? 19 -36.312 -6.668 1 95.44 378 ASN B C 1
ATOM 6485 O O . ASN B 1 378 ? 19.938 -35.656 -6.223 1 95.44 378 ASN B O 1
ATOM 6489 N N . PHE B 1 379 ? 17.891 -35.812 -7.184 1 96.5 379 PHE B N 1
ATOM 6490 C CA . PHE B 1 379 ? 17.641 -34.375 -7.164 1 96.5 379 PHE B CA 1
ATOM 6491 C C . PHE B 1 379 ? 17.672 -33.844 -5.738 1 96.5 379 PHE B C 1
ATOM 6493 O O . PHE B 1 379 ? 18.328 -32.844 -5.457 1 96.5 379 PHE B O 1
ATOM 6500 N N . ILE B 1 380 ? 17 -34.5 -4.805 1 97.06 380 ILE B N 1
ATOM 6501 C CA . ILE B 1 380 ? 16.906 -34.094 -3.408 1 97.06 380 ILE B CA 1
ATOM 6502 C C . ILE B 1 380 ? 18.297 -34.062 -2.787 1 97.06 380 ILE B C 1
ATOM 6504 O O . ILE B 1 380 ? 18.672 -33.094 -2.121 1 97.06 380 ILE B O 1
ATOM 6508 N N . VAL B 1 381 ? 19.062 -35.094 -3.078 1 96.38 381 VAL B N 1
ATOM 6509 C CA . VAL B 1 381 ? 20.391 -35.219 -2.496 1 96.38 381 VAL B CA 1
ATOM 6510 C C . VAL B 1 381 ? 21.281 -34.094 -3.025 1 96.38 381 VAL B C 1
ATOM 6512 O O . VAL B 1 381 ? 21.984 -33.438 -2.256 1 96.38 381 VAL B O 1
ATOM 6515 N N . GLU B 1 382 ? 21.219 -33.844 -4.242 1 96.19 382 GLU B N 1
ATOM 6516 C CA . GLU B 1 382 ? 22.031 -32.812 -4.883 1 96.19 382 GLU B CA 1
ATOM 6517 C C . GLU B 1 382 ? 21.703 -31.438 -4.34 1 96.19 382 GLU B C 1
ATOM 6519 O O . GLU B 1 382 ? 22.594 -30.688 -3.936 1 96.19 382 GLU B O 1
ATOM 6524 N N . TYR B 1 383 ? 20.438 -31.141 -4.211 1 97 383 TYR B N 1
ATOM 6525 C CA . TYR B 1 383 ? 20.078 -29.766 -3.889 1 97 383 TYR B CA 1
ATOM 6526 C C . TYR B 1 383 ? 20 -29.562 -2.381 1 97 383 TYR B C 1
ATOM 6528 O O . TYR B 1 383 ? 20.016 -28.422 -1.9 1 97 383 TYR B O 1
ATOM 6536 N N . ASP B 1 384 ? 19.875 -30.688 -1.704 1 96.62 384 ASP B N 1
ATOM 6537 C CA . ASP B 1 384 ? 20.078 -30.562 -0.263 1 96.62 384 ASP B CA 1
ATOM 6538 C C . ASP B 1 384 ? 21.484 -30.062 0.052 1 96.62 384 ASP B C 1
ATOM 6540 O O . ASP B 1 384 ? 21.656 -29.141 0.858 1 96.62 384 ASP B O 1
ATOM 6544 N N . ARG B 1 385 ? 22.438 -30.641 -0.643 1 96.5 385 ARG B N 1
ATOM 6545 C CA . ARG B 1 385 ? 23.844 -30.25 -0.47 1 96.5 385 ARG B CA 1
ATOM 6546 C C . ARG B 1 385 ? 24.078 -28.828 -0.96 1 96.5 385 ARG B C 1
ATOM 6548 O O . ARG B 1 385 ? 24.703 -28.016 -0.267 1 96.5 385 ARG B O 1
ATOM 6555 N N . LYS B 1 386 ? 23.578 -28.516 -2.059 1 96.81 386 LYS B N 1
ATOM 6556 C CA . LYS B 1 386 ? 23.766 -27.188 -2.664 1 96.81 386 LYS B CA 1
ATOM 6557 C C . LYS B 1 386 ? 23.125 -26.109 -1.802 1 96.81 386 LYS B C 1
ATOM 6559 O O . LYS B 1 386 ? 23.703 -25.031 -1.632 1 96.81 386 LYS B O 1
ATOM 6564 N N . LEU B 1 387 ? 21.953 -26.406 -1.242 1 97.25 387 LEU B N 1
ATOM 6565 C CA . LEU B 1 387 ? 21.266 -25.438 -0.398 1 97.25 387 LEU B CA 1
ATOM 6566 C C . LEU B 1 387 ? 22.031 -25.203 0.898 1 97.25 387 LEU B C 1
ATOM 6568 O O . LEU B 1 387 ? 22.078 -24.078 1.402 1 97.25 387 LEU B O 1
ATOM 6572 N N . ASP B 1 388 ? 22.609 -26.266 1.384 1 96.38 388 ASP B N 1
ATOM 6573 C CA . ASP B 1 388 ? 23.453 -26.125 2.572 1 96.38 388 ASP B CA 1
ATOM 6574 C C . ASP B 1 388 ? 24.625 -25.188 2.305 1 96.38 388 ASP B C 1
ATOM 6576 O O . ASP B 1 388 ? 24.938 -24.312 3.125 1 96.38 388 ASP B O 1
ATOM 6580 N N . GLN B 1 389 ? 25.266 -25.359 1.174 1 97 389 GLN B N 1
ATOM 6581 C CA . GLN B 1 389 ? 26.391 -24.5 0.779 1 97 389 GLN B CA 1
ATOM 6582 C C . GLN B 1 389 ? 25.938 -23.062 0.583 1 97 389 GLN B C 1
ATOM 6584 O O . GLN B 1 389 ? 26.625 -22.125 1.014 1 97 389 GLN B O 1
ATOM 6589 N N . LEU B 1 390 ? 24.812 -22.922 -0.034 1 97.12 390 LEU B N 1
ATOM 6590 C CA . LEU B 1 390 ? 24.266 -21.578 -0.277 1 97.12 390 LEU B CA 1
ATOM 6591 C C . LEU B 1 390 ? 23.938 -20.891 1.036 1 97.12 390 LEU B C 1
ATOM 6593 O O . LEU B 1 390 ? 24.203 -19.688 1.194 1 97.12 390 LEU B O 1
ATOM 6597 N N . ASP B 1 391 ? 23.375 -21.656 1.925 1 95.94 391 ASP B N 1
ATOM 6598 C CA . ASP B 1 391 ? 23.031 -21.125 3.242 1 95.94 391 ASP B CA 1
ATOM 6599 C C . ASP B 1 391 ? 24.281 -20.656 3.988 1 95.94 391 ASP B C 1
ATOM 6601 O O . ASP B 1 391 ? 24.266 -19.609 4.648 1 95.94 391 ASP B O 1
ATOM 6605 N N . ALA B 1 392 ? 25.312 -21.391 3.875 1 96.88 392 ALA B N 1
ATOM 6606 C CA . ALA B 1 392 ? 26.578 -21.016 4.504 1 96.88 392 ALA B CA 1
ATOM 6607 C C . ALA B 1 392 ? 27.141 -19.734 3.904 1 96.88 392 ALA B C 1
ATOM 6609 O O . ALA B 1 392 ? 27.609 -18.859 4.633 1 96.88 392 ALA B O 1
ATOM 6610 N N . LYS B 1 393 ? 27.094 -19.625 2.615 1 97.06 393 LYS B N 1
ATOM 6611 C CA . LYS B 1 393 ? 27.547 -18.406 1.944 1 97.06 393 LYS B CA 1
ATOM 6612 C C . LYS B 1 393 ? 26.703 -17.203 2.352 1 97.06 393 LYS B C 1
ATOM 6614 O O . LYS B 1 393 ? 27.234 -16.109 2.582 1 97.06 393 LYS B O 1
ATOM 6619 N N . TYR B 1 394 ? 25.422 -17.469 2.453 1 97.69 394 TYR B N 1
ATOM 6620 C CA . TYR B 1 394 ? 24.516 -16.391 2.861 1 97.69 394 TYR B CA 1
ATOM 6621 C C . TYR B 1 394 ? 24.828 -15.938 4.281 1 97.69 394 TYR B C 1
ATOM 6623 O O . TYR B 1 394 ? 24.766 -14.742 4.586 1 97.69 394 TYR B O 1
ATOM 6631 N N . SER B 1 395 ? 25.094 -16.828 5.148 1 97.12 395 SER B N 1
ATOM 6632 C CA . SER B 1 395 ? 25.5 -16.469 6.512 1 97.12 395 SER B CA 1
ATOM 6633 C C . SER B 1 395 ? 26.734 -15.578 6.52 1 97.12 395 SER B C 1
ATOM 6635 O O . SER B 1 395 ? 26.812 -14.625 7.297 1 97.12 395 SER B O 1
ATOM 6637 N N . LYS B 1 396 ? 27.672 -15.883 5.652 1 97.25 396 LYS B N 1
ATOM 6638 C CA . LYS B 1 396 ? 28.859 -15.039 5.516 1 97.25 396 LYS B CA 1
ATOM 6639 C C . LYS B 1 396 ? 28.484 -13.633 5.043 1 97.25 396 LYS B C 1
ATOM 6641 O O . LYS B 1 396 ? 29.031 -12.641 5.531 1 97.25 396 LYS B O 1
ATOM 6646 N N . VAL B 1 397 ? 27.578 -13.602 4.074 1 97 397 VAL B N 1
ATOM 6647 C CA . VAL B 1 397 ? 27.094 -12.32 3.574 1 97 397 VAL B CA 1
ATOM 6648 C C . VAL B 1 397 ? 26.5 -11.508 4.723 1 97 397 VAL B C 1
ATOM 6650 O O . VAL B 1 397 ? 26.828 -10.328 4.887 1 97 397 VAL B O 1
ATOM 6653 N N . THR B 1 398 ? 25.656 -12.18 5.516 1 95.88 398 THR B N 1
ATOM 6654 C CA . THR B 1 398 ? 24.984 -11.5 6.621 1 95.88 398 THR B CA 1
ATOM 6655 C C . THR B 1 398 ? 26 -11 7.641 1 95.88 398 THR B C 1
ATOM 6657 O O . THR B 1 398 ? 25.891 -9.875 8.141 1 95.88 398 THR B O 1
ATOM 6660 N N . ASP B 1 399 ? 27 -11.719 7.879 1 96.12 399 ASP B N 1
ATOM 6661 C CA . ASP B 1 399 ? 28.047 -11.328 8.805 1 96.12 399 ASP B CA 1
ATOM 6662 C C . ASP B 1 399 ? 28.844 -10.141 8.266 1 96.12 399 ASP B C 1
ATOM 6664 O O . ASP B 1 399 ? 29.109 -9.18 9 1 96.12 399 ASP B O 1
ATOM 6668 N N . LYS B 1 400 ? 29.219 -10.211 7.047 1 96.44 400 LYS B N 1
ATOM 6669 C CA . LYS B 1 400 ? 29.984 -9.141 6.426 1 96.44 400 LYS B CA 1
ATOM 6670 C C . LYS B 1 400 ? 29.156 -7.855 6.328 1 96.44 400 LYS B C 1
ATOM 6672 O O . LYS B 1 400 ? 29.688 -6.758 6.5 1 96.44 400 LYS B O 1
ATOM 6677 N N . TYR B 1 401 ? 27.922 -8.055 6.062 1 95.88 401 TYR B N 1
ATOM 6678 C CA . TYR B 1 401 ? 27.047 -6.891 6.008 1 95.88 401 TYR B CA 1
ATOM 6679 C C . TYR B 1 401 ? 26.984 -6.199 7.363 1 95.88 401 TYR B C 1
ATOM 6681 O O . TYR B 1 401 ? 27.062 -4.969 7.445 1 95.88 401 TYR B O 1
ATOM 6689 N N . LYS B 1 402 ? 26.828 -6.992 8.398 1 94.38 402 LYS B N 1
ATOM 6690 C CA . LYS B 1 402 ? 26.828 -6.445 9.75 1 94.38 402 LYS B CA 1
ATOM 6691 C C . LYS B 1 402 ? 28.141 -5.723 10.039 1 94.38 402 LYS B C 1
ATOM 6693 O O . LYS B 1 402 ? 28.156 -4.652 10.656 1 94.38 402 LYS B O 1
ATOM 6698 N N . GLN B 1 403 ? 29.219 -6.277 9.594 1 95.12 403 GLN B N 1
ATOM 6699 C CA . GLN B 1 403 ? 30.531 -5.652 9.75 1 95.12 403 GLN B CA 1
ATOM 6700 C C . GLN B 1 403 ? 30.578 -4.301 9.047 1 95.12 403 GLN B C 1
ATOM 6702 O O . GLN B 1 403 ? 31.156 -3.346 9.57 1 95.12 403 GLN B O 1
ATOM 6707 N N . MET B 1 404 ? 30.016 -4.262 7.887 1 95 404 MET B N 1
ATOM 6708 C CA . MET B 1 404 ? 29.969 -3.008 7.137 1 95 404 MET B CA 1
ATOM 6709 C C . MET B 1 404 ? 29.188 -1.943 7.898 1 95 404 MET B C 1
ATOM 6711 O O . MET B 1 404 ? 29.625 -0.793 7.984 1 95 404 MET B O 1
ATOM 6715 N N . LEU B 1 405 ? 28.109 -2.361 8.453 1 93.44 405 LEU B N 1
ATOM 6716 C CA . LEU B 1 405 ? 27.297 -1.425 9.234 1 93.44 405 LEU B CA 1
ATOM 6717 C C . LEU B 1 405 ? 28.109 -0.858 10.398 1 93.44 405 LEU B C 1
ATOM 6719 O O . LEU B 1 405 ? 28.094 0.351 10.641 1 93.44 405 LEU B O 1
ATOM 6723 N N . VAL B 1 406 ? 28.797 -1.703 11.062 1 93.38 406 VAL B N 1
ATOM 6724 C CA . VAL B 1 406 ? 29.609 -1.301 12.203 1 93.38 406 VAL B CA 1
ATOM 6725 C C . VAL B 1 406 ? 30.75 -0.397 11.727 1 93.38 406 VAL B C 1
ATOM 6727 O O . VAL B 1 406 ? 30.984 0.673 12.297 1 93.38 406 VAL B O 1
ATOM 6730 N N . ARG B 1 407 ? 31.406 -0.759 10.695 1 94.25 407 ARG B N 1
ATOM 6731 C CA . ARG B 1 407 ? 32.562 -0.039 10.188 1 94.25 407 ARG B CA 1
ATOM 6732 C C . ARG B 1 407 ? 32.188 1.392 9.805 1 94.25 407 ARG B C 1
ATOM 6734 O O . ARG B 1 407 ? 32.969 2.324 10.062 1 94.25 407 ARG B O 1
ATOM 6741 N N . PHE B 1 408 ? 31 1.6 9.281 1 94.69 408 PHE B N 1
ATOM 6742 C CA . PHE B 1 408 ? 30.641 2.914 8.766 1 94.69 408 PHE B CA 1
ATOM 6743 C C . PHE B 1 408 ? 29.672 3.617 9.711 1 94.69 408 PHE B C 1
ATOM 6745 O O . PHE B 1 408 ? 29.125 4.668 9.375 1 94.69 408 PHE B O 1
ATOM 6752 N N . GLY B 1 409 ? 29.469 3.031 10.906 1 91.5 409 GLY B N 1
ATOM 6753 C CA . GLY B 1 409 ? 28.656 3.643 11.938 1 91.5 409 GLY B CA 1
ATOM 6754 C C . GLY B 1 409 ? 27.188 3.744 11.555 1 91.5 409 GLY B C 1
ATOM 6755 O O . GLY B 1 409 ? 26.516 4.723 11.898 1 91.5 409 GLY B O 1
ATOM 6756 N N . GLU B 1 410 ? 26.719 2.768 10.789 1 91.5 410 GLU B N 1
ATOM 6757 C CA . GLU B 1 410 ? 25.312 2.73 10.391 1 91.5 410 GLU B CA 1
ATOM 6758 C C . GLU B 1 410 ? 24.453 2.049 11.453 1 91.5 410 GLU B C 1
ATOM 6760 O O . GLU B 1 410 ? 24.922 1.162 12.164 1 91.5 410 GLU B O 1
ATOM 6765 N N . PRO B 1 411 ? 23.219 2.506 11.539 1 86.31 411 PRO B N 1
ATOM 6766 C CA . PRO B 1 411 ? 22.344 1.806 12.484 1 86.31 411 PRO B CA 1
ATOM 6767 C C . PRO B 1 411 ? 22.141 0.334 12.125 1 86.31 411 PRO B C 1
ATOM 6769 O O . PRO B 1 411 ? 22.062 -0.012 10.945 1 86.31 411 PRO B O 1
ATOM 6772 N N . VAL B 1 412 ? 21.969 -0.426 13.156 1 84.31 412 VAL B N 1
ATOM 6773 C CA . VAL B 1 412 ? 21.891 -1.875 13 1 84.31 412 VAL B CA 1
ATOM 6774 C C . VAL B 1 412 ? 20.594 -2.242 12.281 1 84.31 412 VAL B C 1
ATOM 6776 O O . VAL B 1 412 ? 20.547 -3.229 11.539 1 84.31 412 VAL B O 1
ATOM 6779 N N . ASN B 1 413 ? 19.578 -1.502 12.5 1 80.62 413 ASN B N 1
ATOM 6780 C CA . ASN B 1 413 ? 18.281 -1.842 11.945 1 80.62 413 ASN B CA 1
ATOM 6781 C C . ASN B 1 413 ? 18.047 -1.16 10.602 1 80.62 413 ASN B C 1
ATOM 6783 O O . ASN B 1 413 ? 16.906 -1.069 10.141 1 80.62 413 ASN B O 1
ATOM 6787 N N . LYS B 1 414 ? 19.047 -0.737 10.039 1 80.56 414 LYS B N 1
ATOM 6788 C CA . LYS B 1 414 ? 18.922 -0.088 8.742 1 80.56 414 LYS B CA 1
ATOM 6789 C C . LYS B 1 414 ? 18.438 -1.067 7.676 1 80.56 414 LYS B C 1
ATOM 6791 O O . LYS B 1 414 ? 18.844 -2.232 7.664 1 80.56 414 LYS B O 1
ATOM 6796 N N . PRO B 1 415 ? 17.531 -0.565 6.777 1 73.31 415 PRO B N 1
ATOM 6797 C CA . PRO B 1 415 ? 17.141 -1.435 5.668 1 73.31 415 PRO B CA 1
ATOM 6798 C C . PRO B 1 415 ? 18.328 -1.937 4.859 1 73.31 415 PRO B C 1
ATOM 6800 O O . PRO B 1 415 ? 19.266 -1.17 4.578 1 73.31 415 PRO B O 1
ATOM 6803 N N . THR B 1 416 ? 18.328 -3.152 4.496 1 77.94 416 THR B N 1
ATOM 6804 C CA . THR B 1 416 ? 19.516 -3.82 3.961 1 77.94 416 THR B CA 1
ATOM 6805 C C . THR B 1 416 ? 19.75 -3.418 2.508 1 77.94 416 THR B C 1
ATOM 6807 O O . THR B 1 416 ? 20.781 -3.77 1.921 1 77.94 416 THR B O 1
ATOM 6810 N N . GLU B 1 417 ? 18.828 -2.736 1.957 1 79.19 417 GLU B N 1
ATOM 6811 C CA . GLU B 1 417 ? 18.984 -2.232 0.597 1 79.19 417 GLU B CA 1
ATOM 6812 C C . GLU B 1 417 ? 19.688 -0.881 0.59 1 79.19 417 GLU B C 1
ATOM 6814 O O . GLU B 1 417 ? 20.156 -0.423 -0.456 1 79.19 417 GLU B O 1
ATOM 6819 N N . SER B 1 418 ? 19.906 -0.339 1.673 1 85.62 418 SER B N 1
ATOM 6820 C CA . SER B 1 418 ? 20.25 1.076 1.748 1 85.62 418 SER B CA 1
ATOM 6821 C C . SER B 1 418 ? 21.766 1.287 1.597 1 85.62 418 SER B C 1
ATOM 6823 O O . SER B 1 418 ? 22.188 2.195 0.886 1 85.62 418 SER B O 1
ATOM 6825 N N . LEU B 1 419 ? 22.578 0.476 2.131 1 91.62 419 LEU B N 1
ATOM 6826 C CA . LEU B 1 419 ? 24 0.737 2.193 1 91.62 419 LEU B CA 1
ATOM 6827 C C . LEU B 1 419 ? 24.641 0.624 0.81 1 91.62 419 LEU B C 1
ATOM 6829 O O . LEU B 1 419 ? 25.359 1.527 0.375 1 91.62 419 LEU B O 1
ATOM 6833 N N . PHE B 1 420 ? 24.375 -0.488 0.114 1 94.31 420 PHE B N 1
ATOM 6834 C CA . PHE B 1 420 ? 24.922 -0.664 -1.225 1 94.31 420 PHE B CA 1
ATOM 6835 C C . PHE B 1 420 ? 24.406 0.417 -2.168 1 94.31 420 PHE B C 1
ATOM 6837 O O . PHE B 1 420 ? 25.156 0.909 -3.021 1 94.31 420 PHE B O 1
ATOM 6844 N N . ALA B 1 421 ? 23.188 0.742 -1.98 1 93.25 421 ALA B N 1
ATOM 6845 C CA . ALA B 1 421 ? 22.609 1.81 -2.795 1 93.25 421 ALA B CA 1
ATOM 6846 C C . ALA B 1 421 ? 23.375 3.121 -2.59 1 93.25 421 ALA B C 1
ATOM 6848 O O . ALA B 1 421 ? 23.672 3.83 -3.555 1 93.25 421 ALA B O 1
ATOM 6849 N N . SER B 1 422 ? 23.719 3.445 -1.374 1 94.12 422 SER B N 1
ATOM 6850 C CA . SER B 1 422 ? 24.438 4.684 -1.051 1 94.12 422 SER B CA 1
ATOM 6851 C C . SER B 1 422 ? 25.828 4.691 -1.648 1 94.12 422 SER B C 1
ATOM 6853 O O . SER B 1 422 ? 26.25 5.688 -2.238 1 94.12 422 SER B O 1
ATOM 6855 N N . VAL B 1 423 ? 26.5 3.613 -1.581 1 95.88 423 VAL B N 1
ATOM 6856 C CA . VAL B 1 423 ? 27.859 3.527 -2.102 1 95.88 423 VAL B CA 1
ATOM 6857 C C . VAL B 1 423 ? 27.828 3.576 -3.627 1 95.88 423 VAL B C 1
ATOM 6859 O O . VAL B 1 423 ? 28.672 4.234 -4.25 1 95.88 423 VAL B O 1
ATOM 6862 N N . SER B 1 424 ? 26.875 2.838 -4.145 1 95.38 424 SER B N 1
ATOM 6863 C CA . SER B 1 424 ? 26.734 2.848 -5.598 1 95.38 424 SER B CA 1
ATOM 6864 C C . SER B 1 424 ? 26.453 4.254 -6.117 1 95.38 424 SER B C 1
ATOM 6866 O O . SER B 1 424 ? 27.047 4.691 -7.098 1 95.38 424 SER B O 1
ATOM 6868 N N . LEU B 1 425 ? 25.625 4.906 -5.434 1 93.62 425 LEU B N 1
ATOM 6869 C CA . LEU B 1 425 ? 25.281 6.273 -5.816 1 93.62 425 LEU B CA 1
ATOM 6870 C C . LEU B 1 425 ? 26.5 7.191 -5.695 1 93.62 425 LEU B C 1
ATOM 6872 O O . LEU B 1 425 ? 26.734 8.031 -6.566 1 93.62 425 LEU B O 1
ATOM 6876 N N . PHE B 1 426 ? 27.281 7.055 -4.656 1 97.25 426 PHE B N 1
ATOM 6877 C CA . PHE B 1 426 ? 28.516 7.805 -4.461 1 97.25 426 PHE B CA 1
ATOM 6878 C C . PHE B 1 426 ? 29.453 7.598 -5.637 1 97.25 426 PHE B C 1
ATOM 6880 O O . PHE B 1 426 ? 29.953 8.562 -6.223 1 97.25 426 PHE B O 1
ATOM 6887 N N . ALA B 1 427 ? 29.531 6.363 -5.977 1 96.75 427 ALA B N 1
ATOM 6888 C CA . ALA B 1 427 ? 30.422 6.02 -7.074 1 96.75 427 ALA B CA 1
ATOM 6889 C C . ALA B 1 427 ? 29.953 6.641 -8.383 1 96.75 427 ALA B C 1
ATOM 6891 O O . ALA B 1 427 ? 30.766 7.16 -9.164 1 96.75 427 ALA B O 1
ATOM 6892 N N . ASP B 1 428 ? 28.719 6.578 -8.602 1 94.31 428 ASP B N 1
ATOM 6893 C CA . ASP B 1 428 ? 28.156 7.102 -9.836 1 94.31 428 ASP B CA 1
ATOM 6894 C C . ASP B 1 428 ? 28.359 8.609 -9.945 1 94.31 428 ASP B C 1
ATOM 6896 O O . ASP B 1 428 ? 28.828 9.109 -10.969 1 94.31 428 ASP B O 1
ATOM 6900 N N . ILE B 1 429 ? 28.031 9.352 -8.898 1 95 429 ILE B N 1
ATOM 6901 C CA . ILE B 1 429 ? 28.188 10.805 -8.875 1 95 429 ILE B CA 1
ATOM 6902 C C . ILE B 1 429 ? 29.656 11.164 -9.047 1 95 429 ILE B C 1
ATOM 6904 O O . ILE B 1 429 ? 30 12.039 -9.844 1 95 429 ILE B O 1
ATOM 6908 N N . PHE B 1 430 ? 30.516 10.469 -8.344 1 96.38 430 PHE B N 1
ATOM 6909 C CA . PHE B 1 430 ? 31.953 10.703 -8.375 1 96.38 430 PHE B CA 1
ATOM 6910 C C . PHE B 1 430 ? 32.5 10.492 -9.773 1 96.38 430 PHE B C 1
ATOM 6912 O O . PHE B 1 430 ? 33.25 11.336 -10.289 1 96.38 430 PHE B O 1
ATOM 6919 N N . GLN B 1 431 ? 32.062 9.438 -10.391 1 94.62 431 GLN B N 1
ATOM 6920 C CA . GLN B 1 431 ? 32.531 9.109 -11.727 1 94.62 431 GLN B CA 1
ATOM 6921 C C . GLN B 1 431 ? 32.062 10.141 -12.75 1 94.62 431 GLN B C 1
ATOM 6923 O O . GLN B 1 431 ? 32.812 10.547 -13.633 1 94.62 431 GLN B O 1
ATOM 6928 N N . GLN B 1 432 ? 30.922 10.523 -12.617 1 93.5 432 GLN B N 1
ATOM 6929 C CA . GLN B 1 432 ? 30.375 11.531 -13.523 1 93.5 432 GLN B CA 1
ATOM 6930 C C . GLN B 1 432 ? 31.156 12.836 -13.422 1 93.5 432 GLN B C 1
ATOM 6932 O O . GLN B 1 432 ? 31.469 13.461 -14.445 1 93.5 432 GLN B O 1
ATOM 6937 N N . VAL B 1 433 ? 31.469 13.242 -12.195 1 94.62 433 VAL B N 1
ATOM 6938 C CA . VAL B 1 433 ? 32.219 14.484 -11.977 1 94.62 433 VAL B CA 1
ATOM 6939 C C . VAL B 1 433 ? 33.625 14.336 -12.508 1 94.62 433 VAL B C 1
ATOM 6941 O O . VAL B 1 433 ? 34.188 15.258 -13.125 1 94.62 433 VAL B O 1
ATOM 6944 N N . CYS B 1 434 ? 34.219 13.195 -12.312 1 93.5 434 CYS B N 1
ATOM 6945 C CA . CYS B 1 434 ? 35.531 12.93 -12.859 1 93.5 434 CYS B CA 1
ATOM 6946 C C . CYS B 1 434 ? 35.531 13.062 -14.375 1 93.5 434 CYS B C 1
ATOM 6948 O O . CYS B 1 434 ? 36.469 13.633 -14.953 1 93.5 434 CYS B O 1
ATOM 6950 N N . ASP B 1 435 ? 34.531 12.625 -14.977 1 91.25 435 ASP B N 1
ATOM 6951 C CA . ASP B 1 435 ? 34.438 12.633 -16.438 1 91.25 435 ASP B CA 1
ATOM 6952 C C . ASP B 1 435 ? 34.219 14.047 -16.969 1 91.25 435 ASP B C 1
ATOM 6954 O O . ASP B 1 435 ? 34.719 14.398 -18.047 1 91.25 435 ASP B O 1
ATOM 6958 N N . LYS B 1 436 ? 33.562 14.867 -16.219 1 86.81 436 LYS B N 1
ATOM 6959 C CA . LYS B 1 436 ? 33.281 16.234 -16.625 1 86.81 436 LYS B CA 1
ATOM 6960 C C . LYS B 1 436 ? 34.5 17.141 -16.438 1 86.81 436 LYS B C 1
ATOM 6962 O O . LYS B 1 436 ? 34.688 18.125 -17.156 1 86.81 436 LYS B O 1
ATOM 6967 N N . THR B 1 437 ? 35.219 16.875 -15.43 1 78.19 437 THR B N 1
ATOM 6968 C CA . THR B 1 437 ? 36.344 17.75 -15.086 1 78.19 437 THR B CA 1
ATOM 6969 C C . THR B 1 437 ? 37.625 17.281 -15.789 1 78.19 437 THR B C 1
ATOM 6971 O O . THR B 1 437 ? 38.688 17.906 -15.641 1 78.19 437 THR B O 1
ATOM 6974 N N . LYS B 1 438 ? 37.625 16.25 -16.719 1 63.62 438 LYS B N 1
ATOM 6975 C CA . LYS B 1 438 ? 38.781 15.859 -17.531 1 63.62 438 LYS B CA 1
ATOM 6976 C C . LYS B 1 438 ? 39.031 16.875 -18.656 1 63.62 438 LYS B C 1
ATOM 6978 O O . LYS B 1 438 ? 38.094 17.453 -19.188 1 63.62 438 LYS B O 1
#

Solvent-accessible surface area (backbone atoms only — not comparable to full-atom values): 50066 Å² total; per-residue (Å²): 137,87,81,84,78,79,79,80,85,84,80,80,76,81,77,82,81,78,81,79,83,82,83,76,76,81,81,72,80,72,74,76,74,76,76,73,78,80,73,73,72,79,71,61,76,78,67,74,70,74,72,70,70,69,72,72,66,72,63,66,47,39,80,52,93,62,64,65,95,61,66,38,51,75,62,65,66,49,65,42,54,74,88,32,34,80,67,15,58,40,60,74,54,58,81,47,58,87,78,49,67,58,66,60,48,48,68,38,29,30,53,70,70,62,65,66,75,64,66,74,65,64,92,71,79,91,45,49,74,82,66,56,64,66,64,45,48,53,45,39,65,73,33,63,79,47,44,80,69,35,52,56,44,46,56,49,40,58,48,32,70,55,77,36,85,90,50,35,69,69,57,51,56,50,44,60,75,65,49,78,50,75,67,47,42,58,55,41,59,75,39,67,91,47,47,83,46,33,24,70,66,46,39,49,50,42,54,51,59,67,40,80,62,45,69,59,35,50,53,45,34,54,52,44,47,49,43,62,60,53,48,52,54,50,50,50,50,48,50,38,46,39,48,20,43,50,31,62,77,65,37,64,44,52,54,51,50,52,29,46,51,50,26,50,40,29,32,34,24,8,80,78,43,84,43,30,25,69,59,40,56,27,62,82,23,46,67,56,42,38,60,38,60,30,69,52,78,88,38,26,44,43,50,53,49,52,57,48,33,60,72,72,44,52,74,51,76,51,43,55,75,57,36,61,39,24,49,73,37,24,82,40,39,62,64,57,53,53,52,51,51,49,50,52,52,51,50,52,48,50,47,52,52,50,52,52,54,52,63,70,52,65,78,80,71,44,72,63,51,51,52,29,53,50,52,49,50,51,48,50,56,52,48,52,54,50,49,53,53,51,49,53,53,42,52,50,33,55,50,44,48,52,49,49,30,41,35,50,30,41,64,88,84,52,65,60,33,49,61,37,30,38,52,32,48,50,35,51,55,51,51,52,44,54,63,67,74,103,131,87,71,88,74,80,78,77,83,80,80,80,73,82,76,81,82,77,77,83,79,77,84,78,77,77,80,71,73,76,71,74,72,75,73,71,78,77,73,70,71,80,68,63,74,78,68,74,68,74,70,68,70,71,69,72,66,70,65,65,46,37,81,53,93,64,65,65,94,61,63,37,51,76,62,64,66,49,64,41,53,72,89,33,36,82,68,15,58,40,59,74,54,58,81,46,59,88,77,50,66,59,66,59,48,50,68,39,28,31,53,69,70,62,66,65,75,63,66,71,63,64,92,70,78,91,44,51,73,83,66,57,65,66,63,44,49,55,46,40,66,73,34,63,80,48,47,79,68,36,52,55,44,45,55,50,40,59,49,33,72,54,76,35,86,90,49,36,68,70,57,50,54,51,44,60,74,66,49,78,48,75,66,48,42,59,57,40,59,75,39,66,88,48,47,82,44,32,25,70,67,48,39,50,50,42,52,52,61,66,40,79,64,45,70,59,34,51,55,43,35,55,52,44,47,50,43,61,61,53,48,51,55,48,51,50,50,47,50,38,45,40,50,19,42,49,31,60,75,66,36,62,46,53,55,51,52,51,29,45,50,50,26,50,40,30,34,36,25,8,79,79,44,84,45,30,23,70,58,41,55,27,61,84,22,46,65,59,43,37,58,39,61,30,70,51,79,87,38,28,44,43,49,52,49,52,56,49,32,60,74,72,45,52,74,52,75,51,40,56,74,57,36,61,39,23,50,73,38,24,80,40,40,61,65,57,52,52,52,51,51,48,51,52,52,51,50,52,49,50,46,52,53,51,52,50,54,54,62,69,52,66,79,80,69,44,74,62,52,52,52,29,54,52,52,50,49,52,51,50,57,53,49,52,52,50,48,52,54,48,50,52,52,42,52,50,34,54,50,45,47,52,48,49,29,41,36,49,30,42,66,88,83,51,64,61,33,48,62,37,30,35,53,32,49,51,36,52,56,51,49,54,44,54,63,68,75,103